Protein AF-A0A2D7HLZ3-F1 (afdb_monomer)

Radius of gyration: 40.99 Å; Cα contacts (8 Å, |Δi|>4): 1241; chains: 1; bounding box: 72×120×110 Å

Solvent-accessible surface area (backbone atoms only — not comparable to full-atom values): 44437 Å² total; per-residue (Å²): 132,90,81,93,81,89,86,87,84,82,89,75,93,78,92,80,83,88,88,86,86,84,87,84,87,84,89,84,87,83,90,89,88,86,88,88,86,86,88,84,91,84,89,79,92,80,89,85,85,85,88,85,83,85,87,88,88,89,84,91,86,83,89,76,89,81,79,78,78,71,50,76,67,53,51,46,43,54,49,25,42,56,33,31,59,35,52,71,46,89,50,65,66,51,18,37,53,25,21,46,51,36,36,72,48,22,55,58,25,54,75,18,44,71,50,36,54,66,32,73,74,48,88,49,65,65,35,26,51,23,23,50,47,17,48,21,46,31,18,56,83,44,60,87,46,41,64,67,36,56,60,39,18,66,48,89,47,68,68,58,18,54,51,33,15,46,25,43,11,40,26,33,72,79,36,47,68,61,37,63,52,31,54,70,42,92,46,66,45,32,19,50,24,27,40,51,11,43,24,48,15,65,97,33,21,57,73,32,24,63,59,38,50,62,35,62,71,44,92,49,64,70,53,22,40,45,23,41,54,18,25,40,61,33,38,83,56,12,48,74,55,36,60,60,32,62,71,46,91,49,59,66,37,23,29,48,22,35,52,40,55,38,70,43,91,70,61,56,68,74,56,50,55,52,38,58,56,34,48,68,42,91,48,57,65,32,17,23,35,22,49,53,24,43,68,67,42,54,86,53,60,70,65,48,49,56,53,31,59,52,24,26,64,38,94,44,71,65,21,11,52,45,22,30,60,51,60,56,75,47,79,92,49,57,66,64,52,45,55,55,32,52,62,32,47,74,44,89,49,63,68,27,20,47,28,21,32,47,28,42,18,57,48,16,61,78,31,36,89,44,41,67,59,47,54,50,47,51,60,56,85,80,79,96,47,75,77,61,51,52,60,47,41,54,41,40,31,52,14,51,25,45,22,23,57,72,30,40,67,58,47,50,61,52,27,43,49,92,56,93,38,38,66,51,46,20,48,22,47,20,63,34,36,81,64,31,49,65,64,33,53,57,30,56,72,44,91,50,59,40,28,20,18,32,23,30,40,14,48,38,61,24,85,77,59,62,75,84,43,52,64,64,39,59,56,30,58,72,46,93,44,65,65,28,21,39,23,18,51,59,22,43,40,75,72,48,40,71,37,69,71,50,46,54,52,32,61,57,35,47,70,42,93,49,60,69,44,18,28,47,22,44,53,43,50,58,76,28,71,89,42,77,66,56,54,53,47,33,52,63,27,57,72,42,92,45,65,68,33,17,28,40,20,28,44,46,27,34,72,43,42,70,46,18,58,76,32,44,73,64,43,57,62,34,70,76,47,89,49,60,67,36,31,26,29,24,39,52,11,54,38,44,41,83,64,61,81,89,69,70,56,68,65,58,55,52,40,46,33,52,34,41,68,40,92,47,66,69,29,19,36,35,28,35,50,24,35,46,72,56,63,64,79,50,67,68,45,43,54,38,50,56,58,44,59,78,55,89,54,64,68,44,40,64,40,37,32,57,34,45,27,75,51,20,60,78,47,71,65,53,67,69,63,44,55,55,43,54,67,47,92,48,56,69,50,23,34,42,34,54,54,21,44,73,45,29,53,82,54,63,68,63,50,49,54,52,38,53,54,34,57,70,46,93,44,59,67,31,20,34,52,26,28,43,54,41,18,73,63,13,63,81,40,23,87,40,41,52,60,39,59,59,35,52,78,39,83,86,33,26,66,35,24,52,50,14,55,60,47,20,67,41,35,46,66,86,31,44,68,63,29,53,55,22,57,73,44,89,49,66,64,48,23,49,52,18,46,54,36,42,22,51,39,14,56,74,32,55,87,42,46,71,60,44,53,51,53,35,71,74,43,91,45,69,72,55,31,53,49,37,52,51,20,50,50,37,21,69,44,74,80,79,131

Mean predicted aligned error: 16.95 Å

Sequence (833 aa):
MSELKLLGVSVFRAARSLPLPNQVTVAMGPSTARGAFGTVVRRSLNATAATLMLFLISIVIPKAVIAQEPTATEAKSGNAQKLAESLGDVDLNKRRDAAYQLATMGKDALPALDALIAQLDDRDEQVWMQAVTAIGKIGPQAEKAIEPLCQVFSDRSVQKRYRAAWAVGQMGPAAIPMLRERITDSSTSQRAGAIEALGWMSDSAKPASELLTSMLKDDRVTIRRMAVNSLGKLGSEGYPSLALALLDDDSQVKTNGIRALGRADTLTTPLLDSITRLAKDEDPGVRASALIALGHGMSDADRLLALLLQGIQDPSPNVQGAAAHLLQDLEGETEVARSALTEMLINEQRTTRMAAARALGALGENAADSTDELITALRSKNSEDDANQSTEQDVIVKALTRIGGPAVPALLRASSISDAASDHIAAALAGIASKATAPLIDALQAESEQTRAGAANALGAMNPIPEAANEPLLQCLGDSSIPVRTAAIKALSSLKGNSQEWVSKLETLAIDPHPAIRHAAVSALDRAVETDASLKIYASRLLDADDTVRLAAAVALGRSETRANSALKDLLTLRDDQNAGVRKAAIDAIAKTKTKTENLSDDIVTTVTQLLSDPDASVRIAAIKAVGNMKLTAVPIVNALTASLDGTEENVLLAALPSLSSMGAKSEISADELAKVLKDQRSAVRSAALKCLTSVESNRETMMSILISALDDTDWTVRGVAATALGEIGADAKGAVPKLFKMLASEDDTDAARGALRAIDGAGPEAVPILIEGLKSTDRRRQFYAIFLLGKVGPEASAALPVLEQLREDSDSVRAKDAFTRAIKQIETKTEE

Foldseek 3Di:
DDDDDDDDDDDDDDDDDDDDDDDDDDDDDDDDDDDDDDDDDDDDDDDDDDDDDDDDDDDDDDDD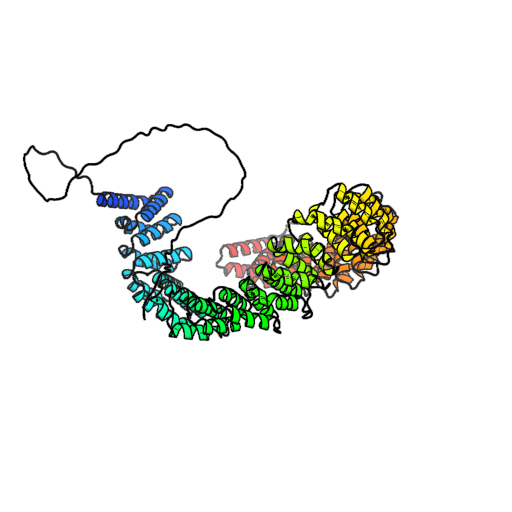DDPDDDDPLRVLLVLLLVLLVQCPDPDPVSVLVSLQVLLVSQLSNLNSLVSLLVCCPPPDPSSNLSSLSSLLSVAQSSLVNLVSLLVQLPPPDPVSLLSSLLSNLSNAPSNLVVLLVQCPDPDPSSVLSSLSSLLNNLVRLQSSLVSLLVQCPDPDPVSVLSSLQSLLSNAPNSLVSLLSQCVDPDLSSNLSSLQSLLPHQEDDPVVLVSLVVQCPPPDLSSVLSSLSSCLNHPPPLVSNLVSLLVQLVDPDLSSLVSSLVSLLVRPPCLVVSLVSLLVQCPPPDLSSNLSSLSSLLSVALSNLVSLLSLLVSLQDPDDDDPVSNVVSLVSSLSSLLRNALSNQVVLLVSQLDDDPCLLSSLSSLLSSPPSNQVVLLVQCPDPRPSSVLSSLQSLLNHVVRDPSNQVSLVVQCPDPDLSSNLSSLSSVLNPCAAPPVNLVVLLVQLPDPDLSSVLSSLLSNLRHDDDPSNLVSLLVQCPPPDVSSVLSSLQSLLPALVSLVSNVVSLLVCLPPPDLSNLLSSLSNNLRNQDPQPDDDPSNVVSLLSQCVDPDPSSVLSSLVSCQSNVDLDPSNLVSLLVLLVDPDPSNLLSSLVSLLSNFQSSVDDPVSLVVQCPRPDLSSVLSSLSSCLRHPPPPVSNLVVLLVQCPDPDLSSVLSSLQSLLVVAQVSQVSLQSLLVLCVDPSNNVSSVSSLVSNQEHELVNLVVLLVLCVDPPPSSNLSSLRHLLRNAQSNVVSLVVLVVCLVPDPDPVSVVSSVSSNCSNPDDPDD

Nearest PDB structures (foldseek):
  7z8v-assembly1_D  TM=3.385E-01  e=4.843E-14  Homo sapiens
  1oyz-assembly1_A  TM=6.927E-01  e=2.980E-04  Escherichia coli
  7mc4-assembly1_A  TM=3.566E-01  e=3.703E-04  Synechococcus sp. A15-62
  5t0c-assembly1_AU  TM=2.380E-01  e=6.049E-05  Homo sapiens

pLDDT: mean 83.48, std 18.99, range [19.7, 97.56]

Structure (mmCIF, N/CA/C/O backbone):
data_AF-A0A2D7HLZ3-F1
#
_entry.id   AF-A0A2D7HLZ3-F1
#
loop_
_atom_site.group_PDB
_atom_site.id
_atom_site.type_symbol
_atom_site.label_atom_id
_atom_site.label_alt_id
_atom_site.label_comp_id
_atom_site.label_asym_id
_atom_site.label_entity_id
_atom_site.label_seq_id
_atom_site.pdbx_PDB_ins_code
_atom_site.Cartn_x
_atom_site.Cartn_y
_atom_site.Cartn_z
_atom_site.occupancy
_atom_site.B_iso_or_equiv
_atom_site.auth_seq_id
_atom_site.auth_comp_id
_atom_site.auth_asym_id
_atom_site.auth_atom_id
_atom_site.pdbx_PDB_model_num
ATOM 1 N N . MET A 1 1 ? 3.791 -70.233 -15.169 1.00 30.72 1 MET A N 1
ATOM 2 C CA . MET A 1 1 ? 4.456 -70.978 -14.081 1.00 30.72 1 MET A CA 1
ATOM 3 C C . MET A 1 1 ? 5.748 -70.252 -13.750 1.00 30.72 1 MET A C 1
ATOM 5 O O . MET A 1 1 ? 6.523 -70.083 -14.678 1.00 30.72 1 MET A O 1
ATOM 9 N N . SER A 1 2 ? 5.874 -69.793 -12.490 1.00 28.36 2 SER A N 1
ATOM 10 C CA . SER A 1 2 ? 7.096 -69.641 -11.651 1.00 28.36 2 SER A CA 1
ATOM 11 C C . SER A 1 2 ? 8.381 -69.062 -12.272 1.00 28.36 2 SER A C 1
ATOM 13 O O . SER A 1 2 ? 8.828 -69.549 -13.298 1.00 28.36 2 SER A O 1
ATOM 15 N N . GLU A 1 3 ? 9.153 -68.140 -11.694 1.00 27.98 3 GLU A N 1
ATOM 16 C CA . GLU A 1 3 ? 9.221 -67.421 -10.407 1.00 27.98 3 GLU A CA 1
ATOM 17 C C . GLU A 1 3 ? 10.291 -66.314 -10.620 1.00 27.98 3 GLU A C 1
ATOM 19 O O . GLU A 1 3 ? 11.323 -66.560 -11.239 1.00 27.98 3 GLU A O 1
ATOM 24 N N . LEU A 1 4 ? 9.986 -65.044 -10.336 1.00 26.64 4 LEU A N 1
ATOM 25 C CA . LEU A 1 4 ? 10.468 -64.252 -9.188 1.00 26.64 4 LEU A CA 1
ATOM 26 C C . LEU A 1 4 ? 11.997 -64.161 -8.968 1.00 26.64 4 LEU A C 1
ATOM 28 O O . LEU A 1 4 ? 12.603 -65.012 -8.323 1.00 26.64 4 LEU A O 1
ATOM 32 N N . LYS A 1 5 ? 12.579 -63.010 -9.353 1.00 28.22 5 LYS A N 1
ATOM 33 C CA . LYS A 1 5 ? 13.746 -62.397 -8.689 1.00 28.22 5 LYS A CA 1
ATOM 34 C C . LYS A 1 5 ? 13.655 -60.861 -8.679 1.00 28.22 5 LYS A C 1
ATOM 36 O O . LYS A 1 5 ? 13.703 -60.228 -9.723 1.00 28.22 5 LYS A O 1
ATOM 41 N N . LEU A 1 6 ? 13.585 -60.339 -7.450 1.00 26.11 6 LEU A N 1
ATOM 42 C CA . LEU A 1 6 ? 14.273 -59.164 -6.889 1.00 26.11 6 LEU A CA 1
ATOM 43 C C . LEU A 1 6 ? 14.191 -57.805 -7.606 1.00 26.11 6 LEU A C 1
ATOM 45 O O . LEU A 1 6 ? 14.936 -57.549 -8.541 1.00 26.11 6 LEU A O 1
ATOM 49 N N . LEU A 1 7 ? 13.468 -56.873 -6.976 1.00 26.06 7 LEU A N 1
ATOM 50 C CA . LEU A 1 7 ? 14.022 -55.601 -6.486 1.00 26.06 7 LEU A CA 1
ATOM 51 C C . LEU A 1 7 ? 13.131 -55.103 -5.337 1.00 26.06 7 LEU A C 1
ATOM 53 O O . LEU A 1 7 ? 11.943 -54.856 -5.515 1.00 26.06 7 LEU A O 1
ATOM 57 N N . GLY A 1 8 ? 13.703 -55.049 -4.134 1.00 23.86 8 GLY A N 1
ATOM 58 C CA . GLY A 1 8 ? 13.049 -54.538 -2.935 1.00 23.86 8 GLY A CA 1
ATOM 59 C C . GLY A 1 8 ? 13.360 -53.060 -2.736 1.00 23.86 8 GLY A C 1
ATOM 60 O O . GLY A 1 8 ? 14.513 -52.653 -2.859 1.00 23.86 8 GLY A O 1
ATOM 61 N N . VAL A 1 9 ? 12.346 -52.282 -2.367 1.00 24.70 9 VAL A N 1
ATOM 62 C CA . VAL A 1 9 ? 12.517 -50.967 -1.743 1.00 24.70 9 VAL A CA 1
ATOM 63 C C . VAL A 1 9 ? 11.616 -50.938 -0.515 1.00 24.70 9 VAL A C 1
ATOM 65 O O . VAL A 1 9 ? 10.395 -50.865 -0.616 1.00 24.70 9 VAL A O 1
ATOM 68 N N . SER A 1 10 ? 12.239 -51.074 0.655 1.00 24.08 10 SER A N 1
ATOM 69 C CA . SER A 1 10 ? 11.597 -50.915 1.953 1.00 24.08 10 SER A CA 1
ATOM 70 C C . SER A 1 10 ? 11.665 -49.459 2.397 1.00 24.08 10 SER A C 1
ATOM 72 O O . SER A 1 10 ? 12.737 -48.858 2.463 1.00 24.08 10 SER A O 1
ATOM 74 N N . VAL A 1 11 ? 10.497 -48.960 2.771 1.00 24.78 11 VAL A N 1
ATOM 75 C CA . VAL A 1 11 ? 10.217 -47.736 3.514 1.00 24.78 11 VAL A CA 1
ATOM 76 C C . VAL A 1 11 ? 11.006 -47.694 4.831 1.00 24.78 11 VAL A C 1
ATOM 78 O O . VAL A 1 11 ? 10.887 -48.606 5.644 1.00 24.78 11 VAL A O 1
ATOM 81 N N . PHE A 1 12 ? 11.743 -46.609 5.083 1.00 24.39 12 PHE A N 1
ATOM 82 C CA . PHE A 1 12 ? 12.068 -46.153 6.440 1.00 24.39 12 PHE A CA 1
ATOM 83 C C . PHE A 1 12 ? 12.098 -44.618 6.486 1.00 24.39 12 PHE A C 1
ATOM 85 O O . PHE A 1 12 ? 12.989 -43.972 5.940 1.00 24.39 12 PHE A O 1
ATOM 92 N N . ARG A 1 13 ? 11.093 -44.043 7.160 1.00 25.20 13 ARG A N 1
ATOM 93 C CA . ARG A 1 13 ? 11.054 -42.648 7.620 1.00 25.20 13 ARG A CA 1
ATOM 94 C C . ARG A 1 13 ? 12.119 -42.468 8.706 1.00 25.20 13 ARG A C 1
ATOM 96 O O . ARG A 1 13 ? 12.040 -43.108 9.752 1.00 25.20 13 ARG A O 1
ATOM 103 N N . ALA A 1 14 ? 13.068 -41.565 8.481 1.00 25.09 14 ALA A N 1
ATOM 104 C CA . ALA A 1 14 ? 13.957 -41.032 9.505 1.00 25.09 14 ALA A CA 1
ATOM 105 C C . ALA A 1 14 ? 13.719 -39.523 9.626 1.00 25.09 14 ALA A C 1
ATOM 107 O O . ALA A 1 14 ? 13.957 -38.765 8.690 1.00 25.09 14 ALA A O 1
ATOM 108 N N . ALA A 1 15 ? 13.248 -39.100 10.797 1.00 24.47 15 ALA A N 1
ATOM 109 C CA . ALA A 1 15 ? 13.285 -37.714 11.224 1.00 24.47 15 ALA A CA 1
ATOM 110 C C . ALA A 1 15 ? 14.720 -37.359 11.639 1.00 24.47 15 ALA A C 1
ATOM 112 O O . ALA A 1 15 ? 15.272 -37.990 12.542 1.00 24.47 15 ALA A O 1
ATOM 113 N N . ARG A 1 16 ? 15.312 -36.333 11.020 1.00 24.28 16 ARG A N 1
ATOM 114 C CA . ARG A 1 16 ? 16.329 -35.482 11.650 1.00 24.28 16 ARG A CA 1
ATOM 115 C C . ARG A 1 16 ? 16.441 -34.136 10.935 1.00 24.28 16 ARG A C 1
ATOM 117 O O . ARG A 1 16 ? 16.294 -34.019 9.728 1.00 24.28 16 ARG A O 1
ATOM 124 N N . SER A 1 17 ? 16.654 -33.152 11.786 1.00 23.73 17 SER A N 1
ATOM 125 C CA . SER A 1 17 ? 16.630 -31.701 11.660 1.00 23.73 17 SER A CA 1
ATOM 126 C C . SER A 1 17 ? 17.861 -31.057 11.001 1.00 23.73 17 SER A C 1
ATOM 128 O O . SER A 1 17 ? 18.967 -31.560 11.196 1.00 23.73 17 SER A O 1
ATOM 130 N N . LEU A 1 18 ? 17.627 -29.838 10.466 1.00 24.80 18 LEU A N 1
ATOM 131 C CA . LEU A 1 18 ? 18.540 -28.702 10.160 1.00 24.80 18 LEU A CA 1
ATOM 132 C C . LEU A 1 18 ? 19.345 -28.783 8.842 1.00 24.80 18 LEU A C 1
ATOM 134 O O . LEU A 1 18 ? 19.716 -29.891 8.465 1.00 24.80 18 LEU A O 1
ATOM 138 N N . PRO A 1 19 ? 19.639 -27.648 8.141 1.00 26.42 19 PRO A N 1
ATOM 139 C CA . PRO A 1 19 ? 20.042 -26.345 8.717 1.00 26.42 19 PRO A CA 1
ATOM 140 C C . PRO A 1 19 ? 19.534 -25.048 8.023 1.00 26.42 19 PRO A C 1
ATOM 142 O O . PRO A 1 19 ? 19.071 -25.058 6.890 1.00 26.42 19 PRO A O 1
ATOM 145 N N . LEU A 1 20 ? 19.734 -23.898 8.684 1.00 22.67 20 LEU A N 1
ATOM 146 C CA . LEU A 1 20 ? 19.899 -22.581 8.040 1.00 22.67 20 LEU A CA 1
ATOM 147 C C . LEU A 1 20 ? 21.142 -21.871 8.620 1.00 22.67 20 LEU A C 1
ATOM 149 O O . LEU A 1 20 ? 21.356 -21.964 9.833 1.00 22.67 20 LEU A O 1
ATOM 153 N N . PRO A 1 21 ? 21.947 -21.164 7.797 1.00 26.52 21 PRO A N 1
ATOM 154 C CA . PRO A 1 21 ? 23.105 -20.391 8.240 1.00 26.52 21 PRO A CA 1
ATOM 155 C C . PRO A 1 21 ? 22.870 -18.864 8.341 1.00 26.52 21 PRO A C 1
ATOM 157 O O . PRO A 1 21 ? 22.204 -18.256 7.512 1.00 26.52 21 PRO A O 1
ATOM 160 N N . ASN A 1 22 ? 23.552 -18.302 9.347 1.00 24.53 22 ASN A N 1
ATOM 161 C CA . ASN A 1 22 ? 24.283 -17.028 9.478 1.00 24.53 22 ASN A CA 1
ATOM 162 C C . ASN A 1 22 ? 23.622 -15.636 9.350 1.00 24.53 22 ASN A C 1
ATOM 164 O O . ASN A 1 22 ? 23.332 -15.133 8.270 1.00 24.53 22 ASN A O 1
ATOM 168 N N . GLN A 1 23 ? 23.643 -14.936 10.494 1.00 22.77 23 GLN A N 1
ATOM 169 C CA . GLN A 1 23 ? 23.866 -13.490 10.626 1.00 22.77 23 GLN A CA 1
ATOM 170 C C . GLN A 1 23 ? 25.374 -13.163 10.637 1.00 22.77 23 GLN A C 1
ATOM 172 O O . GLN A 1 23 ? 26.174 -13.955 11.137 1.00 22.77 23 GLN A O 1
ATOM 177 N N . VAL A 1 24 ? 25.751 -11.962 10.175 1.00 23.30 24 VAL A N 1
ATOM 178 C CA . VAL A 1 24 ? 27.103 -11.382 10.307 1.00 23.30 24 VAL A CA 1
ATOM 179 C C . VAL A 1 24 ? 27.035 -9.988 10.971 1.00 23.30 24 VAL A C 1
ATOM 181 O O . VAL A 1 24 ? 26.550 -9.032 10.379 1.00 23.30 24 VAL A O 1
ATOM 184 N N . THR A 1 25 ? 27.516 -9.964 12.227 1.00 21.61 25 THR A N 1
ATOM 185 C CA . THR A 1 25 ? 28.383 -9.001 12.970 1.00 21.61 25 THR A CA 1
ATOM 186 C C . THR A 1 25 ? 28.088 -7.500 13.123 1.00 21.61 25 THR A C 1
ATOM 188 O O . THR A 1 25 ? 28.039 -6.800 12.122 1.00 21.61 25 THR A O 1
ATOM 191 N N . VAL A 1 26 ? 28.210 -7.009 14.380 1.00 22.73 26 VAL A N 1
ATOM 192 C CA . VAL A 1 26 ? 29.110 -5.908 14.859 1.00 22.73 26 VAL A CA 1
ATOM 193 C C . VAL A 1 26 ? 29.455 -6.156 16.362 1.00 22.73 26 VAL A C 1
ATOM 195 O O . VAL A 1 26 ? 28.537 -6.268 17.163 1.00 22.73 26 VAL A O 1
ATOM 198 N N . ALA A 1 27 ? 30.696 -6.565 16.712 1.00 21.02 27 ALA A N 1
ATOM 199 C CA . ALA A 1 27 ? 31.792 -5.848 17.437 1.00 21.02 27 ALA A CA 1
ATOM 200 C C . ALA A 1 27 ? 31.519 -5.517 18.944 1.00 21.02 27 ALA A C 1
ATOM 202 O O . ALA A 1 27 ? 30.461 -4.993 19.247 1.00 21.02 27 ALA A O 1
ATOM 203 N N . MET A 1 28 ? 32.353 -5.766 19.977 1.00 22.75 28 MET A N 1
ATOM 204 C CA . MET A 1 28 ? 33.820 -5.834 20.164 1.00 22.75 28 MET A CA 1
ATOM 205 C C . MET A 1 28 ? 34.230 -6.752 21.355 1.00 22.75 28 MET A C 1
ATOM 207 O O . MET A 1 28 ? 33.476 -6.887 22.314 1.00 22.75 28 MET A O 1
ATOM 211 N N . GLY A 1 29 ? 35.441 -7.341 21.321 1.00 19.70 29 GLY A N 1
ATOM 212 C CA . GLY A 1 29 ? 36.140 -7.968 22.477 1.00 19.70 29 GLY A CA 1
ATOM 213 C C . GLY A 1 29 ? 37.065 -6.975 23.230 1.00 19.70 29 GLY A C 1
ATOM 214 O O . GLY A 1 29 ? 36.887 -5.779 22.998 1.00 19.70 29 GLY A O 1
ATOM 215 N N . PRO A 1 30 ? 38.089 -7.389 24.039 1.00 31.80 30 PRO A N 1
ATOM 216 C CA . PRO A 1 30 ? 38.636 -8.753 24.219 1.00 31.80 30 PRO A CA 1
ATOM 217 C C . PRO A 1 30 ? 39.105 -9.199 25.651 1.00 31.80 30 PRO A C 1
ATOM 219 O O . PRO A 1 30 ? 39.438 -8.388 26.505 1.00 31.80 30 PRO A O 1
ATOM 222 N N . SER A 1 31 ? 39.317 -10.528 25.792 1.00 24.91 31 SER A N 1
ATOM 223 C CA . SER A 1 31 ? 40.352 -11.267 26.587 1.00 24.91 31 SER A CA 1
ATOM 224 C C . SER A 1 31 ? 40.315 -11.231 28.140 1.00 24.91 31 SER A C 1
ATOM 226 O O . SER A 1 31 ? 40.055 -10.197 28.727 1.00 24.91 31 SER A O 1
ATOM 228 N N . THR A 1 32 ? 40.580 -12.296 28.920 1.00 26.06 32 THR A N 1
ATOM 229 C CA . THR A 1 32 ? 41.599 -13.374 28.844 1.00 26.06 32 THR A CA 1
ATOM 230 C C . THR A 1 32 ? 41.185 -14.655 29.613 1.00 26.06 32 THR A C 1
ATOM 232 O O . THR A 1 32 ? 40.287 -14.640 30.448 1.00 26.06 32 THR A O 1
ATOM 235 N N . ALA A 1 33 ? 41.868 -15.769 29.310 1.00 26.31 33 ALA A N 1
ATOM 236 C CA . ALA A 1 33 ? 41.610 -17.156 29.722 1.00 26.31 33 ALA A CA 1
ATOM 237 C C . ALA A 1 33 ? 42.618 -17.730 30.751 1.00 26.31 33 ALA A C 1
ATOM 239 O O . ALA A 1 33 ? 43.710 -17.184 30.895 1.00 26.31 33 ALA A O 1
ATOM 240 N N . ARG A 1 34 ? 42.278 -18.887 31.364 1.00 25.52 34 ARG A N 1
ATOM 241 C CA . ARG A 1 34 ? 43.110 -20.069 31.777 1.00 25.52 34 ARG A CA 1
ATOM 242 C C . ARG A 1 34 ? 42.232 -20.976 32.676 1.00 25.52 34 ARG A C 1
ATOM 244 O O . ARG A 1 34 ? 41.595 -20.445 33.569 1.00 25.52 34 ARG A O 1
ATOM 251 N N . GLY A 1 35 ? 42.087 -22.302 32.571 1.00 24.08 35 GLY A N 1
ATOM 252 C CA . GLY A 1 35 ? 42.747 -23.371 31.814 1.00 24.08 35 GLY A CA 1
ATOM 253 C C . GLY A 1 35 ? 43.270 -24.461 32.771 1.00 24.08 35 GLY A C 1
ATOM 254 O O . GLY A 1 35 ? 44.176 -24.151 33.533 1.00 24.08 35 GLY A O 1
ATOM 255 N N . ALA A 1 36 ? 42.747 -25.701 32.720 1.00 24.67 36 ALA A N 1
ATOM 256 C CA . ALA A 1 36 ? 43.495 -26.953 32.979 1.00 24.67 36 ALA A CA 1
ATOM 257 C C . ALA A 1 36 ? 42.658 -28.222 32.685 1.00 24.67 36 ALA A C 1
ATOM 259 O O . ALA A 1 36 ? 41.590 -28.433 33.253 1.00 24.67 36 ALA A O 1
ATOM 260 N N . PHE A 1 37 ? 43.195 -29.060 31.794 1.00 24.09 37 PHE A N 1
ATOM 261 C CA . PHE A 1 37 ? 42.759 -30.405 31.389 1.00 24.09 37 PHE A CA 1
ATOM 262 C C . PHE A 1 37 ? 43.462 -31.492 32.226 1.00 24.09 37 PHE A C 1
ATOM 264 O O . PHE A 1 37 ? 44.553 -31.253 32.738 1.00 24.09 37 PHE A O 1
ATOM 271 N N . GLY A 1 38 ? 42.920 -32.719 32.237 1.00 22.89 38 GLY A N 1
ATOM 272 C CA . GLY A 1 38 ? 43.666 -33.910 32.668 1.00 22.89 38 GLY A CA 1
ATOM 273 C C . GLY A 1 38 ? 42.867 -35.220 32.685 1.00 22.89 38 GLY A C 1
ATOM 274 O O . GLY A 1 38 ? 42.445 -35.677 33.738 1.00 22.89 38 GLY A O 1
ATOM 275 N N . THR A 1 39 ? 42.666 -35.836 31.519 1.00 24.31 39 THR A N 1
ATOM 276 C CA . THR A 1 39 ? 42.229 -37.238 31.319 1.00 24.31 39 THR A CA 1
ATOM 277 C C . THR A 1 39 ? 43.358 -38.249 31.579 1.00 24.31 39 THR A C 1
ATOM 279 O O . THR A 1 39 ? 44.507 -37.880 31.365 1.00 24.31 39 THR A O 1
ATOM 282 N N . VAL A 1 40 ? 43.032 -39.524 31.890 1.00 22.50 40 VAL A N 1
ATOM 283 C CA . VAL A 1 40 ? 43.508 -40.767 31.203 1.00 22.50 40 VAL A CA 1
ATOM 284 C C . VAL A 1 40 ? 42.965 -42.059 31.889 1.00 22.50 40 VAL A C 1
ATOM 286 O O . VAL A 1 40 ? 43.298 -42.338 33.031 1.00 22.50 40 VAL A O 1
ATOM 289 N N . VAL A 1 41 ? 42.122 -42.815 31.145 1.00 23.61 41 VAL A N 1
ATOM 290 C CA . VAL A 1 41 ? 42.116 -44.285 30.824 1.00 23.61 41 VAL A CA 1
ATOM 291 C C . VAL A 1 41 ? 42.177 -45.330 31.983 1.00 23.61 41 VAL A C 1
ATOM 293 O O . VAL A 1 41 ? 43.083 -45.276 32.797 1.00 23.61 41 VAL A O 1
ATOM 296 N N . ARG A 1 42 ? 41.321 -46.383 32.088 1.00 21.53 42 ARG A N 1
ATOM 297 C CA . ARG A 1 42 ? 41.268 -47.615 31.238 1.00 21.53 42 ARG A CA 1
ATOM 298 C C . ARG A 1 42 ? 40.076 -48.568 31.562 1.00 21.53 42 ARG A C 1
ATOM 300 O O . ARG A 1 42 ? 39.631 -48.643 32.699 1.00 21.53 42 ARG A O 1
ATOM 307 N N . ARG A 1 43 ? 39.633 -49.327 30.537 1.00 23.52 43 ARG A N 1
ATOM 308 C CA . ARG A 1 43 ? 38.739 -50.530 30.519 1.00 23.52 43 ARG A CA 1
ATOM 309 C C . ARG A 1 43 ? 39.306 -51.679 31.409 1.00 23.52 43 ARG A C 1
ATOM 311 O O . ARG A 1 43 ? 40.500 -51.633 31.669 1.00 23.52 43 ARG A O 1
ATOM 318 N N . SER A 1 44 ? 38.620 -52.743 31.866 1.00 23.55 44 SER A N 1
ATOM 319 C CA . SER A 1 44 ? 37.548 -53.599 31.299 1.00 23.55 44 SER A CA 1
ATOM 320 C C . SER A 1 44 ? 36.967 -54.612 32.328 1.00 23.55 44 SER A C 1
ATOM 322 O O . SER A 1 44 ? 37.701 -55.066 33.196 1.00 23.55 44 SER A O 1
ATOM 324 N N . LEU A 1 45 ? 35.695 -55.002 32.123 1.00 26.50 45 LEU A N 1
ATOM 325 C CA . LEU A 1 45 ? 34.991 -56.303 32.313 1.00 26.50 45 LEU A CA 1
ATOM 326 C C . LEU A 1 45 ? 35.508 -57.409 33.274 1.00 26.50 45 LEU A C 1
ATOM 328 O O . LEU A 1 45 ? 36.605 -57.922 33.084 1.00 26.50 45 LEU A O 1
ATOM 332 N N . ASN A 1 46 ? 34.603 -57.899 34.147 1.00 25.56 46 ASN A N 1
ATOM 333 C CA . ASN A 1 46 ? 34.166 -59.315 34.291 1.00 25.56 46 ASN A CA 1
ATOM 334 C C . ASN A 1 46 ? 32.975 -59.432 35.290 1.00 25.56 46 ASN A C 1
ATOM 336 O O . ASN A 1 46 ? 33.100 -59.019 36.435 1.00 25.56 46 ASN A O 1
ATOM 340 N N . ALA A 1 47 ? 31.774 -59.816 34.819 1.00 25.20 47 ALA A N 1
ATOM 341 C CA . ALA A 1 47 ? 30.964 -61.015 35.155 1.00 25.20 47 ALA A CA 1
ATOM 342 C C . ALA A 1 47 ? 30.714 -61.290 36.667 1.00 25.20 47 ALA A C 1
ATOM 344 O O . ALA A 1 47 ? 31.653 -61.534 37.411 1.00 25.20 47 ALA A O 1
ATOM 345 N N . THR A 1 48 ? 29.479 -61.343 37.195 1.00 26.44 48 THR A N 1
ATOM 346 C CA . THR A 1 48 ? 28.528 -62.476 37.059 1.00 26.44 48 THR A CA 1
ATOM 347 C C . THR A 1 48 ? 27.170 -62.220 37.771 1.00 26.44 48 THR A C 1
ATOM 349 O O . THR A 1 48 ? 27.099 -61.505 38.761 1.00 26.44 48 THR A O 1
ATOM 352 N N . ALA A 1 49 ? 26.116 -62.824 37.203 1.00 22.42 49 ALA A N 1
ATOM 353 C CA . ALA A 1 49 ? 24.832 -63.341 37.728 1.00 22.42 49 ALA A CA 1
ATOM 354 C C . ALA A 1 49 ? 24.178 -62.862 39.061 1.00 22.42 49 ALA A C 1
ATOM 356 O O . ALA A 1 49 ? 24.640 -63.149 40.156 1.00 22.42 49 ALA A O 1
ATOM 357 N N . ALA A 1 50 ? 22.992 -62.261 38.891 1.00 24.47 50 ALA A N 1
ATOM 358 C CA . ALA A 1 50 ? 21.669 -62.489 39.510 1.00 24.47 50 ALA A CA 1
ATOM 359 C C . ALA A 1 50 ? 21.459 -63.161 40.900 1.00 24.47 50 ALA A C 1
ATOM 361 O O . ALA A 1 50 ? 21.918 -64.266 41.167 1.00 24.47 50 ALA A O 1
ATOM 362 N N . THR A 1 51 ? 20.439 -62.612 41.591 1.00 25.00 51 THR A N 1
ATOM 363 C CA . THR A 1 51 ? 19.493 -63.223 42.571 1.00 25.00 51 THR A CA 1
ATOM 364 C C . THR A 1 51 ? 19.949 -63.450 44.023 1.00 25.00 51 THR A C 1
ATOM 366 O O . THR A 1 51 ? 20.801 -64.287 44.274 1.00 25.00 51 THR A O 1
ATOM 369 N N . LEU A 1 52 ? 19.283 -62.812 45.003 1.00 22.62 52 LEU A N 1
ATOM 370 C CA . LEU A 1 52 ? 18.232 -63.400 45.872 1.00 22.62 52 LEU A CA 1
ATOM 371 C C . LEU A 1 52 ? 18.062 -62.624 47.211 1.00 22.62 52 LEU A C 1
ATOM 373 O O . LEU A 1 52 ? 18.999 -62.079 47.779 1.00 22.62 52 LEU A O 1
ATOM 377 N N . MET A 1 53 ? 16.806 -62.617 47.659 1.00 23.08 53 MET A N 1
ATOM 378 C CA . MET A 1 53 ? 16.171 -62.220 48.924 1.00 23.08 53 MET A CA 1
ATOM 379 C C . MET A 1 53 ? 16.939 -62.244 50.270 1.00 23.08 53 MET A C 1
ATOM 381 O O . MET A 1 53 ? 17.649 -63.188 50.583 1.00 23.08 53 MET A O 1
ATOM 385 N N . LEU A 1 54 ? 16.548 -61.258 51.099 1.00 25.31 54 LEU A N 1
ATOM 386 C CA . LEU A 1 54 ? 16.150 -61.268 52.530 1.00 25.31 54 LEU A CA 1
ATOM 387 C C . LEU A 1 54 ? 17.015 -61.940 53.625 1.00 25.31 54 LEU A C 1
ATOM 389 O O . LEU A 1 54 ? 17.264 -63.136 53.616 1.00 25.31 54 LEU A O 1
ATOM 393 N N . PHE A 1 55 ? 17.180 -61.142 54.696 1.00 26.02 55 PHE A N 1
ATOM 394 C CA . PHE A 1 55 ? 17.284 -61.485 56.130 1.00 26.02 55 PHE A CA 1
ATOM 395 C C . PHE A 1 55 ? 18.510 -62.269 56.632 1.00 26.02 55 PHE A C 1
ATOM 397 O O . PHE A 1 55 ? 18.657 -63.452 56.360 1.00 26.02 55 PHE A O 1
ATOM 404 N N . LEU A 1 56 ? 19.264 -61.668 57.568 1.00 23.14 56 LEU A N 1
ATOM 405 C CA . LEU A 1 56 ? 19.235 -62.082 58.983 1.00 23.14 56 LEU A CA 1
ATOM 406 C C . LEU A 1 56 ? 20.016 -61.133 59.908 1.00 23.14 56 LEU A C 1
ATOM 408 O O . LEU A 1 56 ? 20.992 -60.488 59.542 1.00 23.14 56 LEU A O 1
ATOM 412 N N . ILE A 1 57 ? 19.484 -61.059 61.122 1.00 29.70 57 ILE A N 1
ATOM 413 C CA . ILE A 1 57 ? 19.734 -60.136 62.228 1.00 29.70 57 ILE A CA 1
ATOM 414 C C . ILE A 1 57 ? 20.850 -60.697 63.127 1.00 29.70 57 ILE A C 1
ATOM 416 O O . ILE A 1 57 ? 20.878 -61.905 63.356 1.00 29.70 57 ILE A O 1
ATOM 420 N N . SER A 1 58 ? 21.631 -59.803 63.752 1.00 28.14 58 SER A N 1
ATOM 421 C CA . SER A 1 58 ? 21.983 -59.781 65.199 1.00 28.14 58 SER A CA 1
ATOM 422 C C . SER A 1 58 ? 23.485 -59.678 65.487 1.00 28.14 58 SER A C 1
ATOM 424 O O . SER A 1 58 ? 24.225 -60.614 65.216 1.00 28.14 58 SER A O 1
ATOM 426 N N . ILE A 1 59 ? 23.911 -58.583 66.137 1.00 28.97 59 ILE A N 1
ATOM 427 C CA . ILE A 1 59 ? 24.403 -58.552 67.535 1.00 28.97 59 ILE A CA 1
ATOM 428 C C . ILE A 1 59 ? 24.634 -57.079 67.973 1.00 28.97 59 ILE A C 1
ATOM 430 O O . ILE A 1 59 ? 25.498 -56.372 67.471 1.00 28.97 59 ILE A O 1
ATOM 434 N N . VAL A 1 60 ? 23.744 -56.654 68.878 1.00 34.81 60 VAL A N 1
ATOM 435 C CA . VAL A 1 60 ? 23.772 -55.683 70.001 1.00 34.81 60 VAL A CA 1
ATOM 436 C C . VAL A 1 60 ? 25.017 -54.802 70.254 1.00 34.81 60 VAL A C 1
ATOM 438 O O . VAL A 1 60 ? 26.105 -55.339 70.410 1.00 34.81 60 VAL A O 1
ATOM 441 N N . ILE A 1 61 ? 24.787 -53.486 70.478 1.00 30.98 61 ILE A N 1
ATOM 442 C CA . ILE A 1 61 ? 25.263 -52.594 71.589 1.00 30.98 61 ILE A CA 1
ATOM 443 C C . ILE A 1 61 ? 24.450 -51.254 71.538 1.00 30.98 61 ILE A C 1
ATOM 445 O O . ILE A 1 61 ? 23.910 -50.935 70.479 1.00 30.98 61 ILE A O 1
ATOM 449 N N . PRO A 1 62 ? 24.219 -50.516 72.656 1.00 34.12 62 PRO A N 1
ATOM 450 C CA . PRO A 1 62 ? 22.942 -49.840 72.930 1.00 34.12 62 PRO A CA 1
ATOM 451 C C . PRO A 1 62 ? 22.879 -48.311 72.702 1.00 34.12 62 PRO A C 1
ATOM 453 O O . PRO A 1 62 ? 23.866 -47.596 72.811 1.00 34.12 62 PRO A O 1
ATOM 456 N N . LYS A 1 63 ? 21.635 -47.853 72.465 1.00 39.19 63 LYS A N 1
ATOM 457 C CA . LYS A 1 63 ? 21.012 -46.517 72.632 1.00 39.19 63 LYS A CA 1
ATOM 458 C C . LYS A 1 63 ? 21.916 -45.267 72.666 1.00 39.19 63 LYS A C 1
ATOM 460 O O . LYS A 1 63 ? 22.368 -44.847 73.726 1.00 39.19 63 LYS A O 1
ATOM 465 N N . ALA A 1 64 ? 21.899 -44.534 71.553 1.00 32.59 64 ALA A N 1
ATOM 466 C CA . ALA A 1 64 ? 21.745 -43.078 71.549 1.00 32.59 64 ALA A CA 1
ATOM 467 C C . ALA A 1 64 ? 20.732 -42.697 70.452 1.00 32.59 64 ALA A C 1
ATOM 469 O O . ALA A 1 64 ? 20.616 -43.381 69.439 1.00 32.59 64 ALA A O 1
ATOM 470 N N . VAL A 1 65 ? 19.933 -41.672 70.730 1.00 36.75 65 VAL A N 1
ATOM 471 C CA . VAL A 1 65 ? 18.744 -41.216 69.993 1.00 36.75 65 VAL A CA 1
ATOM 472 C C . VAL A 1 65 ? 18.984 -41.118 68.476 1.00 36.75 65 VAL A C 1
ATOM 474 O O . VAL A 1 65 ? 19.806 -40.324 68.032 1.00 36.75 65 VAL A O 1
ATOM 477 N N . ILE A 1 66 ? 18.239 -41.897 67.682 1.00 32.56 66 ILE A N 1
ATOM 478 C CA . ILE A 1 66 ? 18.170 -41.744 66.221 1.00 32.56 66 ILE A CA 1
ATOM 479 C C . ILE A 1 66 ? 17.149 -40.640 65.933 1.00 32.56 66 ILE A C 1
ATOM 481 O O . ILE A 1 66 ? 15.946 -40.862 66.060 1.00 32.56 66 ILE A O 1
ATOM 485 N N . ALA A 1 67 ? 17.625 -39.457 65.552 1.00 35.53 67 ALA A N 1
ATOM 486 C CA . ALA A 1 67 ? 16.819 -38.530 64.769 1.00 35.53 67 ALA A CA 1
ATOM 487 C C . ALA A 1 67 ? 16.775 -39.081 63.336 1.00 35.53 67 ALA A C 1
ATOM 489 O O . ALA A 1 67 ? 17.818 -39.255 62.708 1.00 35.53 67 ALA A O 1
ATOM 490 N N . GLN A 1 68 ? 15.587 -39.445 62.854 1.00 39.41 68 GLN A N 1
ATOM 491 C CA . GLN A 1 68 ? 15.404 -39.900 61.478 1.00 39.41 68 GLN A CA 1
ATOM 492 C C . GLN A 1 68 ? 15.629 -38.727 60.506 1.00 39.41 68 GLN A C 1
ATOM 494 O O . GLN A 1 68 ? 14.911 -37.732 60.555 1.00 39.41 68 GLN A O 1
ATOM 499 N N . GLU A 1 69 ? 16.626 -38.882 59.631 1.00 42.81 69 GLU A N 1
ATOM 500 C CA . GLU A 1 69 ? 16.683 -38.344 58.260 1.00 42.81 69 GLU A CA 1
ATOM 501 C C . GLU A 1 69 ? 15.299 -38.117 57.614 1.00 42.81 69 GLU A C 1
ATOM 503 O O . GLU A 1 69 ? 14.712 -39.154 57.292 1.00 42.81 69 GLU A O 1
ATOM 508 N N . PRO A 1 70 ? 14.724 -36.908 57.405 1.00 44.06 70 PRO A N 1
ATOM 509 C CA . PRO A 1 70 ? 13.427 -36.827 56.735 1.00 44.06 70 PRO A CA 1
ATOM 510 C C . PRO A 1 70 ? 13.541 -37.354 55.301 1.00 44.06 70 PRO A C 1
ATOM 512 O O . PRO A 1 70 ? 14.475 -37.028 54.563 1.00 44.06 70 PRO A O 1
ATOM 515 N N . THR A 1 71 ? 12.578 -38.179 54.900 1.00 45.78 71 THR A N 1
ATOM 516 C CA . THR A 1 71 ? 12.507 -38.762 53.554 1.00 45.78 71 THR A CA 1
ATOM 517 C C . THR A 1 71 ? 12.423 -37.664 52.481 1.00 45.78 71 THR A C 1
ATOM 519 O O . THR A 1 71 ? 11.969 -36.552 52.744 1.00 45.78 71 THR A O 1
ATOM 522 N N . ALA A 1 72 ? 12.830 -37.942 51.234 1.00 52.28 72 ALA A N 1
ATOM 523 C CA . ALA A 1 72 ? 12.819 -36.940 50.151 1.00 52.28 72 ALA A CA 1
ATOM 524 C C . ALA A 1 72 ? 11.436 -36.282 49.930 1.00 52.28 72 ALA A C 1
ATOM 526 O O . ALA A 1 72 ? 11.350 -35.127 49.511 1.00 52.28 72 ALA A O 1
ATOM 527 N N . THR A 1 73 ? 10.356 -36.998 50.247 1.00 51.94 73 THR A N 1
ATOM 528 C CA . THR A 1 73 ? 8.968 -36.515 50.243 1.00 51.94 73 THR A CA 1
ATOM 529 C C . THR A 1 73 ? 8.671 -35.579 51.420 1.00 51.94 73 THR A C 1
ATOM 531 O O . THR A 1 73 ? 8.053 -34.535 51.222 1.00 51.94 73 THR A O 1
ATOM 534 N N . GLU A 1 74 ? 9.161 -35.883 52.625 1.00 54.59 74 GLU A N 1
ATOM 535 C CA . GLU A 1 74 ? 9.049 -35.005 53.802 1.00 54.59 74 GLU A CA 1
ATOM 536 C C . GLU A 1 74 ? 9.887 -33.729 53.648 1.00 54.59 74 GLU A C 1
ATOM 538 O O . GLU A 1 74 ? 9.431 -32.647 54.012 1.00 54.59 74 GLU A O 1
ATOM 543 N N . ALA A 1 75 ? 11.070 -33.816 53.029 1.00 59.50 75 ALA A N 1
ATOM 544 C CA . ALA A 1 75 ? 11.910 -32.655 52.729 1.00 59.50 75 ALA A CA 1
ATOM 545 C C . ALA A 1 75 ? 11.246 -31.703 51.713 1.00 59.50 75 ALA A C 1
ATOM 547 O O . ALA A 1 75 ? 11.276 -30.484 51.884 1.00 59.50 75 ALA A O 1
ATOM 548 N N . LYS A 1 76 ? 10.591 -32.248 50.678 1.00 60.38 76 LYS A N 1
ATOM 549 C CA . LYS A 1 76 ? 9.814 -31.463 49.702 1.00 60.38 76 LYS A CA 1
ATOM 550 C C . LYS A 1 76 ? 8.566 -30.830 50.319 1.00 60.38 76 LYS A C 1
ATOM 552 O O . LYS A 1 76 ? 8.318 -29.648 50.086 1.00 60.38 76 LYS A O 1
ATOM 557 N N . SER A 1 77 ? 7.833 -31.576 51.149 1.00 62.72 77 SER A N 1
ATOM 558 C CA . SER A 1 77 ? 6.670 -31.062 51.886 1.00 62.72 77 SER A CA 1
ATOM 559 C C . SER A 1 77 ? 7.063 -29.950 52.864 1.00 62.72 77 SER A C 1
ATOM 561 O O . SER A 1 77 ? 6.406 -28.913 52.919 1.00 62.72 77 SER A O 1
ATOM 563 N N . GLY A 1 78 ? 8.169 -30.123 53.595 1.00 69.25 78 GLY A N 1
ATOM 564 C CA . GLY A 1 78 ? 8.703 -29.105 54.501 1.00 69.25 78 GLY A CA 1
ATOM 565 C C . GLY A 1 78 ? 9.156 -27.834 53.776 1.00 69.25 78 GLY A C 1
ATOM 566 O O . GLY A 1 78 ? 9.007 -26.736 54.309 1.00 69.25 78 GLY A O 1
ATOM 567 N N . ASN A 1 79 ? 9.654 -27.956 52.542 1.00 82.44 79 ASN A N 1
ATOM 568 C CA . ASN A 1 79 ? 10.006 -26.803 51.714 1.00 82.44 79 ASN A CA 1
ATOM 569 C C . ASN A 1 79 ? 8.768 -26.061 51.187 1.00 82.44 79 ASN A C 1
ATOM 571 O O . ASN A 1 79 ? 8.751 -24.834 51.243 1.00 82.44 79 ASN A O 1
ATOM 575 N N . ALA A 1 80 ? 7.715 -26.766 50.755 1.00 85.62 80 ALA A N 1
ATOM 576 C CA . ALA A 1 80 ? 6.454 -26.132 50.351 1.00 85.62 80 ALA A CA 1
ATOM 577 C C . ALA A 1 80 ? 5.830 -25.323 51.501 1.00 85.62 80 ALA A C 1
ATOM 579 O O . ALA A 1 80 ? 5.407 -24.188 51.297 1.00 85.62 80 ALA A O 1
ATOM 580 N N . GLN A 1 81 ? 5.838 -25.871 52.722 1.00 86.62 81 GLN A N 1
ATOM 581 C CA . GLN A 1 81 ? 5.301 -25.202 53.911 1.00 86.62 81 GLN A CA 1
ATOM 582 C C . GLN A 1 81 ? 6.062 -23.906 54.245 1.00 86.62 81 GLN A C 1
ATOM 584 O O . GLN A 1 81 ? 5.451 -22.872 54.496 1.00 86.62 81 GLN A O 1
ATOM 589 N N . LYS A 1 82 ? 7.400 -23.926 54.179 1.00 87.75 82 LYS A N 1
ATOM 590 C CA . LYS A 1 82 ? 8.235 -22.729 54.406 1.00 87.75 82 LYS A CA 1
ATOM 591 C C . LYS A 1 82 ? 8.023 -21.652 53.341 1.00 87.75 82 LYS A C 1
ATOM 593 O O . LYS A 1 82 ? 8.022 -20.458 53.638 1.00 87.75 82 LYS A O 1
ATOM 598 N N . LEU A 1 83 ? 7.842 -22.065 52.087 1.00 90.56 83 LEU A N 1
ATOM 599 C CA . LEU A 1 83 ? 7.518 -21.140 51.002 1.00 90.56 83 LEU A CA 1
ATOM 600 C C . LEU A 1 83 ? 6.109 -20.552 51.172 1.00 90.56 83 LEU A C 1
ATOM 602 O O . LEU A 1 83 ? 5.910 -19.382 50.861 1.00 90.56 83 LEU A O 1
ATOM 606 N N . ALA A 1 84 ? 5.162 -21.312 51.734 1.00 89.94 84 ALA A N 1
ATOM 607 C CA . ALA A 1 84 ? 3.825 -20.823 52.072 1.00 89.94 84 ALA A CA 1
ATOM 608 C C . ALA A 1 84 ? 3.861 -19.677 53.099 1.00 89.94 84 ALA A C 1
ATOM 610 O O . ALA A 1 84 ? 3.133 -18.701 52.951 1.00 89.94 84 ALA A O 1
ATOM 611 N N . GLU A 1 85 ? 4.744 -19.750 54.099 1.00 88.88 85 GLU A N 1
ATOM 612 C CA . GLU A 1 85 ? 4.958 -18.652 55.056 1.00 88.88 85 GLU A CA 1
ATOM 613 C C . GLU A 1 85 ? 5.541 -17.408 54.364 1.00 88.88 85 GLU A C 1
ATOM 615 O O . GLU A 1 85 ? 5.107 -16.283 54.611 1.00 88.88 85 GLU A O 1
ATOM 620 N N . SER A 1 86 ? 6.479 -17.611 53.432 1.00 88.94 86 SER A N 1
ATOM 621 C CA . SER A 1 86 ? 7.144 -16.529 52.687 1.00 88.94 86 SER A CA 1
ATOM 622 C C . SER A 1 86 ? 6.222 -15.821 51.682 1.00 88.94 86 SER A C 1
ATOM 624 O O . SER A 1 86 ? 6.476 -14.672 51.322 1.00 88.94 86 SER A O 1
ATOM 626 N N . LEU A 1 87 ? 5.126 -16.464 51.259 1.00 86.81 87 LEU A N 1
ATOM 627 C CA . LEU A 1 87 ? 4.073 -15.830 50.457 1.00 86.81 87 LEU A CA 1
ATOM 628 C C . LEU A 1 87 ? 3.326 -14.727 51.215 1.00 86.81 87 LEU A C 1
ATOM 630 O O . LEU A 1 87 ? 2.725 -13.877 50.574 1.00 86.81 87 LEU A O 1
ATOM 634 N N . GLY A 1 88 ? 3.342 -14.725 52.549 1.00 80.50 88 GLY A N 1
ATOM 635 C CA . GLY A 1 88 ? 2.720 -13.681 53.367 1.00 80.50 88 GLY A CA 1
ATOM 636 C C . GLY A 1 88 ? 3.666 -12.546 53.771 1.00 80.50 88 GLY A C 1
ATOM 637 O O . GLY A 1 88 ? 3.257 -11.675 54.538 1.00 80.50 88 GLY A O 1
ATOM 638 N N . ASP A 1 89 ? 4.926 -12.556 53.317 1.00 87.19 89 ASP A N 1
ATOM 639 C CA . ASP A 1 89 ? 5.935 -11.581 53.750 1.00 87.19 89 ASP A CA 1
ATOM 640 C C . ASP A 1 89 ? 5.615 -10.165 53.221 1.00 87.19 89 ASP A C 1
ATOM 642 O O . ASP A 1 89 ? 5.063 -9.963 52.132 1.00 87.19 89 ASP A O 1
ATOM 646 N N . VAL A 1 90 ? 5.971 -9.153 54.011 1.00 83.56 90 VAL A N 1
ATOM 647 C CA . VAL A 1 90 ? 5.816 -7.739 53.644 1.00 83.56 90 VAL A CA 1
ATOM 648 C C . VAL A 1 90 ? 6.738 -7.386 52.468 1.00 83.56 90 VAL A C 1
ATOM 650 O O . VAL A 1 90 ? 6.387 -6.538 51.644 1.00 83.56 90 VAL A O 1
ATOM 653 N N . ASP A 1 91 ? 7.888 -8.059 52.355 1.00 85.56 91 ASP A N 1
ATOM 654 C CA . ASP A 1 91 ? 8.839 -7.907 51.257 1.00 85.56 91 ASP A CA 1
ATOM 655 C C . ASP A 1 91 ? 8.317 -8.541 49.957 1.00 85.56 91 ASP A C 1
ATOM 657 O O . ASP A 1 91 ? 8.170 -9.760 49.822 1.00 85.56 91 ASP A O 1
ATOM 661 N N . LEU A 1 92 ? 8.095 -7.685 48.960 1.00 87.81 92 LEU A N 1
ATOM 662 C CA . LEU A 1 92 ? 7.601 -8.068 47.643 1.00 87.81 92 LEU A CA 1
ATOM 663 C C . LEU A 1 92 ? 8.513 -9.071 46.921 1.00 87.81 92 LEU A C 1
ATOM 665 O O . LEU A 1 92 ? 8.012 -9.967 46.242 1.00 87.81 92 LEU A O 1
ATOM 669 N N . ASN A 1 93 ? 9.836 -8.939 47.045 1.00 87.00 93 ASN A N 1
ATOM 670 C CA . ASN A 1 93 ? 10.762 -9.825 46.337 1.00 87.00 93 ASN A CA 1
ATOM 671 C C . ASN A 1 93 ? 10.680 -11.245 46.893 1.00 87.00 93 ASN A C 1
ATOM 673 O O . ASN A 1 93 ? 10.621 -12.202 46.125 1.00 87.00 93 ASN A O 1
ATOM 677 N N . LYS A 1 94 ? 10.556 -11.381 48.217 1.00 89.62 94 LYS A N 1
ATOM 678 C CA . LYS A 1 94 ? 10.359 -12.686 48.853 1.00 89.62 94 LYS A CA 1
ATOM 679 C C . LYS A 1 94 ? 9.032 -13.323 48.462 1.00 89.62 94 LYS A C 1
ATOM 681 O O . LYS A 1 94 ? 9.019 -14.515 48.166 1.00 89.62 94 LYS A O 1
ATOM 686 N N . ARG A 1 95 ? 7.940 -12.547 48.389 1.00 92.38 95 ARG A N 1
ATOM 687 C CA . ARG A 1 95 ? 6.651 -13.063 47.894 1.00 92.38 95 ARG A CA 1
ATOM 688 C C . ARG A 1 95 ? 6.757 -13.559 46.454 1.00 92.38 95 ARG A C 1
ATOM 690 O O . ARG A 1 95 ? 6.281 -14.650 46.148 1.00 92.38 95 ARG A O 1
ATOM 697 N N . ARG A 1 96 ? 7.404 -12.787 45.571 1.00 90.19 96 ARG A N 1
ATOM 698 C CA . ARG A 1 96 ? 7.612 -13.158 44.159 1.00 90.19 96 ARG A CA 1
ATOM 699 C C . ARG A 1 96 ? 8.444 -14.427 44.018 1.00 90.19 96 ARG A C 1
ATOM 701 O O . ARG A 1 96 ? 8.047 -15.321 43.270 1.00 90.19 96 ARG A O 1
ATOM 708 N N . ASP A 1 97 ? 9.547 -14.523 44.753 1.00 89.00 97 ASP A N 1
ATOM 709 C CA . ASP A 1 97 ? 10.423 -15.695 44.740 1.00 89.00 97 ASP A CA 1
ATOM 710 C C . ASP A 1 97 ? 9.711 -16.931 45.299 1.00 89.00 97 ASP A C 1
ATOM 712 O O . ASP A 1 97 ? 9.797 -18.008 44.707 1.00 89.00 97 ASP A O 1
ATOM 716 N N . ALA A 1 98 ? 8.954 -16.778 46.391 1.00 92.38 98 ALA A N 1
ATOM 717 C CA . ALA A 1 98 ? 8.169 -17.859 46.976 1.00 92.38 98 ALA A CA 1
ATOM 718 C C . ALA A 1 98 ? 7.086 -18.363 46.013 1.00 92.38 98 ALA A C 1
ATOM 720 O O . ALA A 1 98 ? 6.983 -19.568 45.774 1.00 92.38 98 ALA A O 1
ATOM 721 N N . ALA A 1 99 ? 6.329 -17.451 45.397 1.00 92.88 99 ALA A N 1
ATOM 722 C CA . ALA A 1 99 ? 5.295 -17.795 44.425 1.00 92.88 99 ALA A CA 1
ATOM 723 C C . ALA A 1 99 ? 5.885 -18.488 43.190 1.00 92.88 99 ALA A C 1
ATOM 725 O O . ALA A 1 99 ? 5.358 -19.506 42.741 1.00 92.88 99 ALA A O 1
ATOM 726 N N . TYR A 1 100 ? 7.006 -17.980 42.666 1.00 92.62 100 TYR A N 1
ATOM 727 C CA . TYR A 1 100 ? 7.708 -18.594 41.541 1.00 92.62 100 TYR A CA 1
ATOM 728 C C . TYR A 1 100 ? 8.193 -20.008 41.878 1.00 92.62 100 TYR A C 1
ATOM 730 O O . TYR A 1 100 ? 7.939 -20.943 41.119 1.00 92.62 100 TYR A O 1
ATOM 738 N N . GLN A 1 101 ? 8.841 -20.195 43.032 1.00 92.88 101 GLN A N 1
ATOM 739 C CA . GLN A 1 101 ? 9.319 -21.511 43.455 1.00 92.88 101 GLN A CA 1
ATOM 740 C C . GLN A 1 101 ? 8.161 -22.500 43.607 1.00 92.88 101 GLN A C 1
ATOM 742 O O . GLN A 1 101 ? 8.223 -23.589 43.036 1.00 92.88 101 GLN A O 1
ATOM 747 N N . LEU A 1 102 ? 7.061 -22.103 44.253 1.00 93.50 102 LEU A N 1
ATOM 748 C CA . LEU A 1 102 ? 5.864 -22.941 44.372 1.00 93.50 102 LEU A CA 1
ATOM 749 C C . LEU A 1 102 ? 5.278 -23.304 42.998 1.00 93.50 102 LEU A C 1
ATOM 751 O O . LEU A 1 102 ? 4.929 -24.461 42.760 1.00 93.50 102 LEU A O 1
ATOM 755 N N . ALA A 1 103 ? 5.271 -22.374 42.040 1.00 92.12 103 ALA A N 1
ATOM 756 C CA . ALA A 1 103 ? 4.839 -22.649 40.670 1.00 92.12 103 ALA A CA 1
ATOM 757 C C . ALA A 1 103 ? 5.745 -23.645 39.920 1.00 92.12 103 ALA A C 1
ATOM 759 O O . ALA A 1 103 ? 5.306 -24.280 38.954 1.00 92.12 103 ALA A O 1
ATOM 760 N N . THR A 1 104 ? 7.004 -23.812 40.328 1.00 92.25 104 THR A N 1
ATOM 761 C CA . THR A 1 104 ? 7.909 -24.825 39.755 1.00 92.25 104 THR A CA 1
ATOM 762 C C . THR A 1 104 ? 7.774 -26.208 40.395 1.00 92.25 104 THR A C 1
ATOM 764 O O . THR A 1 104 ? 8.175 -27.191 39.778 1.00 92.25 104 THR A O 1
ATOM 767 N N . MET A 1 105 ? 7.155 -26.314 41.576 1.00 91.50 105 MET A N 1
ATOM 768 C CA . MET A 1 105 ? 7.021 -27.579 42.316 1.00 91.50 105 MET A CA 1
ATOM 769 C C . MET A 1 105 ? 5.914 -28.496 41.774 1.00 91.50 105 MET A C 1
ATOM 771 O O . MET A 1 105 ? 5.960 -29.710 41.970 1.00 91.50 105 MET A O 1
ATOM 775 N N . GLY A 1 106 ? 4.918 -27.943 41.079 1.00 91.06 106 GLY A N 1
ATOM 776 C CA . GLY A 1 106 ? 3.782 -28.712 40.569 1.00 91.06 106 GLY A CA 1
ATOM 777 C C . GLY A 1 106 ? 2.944 -29.321 41.695 1.00 91.06 106 GLY A C 1
ATOM 778 O O . GLY A 1 106 ? 2.561 -28.615 42.623 1.00 91.06 106 GLY A O 1
ATOM 779 N N . LYS A 1 107 ? 2.681 -30.633 41.640 1.00 91.81 107 LYS A N 1
ATOM 780 C CA . LYS A 1 107 ? 1.890 -31.357 42.659 1.00 91.81 107 LYS A CA 1
ATOM 781 C C . LYS A 1 107 ? 2.480 -31.256 44.069 1.00 91.81 107 LYS A C 1
ATOM 783 O O . LYS A 1 107 ? 1.733 -31.238 45.042 1.00 91.81 107 LYS A O 1
ATOM 788 N N . ASP A 1 108 ? 3.801 -31.110 44.175 1.00 91.50 108 ASP A N 1
ATOM 789 C CA . ASP A 1 108 ? 4.501 -30.994 45.459 1.00 91.50 108 ASP A CA 1
ATOM 790 C C . ASP A 1 108 ? 4.177 -29.669 46.194 1.00 91.50 108 ASP A C 1
ATOM 792 O O . ASP A 1 108 ? 4.481 -29.542 47.378 1.00 91.50 108 ASP A O 1
ATOM 796 N N . ALA A 1 109 ? 3.541 -28.688 45.533 1.00 93.62 109 ALA A N 1
ATOM 797 C CA . ALA A 1 109 ? 3.093 -27.435 46.153 1.00 93.62 109 ALA A CA 1
ATOM 798 C C . ALA A 1 109 ? 1.783 -27.565 46.955 1.00 93.62 109 ALA A C 1
ATOM 800 O O . ALA A 1 109 ? 1.371 -26.594 47.590 1.00 93.62 109 ALA A O 1
ATOM 801 N N . LEU A 1 110 ? 1.128 -28.735 46.957 1.00 94.62 110 LEU A N 1
ATOM 802 C CA . LEU A 1 110 ? -0.149 -28.958 47.648 1.00 94.62 110 LEU A CA 1
ATOM 803 C C . LEU A 1 110 ? -0.171 -28.490 49.121 1.00 94.62 110 LEU A C 1
ATOM 805 O O . LEU A 1 110 ? -1.167 -27.878 49.509 1.00 94.62 110 LEU A O 1
ATOM 809 N N . PRO A 1 111 ? 0.886 -28.681 49.941 1.00 94.25 111 PRO A N 1
ATOM 810 C CA . PRO A 1 111 ? 0.891 -28.189 51.323 1.00 94.25 111 PRO A CA 1
ATOM 811 C C . PRO A 1 111 ? 0.743 -26.663 51.450 1.00 94.25 111 PRO A C 1
ATOM 813 O O . PRO A 1 111 ? 0.313 -26.175 52.489 1.00 94.25 111 PRO A O 1
ATOM 816 N N . ALA A 1 112 ? 1.073 -25.905 50.398 1.00 94.69 112 ALA A N 1
ATOM 817 C CA . ALA A 1 112 ? 0.956 -24.449 50.349 1.00 94.69 112 ALA A CA 1
ATOM 818 C C . ALA A 1 112 ? -0.384 -23.959 49.767 1.00 94.69 112 ALA A C 1
ATOM 820 O O . ALA A 1 112 ? -0.552 -22.755 49.578 1.00 94.69 112 ALA A O 1
ATOM 821 N N . LEU A 1 113 ? -1.332 -24.854 49.460 1.00 95.50 113 LEU A N 1
ATOM 822 C CA . LEU A 1 113 ? -2.560 -24.516 48.733 1.00 95.50 113 LEU A CA 1
ATOM 823 C C . LEU A 1 113 ? -3.361 -23.386 49.393 1.00 95.50 113 LEU A C 1
ATOM 825 O O . LEU A 1 113 ? -3.739 -22.439 48.711 1.00 95.50 113 LEU A O 1
ATOM 829 N N . ASP A 1 114 ? -3.585 -23.452 50.707 1.00 95.12 114 ASP A N 1
ATOM 830 C CA . ASP A 1 114 ? -4.377 -22.436 51.412 1.00 95.12 114 ASP A CA 1
ATOM 831 C C . ASP A 1 114 ? -3.677 -21.055 51.371 1.00 95.12 114 ASP A C 1
ATOM 833 O O . ASP A 1 114 ? -4.332 -20.028 51.189 1.00 95.12 114 ASP A O 1
ATOM 837 N N . ALA A 1 115 ? -2.339 -21.020 51.433 1.00 93.56 115 ALA A N 1
ATOM 838 C CA . ALA A 1 115 ? -1.562 -19.786 51.287 1.00 93.56 115 ALA A CA 1
ATOM 839 C C . ALA A 1 115 ? -1.586 -19.246 49.848 1.00 93.56 115 ALA A C 1
ATOM 841 O O . ALA A 1 115 ? -1.674 -18.038 49.651 1.00 93.56 115 ALA A O 1
ATOM 842 N N . LEU A 1 116 ? -1.546 -20.127 48.844 1.00 95.56 116 LEU A N 1
ATOM 843 C CA . LEU A 1 116 ? -1.666 -19.760 47.431 1.00 95.56 116 LEU A CA 1
ATOM 844 C C . LEU A 1 116 ? -3.051 -19.180 47.111 1.00 95.56 116 LEU A C 1
ATOM 846 O O . LEU A 1 116 ? -3.136 -18.189 46.388 1.00 95.56 116 LEU A O 1
ATOM 850 N N . ILE A 1 117 ? -4.122 -19.751 47.677 1.00 95.81 117 ILE A N 1
ATOM 851 C CA . ILE A 1 117 ? -5.490 -19.223 47.549 1.00 95.81 117 ILE A CA 1
ATOM 852 C C . ILE A 1 117 ? -5.575 -17.811 48.141 1.00 95.81 117 ILE A C 1
ATOM 854 O O . ILE A 1 117 ? -6.165 -16.928 47.525 1.00 95.81 117 ILE A O 1
ATOM 858 N N . ALA A 1 118 ? -4.933 -17.563 49.287 1.00 92.56 118 ALA A N 1
ATOM 859 C CA . ALA A 1 118 ? -4.909 -16.235 49.901 1.00 92.56 118 ALA A CA 1
ATOM 860 C C . ALA A 1 118 ? -4.229 -15.160 49.024 1.00 92.56 118 ALA A C 1
ATOM 862 O O . ALA A 1 118 ? -4.521 -13.978 49.182 1.00 92.56 118 ALA A O 1
ATOM 863 N N . GLN A 1 119 ? -3.362 -15.548 48.078 1.00 92.38 119 GLN A N 1
ATOM 864 C CA . GLN A 1 119 ? -2.701 -14.616 47.151 1.00 92.38 119 GLN A CA 1
ATOM 865 C C . GLN A 1 119 ? -3.506 -14.320 45.876 1.00 92.38 119 GLN A C 1
ATOM 867 O O . GLN A 1 119 ? -3.043 -13.565 45.017 1.00 92.38 119 GLN A O 1
ATOM 872 N N . LEU A 1 120 ? -4.717 -14.868 45.728 1.00 90.81 120 LEU A N 1
ATOM 873 C CA . LEU A 1 120 ? -5.589 -14.546 44.592 1.00 90.81 120 LEU A CA 1
ATOM 874 C C . LEU A 1 120 ? -6.071 -13.083 44.593 1.00 90.81 120 LEU A C 1
ATOM 876 O O . LEU A 1 120 ? -6.475 -12.591 43.538 1.00 90.81 120 LEU A O 1
ATOM 880 N N . ASP A 1 121 ? -5.923 -12.384 45.722 1.00 86.44 121 ASP A N 1
ATOM 881 C CA . ASP A 1 121 ? -6.193 -10.951 45.887 1.00 86.44 121 ASP A CA 1
ATOM 882 C C . ASP A 1 121 ? -4.914 -10.087 46.003 1.00 86.44 121 ASP A C 1
ATOM 884 O O . ASP A 1 121 ? -5.004 -8.891 46.305 1.00 86.44 121 ASP A O 1
ATOM 888 N N . ASP A 1 122 ? -3.710 -10.642 45.765 1.00 87.81 122 ASP A N 1
ATOM 889 C CA . ASP A 1 122 ? -2.471 -9.846 45.826 1.00 87.81 122 ASP A CA 1
ATOM 890 C C . ASP A 1 122 ? -2.487 -8.741 44.748 1.00 87.81 122 ASP A C 1
ATOM 892 O O . ASP A 1 122 ? -2.900 -8.928 43.596 1.00 87.81 122 ASP A O 1
ATOM 896 N N . ARG A 1 123 ? -2.037 -7.546 45.148 1.00 86.19 123 ARG A N 1
ATOM 897 C CA . ARG A 1 123 ? -1.933 -6.364 44.284 1.00 86.19 123 ARG A CA 1
ATOM 898 C C . ARG A 1 123 ? -0.806 -6.496 43.265 1.00 86.19 123 ARG A C 1
ATOM 900 O O . ARG A 1 123 ? -0.854 -5.826 42.235 1.00 86.19 123 ARG A O 1
ATOM 907 N N . ASP A 1 124 ? 0.204 -7.312 43.552 1.00 89.94 124 ASP A N 1
ATOM 908 C CA . ASP A 1 124 ? 1.293 -7.591 42.629 1.00 89.94 124 ASP A CA 1
ATOM 909 C C . ASP A 1 124 ? 0.896 -8.661 41.608 1.00 89.94 124 ASP A C 1
ATOM 911 O O . ASP A 1 124 ? 0.615 -9.816 41.934 1.00 89.94 124 ASP A O 1
ATOM 915 N N . GLU A 1 125 ? 0.915 -8.281 40.332 1.00 90.62 125 GLU A N 1
ATOM 916 C CA . GLU A 1 125 ? 0.484 -9.154 39.241 1.00 90.62 125 GLU A CA 1
ATOM 917 C C . GLU A 1 125 ? 1.388 -10.384 39.069 1.00 90.62 125 GLU A C 1
ATOM 919 O O . GLU A 1 125 ? 0.913 -11.443 38.650 1.00 90.62 125 GLU A O 1
ATOM 924 N N . GLN A 1 126 ? 2.679 -10.276 39.406 1.00 90.88 126 GLN A N 1
ATOM 925 C CA . GLN A 1 126 ? 3.609 -11.397 39.310 1.00 90.88 126 GLN A CA 1
ATOM 926 C C . GLN A 1 126 ? 3.341 -12.426 40.410 1.00 90.88 126 GLN A C 1
ATOM 928 O O . GLN A 1 126 ? 3.270 -13.614 40.097 1.00 90.88 126 GLN A O 1
ATOM 933 N N . VAL A 1 127 ? 3.134 -11.994 41.659 1.00 92.31 127 VAL A N 1
ATOM 934 C CA . VAL A 1 127 ? 2.736 -12.898 42.754 1.00 92.31 127 VAL A CA 1
ATOM 935 C C . VAL A 1 127 ? 1.421 -13.599 42.412 1.00 92.31 127 VAL A C 1
ATOM 937 O O . VAL A 1 127 ? 1.370 -14.829 42.416 1.00 92.31 127 VAL A O 1
ATOM 940 N N . TRP A 1 128 ? 0.400 -12.837 42.006 1.00 95.12 128 TRP A N 1
ATOM 941 C CA . TRP A 1 128 ? -0.901 -13.375 41.603 1.00 95.12 128 TRP A CA 1
ATOM 942 C C . TRP A 1 128 ? -0.779 -14.422 40.482 1.00 95.12 128 TRP A C 1
ATOM 944 O O . TRP A 1 128 ? -1.295 -15.536 40.579 1.00 95.12 128 TRP A O 1
ATOM 954 N N . MET A 1 129 ? -0.040 -14.091 39.416 1.00 94.69 129 MET A N 1
ATOM 955 C CA . MET A 1 129 ? 0.169 -14.974 38.266 1.00 94.69 129 MET A CA 1
ATOM 956 C C . MET A 1 129 ? 0.823 -16.294 38.671 1.00 94.69 129 MET A C 1
ATOM 958 O O . MET A 1 129 ? 0.397 -17.360 38.214 1.00 94.69 129 MET A O 1
ATOM 962 N N . GLN A 1 130 ? 1.881 -16.226 39.479 1.00 95.38 130 GLN A N 1
ATOM 963 C CA . GLN A 1 130 ? 2.618 -17.411 39.901 1.00 95.38 130 GLN A CA 1
ATOM 964 C C . GLN A 1 130 ? 1.795 -18.249 40.881 1.00 95.38 130 GLN A C 1
ATOM 966 O O . GLN A 1 130 ? 1.795 -19.472 40.763 1.00 95.38 130 GLN A O 1
ATOM 971 N N . ALA A 1 131 ? 1.005 -17.618 41.754 1.00 96.00 131 ALA A N 1
ATOM 972 C CA . ALA A 1 131 ? 0.094 -18.320 42.649 1.00 96.00 131 ALA A CA 1
ATOM 973 C C . ALA A 1 131 ? -0.971 -19.119 41.876 1.00 96.00 131 ALA A C 1
ATOM 975 O O . ALA A 1 131 ? -1.110 -20.323 42.086 1.00 96.00 131 ALA A O 1
ATOM 976 N N . VAL A 1 132 ? -1.648 -18.498 40.902 1.00 97.31 132 VAL A N 1
ATOM 977 C CA . VAL A 1 132 ? -2.616 -19.191 40.027 1.00 97.31 132 VAL A CA 1
ATOM 978 C C . VAL A 1 132 ? -1.947 -20.310 39.224 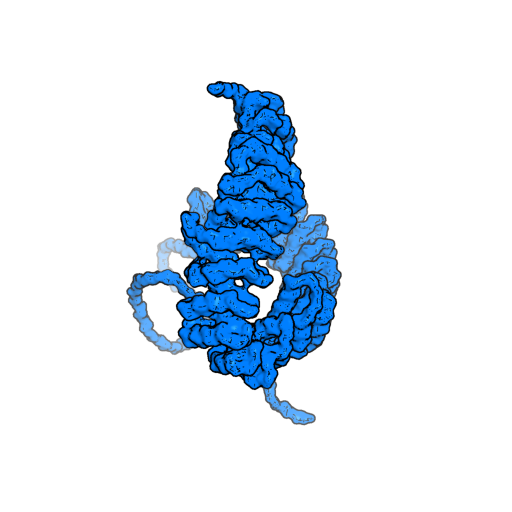1.00 97.31 132 VAL A C 1
ATOM 980 O O . VAL A 1 132 ? -2.516 -21.389 39.062 1.00 97.31 132 VAL A O 1
ATOM 983 N N . THR A 1 133 ? -0.719 -20.083 38.747 1.00 96.19 133 THR A N 1
ATOM 984 C CA . THR A 1 133 ? 0.054 -21.098 38.014 1.00 96.19 133 THR A CA 1
ATOM 985 C C . THR A 1 133 ? 0.393 -22.296 38.899 1.00 96.19 133 THR A C 1
ATOM 987 O O . THR A 1 133 ? 0.256 -23.438 38.459 1.00 96.19 133 THR A O 1
ATOM 990 N N . ALA A 1 134 ? 0.813 -22.049 40.142 1.00 96.31 134 ALA A N 1
ATOM 991 C CA . ALA A 1 134 ? 1.080 -23.090 41.124 1.00 96.31 134 ALA A CA 1
ATOM 992 C C . ALA A 1 134 ? -0.187 -23.900 41.414 1.00 96.31 134 ALA A C 1
ATOM 994 O O . ALA A 1 134 ? -0.151 -25.121 41.294 1.00 96.31 134 ALA A O 1
ATOM 995 N N . ILE A 1 135 ? -1.316 -23.228 41.679 1.00 97.06 135 ILE A N 1
ATOM 996 C CA . ILE A 1 135 ? -2.617 -23.876 41.896 1.00 97.06 135 ILE A CA 1
ATOM 997 C C . ILE A 1 135 ? -2.986 -24.770 40.707 1.00 97.06 135 ILE A C 1
ATOM 999 O O . ILE A 1 135 ? -3.264 -25.950 40.896 1.00 97.06 135 ILE A O 1
ATOM 1003 N N . GLY A 1 136 ? -2.912 -24.257 39.475 1.00 95.19 136 GLY A N 1
ATOM 1004 C CA . GLY A 1 136 ? -3.208 -25.048 38.278 1.00 95.19 136 GLY A CA 1
ATOM 1005 C C . GLY A 1 136 ? -2.302 -26.276 38.124 1.00 95.19 136 GLY A C 1
ATOM 1006 O O . GLY A 1 136 ? -2.779 -27.352 37.778 1.00 95.19 136 GLY A O 1
ATOM 1007 N N . LYS A 1 137 ? -1.004 -26.158 38.434 1.00 95.12 137 LYS A N 1
ATOM 1008 C CA . LYS A 1 137 ? -0.057 -27.285 38.355 1.00 95.12 137 LYS A CA 1
ATOM 1009 C C . LYS A 1 137 ? -0.163 -28.288 39.510 1.00 95.12 137 LYS A C 1
ATOM 1011 O O . LYS A 1 137 ? 0.331 -29.407 39.356 1.00 95.12 137 LYS A O 1
ATOM 1016 N N . ILE A 1 138 ? -0.782 -27.924 40.638 1.00 95.50 138 ILE A N 1
ATOM 1017 C CA . ILE A 1 138 ? -1.197 -28.902 41.658 1.00 95.50 138 ILE A CA 1
ATOM 1018 C C . ILE A 1 138 ? -2.232 -29.862 41.045 1.00 95.50 138 ILE A C 1
ATOM 1020 O O . ILE A 1 138 ? -2.191 -31.069 41.296 1.00 95.50 138 ILE A O 1
ATOM 1024 N N . GLY A 1 139 ? -3.097 -29.348 40.164 1.00 91.88 139 GLY A N 1
ATOM 1025 C CA . GLY A 1 139 ? -4.073 -30.137 39.417 1.00 91.88 139 GLY A CA 1
ATOM 1026 C C . GLY A 1 139 ? -5.251 -30.581 40.294 1.00 91.88 139 GLY A C 1
ATOM 1027 O O . GLY A 1 139 ? -5.612 -29.853 41.216 1.00 91.88 139 GLY A O 1
ATOM 1028 N N . PRO A 1 140 ? -5.836 -31.776 40.077 1.00 92.38 140 PRO A N 1
ATOM 1029 C CA . PRO A 1 140 ? -7.108 -32.184 40.690 1.00 92.38 140 PRO A CA 1
ATOM 1030 C C . PRO A 1 140 ? -7.184 -32.120 42.221 1.00 92.38 140 PRO A C 1
ATOM 1032 O O . PRO A 1 140 ? -8.271 -32.057 42.770 1.00 92.38 140 PRO A O 1
ATOM 1035 N N . GLN A 1 141 ? -6.049 -32.122 42.926 1.00 92.44 141 GLN A N 1
ATOM 1036 C CA . GLN A 1 141 ? -6.006 -32.051 44.392 1.00 92.44 141 GLN A CA 1
ATOM 1037 C C . GLN A 1 141 ? -6.272 -30.641 44.948 1.00 92.44 141 GLN A C 1
ATOM 1039 O O . GLN A 1 141 ? -6.501 -30.494 46.147 1.00 92.44 141 GLN A O 1
ATOM 1044 N N . ALA A 1 142 ? -6.259 -29.600 44.110 1.00 94.94 142 ALA A N 1
ATOM 1045 C CA . ALA A 1 142 ? -6.505 -28.217 44.518 1.00 94.94 142 ALA A CA 1
ATOM 1046 C C . ALA A 1 142 ? -7.997 -27.821 44.486 1.00 94.94 142 ALA A C 1
ATOM 1048 O O . ALA A 1 142 ? -8.337 -26.672 44.207 1.00 94.94 142 ALA A O 1
ATOM 1049 N N . GLU A 1 143 ? -8.900 -28.747 44.829 1.00 94.12 143 GLU A N 1
ATOM 1050 C CA . GLU A 1 143 ? -10.358 -28.549 44.757 1.00 94.12 143 GLU A CA 1
ATOM 1051 C C . GLU A 1 143 ? -10.845 -27.312 45.528 1.00 94.12 143 GLU A C 1
ATOM 1053 O O . GLU A 1 143 ? -11.721 -26.586 45.061 1.00 94.12 143 GLU A O 1
ATOM 1058 N N . LYS A 1 144 ? -10.218 -27.008 46.675 1.00 95.31 144 LYS A N 1
ATOM 1059 C CA . LYS A 1 144 ? -10.529 -25.814 47.480 1.00 95.31 144 LYS A CA 1
ATOM 1060 C C . LYS A 1 144 ? -10.376 -24.496 46.707 1.00 95.31 144 LYS A C 1
ATOM 1062 O O . LYS A 1 144 ? -10.997 -23.506 47.076 1.00 95.31 144 LYS A O 1
ATOM 1067 N N . ALA A 1 145 ? -9.551 -24.464 45.660 1.00 96.56 145 ALA A N 1
ATOM 1068 C CA . ALA A 1 145 ? -9.314 -23.265 44.865 1.00 96.56 145 ALA A CA 1
ATOM 1069 C C . ALA A 1 145 ? -10.356 -23.049 43.753 1.00 96.56 145 ALA A C 1
ATOM 1071 O O . ALA A 1 145 ? -10.359 -21.981 43.144 1.00 96.56 145 ALA A O 1
ATOM 1072 N N . ILE A 1 146 ? -11.246 -24.017 43.486 1.00 96.69 146 ILE A N 1
ATOM 1073 C CA . ILE A 1 146 ? -12.212 -23.947 42.377 1.00 96.69 146 ILE A CA 1
ATOM 1074 C C . ILE A 1 146 ? -13.132 -22.729 42.517 1.00 96.69 146 ILE A C 1
ATOM 1076 O O . ILE A 1 146 ? -13.240 -21.937 41.582 1.00 96.69 146 ILE A O 1
ATOM 1080 N N . GLU A 1 147 ? -13.783 -22.557 43.670 1.00 95.56 147 GLU A N 1
ATOM 1081 C CA . GLU A 1 147 ? -14.700 -21.434 43.891 1.00 95.56 147 GLU A CA 1
ATOM 1082 C C . GLU A 1 147 ? -13.975 -20.072 43.889 1.00 95.56 147 GLU A C 1
ATOM 1084 O O . GLU A 1 147 ? -14.394 -19.209 43.109 1.00 95.56 147 GLU A O 1
ATOM 1089 N N . PRO A 1 148 ? -12.864 -19.869 44.634 1.00 96.19 148 PRO A N 1
ATOM 1090 C CA . PRO A 1 148 ? -12.080 -18.634 44.557 1.00 96.19 148 PRO A CA 1
ATOM 1091 C C . PRO A 1 148 ? -11.641 -18.271 43.132 1.00 96.19 148 PRO A C 1
ATOM 1093 O O . PRO A 1 148 ? -11.766 -17.124 42.712 1.00 96.19 148 PRO A O 1
ATOM 1096 N N . LEU A 1 149 ? -11.181 -19.245 42.339 1.00 96.81 149 LEU A N 1
ATOM 1097 C CA . LEU A 1 149 ? -10.779 -18.996 40.953 1.00 96.81 149 LEU A CA 1
ATOM 1098 C C . LEU A 1 149 ? -11.972 -18.687 40.036 1.00 96.81 149 LEU A C 1
ATOM 1100 O O . LEU A 1 149 ? -11.842 -17.855 39.139 1.00 96.81 149 LEU A O 1
ATOM 1104 N N . CYS A 1 150 ? -13.142 -19.294 40.260 1.00 95.69 150 CYS A N 1
ATOM 1105 C CA . CYS A 1 150 ? -14.352 -18.960 39.500 1.00 95.69 150 CYS A CA 1
ATOM 1106 C C . CYS A 1 150 ? -14.824 -17.520 39.770 1.00 95.69 150 CYS A C 1
ATOM 1108 O O . CYS A 1 150 ? -15.320 -16.851 38.863 1.00 95.69 150 CYS A O 1
ATOM 1110 N N . GLN A 1 151 ? -14.624 -16.983 40.978 1.00 93.19 151 GLN A N 1
ATOM 1111 C CA . GLN A 1 151 ? -14.944 -15.577 41.270 1.00 93.19 151 GLN A CA 1
ATOM 1112 C C . GLN A 1 151 ? -14.132 -14.611 40.384 1.00 93.19 151 GLN A C 1
ATOM 1114 O O . GLN A 1 151 ? -14.668 -13.602 39.913 1.00 93.19 151 GLN A O 1
ATOM 1119 N N . VAL A 1 152 ? -12.888 -14.973 40.040 1.00 94.81 152 VAL A N 1
ATOM 1120 C CA . VAL A 1 152 ? -12.014 -14.197 39.139 1.00 94.81 152 VAL A CA 1
ATOM 1121 C C . VAL A 1 152 ? -12.568 -14.104 37.711 1.00 94.81 152 VAL A C 1
ATOM 1123 O O . VAL A 1 152 ? -12.186 -13.203 36.968 1.00 94.81 152 VAL A O 1
ATOM 1126 N N . PHE A 1 153 ? -13.525 -14.943 37.295 1.00 93.94 153 PHE A N 1
ATOM 1127 C CA . PHE A 1 153 ? -14.164 -14.800 35.977 1.00 93.94 153 PHE A CA 1
ATOM 1128 C C . PHE A 1 153 ? -14.896 -13.460 35.802 1.00 93.94 153 PHE A C 1
ATOM 1130 O O . PHE A 1 153 ? -15.099 -13.019 34.672 1.00 93.94 153 PHE A O 1
ATOM 1137 N N . SER A 1 154 ? -15.245 -12.773 36.894 1.00 89.19 154 SER A N 1
ATOM 1138 C CA . SER A 1 154 ? -15.808 -11.416 36.863 1.00 89.19 154 SER A CA 1
ATOM 1139 C C . SER A 1 154 ? -14.755 -10.298 36.830 1.00 89.19 154 SER A C 1
ATOM 1141 O O . SER A 1 154 ? -15.132 -9.126 36.771 1.00 89.19 154 SER A O 1
ATOM 1143 N N . ASP A 1 155 ? -13.458 -10.615 36.858 1.00 89.19 155 ASP A N 1
ATOM 1144 C CA . ASP A 1 155 ? -12.389 -9.613 36.843 1.00 89.19 155 ASP A CA 1
ATOM 1145 C C . ASP A 1 155 ? -12.379 -8.824 35.517 1.00 89.19 155 ASP A C 1
ATOM 1147 O O . ASP A 1 155 ? -12.733 -9.327 34.444 1.00 89.19 155 ASP A O 1
ATOM 1151 N N . ARG A 1 156 ? -11.978 -7.549 35.586 1.00 87.88 156 ARG A N 1
ATOM 1152 C CA . ARG A 1 156 ? -11.883 -6.663 34.414 1.00 87.88 156 ARG A CA 1
ATOM 1153 C C . ARG A 1 156 ? -10.737 -7.062 33.481 1.00 87.88 156 ARG A C 1
ATOM 1155 O O . ARG A 1 156 ? -10.801 -6.779 32.286 1.00 87.88 156 ARG A O 1
ATOM 1162 N N . SER A 1 157 ? -9.696 -7.700 34.010 1.00 86.12 157 SER A N 1
ATOM 1163 C CA . SER A 1 157 ? -8.538 -8.167 33.256 1.00 86.12 157 SER A CA 1
ATOM 1164 C C . SER A 1 157 ? -8.850 -9.462 32.511 1.00 86.12 157 SER A C 1
ATOM 1166 O O . SER A 1 157 ? -9.082 -10.521 33.099 1.00 86.12 157 SER A O 1
ATOM 1168 N N . VAL A 1 158 ? -8.785 -9.398 31.179 1.00 87.25 158 VAL A N 1
ATOM 1169 C CA . VAL A 1 158 ? -8.949 -10.564 30.299 1.00 87.25 158 VAL A CA 1
ATOM 1170 C C . VAL A 1 158 ? -7.893 -11.630 30.607 1.00 87.25 158 VAL A C 1
ATOM 1172 O O . VAL A 1 158 ? -8.217 -12.816 30.648 1.00 87.25 158 VAL A O 1
ATOM 1175 N N . GLN A 1 159 ? -6.652 -11.215 30.882 1.00 87.81 159 GLN A N 1
ATOM 1176 C CA . GLN A 1 159 ? -5.545 -12.106 31.227 1.00 87.81 159 GLN A CA 1
ATOM 1177 C C . GLN A 1 159 ? -5.804 -12.849 32.539 1.00 87.81 159 GLN A C 1
ATOM 1179 O O . GLN A 1 159 ? -5.532 -14.050 32.618 1.00 87.81 159 GLN A O 1
ATOM 1184 N N . LYS A 1 160 ? -6.353 -12.162 33.553 1.00 91.94 160 LYS A N 1
ATOM 1185 C CA . LYS A 1 160 ? -6.685 -12.802 34.830 1.00 91.94 160 LYS A CA 1
ATOM 1186 C C . LYS A 1 160 ? -7.771 -13.858 34.659 1.00 91.94 160 LYS A C 1
ATOM 1188 O O . LYS A 1 160 ? -7.585 -14.996 35.087 1.00 91.94 160 LYS A O 1
ATOM 1193 N N . ARG A 1 161 ? -8.847 -13.521 33.938 1.00 92.62 161 ARG A N 1
ATOM 1194 C CA . ARG A 1 161 ? -9.936 -14.461 33.622 1.00 92.62 161 ARG A CA 1
ATOM 1195 C C . ARG A 1 161 ? -9.438 -15.703 32.893 1.00 92.62 161 ARG A C 1
ATOM 1197 O O . ARG A 1 161 ? -9.759 -16.815 33.292 1.00 92.62 161 ARG A O 1
ATOM 1204 N N . TYR A 1 162 ? -8.623 -15.513 31.856 1.00 91.69 162 TYR A N 1
ATOM 1205 C CA . TYR A 1 162 ? -8.074 -16.612 31.063 1.00 91.69 162 TYR A CA 1
ATOM 1206 C C . TYR A 1 162 ? -7.210 -17.562 31.904 1.00 91.69 162 TYR A C 1
ATOM 1208 O O . TYR A 1 162 ? -7.358 -18.778 31.819 1.00 91.69 162 TYR A O 1
ATOM 1216 N N . ARG A 1 163 ? -6.325 -17.023 32.754 1.00 94.81 163 ARG A N 1
ATOM 1217 C CA . ARG A 1 163 ? -5.458 -17.845 33.615 1.00 94.81 163 ARG A CA 1
ATOM 1218 C C . ARG A 1 163 ? -6.225 -18.567 34.712 1.00 94.81 163 ARG A C 1
ATOM 1220 O O . ARG A 1 163 ? -5.927 -19.728 34.973 1.00 94.81 163 ARG A O 1
ATOM 1227 N N . ALA A 1 164 ? -7.209 -17.905 35.318 1.00 96.44 164 ALA A N 1
ATOM 1228 C CA . ALA A 1 164 ? -8.106 -18.553 36.265 1.00 96.44 164 ALA A CA 1
ATOM 1229 C C . ALA A 1 164 ? -8.862 -19.707 35.590 1.00 96.44 164 ALA A C 1
ATOM 1231 O O . ALA A 1 164 ? -8.903 -20.806 36.131 1.00 96.44 164 ALA A O 1
ATOM 1232 N N . ALA A 1 165 ? -9.371 -19.497 34.371 1.00 96.56 165 ALA A N 1
ATOM 1233 C CA . ALA A 1 165 ? -10.074 -20.525 33.608 1.00 96.56 165 ALA A CA 1
ATOM 1234 C C . ALA A 1 165 ? -9.167 -21.719 33.275 1.00 96.56 165 ALA A C 1
ATOM 1236 O O . ALA A 1 165 ? -9.566 -22.864 33.474 1.00 96.56 165 ALA A O 1
ATOM 1237 N N . TRP A 1 166 ? -7.927 -21.464 32.846 1.00 96.19 166 TRP A N 1
ATOM 1238 C CA . TRP A 1 166 ? -6.928 -22.516 32.651 1.00 96.19 166 TRP A CA 1
ATOM 1239 C C . TRP A 1 166 ? -6.678 -23.313 33.938 1.00 96.19 166 TRP A C 1
ATOM 1241 O O . TRP A 1 166 ? -6.736 -24.541 33.900 1.00 96.19 166 TRP A O 1
ATOM 1251 N N . ALA A 1 167 ? -6.455 -22.636 35.073 1.00 96.56 167 ALA A N 1
ATOM 1252 C CA . ALA A 1 167 ? -6.183 -23.287 36.355 1.00 96.56 167 ALA A CA 1
ATOM 1253 C C . ALA A 1 167 ? -7.369 -24.139 36.833 1.00 96.56 167 ALA A C 1
ATOM 1255 O O . ALA A 1 167 ? -7.163 -25.275 37.249 1.00 96.56 167 ALA A O 1
ATOM 1256 N N . VAL A 1 168 ? -8.604 -23.636 36.701 1.00 96.94 168 VAL A N 1
ATOM 1257 C CA . VAL A 1 168 ? -9.827 -24.407 36.982 1.00 96.94 168 VAL A CA 1
ATOM 1258 C C . VAL A 1 168 ? -9.937 -25.616 36.049 1.00 96.94 168 VAL A C 1
ATOM 1260 O O . VAL A 1 168 ? -10.267 -26.706 36.507 1.00 96.94 168 VAL A O 1
ATOM 1263 N N . GLY A 1 169 ? -9.594 -25.471 34.766 1.00 94.94 169 GLY A N 1
ATOM 1264 C CA . GLY A 1 169 ? -9.574 -26.583 33.813 1.00 94.94 169 GLY A CA 1
ATOM 1265 C C . GLY A 1 169 ? -8.604 -27.708 34.198 1.00 94.94 169 GLY A C 1
ATOM 1266 O O . GLY A 1 169 ? -8.922 -28.880 34.004 1.00 94.94 169 GLY A O 1
ATOM 1267 N N . GLN A 1 170 ? -7.465 -27.377 34.822 1.00 94.88 170 GLN A N 1
ATOM 1268 C CA . GLN A 1 170 ? -6.507 -28.372 35.333 1.00 94.88 170 GLN A CA 1
ATOM 1269 C C . GLN A 1 170 ? -7.022 -29.158 36.557 1.00 94.88 170 GLN A C 1
ATOM 1271 O O . GLN A 1 170 ? -6.436 -30.180 36.914 1.00 94.88 170 GLN A O 1
ATOM 1276 N N . MET A 1 171 ? -8.109 -28.719 37.205 1.00 93.50 171 MET A N 1
ATOM 1277 C CA . MET A 1 171 ? -8.725 -29.444 38.329 1.00 93.50 171 MET A CA 1
ATOM 1278 C C . MET A 1 171 ? -9.514 -30.678 37.863 1.00 93.50 171 MET A C 1
ATOM 1280 O O . MET A 1 171 ? -9.843 -31.551 38.667 1.00 93.50 171 MET A O 1
ATOM 1284 N N . GLY A 1 172 ? -9.818 -30.775 36.564 1.00 89.62 172 GLY A N 1
ATOM 1285 C CA . GLY A 1 172 ? -10.515 -31.924 35.996 1.00 89.62 172 GLY A CA 1
ATOM 1286 C C . GLY A 1 172 ? -11.962 -32.059 36.506 1.00 89.62 172 GLY A C 1
ATOM 1287 O O . GLY A 1 172 ? -12.629 -31.045 36.740 1.00 89.62 172 GLY A O 1
ATOM 1288 N N . PRO A 1 173 ? -12.487 -33.288 36.681 1.00 92.88 173 PRO A N 1
ATOM 1289 C CA . PRO A 1 173 ? -13.912 -33.532 36.928 1.00 92.88 173 PRO A CA 1
ATOM 1290 C C . PRO A 1 173 ? -14.490 -32.803 38.147 1.00 92.88 173 PRO A C 1
ATOM 1292 O O . PRO A 1 173 ? -15.675 -32.472 38.149 1.00 92.88 173 PRO A O 1
ATOM 1295 N N . ALA A 1 174 ? -13.665 -32.525 39.162 1.00 92.75 174 ALA A N 1
ATOM 1296 C CA . ALA A 1 174 ? -14.079 -31.842 40.386 1.00 92.75 174 ALA A CA 1
ATOM 1297 C C . ALA A 1 174 ? -14.626 -30.425 40.128 1.00 92.75 174 ALA A C 1
ATOM 1299 O O . ALA A 1 174 ? -15.493 -29.957 40.862 1.00 92.75 174 ALA A O 1
ATOM 1300 N N . ALA A 1 175 ? -14.187 -29.755 39.055 1.00 96.00 175 ALA A N 1
ATOM 1301 C CA . ALA A 1 175 ? -14.683 -28.428 38.685 1.00 96.00 175 ALA A CA 1
ATOM 1302 C C . ALA A 1 175 ? -16.038 -28.454 37.955 1.00 96.00 175 ALA A C 1
ATOM 1304 O O . ALA A 1 175 ? -16.722 -27.431 37.903 1.00 96.00 175 ALA A O 1
ATOM 1305 N N . ILE A 1 176 ? -16.465 -29.600 37.410 1.00 95.19 176 ILE A N 1
ATOM 1306 C CA . ILE A 1 176 ? -17.659 -29.702 36.551 1.00 95.19 176 ILE A CA 1
ATOM 1307 C C . ILE A 1 176 ? -18.947 -29.222 37.241 1.00 95.19 176 ILE A C 1
ATOM 1309 O O . ILE A 1 176 ? -19.699 -28.490 36.594 1.00 95.19 176 ILE A O 1
ATOM 1313 N N . PRO A 1 177 ? -19.240 -29.574 38.511 1.00 95.50 177 PRO A N 1
ATOM 1314 C CA . PRO A 1 177 ? -20.442 -29.082 39.186 1.00 95.50 177 PRO A CA 1
ATOM 1315 C C . PRO A 1 177 ? -20.491 -27.551 39.269 1.00 95.50 177 PRO A C 1
ATOM 1317 O O . PRO A 1 177 ? -21.504 -26.958 38.910 1.00 95.50 177 PRO A O 1
ATOM 1320 N N . MET A 1 178 ? -19.378 -26.912 39.647 1.00 95.06 178 MET A N 1
ATOM 1321 C CA . MET A 1 178 ? -19.279 -25.450 39.742 1.00 95.06 178 MET A CA 1
ATOM 1322 C C . MET A 1 178 ? -19.365 -24.789 38.358 1.00 95.06 178 MET A C 1
ATOM 1324 O O . MET A 1 178 ? -20.085 -23.812 38.169 1.00 95.06 178 MET A O 1
ATOM 1328 N N . LEU A 1 179 ? -18.680 -25.340 37.352 1.00 96.19 179 LEU A N 1
ATOM 1329 C CA . LEU A 1 179 ? -18.720 -24.814 35.983 1.00 96.19 179 LEU A CA 1
ATOM 1330 C C . LEU A 1 179 ? -20.118 -24.924 35.358 1.00 96.19 179 LEU A C 1
ATOM 1332 O O . LEU A 1 179 ? -20.529 -24.025 34.623 1.00 96.19 179 LEU A O 1
ATOM 1336 N N . ARG A 1 180 ? -20.876 -25.981 35.681 1.00 95.38 180 ARG A N 1
ATOM 1337 C CA . ARG A 1 180 ? -22.280 -26.145 35.270 1.00 95.38 180 ARG A CA 1
ATOM 1338 C C . ARG A 1 180 ? -23.186 -25.063 35.854 1.00 95.38 180 ARG A C 1
ATOM 1340 O O . ARG A 1 180 ? -24.124 -24.649 35.185 1.00 95.38 180 ARG A O 1
ATOM 1347 N N . GLU A 1 181 ? -22.925 -24.601 37.069 1.00 93.75 181 GLU A N 1
ATOM 1348 C CA . GLU A 1 181 ? -23.651 -23.464 37.636 1.00 93.75 181 GLU A CA 1
ATOM 1349 C C . GLU A 1 181 ? -23.260 -22.167 36.906 1.00 93.75 181 GLU A C 1
ATOM 1351 O O . GLU A 1 181 ? -24.115 -21.462 36.362 1.00 93.75 181 GLU A O 1
ATOM 1356 N N . ARG A 1 182 ? -21.952 -21.899 36.784 1.00 93.62 182 ARG A N 1
ATOM 1357 C CA . ARG A 1 182 ? -21.420 -20.649 36.211 1.00 93.62 182 ARG A CA 1
ATOM 1358 C C . ARG A 1 182 ? -21.727 -20.442 34.731 1.00 93.62 182 ARG A C 1
ATOM 1360 O O . ARG A 1 182 ? -21.868 -19.303 34.294 1.00 93.62 182 ARG A O 1
ATOM 1367 N N . ILE A 1 183 ? -21.893 -21.509 33.951 1.00 93.19 183 ILE A N 1
ATOM 1368 C CA . ILE A 1 183 ? -22.267 -21.400 32.532 1.00 93.19 183 ILE A CA 1
ATOM 1369 C C . ILE A 1 183 ? -23.695 -20.852 32.331 1.00 93.19 183 ILE A C 1
ATOM 1371 O O . ILE A 1 183 ? -23.998 -20.288 31.275 1.00 93.19 183 ILE A O 1
ATOM 1375 N N . THR A 1 184 ? -24.543 -20.964 33.363 1.00 89.44 184 THR A N 1
ATOM 1376 C CA . THR A 1 184 ? -25.921 -20.439 33.408 1.00 89.44 184 THR A CA 1
ATOM 1377 C C . THR A 1 184 ? -26.053 -19.110 34.161 1.00 89.44 184 THR A C 1
ATOM 1379 O O . THR A 1 184 ? -27.160 -18.602 34.326 1.00 89.44 184 THR A O 1
ATOM 1382 N N . ASP A 1 185 ? -24.937 -18.525 34.603 1.00 89.81 185 ASP A N 1
ATOM 1383 C CA . ASP A 1 185 ? -24.922 -17.275 35.367 1.00 89.81 185 ASP A CA 1
ATOM 1384 C C . ASP A 1 185 ? -25.445 -16.093 34.532 1.00 89.81 185 ASP A C 1
ATOM 1386 O O . ASP A 1 185 ? -25.188 -15.990 33.337 1.00 89.81 185 ASP A O 1
ATOM 1390 N N . SER A 1 186 ? -26.147 -15.149 35.157 1.00 85.94 186 SER A N 1
ATOM 1391 C CA . SER A 1 186 ? -26.601 -13.921 34.484 1.00 85.94 186 SER A CA 1
ATOM 1392 C C . SER A 1 186 ? -25.444 -13.065 33.934 1.00 85.94 186 SER A C 1
ATOM 1394 O O . SER A 1 186 ? -25.590 -12.367 32.925 1.00 85.94 186 SER A O 1
ATOM 1396 N N . SER A 1 187 ? -24.271 -13.131 34.570 1.00 86.25 187 SER A N 1
ATOM 1397 C CA . SER A 1 187 ? -23.073 -12.404 34.171 1.00 86.25 187 SER A CA 1
ATOM 1398 C C . SER A 1 187 ? -22.403 -13.073 32.979 1.00 86.25 187 SER A C 1
ATOM 1400 O O . SER A 1 187 ? -21.857 -14.170 33.064 1.00 86.25 187 SER A O 1
ATOM 1402 N N . THR A 1 188 ? -22.335 -12.361 31.854 1.00 86.62 188 THR A N 1
ATOM 1403 C CA . THR A 1 188 ? -21.659 -12.860 30.645 1.00 86.62 188 THR A CA 1
ATOM 1404 C C . THR A 1 188 ? -20.187 -13.190 30.888 1.00 86.62 188 THR A C 1
ATOM 1406 O O . THR A 1 188 ? -19.675 -14.129 30.290 1.00 86.62 188 THR A O 1
ATOM 1409 N N . SER A 1 189 ? -19.509 -12.460 31.780 1.00 87.06 189 SER A N 1
ATOM 1410 C CA . SER A 1 189 ? -18.109 -12.728 32.128 1.00 87.06 189 SER A CA 1
ATOM 1411 C C . SER A 1 189 ? -17.948 -14.053 32.881 1.00 87.06 189 SER A C 1
ATOM 1413 O O . SER A 1 189 ? -17.020 -14.801 32.586 1.00 87.06 189 SER A O 1
ATOM 1415 N N . GLN A 1 190 ? -18.881 -14.374 33.785 1.00 90.69 190 GLN A N 1
ATOM 1416 C CA . GLN A 1 190 ? -18.908 -15.654 34.503 1.00 90.69 190 GLN A CA 1
ATOM 1417 C C . GLN A 1 190 ? -19.146 -16.821 33.546 1.00 90.69 190 GLN A C 1
ATOM 1419 O O . GLN A 1 190 ? -18.376 -17.782 33.529 1.00 90.69 190 GLN A O 1
ATOM 1424 N N . ARG A 1 191 ? -20.137 -16.678 32.659 1.00 92.19 191 ARG A N 1
ATOM 1425 C CA . ARG A 1 191 ? -20.416 -17.661 31.605 1.00 92.19 191 ARG A CA 1
ATOM 1426 C C . ARG A 1 191 ? -19.206 -17.888 30.702 1.00 92.19 191 ARG A C 1
ATOM 1428 O O . ARG A 1 191 ? -18.824 -19.024 30.446 1.00 92.19 191 ARG A O 1
ATOM 1435 N N . ALA A 1 192 ? -18.584 -16.802 30.244 1.00 90.12 192 ALA A N 1
ATOM 1436 C CA . ALA A 1 192 ? -17.409 -16.829 29.382 1.00 90.12 192 ALA A CA 1
ATOM 1437 C C . ALA A 1 192 ? -16.215 -17.523 30.058 1.00 90.12 192 ALA A C 1
ATOM 1439 O O . ALA A 1 192 ? -15.578 -18.375 29.442 1.00 90.12 192 ALA A O 1
ATOM 1440 N N . GLY A 1 193 ? -15.936 -17.203 31.326 1.00 93.00 193 GLY A N 1
ATOM 1441 C CA . GLY A 1 193 ? -14.886 -17.865 32.100 1.00 93.00 193 GLY A CA 1
ATOM 1442 C C . GLY A 1 193 ? -15.145 -19.362 32.279 1.00 93.00 193 GLY A C 1
ATOM 1443 O O . GLY A 1 193 ? -14.229 -20.162 32.097 1.00 93.00 193 GLY A O 1
ATOM 1444 N N . ALA A 1 194 ? -16.400 -19.753 32.524 1.00 95.94 194 ALA A N 1
ATOM 1445 C CA . ALA A 1 194 ? -16.775 -21.159 32.637 1.00 95.94 194 ALA A CA 1
ATOM 1446 C C . ALA A 1 194 ? -16.597 -21.926 31.314 1.00 95.94 194 ALA A C 1
ATOM 1448 O O . ALA A 1 194 ? -16.026 -23.014 31.303 1.00 95.94 194 ALA A O 1
ATOM 1449 N N . ILE A 1 195 ? -17.023 -21.341 30.189 1.00 96.50 195 ILE A N 1
ATOM 1450 C CA . ILE A 1 195 ? -16.847 -21.915 28.842 1.00 96.50 195 ILE A CA 1
ATOM 1451 C C . ILE A 1 195 ? -15.366 -22.071 28.493 1.00 96.50 195 ILE A C 1
ATOM 1453 O O . ILE A 1 195 ? -14.962 -23.092 27.933 1.00 96.50 195 ILE A O 1
ATOM 1457 N N . GLU A 1 196 ? -14.551 -21.067 28.815 1.00 95.81 196 GLU A N 1
ATOM 1458 C CA . GLU A 1 196 ? -13.107 -21.114 28.598 1.00 95.81 196 GLU A CA 1
ATOM 1459 C C . GLU A 1 196 ? -12.470 -22.222 29.448 1.00 95.81 196 GLU A C 1
ATOM 1461 O O . GLU A 1 196 ? -11.681 -23.003 28.923 1.00 95.81 196 GLU A O 1
ATOM 1466 N N . ALA A 1 197 ? -12.857 -22.343 30.724 1.00 96.75 197 ALA A N 1
ATOM 1467 C CA . ALA A 1 197 ? -12.335 -23.358 31.639 1.00 96.75 197 ALA A CA 1
ATOM 1468 C C . ALA A 1 197 ? -12.650 -24.780 31.163 1.00 96.75 197 ALA A C 1
ATOM 1470 O O . ALA A 1 197 ? -11.753 -25.620 31.128 1.00 96.75 197 ALA A O 1
ATOM 1471 N N . LEU A 1 198 ? -13.888 -25.025 30.714 1.00 96.88 198 LEU A N 1
ATOM 1472 C CA . LEU A 1 198 ? -14.304 -26.304 30.130 1.00 96.88 198 LEU A CA 1
ATOM 1473 C C . LEU A 1 198 ? -13.445 -26.693 28.917 1.00 96.88 198 LEU A C 1
ATOM 1475 O O . LEU A 1 198 ? -13.143 -27.867 28.738 1.00 96.88 198 LEU A O 1
ATOM 1479 N N . GLY A 1 199 ? -13.001 -25.722 28.112 1.00 95.06 199 GLY A N 1
ATOM 1480 C CA . GLY A 1 199 ? -12.124 -25.965 26.961 1.00 95.06 199 GLY A CA 1
ATOM 1481 C C . GLY A 1 199 ? -10.702 -26.420 27.319 1.00 95.06 199 GLY A C 1
ATOM 1482 O O . GLY A 1 199 ? -9.999 -26.927 26.451 1.00 95.06 199 GLY A O 1
ATOM 1483 N N . TRP A 1 200 ? -10.270 -26.255 28.574 1.00 95.31 200 TRP A N 1
ATOM 1484 C CA . TRP A 1 200 ? -8.966 -26.715 29.072 1.00 95.31 200 TRP A CA 1
ATOM 1485 C C . TRP A 1 200 ? -9.011 -28.114 29.704 1.00 95.31 200 TRP A C 1
ATOM 1487 O O . TRP A 1 200 ? -7.977 -28.616 30.143 1.00 95.31 200 TRP A O 1
ATOM 1497 N N . MET A 1 201 ? -10.185 -28.750 29.756 1.00 94.00 201 MET A N 1
ATOM 1498 C CA . MET A 1 201 ? -10.406 -30.016 30.461 1.00 94.00 201 MET A CA 1
ATOM 1499 C C . MET A 1 201 ? -10.114 -31.241 29.587 1.00 94.00 201 MET A C 1
ATOM 1501 O O . MET A 1 201 ? -10.989 -32.080 29.382 1.00 94.00 201 MET A O 1
ATOM 1505 N N . SER A 1 202 ? -8.887 -31.377 29.079 1.00 84.94 202 SER A N 1
ATOM 1506 C CA . SER A 1 202 ? -8.518 -32.489 28.185 1.00 84.94 202 SER A CA 1
ATOM 1507 C C . SER A 1 202 ? -8.722 -33.873 28.823 1.00 84.94 202 SER A C 1
ATOM 1509 O O . SER A 1 202 ? -9.275 -34.765 28.185 1.00 84.94 202 SER A O 1
ATOM 1511 N N . ASP A 1 203 ? -8.395 -34.036 30.111 1.00 85.56 203 ASP A N 1
ATOM 1512 C CA . ASP A 1 203 ? -8.578 -35.299 30.857 1.00 85.56 203 ASP A CA 1
ATOM 1513 C C . ASP A 1 203 ? -10.049 -35.571 31.238 1.00 85.56 203 ASP A C 1
ATOM 1515 O O . ASP A 1 203 ? -10.388 -36.570 31.871 1.00 85.56 203 ASP A O 1
ATOM 1519 N N . SER A 1 204 ? -10.958 -34.656 30.902 1.00 91.19 204 SER A N 1
ATOM 1520 C CA . SER A 1 204 ? -12.402 -34.747 31.157 1.00 91.19 204 SER A CA 1
ATOM 1521 C C . SER A 1 204 ? -13.194 -34.204 29.972 1.00 91.19 204 SER A C 1
ATOM 1523 O O . SER A 1 204 ? -14.246 -33.583 30.140 1.00 91.19 204 SER A O 1
ATOM 1525 N N . ALA A 1 205 ? -12.677 -34.445 28.764 1.00 90.44 205 ALA A N 1
ATOM 1526 C CA . ALA A 1 205 ? -13.163 -33.814 27.548 1.00 90.44 205 ALA A CA 1
ATOM 1527 C C . ALA A 1 205 ? -14.620 -34.175 27.240 1.00 90.44 205 ALA A C 1
ATOM 1529 O O . ALA A 1 205 ? -15.386 -33.303 26.852 1.00 90.44 205 ALA A O 1
ATOM 1530 N N . LYS A 1 206 ? -15.035 -35.423 27.484 1.00 93.00 206 LYS A N 1
ATOM 1531 C CA . LYS A 1 206 ? -16.413 -35.876 27.246 1.00 93.00 206 LYS A CA 1
ATOM 1532 C C . LYS A 1 206 ? -17.469 -35.134 28.088 1.00 93.00 206 LYS A C 1
ATOM 1534 O O . LYS A 1 206 ? -18.358 -34.512 27.515 1.00 93.00 206 LYS A O 1
ATOM 1539 N N . PRO A 1 207 ? -17.409 -35.127 29.434 1.00 93.81 207 PRO A N 1
ATOM 1540 C CA . PRO A 1 207 ? -18.401 -34.388 30.214 1.00 93.81 207 PRO A CA 1
ATOM 1541 C C . PRO A 1 207 ? -18.285 -32.862 30.026 1.00 93.81 207 PRO A C 1
ATOM 1543 O O . PRO A 1 207 ? -19.282 -32.151 30.159 1.00 93.81 207 PRO A O 1
ATOM 1546 N N . ALA A 1 208 ? -17.101 -32.343 29.672 1.00 95.12 208 ALA A N 1
ATOM 1547 C CA . ALA A 1 208 ? -16.941 -30.940 29.296 1.00 95.12 208 ALA A CA 1
ATOM 1548 C C . ALA A 1 208 ? -17.603 -30.615 27.942 1.00 95.12 208 ALA A C 1
ATOM 1550 O O . ALA A 1 208 ? -18.265 -29.581 27.817 1.00 95.12 208 ALA A O 1
ATOM 1551 N N . SER A 1 209 ? -17.492 -31.498 26.943 1.00 94.38 209 SER A N 1
ATOM 1552 C CA . SER A 1 209 ? -18.103 -31.305 25.625 1.00 94.38 209 SER A CA 1
ATOM 1553 C C . SER A 1 209 ? -19.628 -31.363 25.692 1.00 94.38 209 SER A C 1
ATOM 1555 O O . SER A 1 209 ? -20.294 -30.534 25.069 1.00 94.38 209 SER A O 1
ATOM 1557 N N . GLU A 1 210 ? -20.201 -32.238 26.522 1.00 93.50 210 GLU A N 1
ATOM 1558 C CA . GLU A 1 210 ? -21.648 -32.292 26.783 1.00 93.50 210 GLU A CA 1
ATOM 1559 C C . GLU A 1 210 ? -22.186 -30.952 27.319 1.00 93.50 210 GLU A C 1
ATOM 1561 O O . GLU A 1 210 ? -23.208 -30.453 26.840 1.00 93.50 210 GLU A O 1
ATOM 1566 N N . LEU A 1 211 ? -21.470 -30.318 28.256 1.00 94.69 211 LEU A N 1
ATOM 1567 C CA . LEU A 1 211 ? -21.827 -28.993 28.774 1.00 94.69 211 LEU A CA 1
ATOM 1568 C C . LEU A 1 211 ? -21.726 -27.904 27.700 1.00 94.69 211 LEU A C 1
ATOM 1570 O O . LEU A 1 211 ? -22.667 -27.129 27.509 1.00 94.69 211 LEU A O 1
ATOM 1574 N N . LEU A 1 212 ? -20.609 -27.868 26.972 1.00 95.88 212 LEU A N 1
ATOM 1575 C CA . LEU A 1 212 ? -20.354 -26.873 25.928 1.00 95.88 212 LEU A CA 1
ATOM 1576 C C . LEU A 1 212 ? -21.335 -26.975 24.754 1.00 95.88 212 LEU A C 1
ATOM 1578 O O . LEU A 1 212 ? -21.671 -25.958 24.150 1.00 95.88 212 LEU A O 1
ATOM 1582 N N . THR A 1 213 ? -21.843 -28.173 24.459 1.00 94.50 213 THR A N 1
ATOM 1583 C CA . THR A 1 213 ? -22.804 -28.406 23.367 1.00 94.50 213 THR A CA 1
ATOM 1584 C C . THR A 1 213 ? -24.070 -27.566 23.536 1.00 94.50 213 THR A C 1
ATOM 1586 O O . THR A 1 213 ? -24.596 -27.037 22.559 1.00 94.50 213 THR A O 1
ATOM 1589 N N . SER A 1 214 ? -24.543 -27.382 24.773 1.00 91.19 214 SER A N 1
ATOM 1590 C CA . SER A 1 214 ? -25.721 -26.549 25.047 1.00 91.19 214 SER A CA 1
ATOM 1591 C C . SER A 1 214 ? -25.497 -25.066 24.718 1.00 91.19 214 SER A C 1
ATOM 1593 O O . SER A 1 214 ? -26.427 -24.383 24.294 1.00 91.19 214 SER A O 1
ATOM 1595 N N . MET A 1 215 ? -24.257 -24.579 24.831 1.00 94.44 215 MET A N 1
ATOM 1596 C CA . MET A 1 215 ? -23.906 -23.178 24.571 1.00 94.44 215 MET A CA 1
ATOM 1597 C C . MET A 1 215 ? -23.817 -22.835 23.086 1.00 94.44 215 MET A C 1
ATOM 1599 O O . MET A 1 215 ? -23.806 -21.658 22.734 1.00 94.44 215 MET A O 1
ATOM 1603 N N . LEU A 1 216 ? -23.818 -23.836 22.203 1.00 93.81 216 LEU A N 1
ATOM 1604 C CA . LEU A 1 216 ? -23.945 -23.621 20.760 1.00 93.81 216 LEU A CA 1
ATOM 1605 C C . LEU A 1 216 ? -25.330 -23.104 20.355 1.00 93.81 216 LEU A C 1
ATOM 1607 O O . LEU A 1 216 ? -25.507 -22.705 19.215 1.00 93.81 216 LEU A O 1
ATOM 1611 N N . LYS A 1 217 ? -26.310 -23.109 21.264 1.00 90.88 217 LYS A N 1
ATOM 1612 C CA . LYS A 1 217 ? -27.665 -22.589 21.027 1.00 90.88 217 LYS A CA 1
ATOM 1613 C C . LYS A 1 217 ? -27.943 -21.286 21.776 1.00 90.88 217 LYS A C 1
ATOM 1615 O O . LYS A 1 217 ? -29.096 -20.894 21.895 1.00 90.88 217 LYS A O 1
ATOM 1620 N N . ASP A 1 218 ? -26.912 -20.645 22.326 1.00 90.81 218 ASP A N 1
ATOM 1621 C CA . ASP A 1 218 ? -27.095 -19.401 23.068 1.00 90.81 218 ASP A CA 1
ATOM 1622 C C . ASP A 1 218 ? -27.495 -18.239 22.153 1.00 90.81 218 ASP A C 1
ATOM 1624 O O . ASP A 1 218 ? -26.939 -18.078 21.063 1.00 90.81 218 ASP A O 1
ATOM 1628 N N . ASP A 1 219 ? -28.378 -17.364 22.633 1.00 88.00 219 ASP A N 1
ATOM 1629 C CA . ASP A 1 219 ? -28.815 -16.182 21.881 1.00 88.00 219 ASP A CA 1
ATOM 1630 C C . ASP A 1 219 ? -27.639 -15.260 21.520 1.00 88.00 219 ASP A C 1
ATOM 1632 O O . ASP A 1 219 ? -27.630 -14.611 20.470 1.00 88.00 219 ASP A O 1
ATOM 1636 N N . ARG A 1 220 ? -26.601 -15.207 22.367 1.00 89.50 220 ARG A N 1
ATOM 1637 C CA . ARG A 1 220 ? -25.437 -14.352 22.131 1.00 89.50 220 ARG A CA 1
ATOM 1638 C C . ARG A 1 220 ? -24.407 -15.056 21.260 1.00 89.50 220 ARG A C 1
ATOM 1640 O O . ARG A 1 220 ? -23.738 -15.996 21.686 1.00 89.50 220 ARG A O 1
ATOM 1647 N N . VAL A 1 221 ? -24.149 -14.472 20.091 1.00 92.38 221 VAL A N 1
ATOM 1648 C CA . VAL A 1 221 ? -23.100 -14.907 19.150 1.00 92.38 221 VAL A CA 1
ATOM 1649 C C . VAL A 1 221 ? -21.737 -15.067 19.834 1.00 92.38 221 VAL A C 1
ATOM 1651 O O . VAL A 1 221 ? -21.004 -16.014 19.563 1.00 92.38 221 VAL A O 1
ATOM 1654 N N . THR A 1 222 ? -21.382 -14.172 20.762 1.00 90.88 222 THR A N 1
ATOM 1655 C CA . THR A 1 222 ? -20.103 -14.242 21.488 1.00 90.88 222 THR A CA 1
ATOM 1656 C C . THR A 1 222 ? -19.953 -15.531 22.292 1.00 90.88 222 THR A C 1
ATOM 1658 O O . THR A 1 222 ? -18.877 -16.124 22.279 1.00 90.88 222 THR A O 1
ATOM 1661 N N . ILE A 1 223 ? -21.025 -15.999 22.933 1.00 92.94 223 ILE A N 1
ATOM 1662 C CA . ILE A 1 223 ? -21.035 -17.245 23.700 1.00 92.94 223 ILE A CA 1
ATOM 1663 C C . ILE A 1 223 ? -20.937 -18.449 22.770 1.00 92.94 223 ILE A C 1
ATOM 1665 O O . ILE A 1 223 ? -20.094 -19.316 23.002 1.00 92.94 223 ILE A O 1
ATOM 1669 N N . ARG A 1 224 ? -21.717 -18.465 21.682 1.00 95.19 224 ARG A N 1
ATOM 1670 C CA . ARG A 1 224 ? -21.647 -19.539 20.681 1.00 95.19 224 ARG A CA 1
ATOM 1671 C C . ARG A 1 224 ? -20.235 -19.676 20.112 1.00 95.19 224 ARG A C 1
ATOM 1673 O O . ARG A 1 224 ? -19.670 -20.767 20.106 1.00 95.19 224 ARG A O 1
ATOM 1680 N N . ARG A 1 225 ? -19.603 -18.556 19.740 1.00 94.56 225 ARG A N 1
ATOM 1681 C CA . ARG A 1 225 ? -18.210 -18.520 19.255 1.00 94.56 225 ARG A CA 1
ATOM 1682 C C . ARG A 1 225 ? -17.212 -19.057 20.280 1.00 94.56 225 ARG A C 1
ATOM 1684 O O . ARG A 1 225 ? -16.290 -19.781 19.905 1.00 94.56 225 ARG A O 1
ATOM 1691 N N . MET A 1 226 ? -17.370 -18.704 21.557 1.00 92.81 226 MET A N 1
ATOM 1692 C CA . MET A 1 226 ? -16.514 -19.228 22.625 1.00 92.81 226 MET A CA 1
ATOM 1693 C C . MET A 1 226 ? -16.703 -20.733 22.811 1.00 92.81 226 MET A C 1
ATOM 1695 O O . MET A 1 226 ? -15.715 -21.456 22.897 1.00 92.81 226 MET A O 1
ATOM 1699 N N . ALA A 1 227 ? -17.948 -21.212 22.801 1.00 95.94 227 ALA A N 1
ATOM 1700 C CA . ALA A 1 227 ? -18.258 -22.631 22.917 1.00 95.94 227 ALA A CA 1
ATOM 1701 C C . ALA A 1 227 ? -17.632 -23.441 21.775 1.00 95.94 227 ALA A C 1
ATOM 1703 O O . ALA A 1 227 ? -17.000 -24.461 22.035 1.00 95.94 227 ALA A O 1
ATOM 1704 N N . VAL A 1 228 ? -17.710 -22.947 20.534 1.00 96.38 228 VAL A N 1
ATOM 1705 C CA . VAL A 1 228 ? -17.034 -23.546 19.371 1.00 96.38 228 VAL A CA 1
ATOM 1706 C C . VAL A 1 228 ? -15.524 -23.644 19.575 1.00 96.38 228 VAL A C 1
ATOM 1708 O O . VAL A 1 228 ? -14.938 -24.706 19.370 1.00 96.38 228 VAL A O 1
ATOM 1711 N N . ASN A 1 229 ? -14.880 -22.559 20.010 1.00 94.06 229 ASN A N 1
ATOM 1712 C CA . ASN A 1 229 ? -13.437 -22.561 20.241 1.00 94.06 229 ASN A CA 1
ATOM 1713 C C . ASN A 1 229 ? -13.040 -23.543 21.353 1.00 94.06 229 ASN A C 1
ATOM 1715 O O . ASN A 1 229 ? -12.065 -24.277 21.191 1.00 94.06 229 ASN A O 1
ATOM 1719 N N . SER A 1 230 ? -13.792 -23.580 22.457 1.00 95.62 230 SER A N 1
ATOM 1720 C CA . SER A 1 230 ? -13.560 -24.51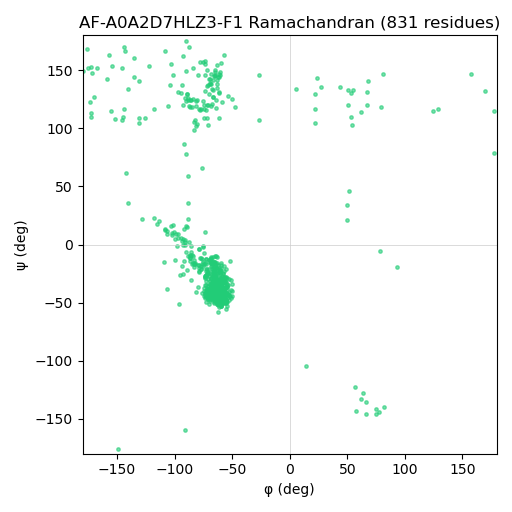4 23.564 1.00 95.62 230 SER A CA 1
ATOM 1721 C C . SER A 1 230 ? -13.775 -25.968 23.144 1.00 95.62 230 SER A C 1
ATOM 1723 O O . SER A 1 230 ? -12.929 -26.804 23.438 1.00 95.62 230 SER A O 1
ATOM 1725 N N . LEU A 1 231 ? -14.834 -26.275 22.388 1.00 95.19 231 LEU A N 1
ATOM 1726 C CA . LEU A 1 231 ? -15.064 -27.611 21.824 1.00 95.19 231 LEU A CA 1
ATOM 1727 C C . LEU A 1 231 ? -13.926 -28.033 20.890 1.00 95.19 231 LEU A C 1
ATOM 1729 O O . LEU A 1 231 ? -13.476 -29.171 20.949 1.00 95.19 231 LEU A O 1
ATOM 1733 N N . GLY A 1 232 ? -13.407 -27.110 20.077 1.00 91.88 232 GLY A N 1
ATOM 1734 C CA . GLY A 1 232 ? -12.248 -27.371 19.226 1.00 91.88 232 GLY A CA 1
ATOM 1735 C C . GLY A 1 232 ? -10.977 -27.729 20.006 1.00 91.88 232 GLY A C 1
ATOM 1736 O O . GLY A 1 232 ? -10.208 -28.569 19.545 1.00 91.88 232 GLY A O 1
ATOM 1737 N N . LYS A 1 233 ? -10.758 -27.135 21.191 1.00 92.31 233 LYS A N 1
ATOM 1738 C CA . LYS A 1 233 ? -9.621 -27.468 22.076 1.00 92.31 233 LYS A CA 1
ATOM 1739 C C . LYS A 1 233 ? -9.733 -28.866 22.689 1.00 92.31 233 LYS A C 1
ATOM 1741 O O . LYS A 1 233 ? -8.707 -29.488 22.942 1.00 92.31 233 LYS A O 1
ATOM 1746 N N . LEU A 1 234 ? -10.956 -29.360 22.889 1.00 91.69 234 LEU A N 1
ATOM 1747 C CA . LEU A 1 234 ? -11.224 -30.706 23.407 1.00 91.69 234 LEU A CA 1
ATOM 1748 C C . LEU A 1 234 ? -10.984 -31.820 22.372 1.00 91.69 234 LEU A C 1
ATOM 1750 O O . LEU A 1 234 ? -11.035 -32.998 22.720 1.00 91.69 234 LEU A O 1
ATOM 1754 N N . GLY A 1 235 ? -10.708 -31.470 21.111 1.00 87.75 235 GLY A N 1
ATOM 1755 C CA . GLY A 1 235 ? -10.343 -32.426 20.068 1.00 87.75 235 GLY A CA 1
ATOM 1756 C C . GLY A 1 235 ? -11.486 -33.375 19.699 1.00 87.75 235 GLY A C 1
ATOM 1757 O O . GLY A 1 235 ? -12.634 -32.953 19.550 1.00 87.75 235 GLY A O 1
ATOM 1758 N N . SER A 1 236 ? -11.174 -34.667 19.562 1.00 85.94 236 SER A N 1
ATOM 1759 C CA . SER A 1 236 ? -12.100 -35.705 19.080 1.00 85.94 236 SER A CA 1
ATOM 1760 C C . SER A 1 236 ? -13.409 -35.797 19.866 1.00 85.94 236 SER A C 1
ATOM 1762 O O . SER A 1 236 ? -14.443 -36.094 19.279 1.00 85.94 236 SER A O 1
ATOM 1764 N N . GLU A 1 237 ? -13.389 -35.506 21.169 1.00 89.56 237 GLU A N 1
ATOM 1765 C CA . GLU A 1 237 ? -14.587 -35.523 22.022 1.00 89.56 237 GLU A CA 1
ATOM 1766 C C . GLU A 1 237 ? -15.475 -34.279 21.830 1.00 89.56 237 GLU A C 1
ATOM 1768 O O . GLU A 1 237 ? -16.659 -34.302 22.166 1.00 89.56 237 GLU A O 1
ATOM 1773 N N . GLY A 1 238 ? -14.922 -33.183 21.299 1.00 88.62 238 GLY A N 1
ATOM 1774 C CA . GLY A 1 238 ? -15.652 -31.947 21.004 1.00 88.62 238 GLY A CA 1
ATOM 1775 C C . GLY A 1 238 ? -16.139 -31.839 19.555 1.00 88.62 238 GLY A C 1
ATOM 1776 O O . GLY A 1 238 ? -17.148 -31.182 19.294 1.00 88.62 238 GLY A O 1
ATOM 1777 N N . TYR A 1 239 ? -15.465 -32.498 18.608 1.00 87.75 239 TYR A N 1
ATOM 1778 C CA . TYR A 1 239 ? -15.782 -32.418 17.176 1.00 87.75 239 TYR A CA 1
ATOM 1779 C C . TYR A 1 239 ? -17.208 -32.842 16.793 1.00 87.75 239 TYR A C 1
ATOM 1781 O O . TYR A 1 239 ? -17.805 -32.135 15.978 1.00 87.75 239 TYR A O 1
ATOM 1789 N N . PRO A 1 240 ? -17.814 -33.905 17.364 1.00 86.56 240 PRO A N 1
ATOM 1790 C CA . PRO A 1 240 ? -19.201 -34.255 17.054 1.00 86.56 240 PRO A CA 1
ATOM 1791 C C . PRO A 1 240 ? -20.179 -33.101 17.313 1.00 86.56 240 PRO A C 1
ATOM 1793 O O . PRO A 1 240 ? -21.093 -32.875 16.523 1.00 86.56 240 PRO A O 1
ATOM 1796 N N . SER A 1 241 ? -19.950 -32.317 18.370 1.00 89.25 241 SER A N 1
ATOM 1797 C CA . SER A 1 241 ? -20.787 -31.164 18.715 1.00 89.25 241 SER A CA 1
ATOM 1798 C C . SER A 1 241 ? -20.580 -29.977 17.776 1.00 89.25 241 SER A C 1
ATOM 1800 O O . SER A 1 241 ? -21.513 -29.204 17.558 1.00 89.25 241 SER A O 1
ATOM 1802 N N . LEU A 1 242 ? -19.400 -29.844 17.159 1.00 90.81 242 LEU A N 1
ATOM 1803 C CA . LEU A 1 242 ? -19.125 -28.787 16.179 1.00 90.81 242 LEU A CA 1
ATOM 1804 C C . LEU A 1 242 ? -19.966 -28.913 14.905 1.00 90.81 242 LEU A C 1
ATOM 1806 O O . LEU A 1 242 ? -20.144 -27.911 14.217 1.00 90.81 242 LEU A O 1
ATOM 1810 N N . ALA A 1 243 ? -20.550 -30.084 14.623 1.00 86.50 243 ALA A N 1
ATOM 1811 C CA . ALA A 1 243 ? -21.526 -30.242 13.544 1.00 86.50 243 ALA A CA 1
ATOM 1812 C C . ALA A 1 243 ? -22.692 -29.244 13.664 1.00 86.50 243 ALA A C 1
ATOM 1814 O O . ALA A 1 243 ? -23.188 -28.755 12.653 1.00 86.50 243 ALA A O 1
ATOM 1815 N N . LEU A 1 244 ? -23.105 -28.906 14.892 1.00 89.06 244 LEU A N 1
ATOM 1816 C CA . LEU A 1 244 ? -24.164 -27.923 15.136 1.00 89.06 244 LEU A CA 1
ATOM 1817 C C . LEU A 1 244 ? -23.720 -26.500 14.775 1.00 89.06 244 LEU A C 1
ATOM 1819 O O . LEU A 1 244 ? -24.518 -25.731 14.257 1.00 89.06 244 LEU A O 1
ATOM 1823 N N . ALA A 1 245 ? -22.447 -26.163 14.995 1.00 92.38 245 ALA A N 1
ATOM 1824 C CA . ALA A 1 245 ? -21.901 -24.846 14.665 1.00 92.38 245 ALA A CA 1
ATOM 1825 C C . ALA A 1 245 ? -21.810 -24.598 13.152 1.00 92.38 245 ALA A C 1
ATOM 1827 O O . ALA A 1 245 ? -21.837 -23.454 12.709 1.00 92.38 245 ALA A O 1
ATOM 1828 N N . LEU A 1 246 ? -21.725 -25.666 12.352 1.00 92.94 246 LEU A N 1
ATOM 1829 C CA . LEU A 1 246 ? -21.768 -25.591 10.889 1.00 92.94 246 LEU A CA 1
ATOM 1830 C C . LEU A 1 246 ? -23.142 -25.160 10.353 1.00 92.94 246 LEU A C 1
ATOM 1832 O O . LEU A 1 246 ? -23.244 -24.779 9.191 1.00 92.94 246 LEU A O 1
ATOM 1836 N N . LEU A 1 247 ? -24.182 -25.242 11.185 1.00 91.88 247 LEU A N 1
ATOM 1837 C CA . LEU A 1 247 ? -25.558 -24.865 10.861 1.00 91.88 247 LEU A CA 1
ATOM 1838 C C . LEU A 1 247 ? -25.947 -23.500 11.455 1.00 91.88 247 LEU A C 1
ATOM 1840 O O . LEU A 1 247 ? -27.122 -23.155 11.426 1.00 91.88 247 LEU A O 1
ATOM 1844 N N . ASP A 1 248 ? -24.997 -22.758 12.034 1.00 95.06 248 ASP A N 1
ATOM 1845 C CA . ASP A 1 248 ? -25.265 -21.449 12.639 1.00 95.06 248 ASP A CA 1
ATOM 1846 C C . ASP A 1 248 ? -25.509 -20.376 11.568 1.00 95.06 248 ASP A C 1
ATOM 1848 O O . ASP A 1 248 ? -24.870 -20.375 10.511 1.00 95.06 248 ASP A O 1
ATOM 1852 N N . ASP A 1 249 ? -26.389 -19.425 11.871 1.00 93.44 249 ASP A N 1
ATOM 1853 C CA . ASP A 1 249 ? -26.673 -18.294 10.985 1.00 93.44 249 ASP A CA 1
ATOM 1854 C C . ASP A 1 249 ? -25.494 -17.300 10.927 1.00 93.44 249 ASP A C 1
ATOM 1856 O O . ASP A 1 249 ? -25.319 -16.589 9.938 1.00 93.44 249 ASP A O 1
ATOM 1860 N N . ASP A 1 250 ? -24.644 -17.257 11.961 1.00 95.62 250 ASP A N 1
ATOM 1861 C CA . ASP A 1 250 ? -23.487 -16.365 12.020 1.00 95.62 250 ASP A CA 1
ATOM 1862 C C . ASP A 1 250 ? -22.260 -16.952 11.297 1.00 95.62 250 ASP A C 1
ATOM 1864 O O . ASP A 1 250 ? -21.766 -18.046 11.600 1.00 95.62 250 ASP A O 1
ATOM 1868 N N . SER A 1 251 ? -21.701 -16.189 10.352 1.00 95.75 251 SER A N 1
ATOM 1869 C CA . SER A 1 251 ? -20.572 -16.647 9.536 1.00 95.75 251 SER A CA 1
ATOM 1870 C C . SER A 1 251 ? -19.281 -16.853 10.333 1.00 95.75 251 SER A C 1
ATOM 1872 O O . SER A 1 251 ? -18.471 -17.717 9.977 1.00 95.75 251 SER A O 1
ATOM 1874 N N . GLN A 1 252 ? -19.086 -16.141 11.450 1.00 94.56 252 GLN A N 1
ATOM 1875 C CA . GLN A 1 252 ? -17.918 -16.326 12.315 1.00 94.56 252 GLN A CA 1
ATOM 1876 C C . GLN A 1 252 ? -18.028 -17.610 13.138 1.00 94.56 252 GLN A C 1
ATOM 1878 O O . GLN A 1 252 ? -17.016 -18.288 13.335 1.00 94.56 252 GLN A O 1
ATOM 1883 N N . VAL A 1 253 ? -19.230 -17.967 13.602 1.00 95.75 253 VAL A N 1
ATOM 1884 C CA . VAL A 1 253 ? -19.480 -19.253 14.274 1.00 95.75 253 VAL A CA 1
ATOM 1885 C C . VAL A 1 253 ? -19.199 -20.408 13.312 1.00 95.75 253 VAL A C 1
ATOM 1887 O O . VAL A 1 253 ? -18.384 -21.276 13.647 1.00 95.75 253 VAL A O 1
ATOM 1890 N N . LYS A 1 254 ? -19.765 -20.363 12.095 1.00 96.44 254 LYS A N 1
ATOM 1891 C CA . LYS A 1 254 ? -19.495 -21.353 11.036 1.00 96.44 254 LYS A CA 1
ATOM 1892 C C . LYS A 1 254 ? -17.999 -21.473 10.757 1.00 96.44 254 LYS A C 1
ATOM 1894 O O . LYS A 1 254 ? -17.428 -22.557 10.858 1.00 96.44 254 LYS A O 1
ATOM 1899 N N . THR A 1 255 ? -17.337 -20.348 10.488 1.00 94.81 255 THR A N 1
ATOM 1900 C CA . THR A 1 255 ? -15.900 -20.290 10.180 1.00 94.81 255 THR A CA 1
ATOM 1901 C C . THR A 1 255 ? -15.038 -20.898 11.289 1.00 94.81 255 THR A C 1
ATOM 1903 O O . THR A 1 255 ? -14.125 -21.677 11.008 1.00 94.81 255 THR A O 1
ATOM 1906 N N . ASN A 1 256 ? -15.315 -20.582 12.557 1.00 93.38 256 ASN A N 1
ATOM 1907 C CA . ASN A 1 256 ? -14.573 -21.147 13.685 1.00 93.38 256 ASN A CA 1
ATOM 1908 C C . ASN A 1 256 ? -14.796 -22.659 13.815 1.00 93.38 256 ASN A C 1
ATOM 1910 O O . ASN A 1 256 ? -13.837 -23.386 14.076 1.00 93.38 256 ASN A O 1
ATOM 1914 N N . GLY A 1 257 ? -16.028 -23.130 13.591 1.00 94.75 257 GLY A N 1
ATOM 1915 C CA . GLY A 1 257 ? -16.361 -24.554 13.599 1.00 94.75 257 GLY A CA 1
ATOM 1916 C C . GLY A 1 257 ? -15.598 -25.309 12.515 1.00 94.75 257 GLY A C 1
ATOM 1917 O O . GLY A 1 257 ? -14.927 -26.296 12.808 1.00 94.75 257 GLY A O 1
ATOM 1918 N N . ILE A 1 258 ? -15.605 -24.784 11.288 1.00 94.25 258 ILE A N 1
ATOM 1919 C CA . ILE A 1 258 ? -14.873 -25.355 10.152 1.00 94.25 258 ILE A CA 1
ATOM 1920 C C . ILE A 1 258 ? -13.369 -25.397 10.428 1.00 94.25 258 ILE A C 1
ATOM 1922 O O . ILE A 1 258 ? -12.742 -26.430 10.224 1.00 94.25 258 ILE A O 1
ATOM 1926 N N . ARG A 1 259 ? -12.772 -24.307 10.928 1.00 91.50 259 ARG A N 1
ATOM 1927 C CA . ARG A 1 259 ? -11.331 -24.266 11.241 1.00 91.50 259 ARG A CA 1
ATOM 1928 C C . ARG A 1 259 ? -10.942 -25.229 12.355 1.00 91.50 259 ARG A C 1
ATOM 1930 O O . ARG A 1 259 ? -9.852 -25.790 12.311 1.00 91.50 259 ARG A O 1
ATOM 1937 N N . ALA A 1 260 ? -11.794 -25.391 13.364 1.00 90.56 260 ALA A N 1
ATOM 1938 C CA . ALA A 1 260 ? -11.560 -26.354 14.432 1.00 90.56 260 ALA A CA 1
ATOM 1939 C C . ALA A 1 260 ? -11.617 -27.795 13.900 1.00 90.56 260 ALA A C 1
ATOM 1941 O O . ALA A 1 260 ? -10.741 -28.588 14.233 1.00 90.56 260 ALA A O 1
ATOM 1942 N N . LEU A 1 261 ? -12.584 -28.098 13.027 1.00 89.44 261 LEU A N 1
ATOM 1943 C CA . LEU A 1 261 ? -12.698 -29.391 12.350 1.00 89.44 261 LEU A CA 1
ATOM 1944 C C . LEU A 1 261 ? -11.554 -29.644 11.359 1.00 89.44 261 LEU A C 1
ATOM 1946 O O . LEU A 1 261 ? -11.060 -30.758 11.286 1.00 89.44 261 LEU A O 1
ATOM 1950 N N . GLY A 1 262 ? -11.066 -28.623 10.653 1.00 84.62 262 GLY A N 1
ATOM 1951 C CA . GLY A 1 262 ? -9.938 -28.746 9.720 1.00 84.62 262 GLY A CA 1
ATOM 1952 C C . GLY A 1 262 ? -8.598 -29.106 10.376 1.00 84.62 262 GLY A C 1
ATOM 1953 O O . GLY A 1 262 ? -7.644 -29.399 9.669 1.00 84.62 262 GLY A O 1
ATOM 1954 N N . ARG A 1 263 ? -8.509 -29.087 11.714 1.00 83.44 263 ARG A N 1
ATOM 1955 C CA . ARG A 1 263 ? -7.352 -29.594 12.478 1.00 83.44 263 ARG A CA 1
ATOM 1956 C C . ARG A 1 263 ? -7.474 -31.073 12.847 1.00 83.44 263 ARG A C 1
ATOM 1958 O O . ARG A 1 263 ? -6.550 -31.607 13.449 1.00 83.44 263 ARG A O 1
ATOM 1965 N N . ALA A 1 264 ? -8.617 -31.699 12.578 1.00 80.19 264 ALA A N 1
ATOM 1966 C CA . ALA A 1 264 ? -8.823 -33.107 12.862 1.00 80.19 264 ALA A CA 1
ATOM 1967 C C . ALA A 1 264 ? -8.008 -33.964 11.888 1.00 80.19 264 ALA A C 1
ATOM 1969 O O . ALA A 1 264 ? -8.042 -33.723 10.684 1.00 80.19 264 ALA A O 1
ATOM 1970 N N . ASP A 1 265 ? -7.348 -35.007 12.399 1.00 70.62 265 ASP A N 1
ATOM 1971 C CA . ASP A 1 265 ? -6.600 -35.956 11.560 1.00 70.62 265 ASP A CA 1
ATOM 1972 C C . ASP A 1 265 ? -7.517 -36.724 10.595 1.00 70.62 265 ASP A C 1
ATOM 1974 O O . ASP A 1 265 ? -7.107 -37.115 9.507 1.00 70.62 265 ASP A O 1
ATOM 1978 N N . THR A 1 266 ? -8.768 -36.965 11.001 1.00 73.19 266 THR A N 1
ATOM 1979 C CA . THR A 1 266 ? -9.790 -37.609 10.170 1.00 73.19 266 THR A CA 1
ATOM 1980 C C . THR A 1 266 ? -11.143 -36.944 10.392 1.00 73.19 266 THR A C 1
ATOM 1982 O O . THR A 1 266 ? -11.563 -36.707 11.528 1.00 73.19 266 THR A O 1
ATOM 1985 N N . LEU A 1 267 ? -11.843 -36.648 9.298 1.00 78.25 267 LEU A N 1
ATOM 1986 C CA . LEU A 1 267 ? -13.215 -36.150 9.321 1.00 78.25 267 LEU A CA 1
ATOM 1987 C C . LEU A 1 267 ? -14.177 -37.270 8.929 1.00 78.25 267 LEU A C 1
ATOM 1989 O O . LEU A 1 267 ? -13.934 -38.024 7.990 1.00 78.25 267 LEU A O 1
ATOM 1993 N N . THR A 1 268 ? -15.294 -37.380 9.646 1.00 82.06 268 THR A N 1
ATOM 1994 C CA . THR A 1 268 ? -16.342 -38.348 9.304 1.00 82.06 268 THR A CA 1
ATOM 1995 C C . THR A 1 268 ? -17.078 -37.912 8.035 1.00 82.06 268 THR A C 1
ATOM 1997 O O . THR A 1 268 ? -17.233 -36.717 7.777 1.00 82.06 268 THR A O 1
ATOM 2000 N N . THR A 1 269 ? -17.593 -38.865 7.252 1.00 83.69 269 THR A N 1
ATOM 2001 C CA . THR A 1 269 ? -18.322 -38.573 6.002 1.00 83.69 269 THR A CA 1
ATOM 2002 C C . THR A 1 269 ? -19.462 -37.555 6.176 1.00 83.69 269 THR A C 1
ATOM 2004 O O . THR A 1 269 ? -19.514 -36.608 5.394 1.00 83.69 269 THR A O 1
ATOM 2007 N N . PRO A 1 270 ? -20.317 -37.628 7.221 1.00 84.38 270 PRO A N 1
ATOM 2008 C CA . PRO A 1 270 ? -21.374 -36.630 7.417 1.00 84.38 270 PRO A CA 1
ATOM 2009 C C . PRO A 1 270 ? -20.849 -35.204 7.658 1.00 84.38 270 PRO A C 1
ATOM 2011 O O . PRO A 1 270 ? -21.485 -34.225 7.252 1.00 84.38 270 PRO A O 1
ATOM 2014 N N . LEU A 1 271 ? -19.690 -35.070 8.315 1.00 85.12 271 LEU A N 1
ATOM 2015 C CA . LEU A 1 271 ? -19.029 -33.778 8.508 1.00 85.12 271 LEU A CA 1
ATOM 2016 C C . LEU A 1 271 ? -18.430 -33.272 7.195 1.00 85.12 271 LEU A C 1
ATOM 2018 O O . LEU A 1 271 ? -18.641 -32.110 6.858 1.00 85.12 271 LEU A O 1
ATOM 2022 N N . LEU A 1 272 ? -17.765 -34.139 6.425 1.00 87.50 272 LEU A N 1
ATOM 2023 C CA . LEU A 1 272 ? -17.239 -33.792 5.102 1.00 87.50 272 LEU A CA 1
ATOM 2024 C C . LEU A 1 272 ? -18.345 -33.315 4.157 1.00 87.50 272 LEU A C 1
ATOM 2026 O O . LEU A 1 272 ? -18.181 -32.287 3.503 1.00 87.50 272 LEU A O 1
ATOM 2030 N N . ASP A 1 273 ? -19.498 -33.984 4.122 1.00 88.69 273 ASP A N 1
ATOM 2031 C CA . ASP A 1 273 ? -20.632 -33.560 3.293 1.00 88.69 273 ASP A CA 1
ATOM 2032 C C . ASP A 1 273 ? -21.232 -32.227 3.763 1.00 88.69 273 ASP A C 1
ATOM 2034 O O . ASP A 1 273 ? -21.673 -31.408 2.954 1.00 88.69 273 ASP A O 1
ATOM 2038 N N . SER A 1 274 ? -21.225 -31.968 5.072 1.00 90.50 274 SER A N 1
ATOM 2039 C CA . SER A 1 274 ? -21.673 -30.686 5.625 1.00 90.50 274 SER A CA 1
ATOM 2040 C C . SER A 1 274 ? -20.715 -29.549 5.269 1.00 90.50 274 SER A C 1
ATOM 2042 O O . SER A 1 274 ? -21.162 -28.512 4.787 1.00 90.50 274 SER A O 1
ATOM 2044 N N . ILE A 1 275 ? -19.404 -29.761 5.401 1.00 92.56 275 ILE A N 1
ATOM 2045 C CA . ILE A 1 275 ? -18.386 -28.779 5.003 1.00 92.56 275 ILE A CA 1
ATOM 2046 C C . ILE A 1 275 ? -18.390 -28.584 3.476 1.00 92.56 275 ILE A C 1
ATOM 2048 O O . ILE A 1 275 ? -18.279 -27.456 3.005 1.00 92.56 275 ILE A O 1
ATOM 2052 N N . THR A 1 276 ? -18.620 -29.642 2.690 1.00 93.06 276 THR A N 1
ATOM 2053 C CA . THR A 1 276 ? -18.753 -29.546 1.224 1.00 93.06 276 THR A CA 1
ATOM 2054 C C . THR A 1 276 ? -19.914 -28.636 0.822 1.00 93.06 276 THR A C 1
ATOM 2056 O O . THR A 1 276 ? -19.785 -27.855 -0.117 1.00 93.06 276 THR A O 1
ATOM 2059 N N . ARG A 1 277 ? -21.044 -28.681 1.542 1.00 93.31 277 ARG A N 1
ATOM 2060 C CA . ARG A 1 277 ? -22.152 -27.735 1.318 1.00 93.31 277 ARG A CA 1
ATOM 2061 C C . ARG A 1 277 ? -21.748 -26.295 1.649 1.00 93.31 277 ARG A C 1
ATOM 2063 O O . ARG A 1 277 ? -22.095 -25.391 0.896 1.00 93.31 277 ARG A O 1
ATOM 2070 N N . LEU A 1 278 ? -20.963 -26.091 2.709 1.00 95.62 278 LEU A N 1
ATOM 2071 C CA . LEU A 1 278 ? -20.455 -24.772 3.114 1.00 95.62 278 LEU A CA 1
ATOM 2072 C C . LEU A 1 278 ? -19.396 -24.189 2.166 1.00 95.62 278 LEU A C 1
ATOM 2074 O O . LEU A 1 278 ? -19.171 -22.982 2.178 1.00 95.62 278 LEU A O 1
ATOM 2078 N N . ALA A 1 279 ? -18.805 -24.989 1.274 1.00 93.56 279 ALA A N 1
ATOM 2079 C CA . ALA A 1 279 ? -17.997 -24.459 0.171 1.00 93.56 279 ALA A CA 1
ATOM 2080 C C . ALA A 1 279 ? -18.818 -23.591 -0.809 1.00 93.56 279 ALA A C 1
ATOM 2082 O O . ALA A 1 279 ? -18.240 -22.904 -1.645 1.00 93.56 279 ALA A O 1
ATOM 2083 N N . LYS A 1 280 ? -20.156 -23.590 -0.694 1.00 93.44 280 LYS A N 1
ATOM 2084 C CA . LYS A 1 280 ? -21.098 -22.764 -1.468 1.00 93.44 280 LYS A CA 1
ATOM 2085 C C . LYS A 1 280 ? -21.868 -21.754 -0.602 1.00 93.44 280 LYS A C 1
ATOM 2087 O O . LYS A 1 280 ? -22.912 -21.271 -1.024 1.00 93.44 280 LYS A O 1
ATOM 2092 N N . ASP A 1 281 ? -21.388 -21.474 0.610 1.00 96.25 281 ASP A N 1
ATOM 2093 C CA . ASP A 1 281 ? -22.008 -20.509 1.526 1.00 96.25 281 ASP A CA 1
ATOM 2094 C C . ASP A 1 281 ? -21.995 -19.078 0.960 1.00 96.25 281 ASP A C 1
ATOM 2096 O O . ASP A 1 281 ? -21.125 -18.724 0.163 1.00 96.25 281 ASP A O 1
ATOM 2100 N N . GLU A 1 282 ? -22.934 -18.233 1.383 1.00 94.75 282 GLU A N 1
ATOM 2101 C CA . GLU A 1 282 ? -22.994 -16.828 0.955 1.00 94.75 282 GLU A CA 1
ATOM 2102 C C . GLU A 1 282 ? -21.757 -16.040 1.424 1.00 94.75 282 GLU A C 1
ATOM 2104 O O . GLU A 1 282 ? -21.230 -15.200 0.686 1.00 94.75 282 GLU A O 1
ATOM 2109 N N . ASP A 1 283 ? -21.228 -16.363 2.610 1.00 96.38 283 ASP A N 1
ATOM 2110 C CA . ASP A 1 283 ? -20.057 -15.698 3.175 1.00 96.38 283 ASP A CA 1
ATOM 2111 C C . ASP A 1 283 ? -18.739 -16.251 2.581 1.00 96.38 283 ASP A C 1
ATOM 2113 O O . ASP A 1 283 ? -18.455 -17.453 2.665 1.00 96.38 283 ASP A O 1
ATOM 2117 N N . PRO A 1 284 ? -17.870 -15.395 2.010 1.00 95.94 284 PRO A N 1
ATOM 2118 C CA . PRO A 1 284 ? -16.616 -15.837 1.399 1.00 95.94 284 PRO A CA 1
ATOM 2119 C C . PRO A 1 284 ? -15.600 -16.395 2.407 1.00 95.94 284 PRO A C 1
ATOM 2121 O O . PRO A 1 284 ? -14.778 -17.241 2.050 1.00 95.94 284 PRO A O 1
ATOM 2124 N N . GLY A 1 285 ? -15.631 -15.948 3.665 1.00 95.69 285 GLY A N 1
ATOM 2125 C CA . GLY A 1 285 ? -14.773 -16.475 4.727 1.00 95.69 285 GLY A CA 1
ATOM 2126 C C . GLY A 1 285 ? -15.140 -17.911 5.100 1.00 95.69 285 GLY A C 1
ATOM 2127 O O . GLY A 1 285 ? -14.243 -18.733 5.333 1.00 95.69 285 GLY A O 1
ATOM 2128 N N . VAL A 1 286 ? -16.438 -18.226 5.080 1.00 96.81 286 VAL A N 1
ATOM 2129 C CA . VAL A 1 286 ? -16.963 -19.585 5.261 1.00 96.81 286 VAL A CA 1
ATOM 2130 C C . VAL A 1 286 ? -16.537 -20.478 4.098 1.00 96.81 286 VAL A C 1
ATOM 2132 O O . VAL A 1 286 ? -15.936 -21.524 4.350 1.00 96.81 286 VAL A O 1
ATOM 2135 N N . ARG A 1 287 ? -16.736 -20.045 2.843 1.00 97.25 287 ARG A N 1
ATOM 2136 C CA . ARG A 1 287 ? -16.314 -20.812 1.653 1.00 97.25 287 ARG A CA 1
ATOM 2137 C C . ARG A 1 287 ? -14.817 -21.115 1.649 1.00 97.25 287 ARG A C 1
ATOM 2139 O O . ARG A 1 287 ? -14.425 -22.269 1.484 1.00 97.25 287 ARG A O 1
ATOM 2146 N N . ALA A 1 288 ? -13.976 -20.107 1.894 1.00 95.56 288 ALA A N 1
ATOM 2147 C CA . ALA A 1 288 ? -12.522 -20.281 1.934 1.00 95.56 288 ALA A CA 1
ATOM 2148 C C . ALA A 1 288 ? -12.095 -21.251 3.047 1.00 95.56 288 ALA A C 1
ATOM 2150 O O . ALA A 1 288 ? -11.275 -22.141 2.824 1.00 95.56 288 ALA A O 1
ATOM 2151 N N . SER A 1 289 ? -12.682 -21.117 4.242 1.00 94.81 289 SER A N 1
ATOM 2152 C CA . SER A 1 289 ? -12.385 -22.016 5.363 1.00 94.81 289 SER A CA 1
ATOM 2153 C C . SER A 1 289 ? -12.849 -23.446 5.078 1.00 94.81 289 SER A C 1
ATOM 2155 O O . SER A 1 289 ? -12.154 -24.388 5.455 1.00 94.81 289 SER A O 1
ATOM 2157 N N . ALA A 1 290 ? -13.987 -23.613 4.394 1.00 95.44 290 ALA A N 1
ATOM 2158 C CA . ALA A 1 290 ? -14.498 -24.914 3.979 1.00 95.44 290 ALA A CA 1
ATOM 2159 C C . ALA A 1 290 ? -13.544 -25.600 2.999 1.00 95.44 290 ALA A C 1
ATOM 2161 O O . ALA A 1 290 ? -13.170 -26.742 3.245 1.00 95.44 290 ALA A O 1
ATOM 2162 N N . LEU A 1 291 ? -13.079 -24.901 1.955 1.00 94.38 291 LEU A N 1
ATOM 2163 C CA . LEU A 1 291 ? -12.100 -25.453 1.009 1.00 94.38 291 LEU A CA 1
ATOM 2164 C C . LEU A 1 291 ? -10.820 -25.917 1.714 1.00 94.38 291 LEU A C 1
ATOM 2166 O O . LEU A 1 291 ? -10.366 -27.030 1.472 1.00 94.38 291 LEU A O 1
ATOM 2170 N N . ILE A 1 292 ? -10.284 -25.114 2.641 1.00 91.81 292 ILE A N 1
ATOM 2171 C CA . ILE A 1 292 ? -9.095 -25.486 3.426 1.00 91.81 292 ILE A CA 1
ATOM 2172 C C . ILE A 1 292 ? -9.351 -26.739 4.262 1.00 91.81 292 ILE A C 1
ATOM 2174 O O . ILE A 1 292 ? -8.532 -27.655 4.244 1.00 91.81 292 ILE A O 1
ATOM 2178 N N . ALA A 1 293 ? -10.473 -26.811 4.980 1.00 91.12 293 ALA A N 1
ATOM 2179 C CA . ALA A 1 293 ? -10.795 -27.985 5.790 1.00 91.12 293 ALA A CA 1
ATOM 2180 C C . ALA A 1 293 ? -10.985 -29.250 4.931 1.00 91.12 293 ALA A C 1
ATOM 2182 O O . ALA A 1 293 ? -10.537 -30.326 5.323 1.00 91.12 293 ALA A O 1
ATOM 2183 N N . LEU A 1 294 ? -11.599 -29.124 3.750 1.00 91.19 294 LEU A N 1
ATOM 2184 C CA . LEU A 1 294 ? -11.764 -30.236 2.809 1.00 91.19 294 LEU A CA 1
ATOM 2185 C C . LEU A 1 294 ? -10.421 -30.676 2.224 1.00 91.19 294 LEU A C 1
ATOM 2187 O O . LEU A 1 294 ? -10.190 -31.872 2.140 1.00 91.19 294 LEU A O 1
ATOM 2191 N N . GLY A 1 295 ? -9.517 -29.747 1.906 1.00 87.75 295 GLY A N 1
ATOM 2192 C CA . GLY A 1 295 ? -8.180 -30.080 1.405 1.00 87.75 295 GLY A CA 1
ATOM 2193 C C . GLY A 1 295 ? -7.352 -30.934 2.370 1.00 87.75 295 GLY A C 1
ATOM 2194 O O . GLY A 1 295 ? -6.589 -31.781 1.928 1.00 87.75 295 GLY A O 1
ATOM 2195 N N . HIS A 1 296 ? -7.540 -30.768 3.683 1.00 83.19 296 HIS A N 1
ATOM 2196 C CA . HIS A 1 296 ? -6.856 -31.590 4.691 1.00 83.19 296 HIS A CA 1
ATOM 2197 C C . HIS A 1 296 ? -7.582 -32.911 4.991 1.00 83.19 296 HIS A C 1
ATOM 2199 O O . HIS A 1 296 ? -6.942 -33.885 5.375 1.00 83.19 296 HIS A O 1
ATOM 2205 N N . GLY A 1 297 ? -8.916 -32.940 4.874 1.00 81.25 297 GLY A N 1
ATOM 2206 C CA . GLY A 1 297 ? -9.735 -34.059 5.353 1.00 81.25 297 GLY A CA 1
ATOM 2207 C C . GLY A 1 297 ? -10.372 -34.946 4.279 1.00 81.25 297 GLY A C 1
ATOM 2208 O O . GLY A 1 297 ? -10.855 -36.027 4.614 1.00 81.25 297 GLY A O 1
ATOM 2209 N N . MET A 1 298 ? -10.427 -34.515 3.016 1.00 85.88 298 MET A N 1
ATOM 2210 C CA . MET A 1 298 ? -11.031 -35.267 1.913 1.00 85.88 298 MET A CA 1
ATOM 2211 C C . MET A 1 298 ? -9.977 -36.117 1.203 1.00 85.88 298 MET A C 1
ATOM 2213 O O . MET A 1 298 ? -9.028 -35.589 0.640 1.00 85.88 298 MET A O 1
ATOM 2217 N N . SER A 1 299 ? -10.174 -37.436 1.185 1.00 84.19 299 SER A N 1
ATOM 2218 C CA . SER A 1 299 ? -9.279 -38.370 0.478 1.00 84.19 299 SER A CA 1
ATOM 2219 C C . SER A 1 299 ? -9.631 -38.578 -1.002 1.00 84.19 299 SER A C 1
ATOM 2221 O O . SER A 1 299 ? -8.860 -39.193 -1.728 1.00 84.19 299 SER A O 1
ATOM 2223 N N . ASP A 1 300 ? -10.803 -38.114 -1.440 1.00 87.31 300 ASP A N 1
ATOM 2224 C CA . ASP A 1 300 ? -11.270 -38.192 -2.829 1.00 87.31 300 ASP A CA 1
ATOM 2225 C C . ASP A 1 300 ? -10.677 -37.026 -3.641 1.00 87.31 300 ASP A C 1
ATOM 2227 O O . ASP A 1 300 ? -11.159 -35.892 -3.556 1.00 87.31 300 ASP A O 1
ATOM 2231 N N . ALA A 1 301 ? -9.597 -37.307 -4.376 1.00 86.12 301 ALA A N 1
ATOM 2232 C CA . ALA A 1 301 ? -8.839 -36.308 -5.128 1.00 86.12 301 ALA A CA 1
ATOM 2233 C C . ALA A 1 301 ? -9.658 -35.672 -6.263 1.00 86.12 301 ALA A C 1
ATOM 2235 O O . ALA A 1 301 ? -9.587 -34.457 -6.439 1.00 86.12 301 ALA A O 1
ATOM 2236 N N . ASP A 1 302 ? -10.491 -36.448 -6.963 1.00 88.62 302 ASP A N 1
ATOM 2237 C CA . ASP A 1 302 ? -11.337 -35.961 -8.062 1.00 88.62 302 ASP A CA 1
ATOM 2238 C C . ASP A 1 302 ? -12.376 -34.962 -7.554 1.00 88.62 302 ASP A C 1
ATOM 2240 O O . ASP A 1 302 ? -12.555 -33.861 -8.090 1.00 88.62 302 ASP A O 1
ATOM 2244 N N . ARG A 1 303 ? -13.063 -35.333 -6.467 1.00 89.38 303 ARG A N 1
ATOM 2245 C CA . ARG A 1 303 ? -14.069 -34.468 -5.850 1.00 89.38 303 ARG A CA 1
ATOM 2246 C C . ARG A 1 303 ? -13.432 -33.215 -5.258 1.00 89.38 303 ARG A C 1
ATOM 2248 O O . ARG A 1 303 ? -14.020 -32.136 -5.367 1.00 89.38 303 ARG A O 1
ATOM 2255 N N . LEU A 1 304 ? -12.248 -33.336 -4.657 1.00 91.06 304 LEU A N 1
ATOM 2256 C CA . LEU A 1 304 ? -11.501 -32.193 -4.144 1.00 91.06 304 LEU A CA 1
ATOM 2257 C C . LEU A 1 304 ? -11.070 -31.264 -5.286 1.00 91.06 304 LEU A C 1
ATOM 2259 O O . LEU A 1 304 ? -11.327 -30.064 -5.204 1.00 91.06 304 LEU A O 1
ATOM 2263 N N . LEU A 1 305 ? -10.504 -31.799 -6.371 1.00 92.31 305 LEU A N 1
ATOM 2264 C CA . LEU A 1 305 ? -10.094 -31.020 -7.539 1.00 92.31 305 LEU A CA 1
ATOM 2265 C C . LEU A 1 305 ? -11.255 -30.197 -8.098 1.00 92.31 305 LEU A C 1
ATOM 2267 O O . LEU A 1 305 ? -11.108 -28.994 -8.311 1.00 92.31 305 LEU A O 1
ATOM 2271 N N . ALA A 1 306 ? -12.426 -30.814 -8.280 1.00 92.94 306 ALA A N 1
ATOM 2272 C CA . ALA A 1 306 ? -13.608 -30.120 -8.783 1.00 92.94 306 ALA A CA 1
ATOM 2273 C C . ALA A 1 306 ? -14.004 -28.922 -7.896 1.00 92.94 306 ALA A C 1
ATOM 2275 O O . ALA A 1 306 ? -14.347 -27.852 -8.405 1.00 92.94 306 ALA A O 1
ATOM 2276 N N . LEU A 1 307 ? -13.915 -29.071 -6.570 1.00 93.75 307 LEU A N 1
ATOM 2277 C CA . LEU A 1 307 ? -14.195 -27.991 -5.617 1.00 93.75 307 LEU A CA 1
ATOM 2278 C C . LEU A 1 307 ? -13.134 -26.886 -5.663 1.00 93.75 307 LEU A C 1
ATOM 2280 O O . LEU A 1 307 ? -13.481 -25.706 -5.602 1.00 93.75 307 LEU A O 1
ATOM 2284 N N . LEU A 1 308 ? -11.855 -27.244 -5.794 1.00 93.88 308 LEU A N 1
ATOM 2285 C CA . LEU A 1 308 ? -10.766 -26.275 -5.901 1.00 93.88 308 LEU A CA 1
ATOM 2286 C C . LEU A 1 308 ? -10.863 -25.474 -7.207 1.00 93.88 308 LEU A C 1
ATOM 2288 O O . LEU A 1 308 ? -10.785 -24.250 -7.170 1.00 93.88 308 LEU A O 1
ATOM 2292 N N . LEU A 1 309 ? -11.133 -26.122 -8.344 1.00 93.19 309 LEU A N 1
ATOM 2293 C CA . LEU A 1 309 ? -11.354 -25.445 -9.630 1.00 93.19 309 LEU A CA 1
ATOM 2294 C C . LEU A 1 309 ? -12.582 -24.523 -9.603 1.00 93.19 309 LEU A C 1
ATOM 2296 O O . LEU A 1 309 ? -12.567 -23.453 -10.216 1.00 93.19 309 LEU A O 1
ATOM 2300 N N . GLN A 1 310 ? -13.633 -24.888 -8.861 1.00 94.00 310 GLN A N 1
ATOM 2301 C CA . GLN A 1 310 ? -14.749 -23.979 -8.599 1.00 94.00 310 GLN A CA 1
ATOM 2302 C C . GLN A 1 310 ? -14.304 -22.783 -7.736 1.00 94.00 310 GLN A C 1
ATOM 2304 O O . GLN A 1 310 ? -14.683 -21.649 -8.020 1.00 94.00 310 GLN A O 1
ATOM 2309 N N . GLY A 1 311 ? -13.465 -23.013 -6.721 1.00 94.06 311 GLY A N 1
ATOM 2310 C CA . GLY A 1 311 ? -12.910 -21.969 -5.857 1.00 94.06 311 GLY A CA 1
ATOM 2311 C C . GLY A 1 311 ? -11.996 -20.969 -6.577 1.00 94.06 311 GLY A C 1
ATOM 2312 O O . GLY A 1 311 ? -11.993 -19.792 -6.225 1.00 94.06 311 GLY A O 1
ATOM 2313 N N . ILE A 1 312 ? -11.271 -21.392 -7.620 1.00 94.56 312 ILE A N 1
ATOM 2314 C CA . ILE A 1 312 ? -10.479 -20.492 -8.485 1.00 94.56 312 ILE A CA 1
ATOM 2315 C C . ILE A 1 312 ? -11.367 -19.486 -9.231 1.00 94.56 312 ILE A C 1
ATOM 2317 O O . ILE A 1 312 ? -10.941 -18.363 -9.487 1.00 94.56 312 ILE A O 1
ATOM 2321 N N . GLN A 1 313 ? -12.605 -19.869 -9.542 1.00 93.06 313 GLN A N 1
ATOM 2322 C CA . GLN A 1 313 ? -13.589 -19.025 -10.225 1.00 93.06 313 GLN A CA 1
ATOM 2323 C C . GLN A 1 313 ? -14.469 -18.219 -9.256 1.00 93.06 313 GLN A C 1
ATOM 2325 O O . GLN A 1 313 ? -15.384 -17.520 -9.688 1.00 93.06 313 GLN A O 1
ATOM 2330 N N . ASP A 1 314 ? -14.229 -18.317 -7.945 1.00 94.44 314 ASP A N 1
ATOM 2331 C CA . ASP A 1 314 ? -15.005 -17.588 -6.945 1.00 94.44 314 ASP A CA 1
ATOM 2332 C C . ASP A 1 314 ? -14.767 -16.073 -7.062 1.00 94.44 314 ASP A C 1
ATOM 2334 O O . ASP A 1 314 ? -13.625 -15.660 -7.259 1.00 94.44 314 ASP A O 1
ATOM 2338 N N . PRO A 1 315 ? -15.785 -15.210 -6.888 1.00 89.62 315 PRO A N 1
ATOM 2339 C CA . PRO A 1 315 ? -15.593 -13.759 -6.945 1.00 89.62 315 PRO A CA 1
ATOM 2340 C C . PRO A 1 315 ? -14.678 -13.209 -5.835 1.00 89.62 315 PRO A C 1
ATOM 2342 O O . PRO A 1 315 ? -14.161 -12.098 -5.960 1.00 89.62 315 PRO A O 1
ATOM 2345 N N . SER A 1 316 ? -14.479 -13.942 -4.733 1.00 92.25 316 SER A N 1
ATOM 2346 C CA . SER A 1 316 ? -13.661 -13.502 -3.605 1.00 92.25 316 SER A CA 1
ATOM 2347 C C . SER A 1 316 ? -12.184 -13.889 -3.765 1.00 92.25 316 SER A C 1
ATOM 2349 O O . SER A 1 316 ? -11.862 -15.081 -3.787 1.00 92.25 316 SER A O 1
ATOM 2351 N N . PRO A 1 317 ? -11.246 -12.921 -3.708 1.00 89.12 317 PRO A N 1
ATOM 2352 C CA . PRO A 1 317 ? -9.809 -13.204 -3.744 1.00 89.12 317 PRO A CA 1
ATOM 2353 C C . PRO A 1 317 ? -9.325 -14.152 -2.635 1.00 89.12 317 PRO A C 1
ATOM 2355 O O . PRO A 1 317 ? -8.348 -14.875 -2.821 1.00 89.12 317 PRO A O 1
ATOM 2358 N N . ASN A 1 318 ? -10.007 -14.172 -1.483 1.00 89.12 318 ASN A N 1
ATOM 2359 C CA . ASN A 1 318 ? -9.662 -15.057 -0.367 1.00 89.12 318 ASN A CA 1
ATOM 2360 C C . ASN A 1 318 ? -9.959 -16.527 -0.693 1.00 89.12 318 ASN A C 1
ATOM 2362 O O . ASN A 1 318 ? -9.165 -17.403 -0.352 1.00 89.12 318 ASN A O 1
ATOM 2366 N N . VAL A 1 319 ? -11.085 -16.794 -1.362 1.00 94.94 319 VAL A N 1
ATOM 2367 C CA . VAL A 1 319 ? -11.481 -18.147 -1.780 1.00 94.94 319 VAL A CA 1
ATOM 2368 C C . VAL A 1 319 ? -10.564 -18.626 -2.904 1.00 94.94 319 VAL A C 1
ATOM 2370 O O . VAL A 1 319 ? -10.016 -19.723 -2.819 1.00 94.94 319 VAL A O 1
ATOM 2373 N N . GLN A 1 320 ? -10.300 -17.757 -3.883 1.00 93.12 320 GLN A N 1
ATOM 2374 C CA . GLN A 1 320 ? -9.344 -18.013 -4.961 1.00 93.12 320 GLN A CA 1
ATOM 2375 C C . GLN A 1 320 ? -7.946 -18.351 -4.428 1.00 93.12 320 GLN A C 1
ATOM 2377 O O . GLN A 1 320 ? -7.317 -19.308 -4.876 1.00 93.12 320 GLN A O 1
ATOM 2382 N N . GLY A 1 321 ? -7.456 -17.579 -3.451 1.00 87.62 321 GLY A N 1
ATOM 2383 C CA . GLY A 1 321 ? -6.154 -17.804 -2.826 1.00 87.62 321 GLY A CA 1
ATOM 2384 C C . GLY A 1 321 ? -6.077 -19.136 -2.079 1.00 87.62 321 GLY A C 1
ATOM 2385 O O . GLY A 1 321 ? -5.080 -19.844 -2.208 1.00 87.62 321 GLY A O 1
ATOM 2386 N N . ALA A 1 322 ? -7.135 -19.502 -1.346 1.00 91.25 322 ALA A N 1
ATOM 2387 C CA . ALA A 1 322 ? -7.227 -20.795 -0.671 1.00 91.25 322 ALA A CA 1
ATOM 2388 C C . ALA A 1 322 ? -7.216 -21.961 -1.672 1.00 91.25 322 ALA A C 1
ATOM 2390 O O . ALA A 1 322 ? -6.460 -22.913 -1.495 1.00 91.25 322 ALA A O 1
ATOM 2391 N N . ALA A 1 323 ? -8.004 -21.860 -2.747 1.00 93.19 323 ALA A N 1
ATOM 2392 C CA . ALA A 1 323 ? -8.059 -22.880 -3.787 1.00 93.19 323 ALA A CA 1
ATOM 2393 C C . ALA A 1 323 ? -6.711 -23.056 -4.504 1.00 93.19 323 ALA A C 1
ATOM 2395 O O . ALA A 1 323 ? -6.218 -24.174 -4.627 1.00 93.19 323 ALA A O 1
ATOM 2396 N N . ALA A 1 324 ? -6.080 -21.949 -4.913 1.00 88.75 324 ALA A N 1
ATOM 2397 C CA . ALA A 1 324 ? -4.793 -21.967 -5.607 1.00 88.75 324 ALA A CA 1
ATOM 2398 C C . ALA A 1 324 ? -3.671 -22.576 -4.758 1.00 88.75 324 ALA A C 1
ATOM 2400 O O . ALA A 1 324 ? -2.820 -23.277 -5.297 1.00 88.75 324 ALA A O 1
ATOM 2401 N N . HIS A 1 325 ? -3.672 -22.324 -3.445 1.00 86.94 325 HIS A N 1
ATOM 2402 C CA . HIS A 1 325 ? -2.703 -22.922 -2.527 1.00 86.94 325 HIS A CA 1
ATOM 2403 C C . HIS A 1 325 ? -2.860 -24.445 -2.450 1.00 86.94 325 HIS A C 1
ATOM 2405 O O . HIS A 1 325 ? -1.873 -25.164 -2.507 1.00 86.94 325 HIS A O 1
ATOM 2411 N N . LEU A 1 326 ? -4.092 -24.945 -2.325 1.00 88.75 326 LEU A N 1
ATOM 2412 C CA . LEU A 1 326 ? -4.351 -26.378 -2.145 1.00 88.75 326 LEU A CA 1
ATOM 2413 C C . LEU A 1 326 ? -4.115 -27.198 -3.419 1.00 88.75 326 LEU A C 1
ATOM 2415 O O . LEU A 1 326 ? -3.782 -28.373 -3.323 1.00 88.75 326 LEU A O 1
ATOM 2419 N N . LEU A 1 327 ? -4.245 -26.593 -4.605 1.00 87.19 327 LEU A N 1
ATOM 2420 C CA . LEU A 1 327 ? -3.956 -27.270 -5.877 1.00 87.19 327 LEU A CA 1
ATOM 2421 C C . LEU A 1 327 ? -2.492 -27.720 -5.999 1.00 87.19 327 LEU A C 1
ATOM 2423 O O . LEU A 1 327 ? -2.214 -28.655 -6.744 1.00 87.19 327 LEU A O 1
ATOM 2427 N N . GLN A 1 328 ? -1.566 -27.083 -5.275 1.00 79.75 328 GLN A N 1
ATOM 2428 C CA . GLN A 1 328 ? -0.157 -27.479 -5.259 1.00 79.75 328 GLN A CA 1
ATOM 2429 C C . GLN A 1 328 ? 0.061 -28.844 -4.589 1.00 79.75 328 GLN A C 1
ATOM 2431 O O . GLN A 1 328 ? 0.936 -29.598 -5.011 1.00 79.75 328 GLN A O 1
ATOM 2436 N N . ASP A 1 329 ? -0.727 -29.151 -3.559 1.00 79.12 329 ASP A N 1
ATOM 2437 C CA . ASP A 1 329 ? -0.559 -30.341 -2.719 1.00 79.12 329 ASP A CA 1
ATOM 2438 C C . ASP A 1 329 ? -1.371 -31.544 -3.241 1.00 79.12 329 ASP A C 1
ATOM 2440 O O . ASP A 1 329 ? -1.406 -32.601 -2.609 1.00 79.12 329 ASP A O 1
ATOM 2444 N N . LEU A 1 330 ? -2.041 -31.398 -4.391 1.00 80.81 330 LEU A N 1
ATOM 2445 C CA . LEU A 1 330 ? -2.882 -32.439 -4.973 1.00 80.81 330 LEU A CA 1
ATOM 2446 C C . LEU A 1 330 ? -2.030 -33.479 -5.722 1.00 80.81 330 LEU A C 1
ATOM 2448 O O . LEU A 1 330 ? -1.568 -33.251 -6.842 1.00 80.81 330 LEU A O 1
ATOM 2452 N N . GLU A 1 331 ? -1.837 -34.644 -5.106 1.00 70.00 331 GLU A N 1
ATOM 2453 C CA . GLU A 1 331 ? -1.120 -35.768 -5.715 1.00 70.00 331 GLU A CA 1
ATOM 2454 C C . GLU A 1 331 ? -1.969 -36.454 -6.807 1.00 70.00 331 GLU A C 1
ATOM 2456 O O . GLU A 1 331 ? -3.127 -36.797 -6.582 1.00 70.00 331 GLU A O 1
ATOM 2461 N N . GLY A 1 332 ? -1.384 -36.699 -7.987 1.00 71.00 332 GLY A N 1
ATOM 2462 C CA . GLY A 1 332 ? -1.962 -37.558 -9.037 1.00 71.00 332 GLY A CA 1
ATOM 2463 C C . GLY A 1 332 ? -2.812 -36.865 -10.112 1.00 71.00 332 GLY A C 1
ATOM 2464 O O . GLY A 1 332 ? -2.919 -37.403 -11.208 1.00 71.00 332 GLY A O 1
ATOM 2465 N N . GLU A 1 333 ? -3.316 -35.655 -9.859 1.00 79.06 333 GLU A N 1
ATOM 2466 C CA . GLU A 1 333 ? -4.262 -34.948 -10.749 1.00 79.06 333 GLU A CA 1
ATOM 2467 C C . GLU A 1 333 ? -3.686 -33.671 -11.399 1.00 79.06 333 GLU A C 1
ATOM 2469 O O . GLU A 1 333 ? -4.403 -32.775 -11.856 1.00 79.06 333 GLU A O 1
ATOM 2474 N N . THR A 1 334 ? -2.357 -33.557 -11.442 1.00 81.00 334 THR A N 1
ATOM 2475 C CA . THR A 1 334 ? -1.665 -32.342 -11.895 1.00 81.00 334 THR A CA 1
ATOM 2476 C C . THR A 1 334 ? -1.981 -31.973 -13.347 1.00 81.00 334 THR A C 1
ATOM 2478 O O . THR A 1 334 ? -2.138 -30.792 -13.642 1.00 81.00 334 THR A O 1
ATOM 2481 N N . GLU A 1 335 ? -2.135 -32.952 -14.244 1.00 85.88 335 GLU A N 1
ATOM 2482 C CA . GLU A 1 335 ? -2.449 -32.691 -15.658 1.00 85.88 335 GLU A CA 1
ATOM 2483 C C . GLU A 1 335 ? -3.868 -32.153 -15.860 1.00 85.88 335 GLU A C 1
ATOM 2485 O O . GLU A 1 335 ? -4.073 -31.201 -16.615 1.00 85.88 335 GLU A O 1
ATOM 2490 N N . VAL A 1 336 ? -4.849 -32.726 -15.155 1.00 87.88 336 VAL A N 1
ATOM 2491 C CA . VAL A 1 336 ? -6.249 -32.285 -15.229 1.00 87.88 336 VAL A CA 1
ATOM 2492 C C . VAL A 1 336 ? -6.377 -30.879 -14.648 1.00 87.88 336 VAL A C 1
ATOM 2494 O O . VAL A 1 336 ? -6.967 -29.997 -15.277 1.00 87.88 336 VAL A O 1
ATOM 2497 N N . ALA A 1 337 ? -5.753 -30.641 -13.488 1.00 89.44 337 ALA A N 1
ATOM 2498 C CA . ALA A 1 337 ? -5.681 -29.320 -12.879 1.00 89.44 337 ALA A CA 1
ATOM 2499 C C . ALA A 1 337 ? -5.019 -28.306 -13.821 1.00 89.44 337 ALA A C 1
ATOM 2501 O O . ALA A 1 337 ? -5.580 -27.240 -14.064 1.00 89.44 337 ALA A O 1
ATOM 2502 N N . ARG A 1 338 ? -3.861 -28.643 -14.402 1.00 92.44 338 ARG A N 1
ATOM 2503 C CA . ARG A 1 338 ? -3.140 -27.785 -15.349 1.00 92.44 338 ARG A CA 1
ATOM 2504 C C . ARG A 1 338 ? -4.009 -27.417 -16.547 1.00 92.44 338 ARG A C 1
ATOM 2506 O O . ARG A 1 338 ? -4.125 -26.232 -16.839 1.00 92.44 338 ARG A O 1
ATOM 2513 N N . SER A 1 339 ? -4.642 -28.391 -17.205 1.00 92.06 339 SER A N 1
ATOM 2514 C CA . SER A 1 339 ? -5.502 -28.139 -18.370 1.00 92.06 339 SER A CA 1
ATOM 2515 C C . SER A 1 339 ? -6.647 -27.183 -18.029 1.00 92.06 339 SER A C 1
ATOM 2517 O O . SER A 1 339 ? -6.856 -26.195 -18.732 1.00 92.06 339 SER A O 1
ATOM 2519 N N . ALA A 1 340 ? -7.342 -27.423 -16.914 1.00 92.06 340 ALA A N 1
ATOM 2520 C CA . ALA A 1 340 ? -8.436 -26.563 -16.473 1.00 92.06 340 ALA A CA 1
ATOM 2521 C C . ALA A 1 340 ? -7.956 -25.143 -16.123 1.00 92.06 340 ALA A C 1
ATOM 2523 O O . ALA A 1 340 ? -8.602 -24.159 -16.478 1.00 92.06 340 ALA A O 1
ATOM 2524 N N . LEU A 1 341 ? -6.806 -25.012 -15.456 1.00 93.50 341 LEU A N 1
ATOM 2525 C CA . LEU A 1 341 ? -6.226 -23.709 -15.128 1.00 93.50 341 LEU A CA 1
ATOM 2526 C C . LEU A 1 341 ? -5.772 -22.945 -16.380 1.00 93.50 341 LEU A C 1
ATOM 2528 O O . LEU A 1 341 ? -5.939 -21.728 -16.432 1.00 93.50 341 LEU A O 1
ATOM 2532 N N . THR A 1 342 ? -5.241 -23.634 -17.396 1.00 93.81 342 THR A N 1
ATOM 2533 C CA . THR A 1 342 ? -4.896 -23.029 -18.691 1.00 93.81 342 THR A CA 1
ATOM 2534 C C . THR A 1 342 ? -6.129 -22.423 -19.359 1.00 93.81 342 THR A C 1
ATOM 2536 O O . THR A 1 342 ? -6.086 -21.273 -19.792 1.00 93.81 342 THR A O 1
ATOM 2539 N N . GLU A 1 343 ? -7.255 -23.140 -19.382 1.00 93.19 343 GLU A N 1
ATOM 2540 C CA . GLU A 1 343 ? -8.523 -22.617 -19.913 1.00 93.19 343 GLU A CA 1
ATOM 2541 C C . GLU A 1 343 ? -9.030 -21.401 -19.119 1.00 93.19 343 GLU A C 1
ATOM 2543 O O . GLU A 1 343 ? -9.626 -20.481 -19.677 1.00 93.19 343 GLU A O 1
ATOM 2548 N N . MET A 1 344 ? -8.752 -21.327 -17.816 1.00 93.81 344 MET A N 1
ATOM 2549 C CA . MET A 1 344 ? -9.142 -20.181 -16.988 1.00 93.81 344 MET A CA 1
ATOM 2550 C C . MET A 1 344 ? -8.311 -18.914 -17.247 1.00 93.81 344 MET A C 1
ATOM 2552 O O . MET A 1 344 ? -8.730 -17.829 -16.835 1.00 93.81 344 MET A O 1
ATOM 2556 N N . LEU A 1 345 ? -7.182 -18.997 -17.963 1.00 91.50 345 LEU A N 1
ATOM 2557 C CA . LEU A 1 345 ? -6.394 -17.819 -18.354 1.00 91.50 345 LEU A CA 1
ATOM 2558 C C . LEU A 1 345 ? -7.117 -16.918 -19.363 1.00 91.50 345 LEU A C 1
ATOM 2560 O O . LEU A 1 345 ? -6.767 -15.747 -19.478 1.00 91.50 345 LEU A O 1
ATOM 2564 N N . ILE A 1 346 ? -8.135 -17.428 -20.060 1.00 89.75 346 ILE A N 1
ATOM 2565 C CA . ILE A 1 346 ? -8.959 -16.655 -21.004 1.00 89.75 346 ILE A CA 1
ATOM 2566 C C . ILE A 1 346 ? -10.308 -16.219 -20.409 1.00 89.75 346 ILE A C 1
ATOM 2568 O O . ILE A 1 346 ? -11.176 -15.733 -21.129 1.00 89.75 346 ILE A O 1
ATOM 2572 N N . ASN A 1 347 ? -10.504 -16.374 -19.095 1.00 88.69 347 ASN A N 1
ATOM 2573 C CA . ASN A 1 347 ? -11.757 -16.017 -18.429 1.00 88.69 347 ASN A CA 1
ATOM 2574 C C . ASN A 1 347 ? -12.025 -14.496 -18.463 1.00 88.69 347 ASN A C 1
ATOM 2576 O O . ASN A 1 347 ? -11.100 -13.689 -18.333 1.00 88.69 347 ASN A O 1
ATOM 2580 N N . GLU A 1 348 ? -13.294 -14.088 -18.572 1.00 85.00 348 GLU A N 1
ATOM 2581 C CA . GLU A 1 348 ? -13.691 -12.669 -18.552 1.00 85.00 348 GLU A CA 1
ATOM 2582 C C . GLU A 1 348 ? -13.297 -11.979 -17.237 1.00 85.00 348 GLU A C 1
ATOM 2584 O O . GLU A 1 348 ? -12.838 -10.831 -17.229 1.00 85.00 348 GLU A O 1
ATOM 2589 N N . GLN A 1 349 ? -13.406 -12.695 -16.114 1.00 85.81 349 GLN A N 1
ATOM 2590 C CA . GLN A 1 349 ? -13.075 -12.166 -14.799 1.00 85.81 349 GLN A CA 1
ATOM 2591 C C . GLN A 1 349 ? -11.563 -12.138 -14.581 1.00 85.81 349 GLN A C 1
ATOM 2593 O O . GLN A 1 349 ? -10.890 -13.164 -14.461 1.00 85.81 349 GLN A O 1
ATOM 2598 N N . ARG A 1 350 ? -11.035 -10.923 -14.434 1.00 86.00 350 ARG A N 1
ATOM 2599 C CA . ARG A 1 350 ? -9.624 -10.665 -14.134 1.00 86.00 350 ARG A CA 1
ATOM 2600 C C . ARG A 1 350 ? -9.116 -11.414 -12.901 1.00 86.00 350 ARG A C 1
ATOM 2602 O O . ARG A 1 350 ? -8.017 -11.960 -12.919 1.00 86.00 350 ARG A O 1
ATOM 2609 N N . THR A 1 351 ? -9.900 -11.441 -11.828 1.00 87.56 351 THR A N 1
ATOM 2610 C CA . THR A 1 351 ? -9.520 -12.117 -10.579 1.00 87.56 351 THR A CA 1
ATOM 2611 C C . THR A 1 351 ? -9.301 -13.614 -10.808 1.00 87.56 351 THR A C 1
ATOM 2613 O O . THR A 1 351 ? -8.289 -14.150 -10.359 1.00 87.56 351 THR A O 1
ATOM 2616 N N . THR A 1 352 ? -10.171 -14.254 -11.594 1.00 90.06 352 THR A N 1
ATOM 2617 C CA . THR A 1 352 ? -10.052 -15.660 -12.009 1.00 90.06 352 THR A CA 1
ATOM 2618 C C . THR A 1 352 ? -8.794 -15.903 -12.837 1.00 90.06 352 THR A C 1
ATOM 2620 O O . THR A 1 352 ? -8.034 -16.815 -12.520 1.00 90.06 352 THR A O 1
ATOM 2623 N N . ARG A 1 353 ? -8.498 -15.053 -13.834 1.00 91.06 353 ARG A N 1
ATOM 2624 C CA . ARG A 1 353 ? -7.255 -15.165 -14.624 1.00 91.06 353 ARG A CA 1
ATOM 2625 C C . ARG A 1 353 ? -6.008 -15.078 -13.743 1.00 91.06 353 ARG A C 1
ATOM 2627 O O . ARG A 1 353 ? -5.098 -15.898 -13.851 1.00 91.06 353 ARG A O 1
ATOM 2634 N N . MET A 1 354 ? -5.985 -14.124 -12.811 1.00 90.12 354 MET A N 1
ATOM 2635 C CA . MET A 1 354 ? -4.882 -13.968 -11.858 1.00 90.12 354 MET A CA 1
ATOM 2636 C C . MET A 1 354 ? -4.757 -15.172 -10.917 1.00 90.12 354 MET A C 1
ATOM 2638 O O . MET A 1 354 ? -3.644 -15.591 -10.600 1.00 90.12 354 MET A O 1
ATOM 2642 N N . ALA A 1 355 ? -5.872 -15.724 -10.436 1.00 90.81 355 ALA A N 1
ATOM 2643 C CA . ALA A 1 355 ? -5.878 -16.918 -9.596 1.00 90.81 355 ALA A CA 1
ATOM 2644 C C . ALA A 1 355 ? -5.357 -18.146 -10.355 1.00 90.81 355 ALA A C 1
ATOM 2646 O O . ALA A 1 355 ? -4.495 -18.855 -9.832 1.00 90.81 355 ALA A O 1
ATOM 2647 N N . ALA A 1 356 ? -5.790 -18.326 -11.605 1.00 93.94 356 ALA A N 1
ATOM 2648 C CA . ALA A 1 356 ? -5.318 -19.382 -12.490 1.00 93.94 356 ALA A CA 1
ATOM 2649 C C . ALA A 1 356 ? -3.808 -19.281 -12.750 1.00 93.94 356 ALA A C 1
ATOM 2651 O O . ALA A 1 356 ? -3.084 -20.256 -12.555 1.00 93.94 356 ALA A O 1
ATOM 2652 N N . ALA A 1 357 ? -3.301 -18.084 -13.067 1.00 94.00 357 ALA A N 1
ATOM 2653 C CA . ALA A 1 357 ? -1.868 -17.850 -13.239 1.00 94.00 357 ALA A CA 1
ATOM 2654 C C . ALA A 1 357 ? -1.065 -18.162 -11.960 1.00 94.00 357 ALA A C 1
ATOM 2656 O O . ALA A 1 357 ? -0.020 -18.809 -12.029 1.00 94.00 357 ALA A O 1
ATOM 2657 N N . ARG A 1 358 ? -1.552 -17.764 -10.771 1.00 92.12 358 ARG A N 1
ATOM 2658 C CA . ARG A 1 358 ? -0.890 -18.111 -9.496 1.00 92.12 358 ARG A CA 1
ATOM 2659 C C . ARG A 1 358 ? -0.847 -19.616 -9.260 1.00 92.12 358 ARG A C 1
ATOM 2661 O O . ARG A 1 358 ? 0.191 -20.102 -8.815 1.00 92.12 358 ARG A O 1
ATOM 2668 N N . ALA A 1 359 ? -1.948 -20.315 -9.534 1.00 92.12 359 ALA A N 1
ATOM 2669 C CA . ALA A 1 359 ? -2.043 -21.760 -9.375 1.00 92.12 359 ALA A CA 1
ATOM 2670 C C . ALA A 1 359 ? -1.100 -22.488 -10.348 1.00 92.12 359 ALA A C 1
ATOM 2672 O O . ALA A 1 359 ? -0.302 -23.303 -9.900 1.00 92.12 359 ALA A O 1
ATOM 2673 N N . LEU A 1 360 ? -1.074 -22.109 -11.633 1.00 93.50 360 LEU A N 1
ATOM 2674 C CA . LEU A 1 360 ? -0.107 -22.634 -12.612 1.00 93.50 360 LEU A CA 1
ATOM 2675 C C . LEU A 1 360 ? 1.339 -22.396 -12.164 1.00 93.50 360 LEU A C 1
ATOM 2677 O O . LEU A 1 360 ? 2.159 -23.306 -12.187 1.00 93.50 360 LEU A O 1
ATOM 2681 N N . GLY A 1 361 ? 1.649 -21.197 -11.666 1.00 90.19 361 GLY A N 1
ATOM 2682 C CA . GLY A 1 361 ? 2.963 -20.907 -11.097 1.00 90.19 361 GLY A CA 1
ATOM 2683 C C . GLY A 1 361 ? 3.304 -21.750 -9.862 1.00 90.19 361 GLY A C 1
ATOM 2684 O O . GLY A 1 361 ? 4.475 -22.023 -9.624 1.00 90.19 361 GLY A O 1
ATOM 2685 N N . ALA A 1 362 ? 2.317 -22.151 -9.057 1.00 88.44 362 ALA A N 1
ATOM 2686 C CA . ALA A 1 362 ? 2.523 -23.026 -7.901 1.00 88.44 362 ALA A CA 1
ATOM 2687 C C . ALA A 1 362 ? 2.789 -24.488 -8.305 1.00 88.44 362 ALA A C 1
ATOM 2689 O O . ALA A 1 362 ? 3.521 -25.175 -7.597 1.00 88.44 362 ALA A O 1
ATOM 2690 N N . LEU A 1 363 ? 2.284 -24.932 -9.464 1.00 88.31 363 LEU A N 1
ATOM 2691 C CA . LEU A 1 363 ? 2.619 -26.239 -10.048 1.00 88.31 363 LEU A CA 1
ATOM 2692 C C . LEU A 1 363 ? 4.080 -26.324 -10.537 1.00 88.31 363 LEU A C 1
ATOM 2694 O O . LEU A 1 363 ? 4.590 -27.421 -10.767 1.00 88.31 363 LEU A O 1
ATOM 2698 N N . GLY A 1 364 ? 4.773 -25.188 -10.682 1.00 88.81 364 GLY A N 1
ATOM 2699 C CA . GLY A 1 364 ? 6.190 -25.139 -11.045 1.00 88.81 364 GLY A CA 1
ATOM 2700 C C . GLY A 1 364 ? 6.465 -25.741 -12.425 1.00 88.81 364 GLY A C 1
ATOM 2701 O O . GLY A 1 364 ? 5.767 -25.435 -13.389 1.00 88.81 364 GLY A O 1
ATOM 2702 N N . GLU A 1 365 ? 7.485 -26.599 -12.533 1.00 89.56 365 GLU A N 1
ATOM 2703 C CA . GLU A 1 365 ? 7.888 -27.219 -13.809 1.00 89.56 365 GLU A CA 1
ATOM 2704 C C . GLU A 1 365 ? 6.769 -28.072 -14.439 1.00 89.56 365 GLU A C 1
ATOM 2706 O O . GLU A 1 365 ? 6.731 -28.206 -15.659 1.00 89.56 365 GLU A O 1
ATOM 2711 N N . ASN A 1 366 ? 5.801 -28.560 -13.650 1.00 87.81 366 ASN A N 1
ATOM 2712 C CA . ASN A 1 366 ? 4.653 -29.309 -14.174 1.00 87.81 366 ASN A CA 1
ATOM 2713 C C . ASN A 1 366 ? 3.701 -28.435 -15.009 1.00 87.81 366 ASN A C 1
ATOM 2715 O O . ASN A 1 366 ? 2.921 -28.965 -15.787 1.00 87.81 366 ASN A O 1
ATOM 2719 N N . ALA A 1 367 ? 3.757 -27.105 -14.888 1.00 90.69 367 ALA A N 1
ATOM 2720 C CA . ALA A 1 367 ? 2.982 -26.183 -15.721 1.00 90.69 367 ALA A CA 1
ATOM 2721 C C . ALA A 1 367 ? 3.734 -25.718 -16.984 1.00 90.69 367 ALA A C 1
ATOM 2723 O O . ALA A 1 367 ? 3.292 -24.773 -17.637 1.00 90.69 367 ALA A O 1
ATOM 2724 N N . ALA A 1 368 ? 4.852 -26.361 -17.351 1.00 90.94 368 ALA A N 1
ATOM 2725 C CA . ALA A 1 368 ? 5.649 -25.994 -18.526 1.00 90.94 368 ALA A CA 1
ATOM 2726 C C . ALA A 1 368 ? 4.817 -25.907 -19.816 1.00 90.94 368 ALA A C 1
ATOM 2728 O O . ALA A 1 368 ? 4.967 -24.951 -20.578 1.00 90.94 368 ALA A O 1
ATOM 2729 N N . ASP A 1 369 ? 3.889 -26.840 -20.012 1.00 91.62 369 ASP A N 1
ATOM 2730 C CA . ASP A 1 369 ? 3.022 -26.897 -21.192 1.00 91.62 369 ASP A CA 1
ATOM 2731 C C . ASP A 1 369 ? 1.993 -25.757 -21.263 1.00 91.62 369 ASP A C 1
ATOM 2733 O O . ASP A 1 369 ? 1.397 -25.558 -22.310 1.00 91.62 369 ASP A O 1
ATOM 2737 N N . SER A 1 370 ? 1.791 -24.998 -20.179 1.00 94.75 370 SER A N 1
ATOM 2738 C CA . SER A 1 370 ? 0.901 -23.824 -20.133 1.00 94.75 370 SER A CA 1
ATOM 2739 C C . SER A 1 370 ? 1.640 -22.500 -20.387 1.00 94.75 370 SER A C 1
ATOM 2741 O O . SER A 1 370 ? 1.082 -21.413 -20.202 1.00 94.75 370 SER A O 1
ATOM 2743 N N . THR A 1 371 ? 2.935 -22.557 -20.724 1.00 94.44 371 THR A N 1
ATOM 2744 C CA . THR A 1 371 ? 3.786 -21.363 -20.853 1.00 94.44 371 THR A CA 1
ATOM 2745 C C . THR A 1 371 ? 3.335 -20.457 -22.000 1.00 94.44 371 THR A C 1
ATOM 2747 O O . THR A 1 371 ? 3.313 -19.236 -21.836 1.00 94.44 371 THR A O 1
ATOM 2750 N N . ASP A 1 372 ? 2.964 -21.023 -23.150 1.00 93.38 372 ASP A N 1
ATOM 2751 C CA . ASP A 1 372 ? 2.566 -20.238 -24.324 1.00 93.38 372 ASP A CA 1
ATOM 2752 C C . ASP A 1 372 ? 1.222 -19.518 -24.085 1.00 93.38 372 ASP A C 1
ATOM 2754 O O . ASP A 1 372 ? 1.049 -18.358 -24.479 1.00 93.38 372 ASP A O 1
ATOM 2758 N N . GLU A 1 373 ? 0.293 -20.131 -23.349 1.00 94.81 373 GLU A N 1
ATOM 2759 C CA . GLU A 1 373 ? -0.963 -19.501 -22.937 1.00 94.81 373 GLU A CA 1
ATOM 2760 C C . GLU A 1 373 ? -0.741 -18.405 -21.893 1.00 94.81 373 GLU A C 1
ATOM 2762 O O . GLU A 1 373 ? -1.356 -17.343 -21.992 1.00 94.81 373 GLU A O 1
ATOM 2767 N N . LEU A 1 374 ? 0.184 -18.590 -20.944 1.00 93.88 374 LEU A N 1
ATOM 2768 C CA . LEU A 1 374 ? 0.586 -17.529 -20.011 1.00 93.88 374 LEU A CA 1
ATOM 2769 C C . LEU A 1 374 ? 1.203 -16.332 -20.750 1.00 93.88 374 LEU A C 1
ATOM 2771 O O . LEU A 1 374 ? 0.881 -15.185 -20.439 1.00 93.88 374 LEU A O 1
ATOM 2775 N N . ILE A 1 375 ? 2.044 -16.571 -21.760 1.00 91.75 375 ILE A N 1
ATOM 2776 C CA . ILE A 1 375 ? 2.605 -15.511 -22.615 1.00 91.75 375 ILE A CA 1
ATOM 2777 C C . ILE A 1 375 ? 1.496 -14.810 -23.412 1.00 91.75 375 ILE A C 1
ATOM 2779 O O . ILE A 1 375 ? 1.505 -13.586 -23.555 1.00 91.75 375 ILE A O 1
ATOM 2783 N N . THR A 1 376 ? 0.518 -15.563 -23.912 1.00 91.00 376 THR A N 1
ATOM 2784 C CA . THR A 1 376 ? -0.636 -15.003 -24.628 1.00 91.00 376 THR A CA 1
ATOM 2785 C C . THR A 1 376 ? -1.491 -14.136 -23.703 1.00 91.00 376 THR A C 1
ATOM 2787 O O . THR A 1 376 ? -1.854 -13.017 -24.071 1.00 91.00 376 THR A O 1
ATOM 2790 N N . ALA A 1 377 ? -1.738 -14.589 -22.471 1.00 89.81 377 ALA A N 1
ATOM 2791 C CA . ALA A 1 377 ? -2.438 -13.819 -21.448 1.00 89.81 377 ALA A CA 1
ATOM 2792 C C . ALA A 1 377 ? -1.678 -12.531 -21.085 1.00 89.81 377 ALA A C 1
ATOM 2794 O O . ALA A 1 377 ? -2.291 -11.467 -21.000 1.00 89.81 377 ALA A O 1
ATOM 2795 N N . LEU A 1 378 ? -0.344 -12.590 -20.974 1.00 88.62 378 LEU A N 1
ATOM 2796 C CA . LEU A 1 378 ? 0.516 -11.427 -20.714 1.00 88.62 378 LEU A CA 1
ATOM 2797 C C . LEU A 1 378 ? 0.381 -10.334 -21.791 1.00 88.62 378 LEU A C 1
ATOM 2799 O O . LEU A 1 378 ? 0.470 -9.142 -21.487 1.00 88.62 378 LEU A O 1
ATOM 2803 N N . ARG A 1 379 ? 0.152 -10.746 -23.045 1.00 87.25 379 ARG A N 1
ATOM 2804 C CA . ARG A 1 379 ? -0.035 -9.869 -24.212 1.00 87.25 379 ARG A CA 1
ATOM 2805 C C . ARG A 1 379 ? -1.455 -9.348 -24.388 1.00 87.25 379 ARG A C 1
ATOM 2807 O O . ARG A 1 379 ? -1.660 -8.412 -25.163 1.00 87.25 379 ARG A O 1
ATOM 2814 N N . SER A 1 380 ? -2.436 -9.949 -23.722 1.00 82.19 380 SER A N 1
ATOM 2815 C CA . SER A 1 380 ? -3.829 -9.540 -23.871 1.00 82.19 380 SER A CA 1
ATOM 2816 C C . SER A 1 380 ? -4.024 -8.100 -23.369 1.00 82.19 380 SER A C 1
ATOM 2818 O O . SER A 1 380 ? -3.671 -7.744 -22.243 1.00 82.19 380 SER A O 1
ATOM 2820 N N . LYS A 1 381 ? -4.561 -7.230 -24.234 1.00 66.50 381 LYS A N 1
ATOM 2821 C CA . LYS A 1 381 ? -4.956 -5.859 -23.881 1.00 66.50 381 LYS A CA 1
ATOM 2822 C C . LYS A 1 381 ? -6.410 -5.861 -23.413 1.00 66.50 381 LYS A C 1
ATOM 2824 O O . LYS A 1 381 ? -7.304 -5.485 -24.165 1.00 66.50 381 LYS A O 1
ATOM 2829 N N . ASN A 1 382 ? -6.647 -6.293 -22.180 1.00 58.97 382 ASN A N 1
ATOM 2830 C CA . ASN A 1 382 ? -7.983 -6.272 -21.582 1.00 58.97 382 ASN A CA 1
ATOM 2831 C C . ASN A 1 382 ? -8.201 -4.949 -20.801 1.00 58.97 382 ASN A C 1
ATOM 2833 O O . ASN A 1 382 ? -7.894 -4.878 -19.620 1.00 58.97 382 ASN A O 1
ATOM 2837 N N . SER A 1 383 ? -8.651 -3.915 -21.530 1.00 51.91 383 SER A N 1
ATOM 2838 C CA . SER A 1 383 ? -9.285 -2.612 -21.174 1.00 51.91 383 SER A CA 1
ATOM 2839 C C . SER A 1 383 ? -9.059 -1.858 -19.829 1.00 51.91 383 SER A C 1
ATOM 2841 O O . SER A 1 383 ? -9.276 -2.388 -18.744 1.00 51.91 383 SER A O 1
ATOM 2843 N N . GLU A 1 384 ? -8.860 -0.536 -20.002 1.00 48.97 384 GLU A N 1
ATOM 2844 C CA . GLU A 1 384 ? -9.311 0.680 -19.264 1.00 48.97 384 GLU A CA 1
ATOM 2845 C C . GLU A 1 384 ? -8.687 1.182 -17.941 1.00 48.97 384 GLU A C 1
ATOM 2847 O O . GLU A 1 384 ? -8.971 2.320 -17.582 1.00 48.97 384 GLU A O 1
ATOM 2852 N N . ASP A 1 385 ? -7.749 0.492 -17.287 1.00 55.75 385 ASP A N 1
ATOM 2853 C CA . ASP A 1 385 ? -7.008 1.090 -16.150 1.00 55.75 385 ASP A CA 1
ATOM 2854 C C . ASP A 1 385 ? -5.551 0.593 -16.090 1.00 55.75 385 ASP A C 1
ATOM 2856 O O . ASP A 1 385 ? -5.283 -0.546 -15.687 1.00 55.75 385 ASP A O 1
ATOM 2860 N N . ASP A 1 386 ? -4.589 1.453 -16.446 1.00 58.44 386 ASP A N 1
ATOM 2861 C CA . ASP A 1 386 ? -3.155 1.112 -16.533 1.00 58.44 386 ASP A CA 1
ATOM 2862 C C . ASP A 1 386 ? -2.599 0.520 -15.219 1.00 58.44 386 ASP A C 1
ATOM 2864 O O . ASP A 1 386 ? -1.802 -0.424 -15.224 1.00 58.44 386 ASP A O 1
ATOM 2868 N N . ALA A 1 387 ? -3.061 1.019 -14.065 1.00 60.72 387 ALA A N 1
ATOM 2869 C CA . ALA A 1 387 ? -2.621 0.550 -12.746 1.00 60.72 387 ALA A CA 1
ATOM 2870 C C . ALA A 1 387 ? -3.070 -0.894 -12.445 1.00 60.72 387 ALA A C 1
ATOM 2872 O O . ALA A 1 387 ? -2.368 -1.672 -11.789 1.00 60.72 387 ALA A O 1
ATOM 2873 N N . ASN A 1 388 ? -4.245 -1.274 -12.942 1.00 64.06 388 ASN A N 1
ATOM 2874 C CA . ASN A 1 388 ? -4.800 -2.607 -12.763 1.00 64.06 388 ASN A CA 1
ATOM 2875 C C . ASN A 1 388 ? -4.164 -3.608 -13.732 1.00 64.06 388 ASN A C 1
ATOM 2877 O O . ASN A 1 388 ? -3.879 -4.738 -13.343 1.00 64.06 388 ASN A O 1
ATOM 2881 N N . GLN A 1 389 ? -3.856 -3.203 -14.959 1.00 68.00 389 GLN A N 1
ATOM 2882 C CA . GLN A 1 389 ? -3.211 -4.092 -15.922 1.00 68.00 389 GLN A CA 1
ATOM 2883 C C . GLN A 1 389 ? -1.813 -4.539 -15.457 1.00 68.00 389 GLN A C 1
ATOM 2885 O O . GLN A 1 389 ? -1.504 -5.732 -15.497 1.00 68.00 389 GLN A O 1
ATOM 2890 N N . SER A 1 390 ? -1.017 -3.616 -14.904 1.00 68.88 390 SER A N 1
ATOM 2891 C CA . SER A 1 390 ? 0.327 -3.917 -14.385 1.00 68.88 390 SER A CA 1
ATOM 2892 C C . SER A 1 390 ? 0.315 -5.012 -13.309 1.00 68.88 390 SER A C 1
ATOM 2894 O O . SER A 1 390 ? 1.132 -5.931 -13.340 1.00 68.88 390 SER A O 1
ATOM 2896 N N . THR A 1 391 ? -0.668 -5.002 -12.405 1.00 82.75 391 THR A N 1
ATOM 2897 C CA . THR A 1 391 ? -0.732 -5.995 -11.320 1.00 82.75 391 THR A CA 1
ATOM 2898 C C . THR A 1 391 ? -1.129 -7.399 -11.791 1.00 82.75 391 THR A C 1
ATOM 2900 O O . THR A 1 391 ? -0.755 -8.381 -11.150 1.00 82.75 391 THR A O 1
ATOM 2903 N N . GLU A 1 392 ? -1.869 -7.532 -12.898 1.00 86.25 392 GLU A N 1
ATOM 2904 C CA . GLU A 1 392 ? -2.135 -8.838 -13.525 1.00 86.25 392 GLU A CA 1
ATOM 2905 C C . GLU A 1 392 ? -0.894 -9.371 -14.251 1.00 86.25 392 GLU A C 1
ATOM 2907 O O . GLU A 1 392 ? -0.508 -10.525 -14.044 1.00 86.25 392 GLU A O 1
ATOM 2912 N N . GLN A 1 393 ? -0.223 -8.517 -15.025 1.00 89.00 393 GLN A N 1
ATOM 2913 C CA . GLN A 1 393 ? 1.003 -8.873 -15.740 1.00 89.00 393 GLN A CA 1
ATOM 2914 C C . GLN A 1 393 ? 2.110 -9.318 -14.774 1.00 89.00 393 GLN A C 1
ATOM 2916 O O . GLN A 1 393 ? 2.736 -10.354 -14.997 1.00 89.00 393 GLN A O 1
ATOM 2921 N N . ASP A 1 394 ? 2.269 -8.638 -13.635 1.00 89.56 394 ASP A N 1
ATOM 2922 C CA . ASP A 1 394 ? 3.202 -9.030 -12.571 1.00 89.56 394 ASP A CA 1
ATOM 2923 C C . ASP A 1 394 ? 2.934 -10.436 -12.015 1.00 89.56 394 ASP A C 1
ATOM 2925 O O . ASP A 1 394 ? 3.861 -11.172 -11.658 1.00 89.56 394 ASP A O 1
ATOM 2929 N N . VAL A 1 395 ? 1.660 -10.825 -11.898 1.00 91.44 395 VAL A N 1
ATOM 2930 C CA . VAL A 1 395 ? 1.279 -12.163 -11.425 1.00 91.44 395 VAL A CA 1
ATOM 2931 C C . VAL A 1 395 ? 1.657 -13.222 -12.455 1.00 91.44 395 VAL A C 1
ATOM 2933 O O . VAL A 1 395 ? 2.214 -14.255 -12.077 1.00 91.44 395 VAL A O 1
ATOM 2936 N N . ILE A 1 396 ? 1.421 -12.951 -13.738 1.00 93.88 396 ILE A N 1
ATOM 2937 C CA . ILE A 1 396 ? 1.790 -13.850 -14.837 1.00 93.88 396 ILE A CA 1
ATOM 2938 C C . ILE A 1 396 ? 3.318 -13.986 -14.935 1.00 93.88 396 ILE A C 1
ATOM 2940 O O . ILE A 1 396 ? 3.828 -15.102 -15.024 1.00 93.88 396 ILE A O 1
ATOM 2944 N N . VAL A 1 397 ? 4.070 -12.886 -14.810 1.00 93.56 397 VAL A N 1
ATOM 2945 C CA . VAL A 1 397 ? 5.546 -12.900 -14.771 1.00 93.56 397 VAL A CA 1
ATOM 2946 C C . VAL A 1 397 ? 6.064 -13.767 -13.624 1.00 93.56 397 VAL A C 1
ATOM 2948 O O . VAL A 1 397 ? 6.965 -14.587 -13.818 1.00 93.56 397 VAL A O 1
ATOM 2951 N N . LYS A 1 398 ? 5.477 -13.647 -12.426 1.00 92.75 398 LYS A N 1
ATOM 2952 C CA . LYS A 1 398 ? 5.836 -14.496 -11.277 1.00 92.75 398 LYS A CA 1
ATOM 2953 C C . LYS A 1 398 ? 5.511 -15.967 -11.522 1.00 92.75 398 LYS A C 1
ATOM 2955 O O . LYS A 1 398 ? 6.284 -16.818 -11.089 1.00 92.75 398 LYS A O 1
ATOM 2960 N N . ALA A 1 399 ? 4.405 -16.272 -12.200 1.00 93.88 399 ALA A N 1
ATOM 2961 C CA . ALA A 1 399 ? 4.055 -17.640 -12.567 1.00 93.88 399 ALA A CA 1
ATOM 2962 C C . ALA A 1 399 ? 5.090 -18.242 -13.528 1.00 93.88 399 ALA A C 1
ATOM 2964 O O . ALA A 1 399 ? 5.675 -19.274 -13.215 1.00 93.88 399 ALA A O 1
ATOM 2965 N N . LEU A 1 400 ? 5.408 -17.536 -14.618 1.00 94.69 400 LEU A N 1
ATOM 2966 C CA . LEU A 1 400 ? 6.444 -17.917 -15.588 1.00 94.69 400 LEU A CA 1
ATOM 2967 C C . LEU A 1 400 ? 7.815 -18.112 -14.923 1.00 94.69 400 LEU A C 1
ATOM 2969 O O . LEU A 1 400 ? 8.523 -19.078 -15.199 1.00 94.69 400 LEU A O 1
ATOM 2973 N N . THR A 1 401 ? 8.162 -17.233 -13.980 1.00 93.12 401 THR A N 1
ATOM 2974 C CA . THR A 1 401 ? 9.406 -17.343 -13.204 1.00 93.12 401 THR A CA 1
ATOM 2975 C C . THR A 1 401 ? 9.445 -18.616 -12.353 1.00 93.12 401 THR A C 1
ATOM 2977 O O . THR A 1 401 ? 10.490 -19.258 -12.258 1.00 93.12 401 THR A O 1
ATOM 2980 N N . ARG A 1 402 ? 8.317 -19.000 -11.737 1.00 91.44 402 ARG A N 1
ATOM 2981 C CA . ARG A 1 402 ? 8.216 -20.218 -10.916 1.00 91.44 402 ARG A CA 1
ATOM 2982 C C . ARG A 1 402 ? 8.213 -21.502 -11.743 1.00 91.44 402 ARG A C 1
ATOM 2984 O O . ARG A 1 402 ? 8.742 -22.499 -11.261 1.00 91.44 402 ARG A O 1
ATOM 2991 N N . ILE A 1 403 ? 7.677 -21.471 -12.968 1.00 92.44 403 ILE A N 1
ATOM 2992 C CA . ILE A 1 403 ? 7.819 -22.575 -13.934 1.00 92.44 403 ILE A CA 1
ATOM 2993 C C . ILE A 1 403 ? 9.306 -22.817 -14.221 1.00 92.44 403 ILE A C 1
ATOM 2995 O O . ILE A 1 403 ? 9.762 -23.955 -14.249 1.00 92.44 403 ILE A O 1
ATOM 2999 N N . GLY A 1 404 ? 10.097 -21.749 -14.352 1.00 90.31 404 GLY A N 1
ATOM 3000 C CA . GLY A 1 404 ? 11.553 -21.843 -14.371 1.00 90.31 404 GLY A CA 1
ATOM 3001 C C . GLY A 1 404 ? 12.124 -22.229 -15.738 1.00 90.31 404 GLY A C 1
ATOM 3002 O O . GLY A 1 404 ? 11.690 -21.739 -16.776 1.00 90.31 404 GLY A O 1
ATOM 3003 N N . GLY A 1 405 ? 13.143 -23.095 -15.739 1.00 88.38 405 GLY A N 1
ATOM 3004 C CA . GLY A 1 405 ? 13.913 -23.471 -16.935 1.00 88.38 405 GLY A CA 1
ATOM 3005 C C . GLY A 1 405 ? 13.075 -23.907 -18.149 1.00 88.38 405 GLY A C 1
ATOM 3006 O O . GLY A 1 405 ? 13.354 -23.422 -19.246 1.00 88.38 405 GLY A O 1
ATOM 3007 N N . PRO A 1 406 ? 12.033 -24.747 -17.983 1.00 91.25 406 PRO A N 1
ATOM 3008 C CA . PRO A 1 406 ? 11.165 -25.158 -19.089 1.00 91.25 406 PRO A CA 1
ATOM 3009 C C . PRO A 1 406 ? 10.468 -24.005 -19.826 1.00 91.25 406 PRO A C 1
ATOM 3011 O O . PRO A 1 406 ? 10.180 -24.136 -21.013 1.00 91.25 406 PRO A O 1
ATOM 3014 N N . ALA A 1 407 ? 10.249 -22.857 -19.172 1.00 92.75 407 ALA A N 1
ATOM 3015 C CA . ALA A 1 407 ? 9.623 -21.695 -19.802 1.00 92.75 407 ALA A CA 1
ATOM 3016 C C . ALA A 1 407 ? 10.587 -20.889 -20.696 1.00 92.75 407 ALA A C 1
ATOM 3018 O O . ALA A 1 407 ? 10.144 -20.136 -21.565 1.00 92.75 407 ALA A O 1
ATOM 3019 N N . VAL A 1 408 ? 11.907 -21.037 -20.514 1.00 89.31 408 VAL A N 1
ATOM 3020 C CA . VAL A 1 408 ? 12.926 -20.210 -21.188 1.00 89.31 408 VAL A CA 1
ATOM 3021 C C . VAL A 1 408 ? 12.822 -20.269 -22.717 1.00 89.31 408 VAL A C 1
ATOM 3023 O O . VAL A 1 408 ? 12.795 -19.200 -23.328 1.00 89.31 408 VAL A O 1
ATOM 3026 N N . PRO A 1 409 ? 12.708 -21.441 -23.377 1.00 85.69 409 PRO A N 1
ATOM 3027 C CA . PRO A 1 409 ? 12.615 -21.487 -24.836 1.00 85.69 409 PRO A CA 1
ATOM 3028 C C . PRO A 1 409 ? 11.391 -20.744 -25.386 1.00 85.69 409 PRO A C 1
ATOM 3030 O O . PRO A 1 409 ? 11.498 -20.060 -26.402 1.00 85.69 409 PRO A O 1
ATOM 3033 N N . ALA A 1 410 ? 10.239 -20.847 -24.718 1.00 89.25 410 ALA A N 1
ATOM 3034 C CA . ALA A 1 410 ? 9.017 -20.152 -25.120 1.00 89.25 410 ALA A CA 1
ATOM 3035 C C . ALA A 1 410 ? 9.134 -18.635 -24.917 1.00 89.25 410 ALA A C 1
ATOM 3037 O O . ALA A 1 410 ? 8.815 -17.864 -25.822 1.00 89.25 410 ALA A O 1
ATOM 3038 N N . LEU A 1 411 ? 9.689 -18.201 -23.782 1.00 89.25 411 LEU A N 1
ATOM 3039 C CA . LEU A 1 411 ? 9.942 -16.788 -23.495 1.00 89.25 411 LEU A CA 1
ATOM 3040 C C . LEU A 1 411 ? 10.946 -16.159 -24.473 1.00 89.25 411 LEU A C 1
ATOM 3042 O O . LEU A 1 411 ? 10.753 -15.022 -24.900 1.00 89.25 411 LEU A O 1
ATOM 3046 N N . LEU A 1 412 ? 11.987 -16.894 -24.875 1.00 82.75 412 LEU A N 1
ATOM 3047 C CA . LEU A 1 412 ? 12.939 -16.440 -25.894 1.00 82.75 412 LEU A CA 1
ATOM 3048 C C . LEU A 1 412 ? 12.283 -16.291 -27.264 1.00 82.75 412 LEU A C 1
ATOM 3050 O O . LEU A 1 412 ? 12.485 -15.279 -27.926 1.00 82.75 412 LEU A O 1
ATOM 3054 N N . ARG A 1 413 ? 11.454 -17.255 -27.684 1.00 84.31 413 ARG A N 1
ATOM 3055 C CA . ARG A 1 413 ? 10.672 -17.100 -28.920 1.00 84.31 413 ARG A CA 1
ATOM 3056 C C . ARG A 1 413 ? 9.744 -15.895 -28.827 1.00 84.31 413 ARG A C 1
ATOM 3058 O O . ARG A 1 413 ? 9.635 -15.132 -29.781 1.00 84.31 413 ARG A O 1
ATOM 3065 N N . ALA A 1 414 ? 9.101 -15.694 -27.681 1.00 86.00 414 ALA A N 1
ATOM 3066 C CA . ALA A 1 414 ? 8.192 -14.580 -27.474 1.00 86.00 414 ALA A CA 1
ATOM 3067 C C . ALA A 1 414 ? 8.905 -13.218 -27.492 1.00 86.00 414 ALA A C 1
ATOM 3069 O O . ALA A 1 414 ? 8.332 -12.266 -28.013 1.00 86.00 414 ALA A O 1
ATOM 3070 N N . SER A 1 415 ? 10.147 -13.118 -27.013 1.00 82.12 415 SER A N 1
ATOM 3071 C CA . SER A 1 415 ? 10.909 -11.859 -27.018 1.00 82.12 415 SER A CA 1
ATOM 3072 C C . SER A 1 415 ? 11.231 -11.334 -28.426 1.00 82.12 415 SER A C 1
ATOM 3074 O O . SER A 1 415 ? 11.534 -10.153 -28.583 1.00 82.12 415 SER A O 1
ATOM 3076 N N . SER A 1 416 ? 11.089 -12.175 -29.460 1.00 75.19 416 SER A N 1
ATOM 3077 C CA . SER A 1 416 ? 11.215 -11.772 -30.866 1.00 75.19 416 SER A CA 1
ATOM 3078 C C . SER A 1 416 ? 10.113 -10.817 -31.352 1.00 75.19 416 SER A C 1
ATOM 3080 O O . SER A 1 416 ? 10.219 -10.244 -32.434 1.00 75.19 416 SER A O 1
ATOM 3082 N N . ILE A 1 417 ? 9.053 -10.617 -30.568 1.00 77.62 417 ILE A N 1
ATOM 3083 C CA . ILE A 1 417 ? 7.984 -9.668 -30.877 1.00 77.62 417 ILE A CA 1
ATOM 3084 C C . ILE A 1 417 ? 8.156 -8.455 -29.964 1.00 77.62 417 ILE A C 1
ATOM 3086 O O . ILE A 1 417 ? 8.090 -8.575 -28.740 1.00 77.62 417 ILE A O 1
ATOM 3090 N N . SER A 1 418 ? 8.367 -7.284 -30.570 1.00 74.25 418 SER A N 1
ATOM 3091 C CA . SER A 1 418 ? 8.416 -6.013 -29.846 1.00 74.25 418 SER A CA 1
ATOM 3092 C C . SER A 1 418 ? 6.993 -5.510 -29.603 1.00 74.25 418 SER A C 1
ATOM 3094 O O . SER A 1 418 ? 6.304 -5.084 -30.530 1.00 74.25 418 SER A O 1
ATOM 3096 N N . ASP A 1 419 ? 6.542 -5.605 -28.356 1.00 80.44 419 ASP A N 1
ATOM 3097 C CA . ASP A 1 419 ? 5.210 -5.219 -27.902 1.00 80.44 419 ASP A CA 1
ATOM 3098 C C . ASP A 1 419 ? 5.253 -4.729 -26.439 1.00 80.44 419 ASP A C 1
ATOM 3100 O O . ASP A 1 419 ? 6.310 -4.627 -25.817 1.00 80.44 419 ASP A O 1
ATOM 3104 N N . ALA A 1 420 ? 4.092 -4.413 -25.863 1.00 76.69 420 ALA A N 1
ATOM 3105 C CA . ALA A 1 420 ? 3.998 -3.969 -24.469 1.00 76.69 420 ALA A CA 1
ATOM 3106 C C . ALA A 1 420 ? 4.390 -5.055 -23.439 1.00 76.69 420 ALA A C 1
ATOM 3108 O O . ALA A 1 420 ? 4.631 -4.744 -22.273 1.00 76.69 420 ALA A O 1
ATOM 3109 N N . ALA A 1 421 ? 4.454 -6.330 -23.838 1.00 82.75 421 ALA A N 1
ATOM 3110 C CA . ALA A 1 421 ? 4.857 -7.431 -22.970 1.00 82.75 421 ALA A CA 1
ATOM 3111 C C . ALA A 1 421 ? 6.377 -7.658 -22.978 1.00 82.75 421 ALA A C 1
ATOM 3113 O O . ALA A 1 421 ? 6.868 -8.402 -22.131 1.00 82.75 421 ALA A O 1
ATOM 3114 N N . SER A 1 422 ? 7.140 -7.018 -23.875 1.00 81.94 422 SER A N 1
ATOM 3115 C CA . SER A 1 422 ? 8.587 -7.235 -24.007 1.00 81.94 422 SER A CA 1
ATOM 3116 C C . SER A 1 422 ? 9.359 -7.025 -22.696 1.00 81.94 422 SER A C 1
ATOM 3118 O O . SER A 1 422 ? 10.199 -7.856 -22.351 1.00 81.94 422 SER A O 1
ATOM 3120 N N . ASP A 1 423 ? 9.043 -5.979 -21.924 1.00 81.06 423 ASP A N 1
ATOM 3121 C CA . ASP A 1 423 ? 9.690 -5.723 -20.626 1.00 81.06 423 ASP A CA 1
ATOM 3122 C C . ASP A 1 423 ? 9.338 -6.797 -19.583 1.00 81.06 423 ASP A C 1
ATOM 3124 O O . ASP A 1 423 ? 10.200 -7.252 -18.829 1.00 81.06 423 ASP A O 1
ATOM 3128 N N . HIS A 1 424 ? 8.088 -7.265 -19.577 1.00 88.06 424 HIS A N 1
ATOM 3129 C CA . HIS A 1 424 ? 7.619 -8.329 -18.689 1.00 88.06 424 HIS A CA 1
ATOM 3130 C C . HIS A 1 424 ? 8.249 -9.688 -19.037 1.00 88.06 424 HIS A C 1
ATOM 3132 O O . HIS A 1 424 ? 8.635 -10.442 -18.144 1.00 88.06 424 HIS A O 1
ATOM 3138 N N . ILE A 1 425 ? 8.412 -9.988 -20.330 1.00 87.31 425 ILE A N 1
ATOM 3139 C CA . ILE A 1 425 ? 9.114 -11.185 -20.816 1.00 87.31 425 ILE A CA 1
ATOM 3140 C C . ILE A 1 425 ? 10.590 -11.130 -20.406 1.00 87.31 425 ILE A C 1
ATOM 3142 O O . ILE A 1 425 ? 11.122 -12.119 -19.898 1.00 87.31 425 ILE A O 1
ATOM 3146 N N . ALA A 1 426 ? 11.243 -9.974 -20.567 1.00 83.50 426 ALA A N 1
ATOM 3147 C CA . ALA A 1 426 ? 12.618 -9.774 -20.119 1.00 83.50 426 ALA A CA 1
ATOM 3148 C C . ALA A 1 426 ? 12.750 -9.952 -18.596 1.00 83.50 426 ALA A C 1
ATOM 3150 O O . ALA A 1 426 ? 13.682 -10.614 -18.140 1.00 83.50 426 ALA A O 1
ATOM 3151 N N . ALA A 1 427 ? 11.794 -9.439 -17.814 1.00 86.75 427 ALA A N 1
ATOM 3152 C CA . ALA A 1 427 ? 11.751 -9.620 -16.364 1.00 86.75 427 ALA A CA 1
ATOM 3153 C C . ALA A 1 427 ? 11.547 -11.090 -15.955 1.00 86.75 427 ALA A C 1
ATOM 3155 O O . ALA A 1 427 ? 12.219 -11.561 -15.038 1.00 86.75 427 ALA A O 1
ATOM 3156 N N . ALA A 1 428 ? 10.677 -11.835 -16.647 1.00 89.88 428 ALA A N 1
ATOM 3157 C CA . ALA A 1 428 ? 10.481 -13.266 -16.408 1.00 89.88 428 ALA A CA 1
ATOM 3158 C C . ALA A 1 428 ? 11.764 -14.064 -16.698 1.00 89.88 428 ALA A C 1
ATOM 3160 O O . ALA A 1 428 ? 12.207 -14.847 -15.859 1.00 89.88 428 ALA A O 1
ATOM 3161 N N . LEU A 1 429 ? 12.407 -13.820 -17.847 1.00 87.25 429 LEU A N 1
ATOM 3162 C CA . LEU A 1 429 ? 13.689 -14.439 -18.213 1.00 87.25 429 LEU A CA 1
ATOM 3163 C C . LEU A 1 429 ? 14.787 -14.126 -17.189 1.00 87.25 429 LEU A C 1
ATOM 3165 O O . LEU A 1 429 ? 15.513 -15.028 -16.772 1.00 87.25 429 LEU A O 1
ATOM 3169 N N . ALA A 1 430 ? 14.874 -12.872 -16.737 1.00 85.56 430 ALA A N 1
ATOM 3170 C CA . ALA A 1 430 ? 15.825 -12.466 -15.709 1.00 85.56 430 ALA A CA 1
ATOM 3171 C C . ALA A 1 430 ? 15.545 -13.137 -14.353 1.00 85.56 430 ALA A C 1
ATOM 3173 O O . ALA A 1 430 ? 16.480 -13.565 -13.675 1.00 85.56 430 ALA A O 1
ATOM 3174 N N . GLY A 1 431 ? 14.269 -13.277 -13.976 1.00 85.62 431 GLY A N 1
ATOM 3175 C CA . GLY A 1 431 ? 13.833 -13.935 -12.742 1.00 85.62 431 GLY A CA 1
ATOM 3176 C C . GLY A 1 431 ? 14.140 -15.435 -12.698 1.00 85.62 431 GLY A C 1
ATOM 3177 O O . GLY A 1 431 ? 14.436 -15.964 -11.628 1.00 85.62 431 GLY A O 1
ATOM 3178 N N . ILE A 1 432 ? 14.127 -16.117 -13.850 1.00 86.94 432 ILE A N 1
ATOM 3179 C CA . ILE A 1 432 ? 14.550 -17.527 -13.975 1.00 86.94 432 ILE A CA 1
ATOM 3180 C C . ILE A 1 432 ? 16.065 -17.680 -13.715 1.00 86.94 432 ILE A C 1
ATOM 3182 O O . ILE A 1 432 ? 16.542 -18.751 -13.322 1.00 86.94 432 ILE A O 1
ATOM 3186 N N . ALA A 1 433 ? 16.817 -16.587 -13.871 1.00 82.75 433 ALA A N 1
ATOM 3187 C CA . ALA A 1 433 ? 18.215 -16.442 -13.497 1.00 82.75 433 ALA A CA 1
ATOM 3188 C C . ALA A 1 433 ? 19.143 -17.483 -14.151 1.00 82.75 433 ALA A C 1
ATOM 3190 O O . ALA A 1 433 ? 19.219 -17.571 -15.376 1.00 82.75 433 ALA A O 1
ATOM 3191 N N . SER A 1 434 ? 19.878 -18.267 -13.354 1.00 76.19 434 SER A N 1
ATOM 3192 C CA . SER A 1 434 ? 20.954 -19.149 -13.832 1.00 76.19 434 SER A CA 1
ATOM 3193 C C . SER A 1 434 ? 20.508 -20.170 -14.882 1.00 76.19 434 SER A C 1
ATOM 3195 O O . SER A 1 434 ? 21.304 -20.525 -15.751 1.00 76.19 434 SER A O 1
ATOM 3197 N N . LYS A 1 435 ? 19.241 -20.610 -14.848 1.00 82.56 435 LYS A N 1
ATOM 3198 C CA . LYS A 1 435 ? 18.673 -21.527 -15.850 1.00 82.56 435 LYS A CA 1
ATOM 3199 C C . LYS A 1 435 ? 18.471 -20.855 -17.221 1.00 82.56 435 LYS A C 1
ATOM 3201 O O . LYS A 1 435 ? 18.454 -21.553 -18.229 1.00 82.56 435 LYS A O 1
ATOM 3206 N N . ALA A 1 436 ? 18.342 -19.526 -17.272 1.00 85.44 436 ALA A N 1
ATOM 3207 C CA . ALA A 1 436 ? 18.164 -18.760 -18.507 1.00 85.44 436 ALA A CA 1
ATOM 3208 C C . ALA A 1 436 ? 19.486 -18.233 -19.097 1.00 85.44 436 ALA A C 1
ATOM 3210 O O . ALA A 1 436 ? 19.529 -17.919 -20.283 1.00 85.44 436 ALA A O 1
ATOM 3211 N N . THR A 1 437 ? 20.571 -18.175 -18.315 1.00 86.69 437 THR A N 1
ATOM 3212 C CA . THR A 1 437 ? 21.846 -17.552 -18.716 1.00 86.69 437 THR A CA 1
ATOM 3213 C C . THR A 1 437 ? 22.431 -18.099 -20.019 1.00 86.69 437 THR A C 1
ATOM 3215 O O . THR A 1 437 ? 22.715 -17.321 -20.925 1.00 86.69 437 THR A O 1
ATOM 3218 N N . ALA A 1 438 ? 22.644 -19.415 -20.125 1.00 88.50 438 ALA A N 1
ATOM 3219 C CA . ALA A 1 438 ? 23.256 -20.000 -21.323 1.00 88.50 438 ALA A CA 1
ATOM 3220 C C . ALA A 1 438 ? 22.363 -19.833 -22.572 1.00 88.50 438 ALA A C 1
ATOM 3222 O O . ALA A 1 438 ? 22.853 -19.285 -23.557 1.00 88.50 438 ALA A O 1
ATOM 3223 N N . PRO A 1 439 ? 21.049 -20.149 -22.517 1.00 88.19 439 PRO A N 1
ATOM 3224 C CA . PRO A 1 439 ? 20.135 -19.871 -23.628 1.00 88.19 439 PRO A CA 1
ATOM 3225 C C . PRO A 1 439 ? 20.104 -18.401 -24.064 1.00 88.19 439 PRO A C 1
ATOM 3227 O O . PRO A 1 439 ? 19.999 -18.111 -25.252 1.00 88.19 439 PRO A O 1
ATOM 3230 N N . LEU A 1 440 ? 20.195 -17.464 -23.114 1.00 88.69 440 LEU A N 1
ATOM 3231 C CA . LEU A 1 440 ? 20.229 -16.033 -23.408 1.00 88.69 440 LEU A CA 1
ATOM 3232 C C . LEU A 1 440 ? 21.519 -15.616 -24.121 1.00 88.69 440 LEU A C 1
ATOM 3234 O O . LEU A 1 440 ? 21.462 -14.817 -25.051 1.00 88.69 440 LEU A O 1
ATOM 3238 N N . ILE A 1 441 ? 22.670 -16.150 -23.708 1.00 90.12 441 ILE A N 1
ATOM 3239 C CA . ILE A 1 441 ? 23.954 -15.874 -24.366 1.00 90.12 441 ILE A CA 1
ATOM 3240 C C . ILE A 1 441 ? 23.941 -16.404 -25.802 1.00 90.12 441 ILE A C 1
ATOM 3242 O O . ILE A 1 441 ? 24.335 -15.678 -26.713 1.00 90.12 441 ILE A O 1
ATOM 3246 N N . ASP A 1 442 ? 23.426 -17.614 -26.019 1.00 89.81 442 ASP A N 1
ATOM 3247 C CA . ASP A 1 442 ? 23.290 -18.186 -27.363 1.00 89.81 442 ASP A CA 1
ATOM 3248 C C . ASP A 1 442 ? 22.332 -17.348 -28.230 1.00 89.81 442 ASP A C 1
ATOM 3250 O O . ASP A 1 442 ? 22.601 -17.080 -29.403 1.00 89.81 442 ASP A O 1
ATOM 3254 N N . ALA A 1 443 ? 21.241 -16.849 -27.639 1.00 89.44 443 ALA A N 1
ATOM 3255 C CA . ALA A 1 443 ? 20.256 -16.011 -28.320 1.00 89.44 443 ALA A CA 1
ATOM 3256 C C . ALA A 1 443 ? 20.796 -14.634 -28.758 1.00 89.44 443 ALA A C 1
ATOM 3258 O O . ALA A 1 443 ? 20.233 -14.035 -29.676 1.00 89.44 443 ALA A O 1
ATOM 3259 N N . LEU A 1 444 ? 21.907 -14.145 -28.188 1.00 90.81 444 LEU A N 1
ATOM 3260 C CA . LEU A 1 444 ? 22.594 -12.942 -28.687 1.00 90.81 444 LEU A CA 1
ATOM 3261 C C . LEU A 1 444 ? 23.201 -13.136 -30.083 1.00 90.81 444 LEU A C 1
ATOM 3263 O O . LEU A 1 444 ? 23.531 -12.150 -30.730 1.00 90.81 444 LEU A O 1
ATOM 3267 N N . GLN A 1 445 ? 23.339 -14.374 -30.561 1.00 90.06 445 GLN A N 1
ATOM 3268 C CA . GLN A 1 445 ? 23.828 -14.700 -31.905 1.00 90.06 445 GLN A CA 1
ATOM 3269 C C . GLN A 1 445 ? 22.702 -15.177 -32.840 1.00 90.06 445 GLN A C 1
ATOM 3271 O O . GLN A 1 445 ? 22.966 -15.703 -33.919 1.00 90.06 445 GLN A O 1
ATOM 3276 N N . ALA A 1 446 ? 21.436 -15.013 -32.439 1.00 88.19 446 ALA A N 1
ATOM 3277 C CA . ALA A 1 446 ? 20.290 -15.412 -33.250 1.00 88.19 446 ALA A CA 1
ATOM 3278 C C . ALA A 1 446 ? 20.183 -14.590 -34.549 1.00 88.19 446 ALA A C 1
ATOM 3280 O O . ALA A 1 446 ? 20.517 -13.405 -34.581 1.00 88.19 446 ALA A O 1
ATOM 3281 N N . GLU A 1 447 ? 19.634 -15.189 -35.610 1.00 86.44 447 GLU A N 1
ATOM 3282 C CA . GLU A 1 447 ? 19.400 -14.492 -36.888 1.00 86.44 447 GLU A CA 1
ATOM 3283 C C . GLU A 1 447 ? 18.409 -13.323 -36.736 1.00 86.44 447 GLU A C 1
ATOM 3285 O O . GLU A 1 447 ? 18.615 -12.243 -37.293 1.00 86.44 447 GLU A O 1
ATOM 3290 N N . SER A 1 448 ? 17.362 -13.508 -35.924 1.00 85.50 448 SER A N 1
ATOM 3291 C CA . SER A 1 448 ? 16.362 -12.475 -35.628 1.00 85.50 448 SER A CA 1
ATOM 3292 C C . SER A 1 448 ? 16.949 -11.371 -34.747 1.00 85.50 448 SER A C 1
ATOM 3294 O O . SER A 1 448 ? 17.341 -11.608 -33.602 1.00 85.50 448 SER A O 1
ATOM 3296 N N . GLU A 1 449 ? 16.931 -10.137 -35.253 1.00 88.00 449 GLU A N 1
ATOM 3297 C CA . GLU A 1 449 ? 17.362 -8.952 -34.502 1.00 88.00 449 GLU A CA 1
ATOM 3298 C C . GLU A 1 449 ? 16.537 -8.719 -33.228 1.00 88.00 449 GLU A C 1
ATOM 3300 O O . GLU A 1 449 ? 17.069 -8.283 -32.210 1.00 88.00 449 GLU A O 1
ATOM 3305 N N . GLN A 1 450 ? 15.252 -9.072 -33.242 1.00 83.06 450 GLN A N 1
ATOM 3306 C CA . GLN A 1 450 ? 14.374 -8.937 -32.086 1.00 83.06 450 GLN A CA 1
ATOM 3307 C C . GLN A 1 450 ? 14.734 -9.948 -30.997 1.00 83.06 450 GLN A C 1
ATOM 3309 O O . GLN A 1 450 ? 14.763 -9.595 -29.824 1.00 83.06 450 GLN A O 1
ATOM 3314 N N . THR A 1 451 ? 15.086 -11.179 -31.384 1.00 84.31 451 THR A N 1
ATOM 3315 C CA . THR A 1 451 ? 15.562 -12.207 -30.443 1.00 84.31 451 THR A CA 1
ATOM 3316 C C . THR A 1 451 ? 16.872 -11.771 -29.785 1.00 84.31 451 THR A C 1
ATOM 3318 O O . THR A 1 451 ? 17.004 -11.869 -28.565 1.00 84.31 451 THR A O 1
ATOM 3321 N N . ARG A 1 452 ? 17.808 -11.199 -30.563 1.00 90.56 452 ARG A N 1
ATOM 3322 C CA . ARG A 1 452 ? 19.057 -10.632 -30.022 1.00 90.56 452 ARG A CA 1
ATOM 3323 C C . ARG A 1 452 ? 18.788 -9.479 -29.052 1.00 90.56 452 ARG A C 1
ATOM 3325 O O . ARG A 1 452 ? 19.343 -9.454 -27.955 1.00 90.56 452 ARG A O 1
ATOM 3332 N N . ALA A 1 453 ? 17.909 -8.542 -29.416 1.00 85.75 453 ALA A N 1
ATOM 3333 C CA . ALA A 1 453 ? 17.551 -7.408 -28.562 1.00 85.75 453 ALA A CA 1
ATOM 3334 C C . ALA A 1 453 ? 16.838 -7.856 -27.273 1.00 85.75 453 ALA A C 1
ATOM 3336 O O . ALA A 1 453 ? 17.154 -7.370 -26.185 1.00 85.75 453 ALA A O 1
ATOM 3337 N N . GLY A 1 454 ? 15.915 -8.816 -27.379 1.00 83.19 454 GLY A N 1
ATOM 3338 C CA . GLY A 1 454 ? 15.219 -9.428 -26.250 1.00 83.19 454 GLY A CA 1
ATOM 3339 C C . GLY A 1 454 ? 16.178 -10.137 -25.295 1.00 83.19 454 GLY A C 1
ATOM 3340 O O . GLY A 1 454 ? 16.102 -9.927 -24.084 1.00 83.19 454 GLY A O 1
ATOM 3341 N N . ALA A 1 455 ? 17.135 -10.898 -25.833 1.00 88.44 455 ALA A N 1
ATOM 3342 C CA . ALA A 1 455 ? 18.182 -11.544 -25.049 1.00 88.44 455 ALA A CA 1
ATOM 3343 C C . ALA A 1 455 ? 19.073 -10.526 -24.317 1.00 88.44 455 ALA A C 1
ATOM 3345 O O . ALA A 1 455 ? 19.313 -10.673 -23.119 1.00 88.44 455 ALA A O 1
ATOM 3346 N N . ALA A 1 456 ? 19.498 -9.453 -24.995 1.00 89.56 456 ALA A N 1
ATOM 3347 C CA . ALA A 1 456 ? 20.296 -8.390 -24.384 1.00 89.56 456 ALA A CA 1
ATOM 3348 C C . ALA A 1 456 ? 19.544 -7.667 -23.251 1.00 89.56 456 ALA A C 1
ATOM 3350 O O . ALA A 1 456 ? 20.114 -7.436 -22.185 1.00 89.56 456 ALA A O 1
ATOM 3351 N N . ASN A 1 457 ? 18.255 -7.362 -23.441 1.00 86.75 457 ASN A N 1
ATOM 3352 C CA . ASN A 1 457 ? 17.417 -6.750 -22.406 1.00 86.75 457 ASN A CA 1
ATOM 3353 C C . ASN A 1 457 ? 17.219 -7.671 -21.195 1.00 86.75 457 ASN A C 1
ATOM 3355 O O . ASN A 1 457 ? 17.352 -7.216 -20.060 1.00 86.75 457 ASN A O 1
ATOM 3359 N N . ALA A 1 458 ? 16.939 -8.956 -21.427 1.00 85.56 458 ALA A N 1
ATOM 3360 C CA . ALA A 1 458 ? 16.785 -9.942 -20.362 1.00 85.56 458 ALA A CA 1
ATOM 3361 C C . ALA A 1 458 ? 18.083 -10.114 -19.560 1.00 85.56 458 ALA A C 1
ATOM 3363 O O . ALA A 1 458 ? 18.047 -10.048 -18.335 1.00 85.56 458 ALA A O 1
ATOM 3364 N N . LEU A 1 459 ? 19.237 -10.230 -20.231 1.00 88.38 459 LEU A N 1
ATOM 3365 C CA . LEU A 1 459 ? 20.548 -10.269 -19.573 1.00 88.38 459 LEU A CA 1
ATOM 3366 C C . LEU A 1 459 ? 20.821 -8.992 -18.773 1.00 88.38 459 LEU A C 1
ATOM 3368 O O . LEU A 1 459 ? 21.291 -9.079 -17.646 1.00 88.38 459 LEU A O 1
ATOM 3372 N N . GLY A 1 460 ? 20.490 -7.818 -19.318 1.00 84.25 460 GLY A N 1
ATOM 3373 C CA . GLY A 1 460 ? 20.641 -6.532 -18.633 1.00 84.25 460 GLY A CA 1
ATOM 3374 C C . GLY A 1 460 ? 19.738 -6.347 -17.408 1.00 84.25 460 GLY A C 1
ATOM 3375 O O . GLY A 1 460 ? 20.075 -5.566 -16.517 1.00 84.25 460 GLY A O 1
ATOM 3376 N N . ALA A 1 461 ? 18.605 -7.053 -17.357 1.00 83.62 461 ALA A N 1
ATOM 3377 C CA . ALA A 1 461 ? 17.687 -7.068 -16.221 1.00 83.62 461 ALA A CA 1
ATOM 3378 C C . ALA A 1 461 ? 18.107 -8.059 -15.117 1.00 83.62 461 ALA A C 1
ATOM 3380 O O . ALA A 1 461 ? 17.588 -7.986 -14.001 1.00 83.62 461 ALA A O 1
ATOM 3381 N N . MET A 1 462 ? 19.049 -8.970 -15.393 1.00 83.94 462 MET A N 1
ATOM 3382 C CA . MET A 1 462 ? 19.607 -9.865 -14.378 1.00 83.94 462 MET A CA 1
ATOM 3383 C C . MET A 1 462 ? 20.469 -9.083 -13.385 1.00 83.94 462 MET A C 1
ATOM 3385 O O . MET A 1 462 ? 21.268 -8.229 -13.766 1.00 83.94 462 MET A O 1
ATOM 3389 N N . ASN A 1 463 ? 20.338 -9.400 -12.097 1.00 79.62 463 ASN A N 1
ATOM 3390 C CA . ASN A 1 463 ? 21.134 -8.779 -11.045 1.00 79.62 463 ASN A CA 1
ATOM 3391 C C . ASN A 1 463 ? 21.752 -9.846 -10.118 1.00 79.62 463 ASN A C 1
ATOM 3393 O O . ASN A 1 463 ? 21.014 -10.444 -9.330 1.00 79.62 463 ASN A O 1
ATOM 3397 N N . PRO A 1 464 ? 23.079 -10.084 -10.171 1.00 81.62 464 PRO A N 1
ATOM 3398 C CA . PRO A 1 464 ? 24.053 -9.481 -11.090 1.00 81.62 464 PRO A CA 1
ATOM 3399 C C . PRO A 1 464 ? 23.943 -10.037 -12.522 1.00 81.62 464 PRO A C 1
ATOM 3401 O O . PRO A 1 464 ? 23.466 -11.154 -12.731 1.00 81.62 464 PRO A O 1
ATOM 3404 N N . ILE A 1 465 ? 24.427 -9.274 -13.507 1.00 84.69 465 ILE A N 1
ATOM 3405 C CA . ILE A 1 465 ? 24.556 -9.746 -14.894 1.00 84.69 465 ILE A CA 1
ATOM 3406 C C . ILE A 1 465 ? 25.629 -10.853 -14.939 1.00 84.69 465 ILE A C 1
ATOM 3408 O O . ILE A 1 465 ? 26.705 -10.668 -14.361 1.00 84.69 465 ILE A O 1
ATOM 3412 N N . PRO A 1 466 ? 25.381 -11.998 -15.604 1.00 86.12 466 PRO A N 1
ATOM 3413 C CA . PRO A 1 466 ? 26.354 -13.085 -15.686 1.00 86.12 466 PRO A CA 1
ATOM 3414 C C . PRO A 1 466 ? 27.654 -12.661 -16.381 1.00 86.12 466 PRO A C 1
ATOM 3416 O O . PRO A 1 466 ? 27.611 -12.150 -17.496 1.00 86.12 466 PRO A O 1
ATOM 3419 N N . GLU A 1 467 ? 28.816 -12.961 -15.791 1.00 86.00 467 GLU A N 1
ATOM 3420 C CA . GLU A 1 467 ? 30.124 -12.595 -16.371 1.00 86.00 467 GLU A CA 1
ATOM 3421 C C . GLU A 1 467 ? 30.333 -13.147 -17.790 1.00 86.00 467 GLU A C 1
ATOM 3423 O O . GLU A 1 467 ? 30.937 -12.493 -18.640 1.00 86.00 467 GLU A O 1
ATOM 3428 N N . ALA A 1 468 ? 29.781 -14.331 -18.071 1.00 88.88 468 ALA A N 1
ATOM 3429 C CA . ALA A 1 468 ? 29.834 -14.956 -19.390 1.00 88.88 468 ALA A CA 1
ATOM 3430 C C . ALA A 1 468 ? 29.104 -14.146 -20.483 1.00 88.88 468 ALA A C 1
ATOM 3432 O O . ALA A 1 468 ? 29.399 -14.318 -21.662 1.00 88.88 468 ALA A O 1
ATOM 3433 N N . ALA A 1 469 ? 28.184 -13.247 -20.114 1.00 89.06 469 ALA A N 1
ATOM 3434 C CA . ALA A 1 469 ? 27.456 -12.396 -21.053 1.00 89.06 469 ALA A CA 1
ATOM 3435 C C . ALA A 1 469 ? 28.223 -11.121 -21.448 1.00 89.06 469 ALA A C 1
ATOM 3437 O O . ALA A 1 469 ? 27.817 -10.432 -22.381 1.00 89.06 469 ALA A O 1
ATOM 3438 N N . ASN A 1 470 ? 29.340 -10.804 -20.786 1.00 87.25 470 ASN A N 1
ATOM 3439 C CA . ASN A 1 470 ? 30.045 -9.530 -20.959 1.00 87.25 470 ASN A CA 1
ATOM 3440 C C . ASN A 1 470 ? 30.561 -9.315 -22.382 1.00 87.25 470 ASN A C 1
ATOM 3442 O O . ASN A 1 470 ? 30.284 -8.287 -22.997 1.00 87.25 470 ASN A O 1
ATOM 3446 N N . GLU A 1 471 ? 31.319 -10.282 -22.894 1.00 89.06 471 GLU A N 1
ATOM 3447 C CA . GLU A 1 471 ? 31.912 -10.202 -24.229 1.00 89.06 471 GLU A CA 1
ATOM 3448 C C . GLU A 1 471 ? 30.840 -10.262 -25.336 1.00 89.06 471 GLU A C 1
ATOM 3450 O O . GLU A 1 471 ? 30.842 -9.384 -26.202 1.00 89.06 471 GLU A O 1
ATOM 3455 N N . PRO A 1 472 ? 29.847 -11.177 -25.280 1.00 92.00 472 PRO A N 1
ATOM 3456 C CA . PRO A 1 472 ? 28.714 -11.162 -26.208 1.00 92.00 472 PRO A CA 1
ATOM 3457 C C . PRO A 1 472 ? 27.941 -9.832 -26.241 1.00 92.00 472 PRO A C 1
ATOM 3459 O O . PRO A 1 472 ? 27.607 -9.333 -27.317 1.00 92.00 472 PRO A O 1
ATOM 3462 N N . LEU A 1 473 ? 27.688 -9.210 -25.084 1.00 90.56 473 LEU A N 1
ATOM 3463 C CA . LEU A 1 473 ? 27.009 -7.911 -25.021 1.00 90.56 473 LEU A CA 1
ATOM 3464 C C . LEU A 1 473 ? 27.867 -6.779 -25.610 1.00 90.56 473 LEU A C 1
ATOM 3466 O O . LEU A 1 473 ? 27.332 -5.882 -26.261 1.00 90.56 473 LEU A O 1
ATOM 3470 N N . LEU A 1 474 ? 29.193 -6.812 -25.429 1.00 89.31 474 LEU A N 1
ATOM 3471 C CA . LEU A 1 474 ? 30.104 -5.834 -26.043 1.00 89.31 474 LEU A CA 1
ATOM 3472 C C . LEU A 1 474 ? 30.107 -5.930 -27.570 1.00 89.31 474 LEU A C 1
ATOM 3474 O O . LEU A 1 474 ? 30.152 -4.894 -28.238 1.00 89.31 474 LEU A O 1
ATOM 3478 N N . GLN A 1 475 ? 30.017 -7.142 -28.120 1.00 90.81 475 GLN A N 1
ATOM 3479 C CA . GLN A 1 475 ? 29.891 -7.357 -29.563 1.00 90.81 475 GLN A CA 1
ATOM 3480 C C . GLN A 1 475 ? 28.587 -6.756 -30.110 1.00 90.81 475 GLN A C 1
ATOM 3482 O O . GLN A 1 475 ? 28.603 -6.112 -31.160 1.00 90.81 475 GLN A O 1
ATOM 3487 N N . CYS A 1 476 ? 27.487 -6.848 -29.353 1.00 93.00 476 CYS A N 1
ATOM 3488 C CA . CYS A 1 476 ? 26.182 -6.291 -29.733 1.00 93.00 476 CYS A CA 1
ATOM 3489 C C . CYS A 1 476 ? 26.173 -4.755 -29.886 1.00 93.00 476 CYS A C 1
ATOM 3491 O O . CYS A 1 476 ? 25.291 -4.207 -30.545 1.00 93.00 476 CYS A O 1
ATOM 3493 N N . LEU A 1 477 ? 27.159 -4.030 -29.341 1.00 90.75 477 LEU A N 1
ATOM 3494 C CA . LEU A 1 477 ? 27.295 -2.581 -29.569 1.00 90.75 477 LEU A CA 1
ATOM 3495 C C . LEU A 1 477 ? 27.576 -2.226 -31.040 1.00 90.75 477 LEU A C 1
ATOM 3497 O O . LEU A 1 477 ? 27.277 -1.106 -31.468 1.00 90.75 477 LEU A O 1
ATOM 3501 N N . GLY A 1 478 ? 28.173 -3.163 -31.785 1.00 89.25 478 GLY A N 1
ATOM 3502 C CA . GLY A 1 478 ? 28.465 -3.055 -33.214 1.00 89.25 478 GLY A CA 1
ATOM 3503 C C . GLY A 1 478 ? 27.448 -3.756 -34.119 1.00 89.25 478 GLY A C 1
ATOM 3504 O O . GLY A 1 478 ? 27.714 -3.875 -35.311 1.00 89.25 478 GLY A O 1
ATOM 3505 N N . ASP A 1 479 ? 26.323 -4.237 -33.578 1.00 93.38 479 ASP A N 1
ATOM 3506 C CA . ASP A 1 479 ? 25.271 -4.889 -34.369 1.00 93.38 479 ASP A CA 1
ATOM 3507 C C . ASP A 1 479 ? 24.707 -3.929 -35.431 1.00 93.38 479 ASP A C 1
ATOM 3509 O O . ASP A 1 479 ? 24.631 -2.722 -35.213 1.00 93.38 479 ASP A O 1
ATOM 3513 N N . SER A 1 480 ? 24.279 -4.444 -36.584 1.00 91.19 480 SER A N 1
ATOM 3514 C CA . SER A 1 480 ? 23.613 -3.632 -37.612 1.00 91.19 480 SER A CA 1
ATOM 3515 C C . SER A 1 480 ? 22.258 -3.075 -37.156 1.00 91.19 480 SER A C 1
ATOM 3517 O O . SER A 1 480 ? 21.795 -2.064 -37.680 1.00 91.19 480 SER A O 1
ATOM 3519 N N . SER A 1 481 ? 21.614 -3.739 -36.196 1.00 91.56 481 SER A N 1
ATOM 3520 C CA . SER A 1 481 ? 20.276 -3.424 -35.716 1.00 91.56 481 SER A CA 1
ATOM 3521 C C . SER A 1 481 ? 20.311 -2.427 -34.560 1.00 91.56 481 SER A C 1
ATOM 3523 O O . SER A 1 481 ? 20.907 -2.663 -33.507 1.00 91.56 481 SER A O 1
ATOM 3525 N N . ILE A 1 482 ? 19.617 -1.302 -34.733 1.00 91.62 482 ILE A N 1
ATOM 3526 C CA . ILE A 1 482 ? 19.521 -0.240 -33.722 1.00 91.62 482 ILE A CA 1
ATOM 3527 C C . ILE A 1 482 ? 18.909 -0.754 -32.403 1.00 91.62 482 ILE A C 1
ATOM 3529 O O . ILE A 1 482 ? 19.519 -0.501 -31.361 1.00 91.62 482 ILE A O 1
ATOM 3533 N N . PRO A 1 483 ? 17.780 -1.503 -32.394 1.00 88.50 483 PRO A N 1
ATOM 3534 C CA . PRO A 1 483 ? 17.252 -2.114 -31.173 1.00 88.50 483 PRO A CA 1
ATOM 3535 C C . PRO A 1 483 ? 18.290 -2.931 -30.397 1.00 88.50 483 PRO A C 1
ATOM 3537 O O . PRO A 1 483 ? 18.441 -2.731 -29.192 1.00 88.50 483 PRO A O 1
ATOM 3540 N N . VAL A 1 484 ? 19.066 -3.778 -31.082 1.00 91.31 484 VAL A N 1
ATOM 3541 C CA . VAL A 1 484 ? 20.100 -4.616 -30.451 1.00 91.31 484 VAL A CA 1
ATOM 3542 C C . VAL A 1 484 ? 21.180 -3.755 -29.803 1.00 91.31 484 VAL A C 1
ATOM 3544 O O . VAL A 1 484 ? 21.506 -3.947 -28.630 1.00 91.31 484 VAL A O 1
ATOM 3547 N N . ARG A 1 485 ? 21.680 -2.744 -30.522 1.00 94.25 485 ARG A N 1
ATOM 3548 C CA . ARG A 1 485 ? 22.684 -1.812 -29.992 1.00 94.25 485 ARG A CA 1
ATOM 3549 C C . ARG A 1 485 ? 22.168 -1.053 -28.765 1.00 94.25 485 ARG A C 1
ATOM 3551 O O . ARG A 1 485 ? 22.890 -0.935 -27.779 1.00 94.25 485 ARG A O 1
ATOM 3558 N N . THR A 1 486 ? 20.927 -0.557 -28.789 1.00 91.06 486 THR A N 1
ATOM 3559 C CA . THR A 1 486 ? 20.336 0.153 -27.636 1.00 91.06 486 THR A CA 1
ATOM 3560 C C . THR A 1 486 ? 20.153 -0.757 -26.418 1.00 91.06 486 THR A C 1
ATOM 3562 O O . THR A 1 486 ? 20.485 -0.350 -25.302 1.00 91.06 486 THR A O 1
ATOM 3565 N N . ALA A 1 487 ? 19.704 -2.000 -26.625 1.00 88.81 487 ALA A N 1
ATOM 3566 C CA . ALA A 1 487 ? 19.575 -3.003 -25.571 1.00 88.81 487 ALA A CA 1
ATOM 3567 C C . ALA A 1 487 ? 20.943 -3.345 -24.956 1.00 88.81 487 ALA A C 1
ATOM 3569 O O . ALA A 1 487 ? 21.083 -3.382 -23.734 1.00 88.81 487 ALA A O 1
ATOM 3570 N N . ALA A 1 488 ? 21.977 -3.491 -25.790 1.00 91.62 488 ALA A N 1
ATOM 3571 C CA . ALA A 1 488 ? 23.348 -3.718 -25.342 1.00 91.62 488 ALA A CA 1
ATOM 3572 C C . ALA A 1 488 ? 23.903 -2.541 -24.521 1.00 91.62 488 ALA A C 1
ATOM 3574 O O . ALA A 1 488 ? 24.492 -2.765 -23.464 1.00 91.62 488 ALA A O 1
ATOM 3575 N N . ILE A 1 489 ? 23.670 -1.290 -24.945 1.00 91.75 489 ILE A N 1
ATOM 3576 C CA . ILE A 1 489 ? 24.059 -0.090 -24.177 1.00 91.75 489 ILE A CA 1
ATOM 3577 C C . ILE A 1 489 ? 23.409 -0.104 -22.788 1.00 91.75 489 ILE A C 1
ATOM 3579 O O . ILE A 1 489 ? 24.091 0.110 -21.781 1.00 91.75 489 ILE A O 1
ATOM 3583 N N . LYS A 1 490 ? 22.103 -0.391 -22.723 1.00 87.69 490 LYS A N 1
ATOM 3584 C CA . LYS A 1 490 ? 21.344 -0.455 -21.466 1.00 87.69 490 LYS A CA 1
ATOM 3585 C C . LYS A 1 490 ? 21.862 -1.567 -20.549 1.00 87.69 490 LYS A C 1
ATOM 3587 O O . LYS A 1 490 ? 22.099 -1.309 -19.372 1.00 87.69 490 LYS A O 1
ATOM 3592 N N . ALA A 1 491 ? 22.089 -2.767 -21.084 1.00 86.88 491 ALA A N 1
ATOM 3593 C CA . ALA A 1 491 ? 22.604 -3.905 -20.325 1.00 86.88 491 ALA A CA 1
ATOM 3594 C C . ALA A 1 491 ? 24.015 -3.642 -19.771 1.00 86.88 491 ALA A C 1
ATOM 3596 O O . ALA A 1 491 ? 24.280 -3.853 -18.589 1.00 86.88 491 ALA A O 1
ATOM 3597 N N . LEU A 1 492 ? 24.920 -3.113 -20.599 1.00 86.12 492 LEU A N 1
ATOM 3598 C CA . LEU A 1 492 ? 26.308 -2.858 -20.208 1.00 86.12 492 LEU A CA 1
ATOM 3599 C C . LEU A 1 492 ? 26.464 -1.687 -19.235 1.00 86.12 492 LEU A C 1
ATOM 3601 O O . LEU A 1 492 ? 27.403 -1.699 -18.436 1.00 86.12 492 LEU A O 1
ATOM 3605 N N . SER A 1 493 ? 25.540 -0.719 -19.241 1.00 82.06 493 SER A N 1
ATOM 3606 C CA . SER A 1 493 ? 25.494 0.352 -18.235 1.00 82.06 493 SER A CA 1
ATOM 3607 C C . SER A 1 493 ? 25.444 -0.210 -16.808 1.00 82.06 493 SER A C 1
ATOM 3609 O O . SER A 1 493 ? 26.144 0.297 -15.931 1.00 82.06 493 SER A O 1
ATOM 3611 N N . SER A 1 494 ? 24.712 -1.308 -16.591 1.00 75.50 494 SER A N 1
ATOM 3612 C CA . SER A 1 494 ? 24.626 -1.987 -15.292 1.00 75.50 494 SER A CA 1
ATOM 3613 C C . SER A 1 494 ? 25.892 -2.772 -14.914 1.00 75.50 494 SER A C 1
ATOM 3615 O O . SER A 1 494 ? 26.158 -2.930 -13.725 1.00 75.50 494 SER A O 1
ATOM 3617 N N . LEU A 1 495 ? 26.678 -3.257 -15.888 1.00 71.69 495 LEU A N 1
ATOM 3618 C CA . LEU A 1 495 ? 27.850 -4.114 -15.641 1.00 71.69 495 LEU A CA 1
ATOM 3619 C C . LEU A 1 495 ? 29.181 -3.350 -15.586 1.00 71.69 495 LEU A C 1
ATOM 3621 O O . LEU A 1 495 ? 29.963 -3.523 -14.655 1.00 71.69 495 LEU A O 1
ATOM 3625 N N . LYS A 1 496 ? 29.467 -2.528 -16.603 1.00 65.00 496 LYS A N 1
ATOM 3626 C CA . LYS A 1 496 ? 30.747 -1.809 -16.743 1.00 65.00 496 LYS A CA 1
ATOM 3627 C C . LYS A 1 496 ? 30.699 -0.366 -16.243 1.00 65.00 496 LYS A C 1
ATOM 3629 O O . LYS A 1 496 ? 31.741 0.292 -16.275 1.00 65.00 496 LYS A O 1
ATOM 3634 N N . GLY A 1 497 ? 29.534 0.095 -15.773 1.00 65.38 497 GLY A N 1
ATOM 3635 C CA . GLY A 1 497 ? 29.268 1.385 -15.126 1.00 65.38 497 GLY A CA 1
ATOM 3636 C C . GLY A 1 497 ? 30.368 2.441 -15.265 1.00 65.38 497 GLY A C 1
ATOM 3637 O O . GLY A 1 497 ? 30.550 3.051 -16.306 1.00 65.38 497 GLY A O 1
ATOM 3638 N N . ASN A 1 498 ? 31.133 2.666 -14.206 1.00 66.12 498 ASN A N 1
ATOM 3639 C CA . ASN A 1 498 ? 32.080 3.781 -14.142 1.00 66.12 498 ASN A CA 1
ATOM 3640 C C . ASN A 1 498 ? 33.484 3.457 -14.673 1.00 66.12 498 ASN A C 1
ATOM 3642 O O . ASN A 1 498 ? 34.431 4.181 -14.371 1.00 66.12 498 ASN A O 1
ATOM 3646 N N . SER A 1 499 ? 33.665 2.356 -15.411 1.00 83.00 499 SER A N 1
ATOM 3647 C CA . SER A 1 499 ? 34.976 2.055 -15.993 1.00 83.00 499 SER A CA 1
ATOM 3648 C C . SER A 1 499 ? 35.329 3.083 -17.070 1.00 83.00 499 SER A C 1
ATOM 3650 O O . SER A 1 499 ? 34.513 3.403 -17.933 1.00 83.00 499 SER A O 1
ATOM 3652 N N . GLN A 1 500 ? 36.565 3.588 -17.037 1.00 83.25 500 GLN A N 1
ATOM 3653 C CA . GLN A 1 500 ? 37.030 4.627 -17.964 1.00 83.25 500 GLN A CA 1
ATOM 3654 C C . GLN A 1 500 ? 36.860 4.219 -19.437 1.00 83.25 500 GLN A C 1
ATOM 3656 O O . GLN A 1 500 ? 36.497 5.037 -20.279 1.00 83.25 500 GLN A O 1
ATOM 3661 N N . GLU A 1 501 ? 37.095 2.941 -19.742 1.00 84.06 501 GLU A N 1
ATOM 3662 C CA . GLU A 1 501 ? 36.917 2.368 -21.078 1.00 84.06 501 GLU A CA 1
ATOM 3663 C C . GLU A 1 501 ? 35.452 2.436 -21.537 1.00 84.06 501 GLU A C 1
ATOM 3665 O O . GLU A 1 501 ? 35.168 2.827 -22.670 1.00 84.06 501 GLU A O 1
ATOM 3670 N N . TRP A 1 502 ? 34.508 2.098 -20.654 1.00 86.88 502 TRP A N 1
ATOM 3671 C CA . TRP A 1 502 ? 33.085 2.137 -20.975 1.00 86.88 502 TRP A CA 1
ATOM 3672 C C . TRP A 1 502 ? 32.567 3.565 -21.122 1.00 86.88 502 TRP A C 1
ATOM 3674 O O . TRP A 1 502 ? 31.857 3.849 -22.084 1.00 86.88 502 TRP A O 1
ATOM 3684 N N . VAL A 1 503 ? 32.984 4.479 -20.240 1.00 86.31 503 VAL A N 1
ATOM 3685 C CA . VAL A 1 503 ? 32.652 5.906 -20.360 1.00 86.31 503 VAL A CA 1
ATOM 3686 C C . VAL A 1 503 ? 33.136 6.454 -21.705 1.00 86.31 503 VAL A C 1
ATOM 3688 O O . VAL A 1 503 ? 32.345 7.037 -22.438 1.00 86.31 503 VAL A O 1
ATOM 3691 N N . SER A 1 504 ? 34.378 6.168 -22.111 1.00 87.94 504 SER A N 1
ATOM 3692 C CA . SER A 1 504 ? 34.905 6.600 -23.417 1.00 87.94 504 SER A CA 1
ATOM 3693 C C . SER A 1 504 ? 34.136 6.003 -24.610 1.00 87.94 504 SER A C 1
ATOM 3695 O O . SER A 1 504 ? 33.887 6.676 -25.618 1.00 87.94 504 SER A O 1
ATOM 3697 N N . LYS A 1 505 ? 33.692 4.744 -24.499 1.00 89.44 505 LYS A N 1
ATOM 3698 C CA . LYS A 1 505 ? 32.840 4.110 -25.516 1.00 89.44 505 LYS A CA 1
ATOM 3699 C C . LYS A 1 505 ? 31.479 4.803 -25.619 1.00 89.44 505 LYS A C 1
ATOM 3701 O O . LYS A 1 505 ? 31.012 5.064 -26.725 1.00 89.44 505 LYS A O 1
ATOM 3706 N N . LEU A 1 506 ? 30.860 5.127 -24.486 1.00 90.56 506 LEU A N 1
ATOM 3707 C CA . LEU A 1 506 ? 29.597 5.859 -24.440 1.00 90.56 506 LEU A CA 1
ATOM 3708 C C . LEU A 1 506 ? 29.729 7.276 -25.008 1.00 90.56 506 LEU A C 1
ATOM 3710 O O . LEU A 1 506 ? 28.861 7.705 -25.763 1.00 90.56 506 LEU A O 1
ATOM 3714 N N . GLU A 1 507 ? 30.829 7.973 -24.716 1.00 89.94 507 GLU A N 1
ATOM 3715 C CA . GLU A 1 507 ? 31.138 9.287 -25.297 1.00 89.94 507 GLU A CA 1
ATOM 3716 C C . GLU A 1 507 ? 31.178 9.224 -26.836 1.00 89.94 507 GLU A C 1
ATOM 3718 O O . GLU A 1 507 ? 30.663 10.112 -27.515 1.00 89.94 507 GLU A O 1
ATOM 3723 N N . THR A 1 508 ? 31.700 8.126 -27.393 1.00 91.69 508 THR A N 1
ATOM 3724 C CA . THR A 1 508 ? 31.705 7.877 -28.845 1.00 91.69 508 THR A CA 1
ATOM 3725 C C . THR A 1 508 ? 30.307 7.554 -29.387 1.00 91.69 508 THR A C 1
ATOM 3727 O O . THR A 1 508 ? 29.938 7.999 -30.470 1.00 91.69 508 THR A O 1
ATOM 3730 N N . LEU A 1 509 ? 29.491 6.802 -28.646 1.00 93.81 509 LEU A N 1
ATOM 3731 C CA . LEU A 1 509 ? 28.119 6.468 -29.055 1.00 93.81 509 LEU A CA 1
ATOM 3732 C C . LEU A 1 509 ? 27.158 7.665 -28.942 1.00 93.81 509 LEU A C 1
ATOM 3734 O O . LEU A 1 509 ? 26.163 7.733 -29.659 1.00 93.81 509 LEU A O 1
ATOM 3738 N N . ALA A 1 510 ? 27.468 8.655 -28.104 1.00 92.50 510 ALA A N 1
ATOM 3739 C CA . ALA A 1 510 ? 26.679 9.880 -27.975 1.00 92.50 510 ALA A CA 1
ATOM 3740 C C . ALA A 1 510 ? 26.743 10.793 -29.219 1.00 92.50 510 ALA A C 1
ATOM 3742 O O . ALA A 1 510 ? 25.942 11.725 -29.346 1.00 92.50 510 ALA A O 1
ATOM 3743 N N . ILE A 1 511 ? 27.663 10.526 -30.154 1.00 91.00 511 ILE A N 1
ATOM 3744 C CA . ILE A 1 511 ? 27.777 11.200 -31.459 1.00 91.00 511 ILE A CA 1
ATOM 3745 C C . ILE A 1 511 ? 27.356 10.307 -32.640 1.00 91.00 511 ILE A C 1
ATOM 3747 O O . ILE A 1 511 ? 27.619 10.652 -33.790 1.00 91.00 511 ILE A O 1
ATOM 3751 N N . ASP A 1 512 ? 26.696 9.176 -32.375 1.00 94.62 512 ASP A N 1
ATOM 3752 C CA . ASP A 1 512 ? 26.234 8.245 -33.409 1.00 94.62 512 ASP A CA 1
ATOM 3753 C C . ASP A 1 512 ? 25.245 8.905 -34.396 1.00 94.62 512 ASP A C 1
ATOM 3755 O O . ASP A 1 512 ? 24.430 9.742 -33.984 1.00 94.62 512 ASP A O 1
ATOM 3759 N N . PRO A 1 513 ? 25.250 8.530 -35.691 1.00 91.88 513 PRO A N 1
ATOM 3760 C CA . PRO A 1 513 ? 24.291 9.057 -36.662 1.00 91.88 513 PRO A CA 1
ATOM 3761 C C . PRO A 1 513 ? 22.827 8.837 -36.260 1.00 91.88 513 PRO A C 1
ATOM 3763 O O . PRO A 1 513 ? 21.973 9.669 -36.574 1.00 91.88 513 PRO A O 1
ATOM 3766 N N . HIS A 1 514 ? 22.523 7.753 -35.537 1.00 94.69 514 HIS A N 1
ATOM 3767 C CA . HIS A 1 514 ? 21.156 7.399 -35.187 1.00 94.69 514 HIS A CA 1
ATOM 3768 C C . HIS A 1 514 ? 20.711 8.007 -33.839 1.00 94.69 514 HIS A C 1
ATOM 3770 O O . HIS A 1 514 ? 21.346 7.752 -32.810 1.00 94.69 514 HIS A O 1
ATOM 3776 N N . PRO A 1 515 ? 19.578 8.738 -33.783 1.00 94.00 515 PRO A N 1
ATOM 3777 C CA . PRO A 1 515 ? 19.127 9.424 -32.567 1.00 94.00 515 PRO A CA 1
ATOM 3778 C C . PRO A 1 515 ? 18.874 8.480 -31.388 1.00 94.00 515 PRO A C 1
ATOM 3780 O O . PRO A 1 515 ? 19.317 8.761 -30.280 1.00 94.00 515 PRO A O 1
ATOM 3783 N N . ALA A 1 516 ? 18.270 7.308 -31.622 1.00 92.06 516 ALA A N 1
ATOM 3784 C CA . ALA A 1 516 ? 18.028 6.326 -30.556 1.00 92.06 516 ALA A CA 1
ATOM 3785 C C . ALA A 1 516 ? 19.318 5.857 -29.849 1.00 92.06 516 ALA A C 1
ATOM 3787 O O . ALA A 1 516 ? 19.310 5.606 -28.644 1.00 92.06 516 ALA A O 1
ATOM 3788 N N . ILE A 1 517 ? 20.438 5.774 -30.580 1.00 94.56 517 ILE A N 1
ATOM 3789 C CA . ILE A 1 517 ? 21.743 5.396 -30.021 1.00 94.56 517 ILE A CA 1
ATOM 3790 C C . ILE A 1 517 ? 22.318 6.551 -29.214 1.00 94.56 517 ILE A C 1
ATOM 3792 O O . ILE A 1 517 ? 22.764 6.332 -28.088 1.00 94.56 517 ILE A O 1
ATOM 3796 N N . ARG A 1 518 ? 22.238 7.781 -29.741 1.00 95.56 518 ARG A N 1
ATOM 3797 C CA . ARG A 1 518 ? 22.647 8.983 -29.002 1.00 95.56 518 ARG A CA 1
ATOM 3798 C C . ARG A 1 518 ? 21.873 9.118 -27.696 1.00 95.56 518 ARG A C 1
ATOM 3800 O O . ARG A 1 518 ? 22.485 9.297 -26.649 1.00 95.56 518 ARG A O 1
ATOM 3807 N N . HIS A 1 519 ? 20.553 8.960 -27.738 1.00 94.19 519 HIS A N 1
ATOM 3808 C CA . HIS A 1 519 ? 19.683 8.993 -26.565 1.00 94.19 519 HIS A CA 1
ATOM 3809 C C . HIS A 1 519 ? 20.073 7.927 -25.527 1.00 94.19 519 HIS A C 1
ATOM 3811 O O . HIS A 1 519 ? 20.261 8.246 -24.348 1.00 94.19 519 HIS A O 1
ATOM 3817 N N . ALA A 1 520 ? 20.244 6.670 -25.957 1.00 91.81 520 ALA A N 1
ATOM 3818 C CA . ALA A 1 520 ? 20.649 5.575 -25.075 1.00 91.81 520 ALA A CA 1
ATOM 3819 C C . ALA A 1 520 ? 22.033 5.825 -24.451 1.00 91.81 520 ALA A C 1
ATOM 3821 O O . ALA A 1 520 ? 22.221 5.598 -23.256 1.00 91.81 520 ALA A O 1
ATOM 3822 N N . ALA A 1 521 ? 22.983 6.338 -25.236 1.00 94.06 521 ALA A N 1
ATOM 3823 C CA . ALA A 1 521 ? 24.325 6.662 -24.773 1.00 94.06 521 ALA A CA 1
ATOM 3824 C C . ALA A 1 521 ? 24.332 7.823 -23.768 1.00 94.06 521 ALA A C 1
ATOM 3826 O O . ALA A 1 521 ? 24.938 7.694 -22.708 1.00 94.06 521 ALA A O 1
ATOM 3827 N N . VAL A 1 522 ? 23.615 8.920 -24.043 1.00 94.00 522 VAL A N 1
ATOM 3828 C CA . VAL A 1 522 ? 23.473 10.062 -23.117 1.00 94.00 522 VAL A CA 1
ATOM 3829 C C . VAL A 1 522 ? 22.825 9.622 -21.803 1.00 94.00 522 VAL A C 1
ATOM 3831 O O . VAL A 1 522 ? 23.305 9.979 -20.731 1.00 94.00 522 VAL A O 1
ATOM 3834 N N . SER A 1 523 ? 21.791 8.782 -21.871 1.00 91.69 523 SER A N 1
ATOM 3835 C CA . SER A 1 523 ? 21.128 8.234 -20.681 1.00 91.69 523 SER A CA 1
ATOM 3836 C C . SER A 1 523 ? 22.044 7.316 -19.863 1.00 91.69 523 SER A C 1
ATOM 3838 O O . SER A 1 523 ? 21.990 7.312 -18.633 1.00 91.69 523 SER A O 1
ATOM 3840 N N . ALA A 1 524 ? 22.898 6.533 -20.528 1.00 89.81 524 ALA A N 1
ATOM 3841 C CA . ALA A 1 524 ? 23.888 5.695 -19.859 1.00 89.81 524 ALA A CA 1
ATOM 3842 C C . ALA A 1 524 ? 25.021 6.530 -19.234 1.00 89.81 524 ALA A C 1
ATOM 3844 O O . ALA A 1 524 ? 25.444 6.221 -18.120 1.00 89.81 524 ALA A O 1
ATOM 3845 N N . LEU A 1 525 ? 25.466 7.602 -19.905 1.00 90.31 525 LEU A N 1
ATOM 3846 C CA . LEU A 1 525 ? 26.440 8.563 -19.372 1.00 90.31 525 LEU A CA 1
ATOM 3847 C C . LEU A 1 525 ? 25.901 9.295 -18.140 1.00 90.31 525 LEU A C 1
ATOM 3849 O O . LEU A 1 525 ? 26.652 9.493 -17.188 1.00 90.31 525 LEU A O 1
ATOM 3853 N N . ASP A 1 526 ? 24.607 9.639 -18.111 1.00 89.19 526 ASP A N 1
ATOM 3854 C CA . ASP A 1 526 ? 23.978 10.320 -16.967 1.00 89.19 526 ASP A CA 1
ATOM 3855 C C . ASP A 1 526 ? 24.195 9.553 -15.649 1.00 89.19 526 ASP A C 1
ATOM 3857 O O . ASP A 1 526 ? 24.414 10.149 -14.591 1.00 89.19 526 ASP A O 1
ATOM 3861 N N . ARG A 1 527 ? 24.178 8.215 -15.735 1.00 86.25 527 ARG A N 1
ATOM 3862 C CA . ARG A 1 527 ? 24.360 7.283 -14.611 1.00 86.25 527 ARG A CA 1
ATOM 3863 C C . ARG A 1 527 ? 25.825 6.947 -14.316 1.00 86.25 527 ARG A C 1
ATOM 3865 O O . ARG A 1 527 ? 26.083 6.274 -13.318 1.00 86.25 527 ARG A O 1
ATOM 3872 N N . ALA A 1 528 ? 26.752 7.361 -15.177 1.00 85.25 528 ALA A N 1
ATOM 3873 C CA . ALA A 1 528 ? 28.173 7.074 -15.050 1.00 85.25 528 ALA A CA 1
ATOM 3874 C C . ALA A 1 528 ? 28.915 8.156 -14.236 1.00 85.25 528 ALA A C 1
ATOM 3876 O O . ALA A 1 528 ? 28.344 9.178 -13.844 1.00 85.25 528 ALA A O 1
ATOM 3877 N N . VAL A 1 529 ? 30.209 7.936 -13.974 1.00 82.94 529 VAL A N 1
ATOM 3878 C CA . VAL A 1 529 ? 31.099 8.958 -13.405 1.00 82.94 529 VAL A CA 1
ATOM 3879 C C . VAL A 1 529 ? 31.172 10.139 -14.361 1.00 82.94 529 VAL A C 1
ATOM 3881 O O . VAL A 1 529 ? 31.410 9.985 -15.557 1.00 82.94 529 VAL A O 1
ATOM 3884 N N . GLU A 1 530 ? 30.974 11.323 -13.798 1.00 83.25 530 GLU A N 1
ATOM 3885 C CA . GLU A 1 530 ? 31.039 12.584 -14.520 1.00 83.25 530 GLU A CA 1
ATOM 3886 C C . GLU A 1 530 ? 32.468 12.865 -15.001 1.00 83.25 530 GLU A C 1
ATOM 3888 O O . GLU A 1 530 ? 33.419 12.858 -14.218 1.00 83.25 530 GLU A O 1
ATOM 3893 N N . THR A 1 531 ? 32.602 13.131 -16.298 1.00 85.19 531 THR A N 1
ATOM 3894 C CA . THR A 1 531 ? 33.845 13.560 -16.953 1.00 85.19 531 THR A CA 1
ATOM 3895 C C . THR A 1 531 ? 33.637 14.906 -17.648 1.00 85.19 531 THR A C 1
ATOM 3897 O O . THR A 1 531 ? 32.533 15.210 -18.108 1.00 85.19 531 THR A O 1
ATOM 3900 N N . ASP A 1 532 ? 34.701 15.694 -17.824 1.00 86.31 532 ASP A N 1
ATOM 3901 C CA . ASP A 1 532 ? 34.641 16.940 -18.610 1.00 86.31 532 ASP A CA 1
ATOM 3902 C C . ASP A 1 532 ? 34.131 16.707 -20.043 1.00 86.31 532 ASP A C 1
ATOM 3904 O O . ASP A 1 532 ? 33.480 17.568 -20.637 1.00 86.31 532 ASP A O 1
ATOM 3908 N N . ALA A 1 533 ? 34.425 15.535 -20.612 1.00 87.31 533 ALA A N 1
ATOM 3909 C CA . ALA A 1 533 ? 33.937 15.132 -21.924 1.00 87.31 533 ALA A CA 1
ATOM 3910 C C . ALA A 1 533 ? 32.424 14.856 -21.907 1.00 87.31 533 ALA A C 1
ATOM 3912 O O . ALA A 1 533 ? 31.718 15.363 -22.779 1.00 87.31 533 ALA A O 1
ATOM 3913 N N . SER A 1 534 ? 31.902 14.164 -20.887 1.00 88.38 534 SER A N 1
ATOM 3914 C CA . SER A 1 534 ? 30.457 13.950 -20.722 1.00 88.38 534 SER A CA 1
ATOM 3915 C C . SER A 1 534 ? 29.680 15.269 -20.586 1.00 88.38 534 SER A C 1
ATOM 3917 O O . SER A 1 534 ? 28.653 15.433 -21.240 1.00 88.38 534 SER A O 1
ATOM 3919 N N . LEU A 1 535 ? 30.211 16.259 -19.850 1.00 89.00 535 LEU A N 1
ATOM 3920 C CA . LEU A 1 535 ? 29.595 17.588 -19.715 1.00 89.00 535 LEU A CA 1
ATOM 3921 C C . LEU A 1 535 ? 29.505 18.321 -21.059 1.00 89.00 535 LEU A C 1
ATOM 3923 O O . LEU A 1 535 ? 28.450 18.848 -21.416 1.00 89.00 535 LEU A O 1
ATOM 3927 N N . LYS A 1 536 ? 30.598 18.310 -21.835 1.00 91.12 536 LYS A N 1
ATOM 3928 C CA . LYS A 1 536 ? 30.628 18.890 -23.188 1.00 91.12 536 LYS A CA 1
ATOM 3929 C C . LYS A 1 536 ? 29.644 18.195 -24.122 1.00 91.12 536 LYS A C 1
ATOM 3931 O O . LYS A 1 536 ? 29.001 18.861 -24.932 1.00 91.12 536 LYS A O 1
ATOM 3936 N N . ILE A 1 537 ? 29.514 16.874 -24.005 1.00 92.75 537 ILE A N 1
ATOM 3937 C CA . ILE A 1 537 ? 28.544 16.104 -24.781 1.00 92.75 537 ILE A CA 1
ATOM 3938 C C . ILE A 1 537 ? 27.130 16.549 -24.431 1.00 92.75 537 ILE A C 1
ATOM 3940 O O . ILE A 1 537 ? 26.409 16.920 -25.353 1.00 92.75 537 ILE A O 1
ATOM 3944 N N . TYR A 1 538 ? 26.749 16.593 -23.149 1.00 93.50 538 TYR A N 1
ATOM 3945 C CA . TYR A 1 538 ? 25.408 17.034 -22.762 1.00 93.50 538 TYR A CA 1
ATOM 3946 C C . TYR A 1 538 ? 25.091 18.429 -23.305 1.00 93.50 538 TYR A C 1
ATOM 3948 O O . TYR A 1 538 ? 24.069 18.593 -23.964 1.00 93.50 538 TYR A O 1
ATOM 3956 N N . ALA A 1 539 ? 25.996 19.399 -23.131 1.00 91.50 539 ALA A N 1
ATOM 3957 C CA . ALA A 1 539 ? 25.823 20.748 -23.671 1.00 91.50 539 ALA A CA 1
ATOM 3958 C C . ALA A 1 539 ? 25.623 20.733 -25.199 1.00 91.50 539 ALA A C 1
ATOM 3960 O O . ALA A 1 539 ? 24.658 21.292 -25.715 1.00 91.50 539 ALA A O 1
ATOM 3961 N N . SER A 1 540 ? 26.461 19.991 -25.934 1.00 93.00 540 SER A N 1
ATOM 3962 C CA . SER A 1 540 ? 26.340 19.870 -27.395 1.00 93.00 540 SER A CA 1
ATOM 3963 C C . SER A 1 540 ? 25.072 19.142 -27.862 1.00 93.00 540 SER A C 1
ATOM 3965 O O . SER A 1 540 ? 24.659 19.300 -29.011 1.00 93.00 540 SER A O 1
ATOM 3967 N N . ARG A 1 541 ? 24.473 18.298 -27.013 1.00 95.44 541 ARG A N 1
ATOM 3968 C CA . ARG A 1 541 ? 23.247 17.541 -27.303 1.00 95.44 541 ARG A CA 1
ATOM 3969 C C . ARG A 1 541 ? 21.973 18.319 -26.989 1.00 95.44 541 ARG A C 1
ATOM 3971 O O . ARG A 1 541 ? 20.917 17.910 -27.452 1.00 95.44 541 ARG A O 1
ATOM 3978 N N . LEU A 1 542 ? 22.055 19.472 -26.321 1.00 94.44 542 LEU A N 1
ATOM 3979 C CA . LEU A 1 542 ? 20.915 20.390 -26.211 1.00 94.44 542 LEU A CA 1
ATOM 3980 C C . LEU A 1 542 ? 20.499 20.980 -27.564 1.00 94.44 542 LEU A C 1
ATOM 3982 O O . LEU A 1 542 ? 19.367 21.413 -27.704 1.00 94.44 542 LEU A O 1
ATOM 3986 N N . LEU A 1 543 ? 21.380 20.967 -28.568 1.00 92.94 543 LEU A N 1
ATOM 3987 C CA . LEU A 1 543 ? 21.098 21.442 -29.928 1.00 92.94 543 LEU A CA 1
ATOM 3988 C C . LEU A 1 543 ? 20.856 20.292 -30.922 1.00 92.94 543 LEU A C 1
ATOM 3990 O O . LEU A 1 543 ? 20.951 20.487 -32.133 1.00 92.94 543 LEU A O 1
ATOM 3994 N N . ASP A 1 544 ? 20.604 19.076 -30.429 1.00 96.06 544 ASP A N 1
ATOM 3995 C CA . ASP A 1 544 ? 20.357 17.917 -31.288 1.00 96.06 544 ASP A CA 1
ATOM 3996 C C . ASP A 1 544 ? 19.060 18.083 -32.100 1.00 96.06 544 ASP A C 1
ATOM 3998 O O . ASP A 1 544 ? 18.081 18.665 -31.629 1.00 96.06 544 ASP A O 1
ATOM 4002 N N . ALA A 1 545 ? 19.036 17.561 -33.328 1.00 93.69 545 ALA A N 1
ATOM 4003 C CA . ALA A 1 545 ? 17.847 17.607 -34.177 1.00 93.69 545 ALA A CA 1
ATOM 4004 C C . ALA A 1 545 ? 16.677 16.811 -33.569 1.00 93.69 545 ALA A C 1
ATOM 4006 O O . ALA A 1 545 ? 15.518 17.190 -33.735 1.00 93.69 545 ALA A O 1
ATOM 4007 N N . ASP A 1 546 ? 16.988 15.736 -32.844 1.00 96.00 546 ASP A N 1
ATOM 4008 C CA . ASP A 1 546 ? 16.011 14.861 -32.208 1.00 96.00 546 ASP A CA 1
ATOM 4009 C C . ASP A 1 546 ? 15.663 15.345 -30.793 1.00 96.00 546 ASP A C 1
ATOM 4011 O O . ASP A 1 546 ? 16.540 15.613 -29.967 1.00 96.00 546 ASP A O 1
ATOM 4015 N N . ASP A 1 547 ? 14.369 15.468 -30.506 1.00 94.88 547 ASP A N 1
ATOM 4016 C CA . ASP A 1 547 ? 13.875 16.008 -29.240 1.00 94.88 547 ASP A CA 1
ATOM 4017 C C . ASP A 1 547 ? 14.103 15.067 -28.049 1.00 94.88 547 ASP A C 1
ATOM 4019 O O . ASP A 1 547 ? 14.348 15.546 -26.940 1.00 94.88 547 ASP A O 1
ATOM 4023 N N . THR A 1 548 ? 14.120 13.748 -28.262 1.00 94.81 548 THR A N 1
ATOM 4024 C CA . THR A 1 548 ? 14.422 12.766 -27.212 1.00 94.81 548 THR A CA 1
ATOM 4025 C C . THR A 1 548 ? 15.870 12.890 -26.752 1.00 94.81 548 THR A C 1
ATOM 4027 O O . THR A 1 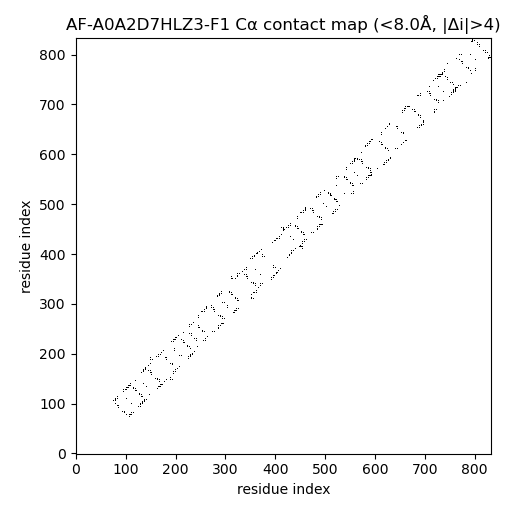548 ? 16.156 12.813 -25.554 1.00 94.81 548 THR A O 1
ATOM 4030 N N . VAL A 1 549 ? 16.791 13.170 -27.680 1.00 96.31 549 VAL A N 1
ATOM 4031 C CA . VAL A 1 549 ? 18.204 13.406 -27.364 1.00 96.31 549 VAL A CA 1
ATOM 4032 C C . VAL A 1 549 ? 18.375 14.725 -26.608 1.00 96.31 549 VAL A C 1
ATOM 4034 O O . VAL A 1 549 ? 19.063 14.741 -25.581 1.00 96.31 549 VAL A O 1
ATOM 4037 N N . ARG A 1 550 ? 17.708 15.805 -27.049 1.00 96.88 550 ARG A N 1
ATOM 4038 C CA . ARG A 1 550 ? 17.708 17.092 -26.325 1.00 96.88 550 ARG A CA 1
ATOM 4039 C C . ARG A 1 550 ? 17.156 16.944 -24.909 1.00 96.88 550 ARG A C 1
ATOM 4041 O O . ARG A 1 550 ? 17.749 17.456 -23.960 1.00 96.88 550 ARG A O 1
ATOM 4048 N N . LEU A 1 551 ? 16.066 16.193 -24.754 1.00 96.31 551 LEU A N 1
ATOM 4049 C CA . LEU A 1 551 ? 15.452 15.904 -23.462 1.00 96.31 551 LEU A CA 1
ATOM 4050 C C . LEU A 1 551 ? 16.420 15.164 -22.535 1.00 96.31 551 LEU A C 1
ATOM 4052 O O . LEU A 1 551 ? 16.637 15.601 -21.405 1.00 96.31 551 LEU A O 1
ATOM 4056 N N . ALA A 1 552 ? 17.032 14.072 -23.005 1.00 95.19 552 ALA A N 1
ATOM 4057 C CA . ALA A 1 552 ? 17.991 13.309 -22.207 1.00 95.19 552 ALA A CA 1
ATOM 4058 C C . ALA A 1 552 ? 19.189 14.168 -21.774 1.00 95.19 552 ALA A C 1
ATOM 4060 O O . ALA A 1 552 ? 19.627 14.079 -20.627 1.00 95.19 552 ALA A O 1
ATOM 4061 N N . ALA A 1 553 ? 19.677 15.046 -22.654 1.00 96.31 553 ALA A N 1
ATOM 4062 C CA . ALA A 1 553 ? 20.752 15.980 -22.337 1.00 96.31 553 ALA A CA 1
ATOM 4063 C C . ALA A 1 553 ? 20.346 17.012 -21.270 1.00 96.31 553 ALA A C 1
ATOM 4065 O O . ALA A 1 553 ? 21.086 17.220 -20.306 1.00 96.31 553 ALA A O 1
ATOM 4066 N N . ALA A 1 554 ? 19.160 17.616 -21.396 1.00 96.06 554 ALA A N 1
ATOM 4067 C CA . ALA A 1 554 ? 18.641 18.574 -20.419 1.00 96.06 554 ALA A CA 1
ATOM 4068 C C . ALA A 1 554 ? 18.432 17.920 -19.042 1.00 96.06 554 ALA A C 1
ATOM 4070 O O . ALA A 1 554 ? 18.826 18.483 -18.020 1.00 96.06 554 ALA A O 1
ATOM 4071 N N . VAL A 1 555 ? 17.900 16.692 -19.007 1.00 95.50 555 VAL A N 1
ATOM 4072 C CA . VAL A 1 555 ? 17.745 15.903 -17.773 1.00 95.50 555 VAL A CA 1
ATOM 4073 C C . VAL A 1 555 ? 19.100 15.585 -17.139 1.00 95.50 555 VAL A C 1
ATOM 4075 O O . VAL A 1 555 ? 19.255 15.746 -15.925 1.00 95.50 555 VAL A O 1
ATOM 4078 N N . ALA A 1 556 ? 20.086 15.169 -17.940 1.00 93.31 556 ALA A N 1
ATOM 4079 C CA . ALA A 1 556 ? 21.427 14.859 -17.452 1.00 93.31 556 ALA A CA 1
ATOM 4080 C C . ALA A 1 556 ? 22.100 16.093 -16.832 1.00 93.31 556 ALA A C 1
ATOM 4082 O O . ALA A 1 556 ? 22.677 16.003 -15.742 1.00 93.31 556 ALA A O 1
ATOM 4083 N N . LEU A 1 557 ? 21.972 17.260 -17.475 1.00 92.88 557 LEU A N 1
ATOM 4084 C CA . LEU A 1 557 ? 22.476 18.533 -16.950 1.00 92.88 557 LEU A CA 1
ATOM 4085 C C . LEU A 1 557 ? 21.736 18.973 -15.691 1.00 92.88 557 LEU A C 1
ATOM 4087 O O . LEU A 1 557 ? 22.338 19.472 -14.744 1.00 92.88 557 LEU A O 1
ATOM 4091 N N . GLY A 1 558 ? 20.436 18.710 -15.640 1.00 90.44 558 GLY A N 1
ATOM 4092 C CA . GLY A 1 558 ? 19.601 18.956 -14.483 1.00 90.44 558 GLY A CA 1
ATOM 4093 C C . GLY A 1 558 ? 19.809 17.978 -13.332 1.00 90.44 558 GLY A C 1
ATOM 4094 O O . GLY A 1 558 ? 18.994 17.995 -12.420 1.00 90.44 558 GLY A O 1
ATOM 4095 N N . ARG A 1 559 ? 20.828 17.105 -13.290 1.00 90.62 559 ARG A N 1
ATOM 4096 C CA . ARG A 1 559 ? 21.067 16.242 -12.110 1.00 90.62 559 ARG A CA 1
ATOM 4097 C C . ARG A 1 559 ? 21.690 16.985 -10.938 1.00 90.62 559 ARG A C 1
ATOM 4099 O O . ARG A 1 559 ? 21.244 16.783 -9.806 1.00 90.62 559 ARG A O 1
ATOM 4106 N N . SER A 1 560 ? 22.657 17.855 -11.202 1.00 87.69 560 SER A N 1
ATOM 4107 C CA . SER A 1 560 ? 23.406 18.586 -10.182 1.00 87.69 560 SER A CA 1
ATOM 4108 C C . SER A 1 560 ? 23.555 20.060 -10.549 1.00 87.69 560 SER A C 1
ATOM 4110 O O . SER A 1 560 ? 23.441 20.458 -11.706 1.00 87.69 560 SER A O 1
ATOM 4112 N N . GLU A 1 561 ? 23.840 20.872 -9.537 1.00 87.31 561 GLU A N 1
ATOM 4113 C CA . GLU A 1 561 ? 24.127 22.295 -9.706 1.00 87.31 561 GLU A CA 1
ATOM 4114 C C . GLU A 1 561 ? 25.363 22.534 -10.593 1.00 87.31 561 GLU A C 1
ATOM 4116 O O . GLU A 1 561 ? 25.349 23.423 -11.441 1.00 87.31 561 GLU A O 1
ATOM 4121 N N . THR A 1 562 ? 26.419 21.723 -10.447 1.00 86.25 562 THR A N 1
ATOM 4122 C CA . THR A 1 562 ? 27.655 21.845 -11.241 1.00 86.25 562 THR A CA 1
ATOM 4123 C C . THR A 1 562 ? 27.394 21.637 -12.728 1.00 86.25 562 THR A C 1
ATOM 4125 O O . THR A 1 562 ? 27.837 22.440 -13.551 1.00 86.25 562 THR A O 1
ATOM 4128 N N . ARG A 1 563 ? 26.617 20.602 -13.064 1.00 89.75 563 ARG A N 1
ATOM 4129 C CA . ARG A 1 563 ? 26.220 20.292 -14.437 1.00 89.75 563 ARG A CA 1
ATOM 4130 C C . ARG A 1 563 ? 25.376 21.411 -15.034 1.00 89.75 563 ARG A C 1
ATOM 4132 O O . ARG A 1 563 ? 25.725 21.925 -16.094 1.00 89.75 563 ARG A O 1
ATOM 4139 N N . ALA A 1 564 ? 24.328 21.840 -14.334 1.00 89.25 564 ALA A N 1
ATOM 4140 C CA . ALA A 1 564 ? 23.455 22.914 -14.799 1.00 89.25 564 ALA A CA 1
ATOM 4141 C C . ALA A 1 564 ? 24.231 24.222 -15.037 1.00 89.25 564 ALA A C 1
ATOM 4143 O O . ALA A 1 564 ? 24.071 24.854 -16.079 1.00 89.25 564 ALA A O 1
ATOM 4144 N N . ASN A 1 565 ? 25.146 24.584 -14.129 1.00 88.38 565 ASN A N 1
ATOM 4145 C CA . ASN A 1 565 ? 25.990 25.773 -14.277 1.00 88.38 565 ASN A CA 1
ATOM 4146 C C . ASN A 1 565 ? 26.926 25.694 -15.495 1.00 88.38 565 ASN A C 1
ATOM 4148 O O . ASN A 1 565 ? 27.187 26.719 -16.123 1.00 88.38 565 ASN A O 1
ATOM 4152 N N . SER A 1 566 ? 27.417 24.502 -15.854 1.00 88.19 566 SER A N 1
ATOM 4153 C CA . SER A 1 566 ? 28.337 24.324 -16.989 1.00 88.19 566 SER A CA 1
ATOM 4154 C C . SER A 1 566 ? 27.709 24.636 -18.354 1.00 88.19 566 SER A C 1
ATOM 4156 O O . SER A 1 566 ? 28.423 25.032 -19.272 1.00 88.19 566 SER A O 1
ATOM 4158 N N . ALA A 1 567 ? 26.382 24.509 -18.470 1.00 90.56 567 ALA A N 1
ATOM 4159 C CA . ALA A 1 567 ? 25.627 24.676 -19.712 1.00 90.56 567 ALA A CA 1
ATOM 4160 C C . ALA A 1 567 ? 24.453 25.664 -19.564 1.00 90.56 567 ALA A C 1
ATOM 4162 O O . ALA A 1 567 ? 23.501 25.622 -20.339 1.00 90.56 567 ALA A O 1
ATOM 4163 N N . LEU A 1 568 ? 24.498 26.563 -18.570 1.00 90.19 568 LEU A N 1
ATOM 4164 C CA . LEU A 1 568 ? 23.385 27.468 -18.256 1.00 90.19 568 LEU A CA 1
ATOM 4165 C C . LEU A 1 568 ? 22.962 28.315 -19.465 1.00 90.19 568 LEU A C 1
ATOM 4167 O O . LEU A 1 568 ? 21.773 28.468 -19.721 1.00 90.19 568 LEU A O 1
ATOM 4171 N N . LYS A 1 569 ? 23.926 28.828 -20.238 1.00 89.94 569 LYS A N 1
ATOM 4172 C CA . LYS A 1 569 ? 23.630 29.613 -21.446 1.00 89.94 569 LYS A CA 1
ATOM 4173 C C . LYS A 1 569 ? 22.849 28.803 -22.476 1.00 89.94 569 LYS A C 1
ATOM 4175 O O . LYS A 1 569 ? 21.870 29.310 -23.008 1.00 89.94 569 LYS A O 1
ATOM 4180 N N . ASP A 1 570 ? 23.248 27.556 -22.706 1.00 91.56 570 ASP A N 1
ATOM 4181 C CA . ASP A 1 570 ? 22.590 26.668 -23.664 1.00 91.56 570 ASP A CA 1
ATOM 4182 C C . ASP A 1 570 ? 21.191 26.268 -23.164 1.00 91.56 570 ASP A C 1
ATOM 4184 O O . ASP A 1 570 ? 20.226 26.323 -23.923 1.00 91.56 570 ASP A O 1
ATOM 4188 N N . LEU A 1 571 ? 21.040 25.978 -21.864 1.00 93.19 571 LEU A N 1
ATOM 4189 C CA . LEU A 1 571 ? 19.746 25.672 -21.238 1.00 93.19 571 LEU A CA 1
ATOM 4190 C C . LEU A 1 571 ? 18.736 26.823 -21.366 1.00 93.19 571 LEU A C 1
ATOM 4192 O O . LEU A 1 571 ? 17.556 26.571 -21.600 1.00 93.19 571 LEU A O 1
ATOM 4196 N N . LEU A 1 572 ? 19.180 28.080 -21.257 1.00 92.44 572 LEU A N 1
ATOM 4197 C CA . LEU A 1 572 ? 18.313 29.257 -21.400 1.00 92.44 572 LEU A CA 1
ATOM 4198 C C . LEU A 1 572 ? 17.733 29.399 -22.817 1.00 92.44 572 LEU A C 1
ATOM 4200 O O . LEU A 1 572 ? 16.638 29.940 -22.975 1.00 92.44 572 LEU A O 1
ATOM 4204 N N . THR A 1 573 ? 18.426 28.889 -23.842 1.00 92.06 573 THR A N 1
ATOM 4205 C CA . THR A 1 573 ? 17.926 28.916 -25.229 1.00 92.06 573 THR A CA 1
ATOM 4206 C C . THR A 1 573 ? 16.772 27.940 -25.467 1.00 92.06 573 THR A C 1
ATOM 4208 O O . THR A 1 573 ? 15.969 28.153 -26.372 1.00 92.06 573 THR A O 1
ATOM 4211 N N . LEU A 1 574 ? 16.628 26.909 -24.625 1.00 94.94 574 LEU A N 1
ATOM 4212 C CA . LEU A 1 574 ? 15.593 25.879 -24.769 1.00 94.94 574 LEU A CA 1
ATOM 4213 C C . LEU A 1 574 ? 14.191 26.340 -24.367 1.00 94.94 574 LEU A C 1
ATOM 4215 O O . LEU A 1 574 ? 13.242 25.574 -24.500 1.00 94.94 574 LEU A O 1
ATOM 4219 N N . ARG A 1 575 ? 14.022 27.582 -23.906 1.00 93.88 575 ARG A N 1
ATOM 4220 C CA . ARG A 1 575 ? 12.695 28.144 -23.604 1.00 93.88 575 ARG A CA 1
ATOM 4221 C C . ARG A 1 575 ? 11.766 28.202 -24.821 1.00 93.88 575 ARG A C 1
ATOM 4223 O O . ARG A 1 575 ? 10.554 28.205 -24.652 1.00 93.88 575 ARG A O 1
ATOM 4230 N N . ASP A 1 576 ? 12.344 28.220 -26.021 1.00 93.38 576 ASP A N 1
ATOM 4231 C CA . ASP A 1 576 ? 11.637 28.282 -27.303 1.00 93.38 576 ASP A CA 1
ATOM 4232 C C . ASP A 1 576 ? 11.583 26.907 -28.012 1.00 93.38 576 ASP A C 1
ATOM 4234 O O . ASP A 1 576 ? 11.203 26.813 -29.183 1.00 93.38 576 ASP A O 1
ATOM 4238 N N . ASP A 1 577 ? 11.972 25.819 -27.327 1.00 96.56 577 ASP A N 1
ATOM 4239 C CA . ASP A 1 577 ? 11.943 24.466 -27.896 1.00 96.56 577 ASP A CA 1
ATOM 4240 C C . ASP A 1 577 ? 10.511 24.037 -28.244 1.00 96.56 577 ASP A C 1
ATOM 4242 O O . ASP A 1 577 ? 9.566 24.302 -27.501 1.00 96.56 577 ASP A O 1
ATOM 4246 N N . GLN A 1 578 ? 10.338 23.326 -29.357 1.00 94.56 578 GLN A N 1
ATOM 4247 C CA . GLN A 1 578 ? 9.025 22.841 -29.789 1.00 94.56 578 GLN A CA 1
ATOM 4248 C C . GLN A 1 578 ? 8.454 21.782 -28.833 1.00 94.56 578 GLN A C 1
ATOM 4250 O O . GLN A 1 578 ? 7.242 21.724 -28.618 1.00 94.56 578 GLN A O 1
ATOM 4255 N N . ASN A 1 579 ? 9.315 20.965 -28.218 1.00 95.56 579 ASN A N 1
ATOM 4256 C CA . ASN A 1 579 ? 8.905 19.890 -27.326 1.00 95.56 579 ASN A CA 1
ATOM 4257 C C . ASN A 1 579 ? 8.753 20.402 -25.880 1.00 95.56 579 ASN A C 1
ATOM 4259 O O . ASN A 1 579 ? 9.716 20.835 -25.245 1.00 95.56 579 ASN A O 1
ATOM 4263 N N . ALA A 1 580 ? 7.540 20.299 -25.328 1.00 96.06 580 ALA A N 1
ATOM 4264 C CA . ALA A 1 580 ? 7.236 20.736 -23.962 1.00 96.06 580 ALA A CA 1
ATOM 4265 C C . ALA A 1 580 ? 8.053 19.991 -22.890 1.00 96.06 580 ALA A C 1
ATOM 4267 O O . ALA A 1 580 ? 8.456 20.581 -21.890 1.00 96.06 580 ALA A O 1
ATOM 4268 N N . GLY A 1 581 ? 8.363 18.710 -23.111 1.00 96.06 581 GLY A N 1
ATOM 4269 C CA . GLY A 1 581 ? 9.228 17.925 -22.232 1.00 96.06 581 GLY A CA 1
ATOM 4270 C C . GLY A 1 581 ? 10.643 18.497 -22.148 1.00 96.06 581 GLY A C 1
ATOM 4271 O O . GLY A 1 581 ? 11.203 18.566 -21.053 1.00 96.06 581 GLY A O 1
ATOM 4272 N N . VAL A 1 582 ? 11.196 18.969 -23.271 1.00 97.00 582 VAL A N 1
ATOM 4273 C CA . VAL A 1 582 ? 12.512 19.629 -23.308 1.00 97.00 582 VAL A CA 1
ATOM 4274 C C . VAL A 1 582 ? 12.468 20.955 -22.551 1.00 97.00 582 VAL A C 1
ATOM 4276 O O . VAL A 1 582 ? 13.310 21.174 -21.680 1.00 97.00 582 VAL A O 1
ATOM 4279 N N . ARG A 1 583 ? 11.451 21.798 -22.794 1.00 97.56 583 ARG A N 1
ATOM 4280 C CA . ARG A 1 583 ? 11.268 23.068 -22.062 1.00 97.56 583 ARG A CA 1
ATOM 4281 C C . ARG A 1 583 ? 11.163 2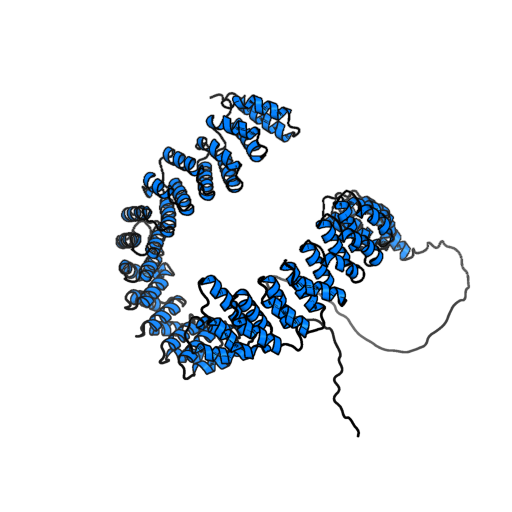2.846 -20.552 1.00 97.56 583 ARG A C 1
ATOM 4283 O O . ARG A 1 583 ? 11.818 23.534 -19.771 1.00 97.56 583 ARG A O 1
ATOM 4290 N N . LYS A 1 584 ? 10.395 21.832 -20.140 1.00 96.88 584 LYS A N 1
ATOM 4291 C CA . LYS A 1 584 ? 10.259 21.409 -18.741 1.00 96.88 584 LYS A CA 1
ATOM 4292 C C . LYS A 1 584 ? 11.601 20.969 -18.141 1.00 96.88 584 LYS A C 1
ATOM 4294 O O . LYS A 1 584 ? 11.976 21.431 -17.067 1.00 96.88 584 LYS A O 1
ATOM 4299 N N . ALA A 1 585 ? 12.337 20.090 -18.821 1.00 95.81 585 ALA A N 1
ATOM 4300 C CA . ALA A 1 585 ? 13.636 19.622 -18.339 1.00 95.81 585 ALA A CA 1
ATOM 4301 C C . ALA A 1 585 ? 14.661 20.764 -18.245 1.00 95.81 585 ALA A C 1
ATOM 4303 O O . ALA A 1 585 ? 15.463 20.795 -17.312 1.00 95.81 585 ALA A O 1
ATOM 4304 N N . ALA A 1 586 ? 14.604 21.727 -19.170 1.00 95.69 586 ALA A N 1
ATOM 4305 C CA . ALA A 1 586 ? 15.449 22.912 -19.144 1.00 95.69 586 ALA A CA 1
ATOM 4306 C C . ALA A 1 586 ? 15.184 23.773 -17.900 1.00 95.69 586 ALA A C 1
ATOM 4308 O O . ALA A 1 586 ? 16.130 24.119 -17.194 1.00 95.69 586 ALA A O 1
ATOM 4309 N N . ILE A 1 587 ? 13.920 24.069 -17.573 1.00 95.25 587 ILE A N 1
ATOM 4310 C CA . ILE A 1 587 ? 13.597 24.858 -16.373 1.00 95.25 587 ILE A CA 1
ATOM 4311 C C . ILE A 1 587 ? 13.904 24.109 -15.072 1.00 95.25 587 ILE A C 1
ATOM 4313 O O . ILE A 1 587 ? 14.427 24.715 -14.136 1.00 95.25 587 ILE A O 1
ATOM 4317 N N . ASP A 1 588 ? 13.690 22.790 -15.028 1.00 94.12 588 ASP A N 1
ATOM 4318 C CA . ASP A 1 588 ? 14.091 21.948 -13.892 1.00 94.12 588 ASP A CA 1
ATOM 4319 C C . ASP A 1 588 ? 15.618 21.974 -13.678 1.00 94.12 588 ASP A C 1
ATOM 4321 O O . ASP A 1 588 ? 16.093 21.979 -12.537 1.00 94.12 588 ASP A O 1
ATOM 4325 N N . ALA A 1 589 ? 16.402 22.023 -14.761 1.00 93.06 589 ALA A N 1
ATOM 4326 C CA . ALA A 1 589 ? 17.853 22.165 -14.694 1.00 93.06 589 ALA A CA 1
ATOM 4327 C C . ALA A 1 589 ? 18.274 23.571 -14.235 1.00 93.06 589 ALA A C 1
ATOM 4329 O O . ALA A 1 589 ? 19.093 23.694 -13.321 1.00 93.06 589 ALA A O 1
ATOM 4330 N N . ILE A 1 590 ? 17.680 24.627 -14.805 1.00 92.12 590 ILE A N 1
ATOM 4331 C CA . ILE A 1 590 ? 17.940 26.027 -14.424 1.00 92.12 590 ILE A CA 1
ATOM 4332 C C . ILE A 1 590 ? 17.639 26.245 -12.934 1.00 92.12 590 ILE A C 1
ATOM 4334 O O . ILE A 1 590 ? 18.441 26.864 -12.235 1.00 92.12 590 ILE A O 1
ATOM 4338 N N . ALA A 1 591 ? 16.557 25.657 -12.414 1.00 89.88 591 ALA A N 1
ATOM 4339 C CA . ALA A 1 591 ? 16.159 25.754 -11.008 1.00 89.88 591 ALA A CA 1
ATOM 4340 C C . ALA A 1 591 ? 17.228 25.274 -10.009 1.00 89.88 591 ALA A C 1
ATOM 4342 O O . ALA A 1 591 ? 17.201 25.654 -8.837 1.00 89.88 591 ALA A O 1
ATOM 4343 N N . LYS A 1 592 ? 18.162 24.420 -10.449 1.00 88.00 592 LYS A N 1
ATOM 4344 C CA . LYS A 1 592 ? 19.255 23.895 -9.617 1.00 88.00 592 LYS A CA 1
ATOM 4345 C C . LYS A 1 592 ? 20.480 24.793 -9.578 1.00 88.00 592 LYS A C 1
ATOM 4347 O O . LYS A 1 592 ? 21.355 24.564 -8.745 1.00 88.00 592 LYS A O 1
ATOM 4352 N N . THR A 1 593 ? 20.555 25.796 -10.446 1.00 83.12 593 THR A N 1
ATOM 4353 C CA . THR A 1 593 ? 21.620 26.793 -10.393 1.00 83.12 593 THR A CA 1
ATOM 4354 C C . THR A 1 593 ? 21.368 27.676 -9.167 1.00 83.12 593 THR A C 1
ATOM 4356 O O . THR A 1 593 ? 20.455 28.498 -9.154 1.00 83.12 593 THR A O 1
ATOM 4359 N N . LYS A 1 594 ? 22.113 27.486 -8.063 1.00 68.00 594 LYS A N 1
ATOM 4360 C CA . LYS A 1 594 ? 22.016 28.383 -6.895 1.00 68.00 594 LYS A CA 1
ATOM 4361 C C . LYS A 1 594 ? 22.747 29.684 -7.204 1.00 68.00 594 LYS A C 1
ATOM 4363 O O . LYS A 1 594 ? 23.771 30.014 -6.604 1.00 68.00 594 LYS A O 1
ATOM 4368 N N . THR A 1 595 ? 22.238 30.449 -8.159 1.00 59.84 595 THR A N 1
ATOM 4369 C CA . THR A 1 595 ? 22.694 31.820 -8.357 1.00 59.84 595 THR A CA 1
ATOM 4370 C C . THR A 1 595 ? 22.317 32.604 -7.105 1.00 59.84 595 THR A C 1
ATOM 4372 O O . THR A 1 595 ? 21.135 32.693 -6.770 1.00 59.84 595 THR A O 1
ATOM 4375 N N . LYS A 1 596 ? 23.307 33.134 -6.371 1.00 55.16 596 LYS A N 1
ATOM 4376 C CA . LYS A 1 596 ? 23.045 34.053 -5.253 1.00 55.16 596 LYS A CA 1
ATOM 4377 C C . LYS A 1 596 ? 22.095 35.142 -5.757 1.00 55.16 596 LYS A C 1
ATOM 4379 O O . LYS A 1 596 ? 22.397 35.803 -6.748 1.00 55.16 596 LYS A O 1
ATOM 4384 N N . THR A 1 597 ? 20.970 35.307 -5.065 1.00 52.09 597 THR A N 1
ATOM 4385 C CA . THR A 1 597 ? 19.824 36.177 -5.396 1.00 52.09 597 THR A CA 1
ATOM 4386 C C . THR A 1 597 ? 20.180 37.634 -5.703 1.00 52.09 597 THR A C 1
ATOM 4388 O O . THR A 1 597 ? 19.351 38.360 -6.235 1.00 52.09 597 THR A O 1
ATOM 4391 N N . GLU A 1 598 ? 21.396 38.072 -5.384 1.00 50.59 598 GLU A N 1
ATOM 4392 C CA . GLU A 1 598 ? 21.849 39.455 -5.531 1.00 50.59 598 GLU A CA 1
ATOM 4393 C C . GLU A 1 598 ? 22.315 39.812 -6.955 1.00 50.59 598 GLU A C 1
ATOM 4395 O O . GLU A 1 598 ? 22.374 40.994 -7.262 1.00 50.59 598 GLU A O 1
ATOM 4400 N N . ASN A 1 599 ? 22.587 38.834 -7.836 1.00 55.25 599 ASN A N 1
ATOM 4401 C CA . ASN A 1 599 ? 22.978 39.062 -9.241 1.00 55.25 599 ASN A CA 1
ATOM 4402 C C . ASN A 1 599 ? 22.354 38.005 -10.178 1.00 55.25 599 ASN A C 1
ATOM 4404 O O . ASN A 1 599 ? 23.061 37.209 -10.800 1.00 55.25 599 ASN A O 1
ATOM 4408 N N . LEU A 1 600 ? 21.021 37.953 -10.249 1.00 63.88 600 LEU A N 1
ATOM 4409 C CA . LEU A 1 600 ? 20.317 37.153 -11.259 1.00 63.88 600 LEU A CA 1
ATOM 4410 C C . LEU A 1 600 ? 20.508 37.789 -12.641 1.00 63.88 600 LEU A C 1
ATOM 4412 O O . LEU A 1 600 ? 20.278 38.983 -12.804 1.00 63.88 600 LEU A O 1
ATOM 4416 N N . SER A 1 601 ? 20.917 37.004 -13.639 1.00 75.31 601 SER A N 1
ATOM 4417 C CA . SER A 1 601 ? 20.993 37.487 -15.021 1.00 75.31 601 SER A CA 1
ATOM 4418 C C . SER A 1 601 ? 19.591 37.741 -15.578 1.00 75.31 601 SER A C 1
ATOM 4420 O O . SER A 1 601 ? 18.716 36.883 -15.418 1.00 75.31 601 SER A O 1
ATOM 4422 N N . ASP A 1 602 ? 19.411 38.841 -16.311 1.00 83.31 602 ASP A N 1
ATOM 4423 C CA . ASP A 1 602 ? 18.156 39.192 -16.997 1.00 83.31 602 ASP A CA 1
ATOM 4424 C C . ASP A 1 602 ? 17.613 38.046 -17.873 1.00 83.31 602 ASP A C 1
ATOM 4426 O O . ASP A 1 602 ? 16.400 37.859 -17.988 1.00 83.31 602 ASP A O 1
ATOM 4430 N N . ASP A 1 603 ? 18.499 37.207 -18.420 1.00 85.94 603 ASP A N 1
ATOM 4431 C CA . ASP A 1 603 ? 18.131 36.036 -19.220 1.00 85.94 603 ASP A CA 1
ATOM 4432 C C . ASP A 1 603 ? 17.371 34.961 -18.423 1.00 85.94 603 ASP A C 1
ATOM 4434 O O . ASP A 1 603 ? 16.453 34.337 -18.960 1.00 85.94 603 ASP A O 1
ATOM 4438 N N . ILE A 1 604 ? 17.706 34.751 -17.141 1.00 88.94 604 ILE A N 1
ATOM 4439 C CA . ILE A 1 604 ? 16.989 33.808 -16.261 1.00 88.94 604 ILE A CA 1
ATOM 4440 C C . ILE A 1 604 ? 15.601 34.365 -15.966 1.00 88.94 604 ILE A C 1
ATOM 4442 O O . ILE A 1 604 ? 14.616 33.643 -16.099 1.00 88.94 604 ILE A O 1
ATOM 4446 N N . VAL A 1 605 ? 15.514 35.652 -15.613 1.00 89.44 605 VAL A N 1
ATOM 4447 C CA . VAL A 1 605 ? 14.230 36.310 -15.336 1.00 89.44 605 VAL A CA 1
ATOM 4448 C C . VAL A 1 605 ? 13.324 36.230 -16.562 1.00 89.44 605 VAL A C 1
ATOM 4450 O O . VAL A 1 605 ? 12.172 35.819 -16.438 1.00 89.44 605 VAL A O 1
ATOM 4453 N N . THR A 1 606 ? 13.856 36.531 -17.746 1.00 91.81 606 THR A N 1
ATOM 4454 C CA . THR A 1 606 ? 13.132 36.445 -19.022 1.00 91.81 606 THR A CA 1
ATOM 4455 C C . THR A 1 606 ? 12.641 35.023 -19.289 1.00 91.81 606 THR A C 1
ATOM 4457 O O . THR A 1 606 ? 11.459 34.815 -19.552 1.00 91.81 606 THR A O 1
ATOM 4460 N N . THR A 1 607 ? 13.528 34.035 -19.154 1.00 93.56 607 THR A N 1
ATOM 4461 C CA . THR A 1 607 ? 13.215 32.625 -19.420 1.00 93.56 607 THR A CA 1
ATOM 4462 C C . THR A 1 607 ? 12.146 32.089 -18.471 1.00 93.56 607 THR A C 1
ATOM 4464 O O . THR A 1 607 ? 11.156 31.521 -18.922 1.00 93.56 607 THR A O 1
ATOM 4467 N N . VAL A 1 608 ? 12.294 32.310 -17.163 1.00 93.00 608 VAL A N 1
ATOM 4468 C CA . VAL A 1 608 ? 11.307 31.876 -16.164 1.00 93.00 608 VAL A CA 1
ATOM 4469 C C . VAL A 1 608 ? 9.960 32.560 -16.404 1.00 93.00 608 VAL A C 1
ATOM 4471 O O . VAL A 1 608 ? 8.935 31.888 -16.401 1.00 93.00 608 VAL A O 1
ATOM 4474 N N . THR A 1 609 ? 9.954 33.872 -16.665 1.00 93.31 609 THR A N 1
ATOM 4475 C CA . THR A 1 609 ? 8.719 34.638 -16.924 1.00 93.31 609 THR A CA 1
ATOM 4476 C C . THR A 1 609 ? 7.971 34.099 -18.145 1.00 93.31 609 THR A C 1
ATOM 4478 O O . THR A 1 609 ? 6.755 33.921 -18.092 1.00 93.31 609 THR A O 1
ATOM 4481 N N . GLN A 1 610 ? 8.689 33.781 -19.225 1.00 94.38 610 GLN A N 1
ATOM 4482 C CA . GLN A 1 610 ? 8.099 33.191 -20.426 1.00 94.38 610 GLN A CA 1
ATOM 4483 C C . GLN A 1 610 ? 7.515 31.798 -20.146 1.00 94.38 610 GLN A C 1
ATOM 4485 O O . GLN A 1 610 ? 6.378 31.526 -20.526 1.00 94.38 610 GLN A O 1
ATOM 4490 N N . LEU A 1 611 ? 8.248 30.939 -19.429 1.00 95.75 611 LEU A N 1
ATOM 4491 C CA . LEU A 1 611 ? 7.815 29.568 -19.128 1.00 95.75 611 LEU A CA 1
ATOM 4492 C C . LEU A 1 611 ? 6.682 29.488 -18.090 1.00 95.75 611 LEU A C 1
ATOM 4494 O O . LEU A 1 611 ? 5.941 28.507 -18.070 1.00 95.75 611 LEU A O 1
ATOM 4498 N N . LEU A 1 612 ? 6.484 30.519 -17.261 1.00 94.12 612 LEU A N 1
ATOM 4499 C CA . LEU A 1 612 ? 5.279 30.649 -16.425 1.00 94.12 612 LEU A CA 1
ATOM 4500 C C . LEU A 1 612 ? 4.005 30.812 -17.268 1.00 94.12 612 LEU A C 1
ATOM 4502 O O . LEU A 1 612 ? 2.934 30.391 -16.842 1.00 94.12 612 LEU A O 1
ATOM 4506 N N . SER A 1 613 ? 4.131 31.376 -18.472 1.00 92.06 613 SER A N 1
ATOM 4507 C CA . SER A 1 613 ? 3.030 31.582 -19.423 1.00 92.06 613 SER A CA 1
ATOM 4508 C C . SER A 1 613 ? 3.015 30.539 -20.551 1.00 92.06 613 SER A C 1
ATOM 4510 O O . SER A 1 613 ? 2.394 30.763 -21.590 1.00 92.06 613 SER A O 1
ATOM 4512 N N . ASP A 1 614 ? 3.717 29.414 -20.380 1.00 95.50 614 ASP A N 1
ATOM 4513 C CA . ASP A 1 614 ? 3.827 28.366 -21.400 1.00 95.50 614 ASP A CA 1
ATOM 4514 C C . ASP A 1 614 ? 2.455 27.752 -21.737 1.00 95.50 614 ASP A C 1
ATOM 4516 O O . ASP A 1 614 ? 1.637 27.586 -20.829 1.00 95.50 614 ASP A O 1
ATOM 4520 N N . PRO A 1 615 ? 2.172 27.368 -22.999 1.00 92.38 615 PRO A N 1
ATOM 4521 C CA . PRO A 1 615 ? 0.928 26.678 -23.345 1.00 92.38 615 PRO A CA 1
ATOM 4522 C C . PRO A 1 615 ? 0.754 25.330 -22.623 1.00 92.38 615 PRO A C 1
ATOM 4524 O O . PRO A 1 615 ? -0.379 24.944 -22.329 1.00 92.38 615 PRO A O 1
ATOM 4527 N N . ASP A 1 616 ? 1.841 24.630 -22.289 1.00 94.25 616 ASP A N 1
ATOM 4528 C CA . ASP A 1 616 ? 1.801 23.335 -21.611 1.00 94.25 616 ASP A CA 1
ATOM 4529 C C . ASP A 1 616 ? 1.778 23.479 -20.079 1.00 94.25 616 ASP A C 1
ATOM 4531 O O . ASP A 1 616 ? 2.651 24.090 -19.457 1.00 94.25 616 ASP A O 1
ATOM 4535 N N . ALA A 1 617 ? 0.785 22.851 -19.448 1.00 92.44 617 ALA A N 1
ATOM 4536 C CA . ALA A 1 617 ? 0.592 22.869 -18.000 1.00 92.44 617 ALA A CA 1
ATOM 4537 C C . ALA A 1 617 ? 1.795 22.336 -17.211 1.00 92.44 617 ALA A C 1
ATOM 4539 O O . ALA A 1 617 ? 2.146 22.873 -16.158 1.00 92.44 617 ALA A O 1
ATOM 4540 N N . SER A 1 618 ? 2.446 21.284 -17.713 1.00 93.56 618 SER A N 1
ATOM 4541 C CA . SER A 1 618 ? 3.581 20.652 -17.037 1.00 93.56 618 SER A CA 1
ATOM 4542 C C . SER A 1 618 ? 4.791 21.578 -17.006 1.00 93.56 618 SER A C 1
ATOM 4544 O O . SER A 1 618 ? 5.531 21.577 -16.019 1.00 93.56 618 SER A O 1
ATOM 4546 N N . VAL A 1 619 ? 4.978 22.376 -18.061 1.00 96.12 619 VAL A N 1
ATOM 4547 C CA . VAL A 1 619 ? 6.030 23.397 -18.137 1.00 96.12 619 VAL A CA 1
ATOM 4548 C C . VAL A 1 619 ? 5.740 24.531 -17.158 1.00 96.12 619 VAL A C 1
ATOM 4550 O O . VAL A 1 619 ? 6.616 24.864 -16.356 1.00 96.12 619 VAL A O 1
ATOM 4553 N N . ARG A 1 620 ? 4.500 25.046 -17.126 1.00 95.12 620 ARG A N 1
ATOM 4554 C CA . ARG A 1 620 ? 4.090 26.079 -16.156 1.00 95.12 620 ARG A CA 1
ATOM 4555 C C . ARG A 1 620 ? 4.335 25.636 -14.716 1.00 95.12 620 ARG A C 1
ATOM 4557 O O . ARG A 1 620 ? 4.946 26.363 -13.939 1.00 95.12 620 ARG A O 1
ATOM 4564 N N . ILE A 1 621 ? 3.932 24.415 -14.359 1.00 94.06 621 ILE A N 1
ATOM 4565 C CA . ILE A 1 621 ? 4.139 23.857 -13.010 1.00 94.06 621 ILE A CA 1
ATOM 4566 C C . ILE A 1 621 ? 5.630 23.780 -12.660 1.00 94.06 621 ILE A C 1
ATOM 4568 O O . ILE A 1 621 ? 6.014 24.099 -11.531 1.00 94.06 621 ILE A O 1
ATOM 4572 N N . ALA A 1 622 ? 6.478 23.352 -13.598 1.00 93.88 622 ALA A N 1
ATOM 4573 C CA . ALA A 1 622 ? 7.921 23.294 -13.380 1.00 93.88 622 ALA A CA 1
ATOM 4574 C C . ALA A 1 622 ? 8.520 24.698 -13.188 1.00 93.88 622 ALA A C 1
ATOM 4576 O O . ALA A 1 622 ? 9.290 24.907 -12.250 1.00 93.88 622 ALA A O 1
ATOM 4577 N N . ALA A 1 623 ? 8.088 25.683 -13.981 1.00 94.88 623 ALA A N 1
ATOM 4578 C CA . ALA A 1 623 ? 8.489 27.080 -13.820 1.00 94.88 623 ALA A CA 1
ATOM 4579 C C . ALA A 1 623 ? 8.061 27.663 -12.464 1.00 94.88 623 ALA A C 1
ATOM 4581 O O . ALA A 1 623 ? 8.877 28.266 -11.770 1.00 94.88 623 ALA A O 1
ATOM 4582 N N . ILE A 1 624 ? 6.829 27.407 -12.018 1.00 93.00 624 ILE A N 1
ATOM 4583 C CA . ILE A 1 624 ? 6.331 27.840 -10.704 1.00 93.00 624 ILE A CA 1
ATOM 4584 C C . ILE A 1 624 ? 7.171 27.255 -9.557 1.00 93.00 624 ILE A C 1
ATOM 4586 O O . ILE A 1 624 ? 7.502 27.954 -8.593 1.00 93.00 624 ILE A O 1
ATOM 4590 N N . LYS A 1 625 ? 7.541 25.972 -9.651 1.00 90.56 625 LYS A N 1
ATOM 4591 C CA . LYS A 1 625 ? 8.422 25.321 -8.670 1.00 90.56 625 LYS A CA 1
ATOM 4592 C C . LYS A 1 625 ? 9.833 25.902 -8.710 1.00 90.56 625 LYS A C 1
ATOM 4594 O O . LYS A 1 625 ? 10.438 26.093 -7.655 1.00 90.56 625 LYS A O 1
ATOM 4599 N N . ALA A 1 626 ? 10.348 26.207 -9.901 1.00 89.94 626 ALA A N 1
ATOM 4600 C CA . ALA A 1 626 ? 11.641 26.859 -10.070 1.00 89.94 626 ALA A CA 1
ATOM 4601 C C . ALA A 1 626 ? 11.674 28.230 -9.377 1.00 89.94 626 ALA A C 1
ATOM 4603 O O . ALA A 1 626 ? 12.618 28.502 -8.635 1.00 89.94 626 ALA A O 1
ATOM 4604 N N . VAL A 1 627 ? 10.613 29.037 -9.519 1.00 88.94 627 VAL A N 1
ATOM 4605 C CA . VAL A 1 627 ? 10.458 30.325 -8.816 1.00 88.94 627 VAL A CA 1
ATOM 4606 C C . VAL A 1 627 ? 10.590 30.155 -7.304 1.00 88.94 627 VAL A C 1
ATOM 4608 O O . VAL A 1 627 ? 11.383 30.864 -6.683 1.00 88.94 627 VAL A O 1
ATOM 4611 N N . GLY A 1 628 ? 9.873 29.191 -6.716 1.00 82.94 628 GLY A N 1
ATOM 4612 C CA . GLY A 1 628 ? 9.933 28.918 -5.278 1.00 82.94 628 GLY A CA 1
ATOM 4613 C C . GLY A 1 628 ? 11.312 28.429 -4.816 1.00 82.94 628 GLY A C 1
ATOM 4614 O O . GLY A 1 628 ? 11.864 28.945 -3.844 1.00 82.94 628 GLY A O 1
ATOM 4615 N N . ASN A 1 629 ? 11.912 27.480 -5.543 1.00 83.00 629 ASN A N 1
ATOM 4616 C CA . ASN A 1 629 ? 13.221 26.905 -5.208 1.00 83.00 629 ASN A CA 1
ATOM 4617 C C . ASN A 1 629 ? 14.353 27.937 -5.267 1.00 83.00 629 ASN A C 1
ATOM 4619 O O . ASN A 1 629 ? 15.225 27.959 -4.396 1.00 83.00 629 ASN A O 1
ATOM 4623 N N . MET A 1 630 ? 14.329 28.799 -6.284 1.00 82.62 630 MET A N 1
ATOM 4624 C CA . MET A 1 630 ? 15.314 29.862 -6.482 1.00 82.62 630 MET A CA 1
ATOM 4625 C C . MET A 1 630 ? 14.968 31.143 -5.705 1.00 82.62 630 MET A C 1
ATOM 4627 O O . MET A 1 630 ? 15.773 32.072 -5.679 1.00 82.62 630 MET A O 1
ATOM 4631 N N . LYS A 1 631 ? 13.791 31.198 -5.060 1.00 82.19 631 LYS A N 1
ATOM 4632 C CA . LYS A 1 631 ? 13.252 32.367 -4.345 1.00 82.19 631 LYS A CA 1
ATOM 4633 C C . LYS A 1 631 ? 13.258 33.634 -5.208 1.00 82.19 631 LYS A C 1
ATOM 4635 O O . LYS A 1 631 ? 13.699 34.695 -4.767 1.00 82.19 631 LYS A O 1
ATOM 4640 N N . LEU A 1 632 ? 12.806 33.514 -6.455 1.00 83.12 632 LEU A N 1
ATOM 4641 C CA . LEU A 1 632 ? 12.815 34.622 -7.410 1.00 83.12 632 LEU A CA 1
ATOM 4642 C C . LEU A 1 632 ? 11.709 35.621 -7.071 1.00 83.12 632 LEU A C 1
ATOM 4644 O O . LEU A 1 632 ? 10.536 35.273 -7.106 1.00 83.12 632 LEU A O 1
ATOM 4648 N N . THR A 1 633 ? 12.079 36.871 -6.789 1.00 82.88 633 THR A N 1
ATOM 4649 C CA . THR A 1 633 ? 11.138 37.951 -6.428 1.00 82.88 633 THR A CA 1
ATOM 4650 C C . THR A 1 633 ? 11.146 39.109 -7.426 1.00 82.88 633 THR A C 1
ATOM 4652 O O . THR A 1 633 ? 10.837 40.240 -7.061 1.00 82.88 633 THR A O 1
ATOM 4655 N N . ALA A 1 634 ? 11.567 38.873 -8.671 1.00 85.19 634 ALA A N 1
ATOM 4656 C CA . ALA A 1 634 ? 11.555 39.910 -9.700 1.00 85.19 634 ALA A CA 1
ATOM 4657 C C . ALA A 1 634 ? 10.109 40.256 -10.096 1.00 85.19 634 ALA A C 1
ATOM 4659 O O . ALA A 1 634 ? 9.289 39.356 -10.273 1.00 85.19 634 ALA A O 1
ATOM 4660 N N . VAL A 1 635 ? 9.812 41.545 -10.293 1.00 86.50 635 VAL A N 1
ATOM 4661 C CA . VAL A 1 635 ? 8.453 42.035 -10.608 1.00 86.50 635 VAL A CA 1
ATOM 4662 C C . VAL A 1 635 ? 7.806 41.311 -11.805 1.00 86.50 635 VAL A C 1
ATOM 4664 O O . VAL A 1 635 ? 6.659 40.890 -11.673 1.00 86.50 635 VAL A O 1
ATOM 4667 N N . PRO A 1 636 ? 8.499 41.063 -12.940 1.00 89.12 636 PRO A N 1
ATOM 4668 C CA . PRO A 1 636 ? 7.900 40.320 -14.055 1.00 89.12 636 PRO A CA 1
ATOM 4669 C C . PRO A 1 636 ? 7.465 38.894 -13.686 1.00 89.12 636 PRO A C 1
ATOM 4671 O O . PRO A 1 636 ? 6.436 38.422 -14.162 1.00 89.12 636 PRO A O 1
ATOM 4674 N N . ILE A 1 637 ? 8.220 38.229 -12.804 1.00 88.56 637 ILE A N 1
ATOM 4675 C CA . ILE A 1 637 ? 7.933 36.867 -12.336 1.00 88.56 637 ILE A CA 1
ATOM 4676 C C . ILE A 1 637 ? 6.714 36.868 -11.420 1.00 88.56 637 ILE A C 1
ATOM 4678 O O . ILE A 1 637 ? 5.842 36.020 -11.583 1.00 88.56 637 ILE A O 1
ATOM 4682 N N . VAL A 1 638 ? 6.641 37.822 -10.486 1.00 87.12 638 VAL A N 1
ATOM 4683 C CA . VAL A 1 638 ? 5.483 37.986 -9.595 1.00 87.12 638 VAL A CA 1
ATOM 4684 C C . VAL A 1 638 ? 4.218 38.191 -10.423 1.00 87.12 638 VAL A C 1
ATOM 4686 O O . VAL A 1 638 ? 3.263 37.443 -10.258 1.00 87.12 638 VAL A O 1
ATOM 4689 N N . ASN A 1 639 ? 4.244 39.112 -11.389 1.00 87.88 639 ASN A N 1
ATOM 4690 C CA . ASN A 1 639 ? 3.090 39.392 -12.245 1.00 87.88 639 ASN A CA 1
ATOM 4691 C C . ASN A 1 639 ? 2.641 38.160 -13.050 1.00 87.88 639 ASN A C 1
ATOM 4693 O O . ASN A 1 639 ? 1.447 37.877 -13.123 1.00 87.88 639 ASN A O 1
ATOM 4697 N N . ALA A 1 640 ? 3.580 37.405 -13.631 1.00 89.62 640 ALA A N 1
ATOM 4698 C CA . ALA A 1 640 ? 3.262 36.181 -14.371 1.00 89.62 640 ALA A CA 1
ATOM 4699 C C . ALA A 1 640 ? 2.725 35.058 -13.461 1.00 89.62 640 ALA A C 1
ATOM 4701 O O . ALA A 1 640 ? 1.823 34.309 -13.844 1.00 89.62 640 ALA A O 1
ATOM 4702 N N . LEU A 1 641 ? 3.248 34.950 -12.237 1.00 88.69 641 LEU A N 1
ATOM 4703 C CA . LEU A 1 641 ? 2.786 33.982 -11.246 1.00 88.69 641 LEU A CA 1
ATOM 4704 C C . LEU A 1 641 ? 1.379 34.326 -10.732 1.00 88.69 641 LEU A C 1
ATOM 4706 O O . LEU A 1 641 ? 0.549 33.429 -10.611 1.00 88.69 641 LEU A O 1
ATOM 4710 N N . THR A 1 642 ? 1.079 35.607 -10.508 1.00 87.50 642 THR A N 1
ATOM 4711 C CA . THR A 1 642 ? -0.270 36.081 -10.162 1.00 87.50 642 THR A CA 1
ATOM 4712 C C . THR A 1 642 ? -1.255 35.833 -11.302 1.00 87.50 642 THR A C 1
ATOM 4714 O O . THR A 1 642 ? -2.333 35.300 -11.063 1.00 87.50 642 THR A O 1
ATOM 4717 N N . ALA A 1 643 ? -0.869 36.097 -12.556 1.00 87.94 643 ALA A N 1
ATOM 4718 C CA . ALA A 1 643 ? -1.703 35.793 -13.725 1.00 87.94 643 ALA A CA 1
ATOM 4719 C C . ALA A 1 643 ? -2.027 34.290 -13.862 1.00 87.94 643 ALA A C 1
ATOM 4721 O O . ALA A 1 643 ? -3.063 33.921 -14.412 1.00 87.94 643 ALA A O 1
ATOM 4722 N N . SER A 1 644 ? -1.183 33.406 -13.314 1.00 87.69 644 SER A N 1
ATOM 4723 C CA . SER A 1 644 ? -1.445 31.958 -13.295 1.00 87.69 644 SER A CA 1
ATOM 4724 C C . SER A 1 644 ? -2.625 31.568 -12.388 1.00 87.69 644 SER A C 1
ATOM 4726 O O . SER A 1 644 ? -3.134 30.454 -12.510 1.00 87.69 644 SER A O 1
ATOM 4728 N N . LEU A 1 645 ? -3.081 32.466 -11.502 1.00 87.00 645 LEU A N 1
ATOM 4729 C CA . LEU A 1 645 ? -4.250 32.256 -10.639 1.00 87.00 645 LEU A CA 1
ATOM 4730 C C . LEU A 1 645 ? -5.589 32.387 -11.376 1.00 87.00 645 LEU A C 1
ATOM 4732 O O . LEU A 1 645 ? -6.593 31.872 -10.889 1.00 87.00 645 LEU A O 1
ATOM 4736 N N . ASP A 1 646 ? -5.609 33.018 -12.554 1.00 84.12 646 ASP A N 1
ATOM 4737 C CA . ASP A 1 646 ? -6.804 33.098 -13.407 1.00 84.12 646 ASP A CA 1
ATOM 4738 C C . ASP A 1 646 ? -7.045 31.797 -14.210 1.00 84.12 646 ASP A C 1
ATOM 4740 O O . ASP A 1 646 ? -8.039 31.664 -14.928 1.00 84.12 646 ASP A O 1
ATOM 4744 N N . GLY A 1 647 ? -6.135 30.821 -14.107 1.00 78.56 647 GLY A N 1
ATOM 4745 C CA . GLY A 1 647 ? -6.228 29.530 -14.786 1.00 78.56 647 GLY A CA 1
ATOM 4746 C C . GLY A 1 647 ? -7.272 28.583 -14.181 1.00 78.56 647 GLY A C 1
ATOM 4747 O O . GLY A 1 647 ? -7.599 28.639 -13.000 1.00 78.56 647 GLY A O 1
ATOM 4748 N N . THR A 1 648 ? -7.774 27.647 -14.990 1.00 76.19 648 THR A N 1
ATOM 4749 C CA . THR A 1 648 ? -8.766 26.640 -14.557 1.00 76.19 648 THR A CA 1
ATOM 4750 C C . THR A 1 648 ? -8.136 25.337 -14.053 1.00 76.19 648 THR A C 1
ATOM 4752 O O . THR A 1 648 ? -8.805 24.518 -13.416 1.00 76.19 648 THR A O 1
ATOM 4755 N N . GLU A 1 649 ? -6.847 25.118 -14.307 1.00 87.25 649 GLU A N 1
ATOM 4756 C CA . GLU A 1 649 ? -6.159 23.862 -14.011 1.00 87.25 649 GLU A CA 1
ATOM 4757 C C . GLU A 1 649 ? -5.725 23.747 -12.545 1.00 87.25 649 GLU A C 1
ATOM 4759 O O . GLU A 1 649 ? -4.939 24.547 -12.040 1.00 87.25 649 GLU A O 1
ATOM 4764 N N . GLU A 1 650 ? -6.170 22.680 -11.878 1.00 89.12 650 GLU A N 1
ATOM 4765 C CA . GLU A 1 650 ? -5.936 22.453 -10.445 1.00 89.12 650 GLU A CA 1
ATOM 4766 C C . GLU A 1 650 ? -4.449 22.431 -10.086 1.00 89.12 650 GLU A C 1
ATOM 4768 O O . GLU A 1 650 ? -4.011 23.118 -9.167 1.00 89.12 650 GLU A O 1
ATOM 4773 N N . ASN A 1 651 ? -3.655 21.666 -10.838 1.00 88.94 651 ASN A N 1
ATOM 4774 C CA . ASN A 1 651 ? -2.243 21.452 -10.531 1.00 88.94 651 ASN A CA 1
ATOM 4775 C C . ASN A 1 651 ? -1.407 22.732 -10.661 1.00 88.94 651 ASN A C 1
ATOM 4777 O O . ASN A 1 651 ? -0.422 22.892 -9.940 1.00 88.94 651 ASN A O 1
ATOM 4781 N N . VAL A 1 652 ? -1.795 23.643 -11.560 1.00 91.75 652 VAL A N 1
ATOM 4782 C CA . VAL A 1 652 ? -1.139 24.948 -11.721 1.00 91.75 652 VAL A CA 1
ATOM 4783 C C . VAL A 1 652 ? -1.455 25.834 -10.518 1.00 91.75 652 VAL A C 1
ATOM 4785 O O . VAL A 1 652 ? -0.533 26.368 -9.905 1.00 91.75 652 VAL A O 1
ATOM 4788 N N . LEU A 1 653 ? -2.726 25.912 -10.110 1.00 91.50 653 LEU A N 1
ATOM 4789 C CA . LEU A 1 653 ? -3.153 26.680 -8.933 1.00 91.50 653 LEU A CA 1
ATOM 4790 C C . LEU A 1 653 ? -2.486 26.170 -7.648 1.00 91.50 653 LEU A C 1
ATOM 4792 O O . LEU A 1 653 ? -1.928 26.950 -6.874 1.00 91.50 653 LEU A O 1
ATOM 4796 N N . LEU A 1 654 ? -2.479 24.849 -7.446 1.00 90.69 654 LEU A N 1
ATOM 4797 C CA . LEU A 1 654 ? -1.855 24.211 -6.284 1.00 90.69 654 LEU A CA 1
ATOM 4798 C C . LEU A 1 654 ? -0.331 24.374 -6.252 1.00 90.69 654 LEU A C 1
ATOM 4800 O O . LEU A 1 654 ? 0.253 24.304 -5.173 1.00 90.69 654 LEU A O 1
ATOM 4804 N N . ALA A 1 655 ? 0.319 24.597 -7.397 1.00 89.62 655 ALA A N 1
ATOM 4805 C CA . ALA A 1 655 ? 1.733 24.950 -7.443 1.00 89.62 655 ALA A CA 1
ATOM 4806 C C . ALA A 1 655 ? 1.957 26.448 -7.178 1.00 89.62 655 ALA A C 1
ATOM 4808 O O . ALA A 1 655 ? 2.900 26.805 -6.471 1.00 89.62 655 ALA A O 1
ATOM 4809 N N . ALA A 1 656 ? 1.108 27.322 -7.731 1.00 91.12 656 ALA A N 1
ATOM 4810 C CA . ALA A 1 656 ? 1.283 28.774 -7.669 1.00 91.12 656 ALA A CA 1
ATOM 4811 C C . ALA A 1 656 ? 1.104 29.322 -6.250 1.00 91.12 656 ALA A C 1
ATOM 4813 O O . ALA A 1 656 ? 1.942 30.086 -5.772 1.00 91.12 656 ALA A O 1
ATOM 4814 N N . LEU A 1 657 ? 0.051 28.891 -5.553 1.00 90.56 657 LEU A N 1
ATOM 4815 C CA . LEU A 1 657 ? -0.319 29.414 -4.235 1.00 90.56 657 LEU A CA 1
ATOM 4816 C C . LEU A 1 657 ? 0.777 29.207 -3.165 1.00 90.56 657 LEU A C 1
ATOM 4818 O O . LEU A 1 657 ? 1.103 30.165 -2.463 1.00 90.56 657 LEU A O 1
ATOM 4822 N N . PRO A 1 658 ? 1.424 28.027 -3.036 1.00 87.94 658 PRO A N 1
ATOM 4823 C CA . PRO A 1 658 ? 2.563 27.865 -2.130 1.00 87.94 658 PRO A CA 1
ATOM 4824 C C . PRO A 1 658 ? 3.780 28.712 -2.513 1.00 87.94 658 PRO A C 1
ATOM 4826 O O . PRO A 1 658 ? 4.444 29.254 -1.627 1.00 87.94 658 PRO A O 1
ATOM 4829 N N . SER A 1 659 ? 4.078 28.849 -3.812 1.00 86.94 659 SER A N 1
ATOM 4830 C CA . SER A 1 659 ? 5.184 29.698 -4.271 1.00 86.94 659 SER A CA 1
ATOM 4831 C C . SER A 1 659 ? 4.949 31.154 -3.868 1.00 86.94 659 SER A C 1
ATOM 4833 O O . SER A 1 659 ? 5.842 31.769 -3.291 1.00 86.94 659 SER A O 1
ATOM 4835 N N . LEU A 1 660 ? 3.733 31.667 -4.050 1.00 87.12 660 LEU A N 1
ATOM 4836 C CA . LEU A 1 660 ? 3.334 33.013 -3.632 1.00 87.12 660 LEU A CA 1
ATOM 4837 C C . LEU A 1 660 ? 3.377 33.198 -2.109 1.00 87.12 660 LEU A C 1
ATOM 4839 O O . LEU A 1 660 ? 3.957 34.166 -1.620 1.00 87.12 660 LEU A O 1
ATOM 4843 N N . SER A 1 661 ? 2.869 32.224 -1.349 1.00 86.00 661 SER A N 1
ATOM 4844 C CA . SER A 1 661 ? 2.954 32.205 0.119 1.00 86.00 661 SER A CA 1
ATOM 4845 C C . SER A 1 661 ? 4.400 32.319 0.615 1.00 86.00 661 SER A C 1
ATOM 4847 O O . SER A 1 661 ? 4.679 33.100 1.525 1.00 86.00 661 SER A O 1
ATOM 4849 N N . SER A 1 662 ? 5.346 31.619 -0.024 1.00 82.12 662 SER A N 1
ATOM 4850 C CA . SER A 1 662 ? 6.768 31.663 0.352 1.00 82.12 662 SER A CA 1
ATOM 4851 C C . SER A 1 662 ? 7.431 33.032 0.139 1.00 82.12 662 SER A C 1
ATOM 4853 O O . SER A 1 662 ? 8.440 33.340 0.777 1.00 82.12 662 SER A O 1
ATOM 4855 N N . MET A 1 663 ? 6.861 33.860 -0.740 1.00 78.38 663 MET A N 1
ATOM 4856 C CA . MET A 1 663 ? 7.314 35.227 -1.007 1.00 78.38 663 MET A CA 1
ATOM 4857 C C . MET A 1 663 ? 6.745 36.225 0.015 1.00 78.38 663 MET A C 1
ATOM 4859 O O . MET A 1 663 ? 7.303 37.314 0.186 1.00 78.38 663 MET A O 1
ATOM 4863 N N . GLY A 1 664 ? 5.670 35.852 0.720 1.00 77.88 664 GLY A N 1
ATOM 4864 C CA . GLY A 1 664 ? 4.983 36.680 1.710 1.00 77.88 664 GLY A CA 1
ATOM 4865 C C . GLY A 1 664 ? 4.488 38.002 1.121 1.00 77.88 664 GLY A C 1
ATOM 4866 O O . GLY A 1 664 ? 4.123 38.074 -0.054 1.00 77.88 664 GLY A O 1
ATOM 4867 N N . ALA A 1 665 ? 4.551 39.075 1.913 1.00 68.94 665 ALA A N 1
ATOM 4868 C CA . ALA A 1 665 ? 4.123 40.421 1.510 1.00 68.94 665 ALA A CA 1
ATOM 4869 C C . ALA A 1 665 ? 4.828 40.971 0.250 1.00 68.94 665 ALA A C 1
ATOM 4871 O O . ALA A 1 665 ? 4.315 41.880 -0.392 1.00 68.94 665 ALA A O 1
ATOM 4872 N N . LYS A 1 666 ? 5.985 40.414 -0.146 1.00 70.88 666 LYS A N 1
ATOM 4873 C CA . LYS A 1 666 ? 6.701 40.816 -1.373 1.00 70.88 666 LYS A CA 1
ATOM 4874 C C . LYS A 1 666 ? 6.023 40.354 -2.662 1.00 70.88 666 LYS A C 1
ATOM 4876 O O . LYS A 1 666 ? 6.446 40.766 -3.735 1.00 70.88 666 LYS A O 1
ATOM 4881 N N . SER A 1 667 ? 5.047 39.455 -2.570 1.00 70.50 667 SER A N 1
ATOM 4882 C CA . SER A 1 667 ? 4.254 39.054 -3.732 1.00 70.50 667 SER A CA 1
ATOM 4883 C C . SER A 1 667 ? 3.263 40.135 -4.170 1.00 70.50 667 SER A C 1
ATOM 4885 O O . SER A 1 667 ? 2.770 40.044 -5.284 1.00 70.50 667 SER A O 1
ATOM 4887 N N . GLU A 1 668 ? 2.977 41.138 -3.324 1.00 74.69 668 GLU A N 1
ATOM 4888 C CA . GLU A 1 668 ? 2.040 42.244 -3.604 1.00 74.69 668 GLU A CA 1
ATOM 4889 C C . GLU A 1 668 ? 0.657 41.796 -4.131 1.00 74.69 668 GLU A C 1
ATOM 4891 O O . GLU A 1 668 ? -0.070 42.585 -4.730 1.00 74.69 668 GLU A O 1
ATOM 4896 N N . ILE A 1 669 ? 0.265 40.538 -3.886 1.00 78.62 669 ILE A N 1
ATOM 4897 C CA . ILE A 1 669 ? -1.043 40.015 -4.291 1.00 78.62 669 ILE A CA 1
ATOM 4898 C C . ILE A 1 669 ? -2.133 40.638 -3.436 1.00 78.62 669 ILE A C 1
ATOM 4900 O O . ILE A 1 669 ? -2.023 40.723 -2.212 1.00 78.62 669 ILE A O 1
ATOM 4904 N N . SER A 1 670 ? -3.223 41.012 -4.096 1.00 78.25 670 SER A N 1
ATOM 4905 C CA . SER A 1 670 ? -4.400 41.556 -3.431 1.00 78.25 670 SER A CA 1
ATOM 4906 C C . SER A 1 670 ? -5.273 40.459 -2.804 1.00 78.25 670 SER A C 1
ATOM 4908 O O . SER A 1 670 ? -5.453 39.378 -3.376 1.00 78.25 670 SER A O 1
ATOM 4910 N N . ALA A 1 671 ? -5.914 40.755 -1.665 1.00 75.69 671 ALA A N 1
ATOM 4911 C CA . ALA A 1 671 ? -6.998 39.923 -1.127 1.00 75.69 671 ALA A CA 1
ATOM 4912 C C . ALA A 1 671 ? -8.079 39.615 -2.174 1.00 75.69 671 ALA A C 1
ATOM 4914 O O . ALA A 1 671 ? -8.641 38.522 -2.159 1.00 75.69 671 ALA A O 1
ATOM 4915 N N . ASP A 1 672 ? -8.361 40.549 -3.087 1.00 80.44 672 ASP A N 1
ATOM 4916 C CA . ASP A 1 672 ? -9.393 40.398 -4.115 1.00 80.44 672 ASP A CA 1
ATOM 4917 C C . ASP A 1 672 ? -9.057 39.299 -5.133 1.00 80.44 672 ASP A C 1
ATOM 4919 O O . ASP A 1 672 ? -9.947 38.559 -5.562 1.00 80.44 672 ASP A O 1
ATOM 4923 N N . GLU A 1 673 ? -7.784 39.140 -5.501 1.00 83.06 673 GLU A N 1
ATOM 4924 C CA . GLU A 1 673 ? -7.332 38.054 -6.379 1.00 83.06 673 GLU A CA 1
ATOM 4925 C C . GLU A 1 673 ? -7.473 36.693 -5.691 1.00 83.06 673 GLU A C 1
ATOM 4927 O O . GLU A 1 673 ? -8.057 35.767 -6.258 1.00 83.06 673 GLU A O 1
ATOM 4932 N N . LEU A 1 674 ? -7.046 36.580 -4.430 1.00 85.94 674 LEU A N 1
ATOM 4933 C CA . LEU A 1 674 ? -7.208 35.345 -3.655 1.00 85.94 674 LEU A CA 1
ATOM 4934 C C . LEU A 1 674 ? -8.681 35.041 -3.350 1.00 85.94 674 LEU A C 1
ATOM 4936 O O . LEU A 1 674 ? -9.080 33.876 -3.349 1.00 85.94 674 LEU A O 1
ATOM 4940 N N . ALA A 1 675 ? -9.520 36.064 -3.169 1.00 83.62 675 ALA A N 1
ATOM 4941 C CA . ALA A 1 675 ? -10.958 35.913 -2.966 1.00 83.62 675 ALA A CA 1
ATOM 4942 C C . ALA A 1 675 ? -11.676 35.305 -4.181 1.00 83.62 675 ALA A C 1
ATOM 4944 O O . ALA A 1 675 ? -12.707 34.649 -4.009 1.00 83.62 675 ALA A O 1
ATOM 4945 N N . LYS A 1 676 ? -11.149 35.477 -5.403 1.00 87.31 676 LYS A N 1
ATOM 4946 C CA . LYS A 1 676 ? -11.649 34.755 -6.587 1.00 87.31 676 LYS A CA 1
ATOM 4947 C C . LYS A 1 676 ? -11.325 33.264 -6.492 1.00 87.31 676 LYS A C 1
ATOM 4949 O O . LYS A 1 676 ? -12.221 32.444 -6.673 1.00 87.31 676 LYS A O 1
ATOM 4954 N N . VAL A 1 677 ? -10.085 32.918 -6.142 1.00 89.94 677 VAL A N 1
ATOM 4955 C CA . VAL A 1 677 ? -9.623 31.521 -6.017 1.00 89.94 677 VAL A CA 1
ATOM 4956 C C . VAL A 1 677 ? -10.320 30.794 -4.860 1.00 89.94 677 VAL A C 1
ATOM 4958 O O . VAL A 1 677 ? -10.637 29.611 -4.957 1.00 89.94 677 VAL A O 1
ATOM 4961 N N . LEU A 1 678 ? -10.664 31.508 -3.785 1.00 90.12 678 LEU A N 1
ATOM 4962 C CA . LEU A 1 678 ? -11.460 30.979 -2.671 1.00 90.12 678 LEU A CA 1
ATOM 4963 C C . LEU A 1 678 ? -12.891 30.569 -3.064 1.00 90.12 678 LEU A C 1
ATOM 4965 O O . LEU A 1 678 ? -13.567 29.921 -2.271 1.00 90.12 678 LEU A O 1
ATOM 4969 N N . LYS A 1 679 ? -13.358 30.901 -4.274 1.00 89.62 679 LYS A N 1
ATOM 4970 C CA . LYS A 1 679 ? -14.651 30.452 -4.823 1.00 89.62 679 LYS A CA 1
ATOM 4971 C C . LYS A 1 679 ? -14.527 29.237 -5.751 1.00 89.62 679 LYS A C 1
ATOM 4973 O O . LYS A 1 679 ? -15.522 28.844 -6.360 1.00 89.62 679 LYS A O 1
ATOM 4978 N N . ASP A 1 680 ? -13.335 28.653 -5.884 1.00 92.38 680 ASP A N 1
ATOM 4979 C CA . ASP A 1 680 ? -13.115 27.459 -6.704 1.00 92.38 680 ASP A CA 1
ATOM 4980 C C . ASP A 1 680 ? -13.950 26.273 -6.190 1.00 92.38 680 ASP A C 1
ATOM 4982 O O . ASP A 1 680 ? -14.135 26.096 -4.985 1.00 92.38 680 ASP A O 1
ATOM 4986 N N . GLN A 1 681 ? -14.458 25.438 -7.098 1.00 90.56 681 GLN A N 1
ATOM 4987 C CA . GLN A 1 681 ? -15.276 24.271 -6.742 1.00 90.56 681 GLN A CA 1
ATOM 4988 C C . GLN A 1 681 ? -14.478 23.215 -5.959 1.00 90.56 681 GLN A C 1
ATOM 4990 O O . GLN A 1 681 ? -15.042 22.492 -5.135 1.00 90.56 681 GLN A O 1
ATOM 4995 N N . ARG A 1 682 ? -13.159 23.149 -6.159 1.00 92.50 682 ARG A N 1
ATOM 4996 C CA . ARG A 1 682 ? -12.265 22.159 -5.550 1.00 92.50 682 ARG A CA 1
ATOM 4997 C C . ARG A 1 682 ? -11.780 22.632 -4.182 1.00 92.50 682 ARG A C 1
ATOM 4999 O O . ARG A 1 682 ? -11.157 23.686 -4.051 1.00 92.50 682 ARG A O 1
ATOM 5006 N N . SER A 1 683 ? -11.998 21.818 -3.155 1.00 93.12 683 SER A N 1
ATOM 5007 C CA . SER A 1 683 ? -11.620 22.147 -1.775 1.00 93.12 683 SER A CA 1
ATOM 5008 C C . SER A 1 683 ? -10.110 22.243 -1.551 1.00 93.12 683 SER A C 1
ATOM 5010 O O . SER A 1 683 ? -9.662 23.066 -0.748 1.00 93.12 683 SER A O 1
ATOM 5012 N N . ALA A 1 684 ? -9.308 21.477 -2.298 1.00 92.81 684 ALA A N 1
ATOM 5013 C CA . ALA A 1 684 ? -7.847 21.550 -2.252 1.00 92.81 684 ALA A CA 1
ATOM 5014 C C . ALA A 1 684 ? -7.329 22.941 -2.662 1.00 92.81 684 ALA A C 1
ATOM 5016 O O . ALA A 1 684 ? -6.489 23.522 -1.969 1.00 92.81 684 ALA A O 1
ATOM 5017 N N . VAL A 1 685 ? -7.883 23.504 -3.742 1.00 93.19 685 VAL A N 1
ATOM 5018 C CA . VAL A 1 685 ? -7.540 24.844 -4.242 1.00 93.19 685 VAL A CA 1
ATOM 5019 C C . VAL A 1 685 ? -7.948 25.912 -3.230 1.00 93.19 685 VAL A C 1
ATOM 5021 O O . VAL A 1 685 ? -7.119 26.742 -2.857 1.00 93.19 685 VAL A O 1
ATOM 5024 N N . ARG A 1 686 ? -9.181 25.848 -2.705 1.00 94.19 686 ARG A N 1
ATOM 5025 C CA . ARG A 1 686 ? -9.650 26.781 -1.664 1.00 94.19 686 ARG A CA 1
ATOM 5026 C C . ARG A 1 686 ? -8.766 26.740 -0.415 1.00 94.19 686 ARG A C 1
ATOM 5028 O O . ARG A 1 686 ? -8.364 27.783 0.096 1.00 94.19 686 ARG A O 1
ATOM 5035 N N . SER A 1 687 ? -8.396 25.542 0.037 1.00 92.00 687 SER A N 1
ATOM 5036 C CA . SER A 1 687 ? -7.515 25.350 1.197 1.00 92.00 687 SER A CA 1
ATOM 5037 C C . SER A 1 687 ? -6.124 25.953 0.973 1.00 92.00 687 SER A C 1
ATOM 5039 O O . SER A 1 687 ? -5.570 26.589 1.870 1.00 92.00 687 SER A O 1
ATOM 5041 N N . ALA A 1 688 ? -5.547 25.771 -0.219 1.00 91.38 688 ALA A N 1
ATOM 5042 C CA . ALA A 1 688 ? -4.253 26.350 -0.576 1.00 91.38 688 ALA A CA 1
ATOM 5043 C C . ALA A 1 688 ? -4.318 27.883 -0.671 1.00 91.38 688 ALA A C 1
ATOM 5045 O O . ALA A 1 688 ? -3.408 28.564 -0.195 1.00 91.38 688 ALA A O 1
ATOM 5046 N N . ALA A 1 689 ? -5.410 28.427 -1.215 1.00 92.44 689 ALA A N 1
ATOM 5047 C CA . AL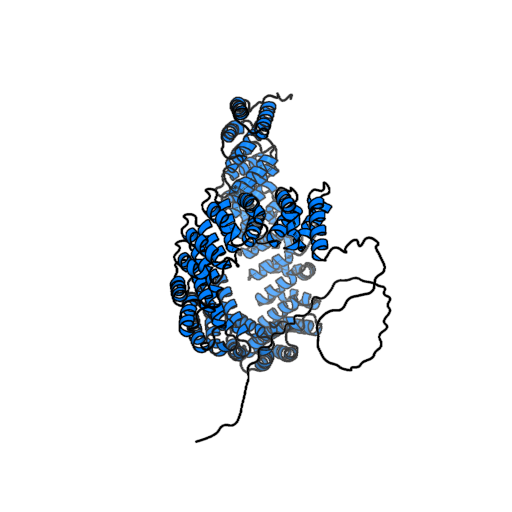A A 1 689 ? -5.617 29.867 -1.326 1.00 92.44 689 ALA A CA 1
ATOM 5048 C C . ALA A 1 689 ? -5.735 30.520 0.051 1.00 92.44 689 ALA A C 1
ATOM 5050 O O . ALA A 1 689 ? -5.138 31.567 0.290 1.00 92.44 689 ALA A O 1
ATOM 5051 N N . LEU A 1 690 ? -6.415 29.853 0.987 1.00 91.88 690 LEU A N 1
ATOM 5052 C CA . LEU A 1 690 ? -6.544 30.326 2.359 1.00 91.88 690 LEU A CA 1
ATOM 5053 C C . LEU A 1 690 ? -5.191 30.376 3.084 1.00 91.88 690 LEU A C 1
ATOM 5055 O O . LEU A 1 690 ? -4.886 31.362 3.749 1.00 91.88 690 LEU A O 1
ATOM 5059 N N . LYS A 1 691 ? -4.338 29.359 2.901 1.00 89.75 691 LYS A N 1
ATOM 5060 C CA . LYS A 1 691 ? -2.958 29.384 3.421 1.00 89.75 691 LYS A CA 1
ATOM 5061 C C . LYS A 1 691 ? -2.145 30.515 2.800 1.00 89.75 691 LYS A C 1
ATOM 5063 O O . LYS A 1 691 ? -1.456 31.236 3.516 1.00 89.75 691 LYS A O 1
ATOM 5068 N N . CYS A 1 692 ? -2.251 30.707 1.486 1.00 89.50 692 CYS A N 1
ATOM 5069 C CA . CYS A 1 692 ? -1.566 31.801 0.805 1.00 89.50 692 CYS A CA 1
ATOM 5070 C C . CYS A 1 692 ? -1.988 33.166 1.362 1.00 89.50 692 CYS A C 1
ATOM 5072 O O . CYS A 1 692 ? -1.123 33.971 1.703 1.00 89.50 692 CYS A O 1
ATOM 5074 N N . LEU A 1 693 ? -3.294 33.385 1.551 1.00 88.38 693 LEU A N 1
ATOM 5075 C CA . LEU A 1 693 ? -3.849 34.608 2.135 1.00 88.38 693 LEU A CA 1
ATOM 5076 C C . LEU A 1 693 ? -3.200 34.932 3.484 1.00 88.38 693 LEU A C 1
ATOM 5078 O O . LEU A 1 693 ? -2.738 36.049 3.677 1.00 88.38 693 LEU A O 1
ATOM 5082 N N . THR A 1 694 ? -3.080 33.948 4.381 1.00 84.75 694 THR A N 1
ATOM 5083 C CA . THR A 1 694 ? -2.502 34.169 5.722 1.00 84.75 694 THR A CA 1
ATOM 5084 C C . THR A 1 694 ? -1.042 34.619 5.715 1.00 84.75 694 THR A C 1
ATOM 5086 O O . THR A 1 694 ? -0.587 35.245 6.667 1.00 84.75 694 THR A O 1
ATOM 5089 N N . SER A 1 695 ? -0.294 34.298 4.655 1.00 83.25 695 SER A N 1
ATOM 5090 C CA . SER A 1 695 ? 1.126 34.653 4.532 1.00 83.25 695 SER A CA 1
ATOM 5091 C C . SER A 1 695 ? 1.357 35.976 3.799 1.00 83.25 695 SER A C 1
ATOM 5093 O O . SER A 1 695 ? 2.411 36.592 3.964 1.00 83.25 695 SER A O 1
ATOM 5095 N N . VAL A 1 696 ? 0.416 36.375 2.942 1.00 81.50 696 VAL A N 1
ATOM 5096 C CA . VAL A 1 696 ? 0.579 37.496 2.008 1.00 81.50 696 VAL A CA 1
ATOM 5097 C C . VAL A 1 696 ? -0.224 38.724 2.436 1.00 81.50 696 VAL A C 1
ATOM 5099 O O . VAL A 1 696 ? 0.269 39.845 2.308 1.00 81.50 696 VAL A O 1
ATOM 5102 N N . GLU A 1 697 ? -1.433 38.530 2.965 1.00 80.88 697 GLU A N 1
ATOM 5103 C CA . GLU A 1 697 ? -2.335 39.629 3.295 1.00 80.88 697 GLU A CA 1
ATOM 5104 C C . GLU A 1 697 ? -1.839 40.401 4.522 1.00 80.88 697 GLU A C 1
ATOM 5106 O O . GLU A 1 697 ? -1.715 39.866 5.624 1.00 80.88 697 GLU A O 1
ATOM 5111 N N . SER A 1 698 ? -1.573 41.692 4.325 1.00 75.94 698 SER A N 1
ATOM 5112 C CA . SER A 1 698 ? -1.086 42.580 5.385 1.00 75.94 698 SER A CA 1
ATOM 5113 C C . SER A 1 698 ? -2.232 43.249 6.153 1.00 75.94 698 SER A C 1
ATOM 5115 O O . SER A 1 698 ? -2.050 43.667 7.299 1.00 75.94 698 SER A O 1
ATOM 5117 N N . ASN A 1 699 ? -3.427 43.343 5.560 1.00 83.69 699 ASN A N 1
ATOM 5118 C CA . ASN A 1 699 ? -4.623 43.853 6.214 1.00 83.69 699 ASN A CA 1
ATOM 5119 C C . ASN A 1 699 ? -5.278 42.770 7.082 1.00 83.69 699 ASN A C 1
ATOM 5121 O O . ASN A 1 699 ? -6.023 41.899 6.622 1.00 83.69 699 ASN A O 1
ATOM 5125 N N . ARG A 1 700 ? -5.034 42.885 8.388 1.00 82.12 700 ARG A N 1
ATOM 5126 C CA . ARG A 1 700 ? -5.525 41.941 9.391 1.00 82.12 700 ARG A CA 1
ATOM 5127 C C . ARG A 1 700 ? -7.050 41.848 9.453 1.00 82.12 700 ARG A C 1
ATOM 5129 O O . ARG A 1 700 ? -7.564 40.762 9.694 1.00 82.12 700 ARG A O 1
ATOM 5136 N N . GLU A 1 701 ? -7.774 42.942 9.231 1.00 85.19 701 GLU A N 1
ATOM 5137 C CA . GLU A 1 701 ? -9.241 42.959 9.291 1.00 85.19 701 GLU A CA 1
ATOM 5138 C C . GLU A 1 701 ? -9.854 42.165 8.130 1.00 85.19 701 GLU A C 1
ATOM 5140 O O . GLU A 1 701 ? -10.672 41.266 8.349 1.00 85.19 701 GLU A O 1
ATOM 5145 N N . THR A 1 702 ? -9.382 42.419 6.907 1.00 85.19 702 THR A N 1
ATOM 5146 C CA . THR A 1 702 ? -9.793 41.677 5.707 1.00 85.19 702 THR A CA 1
ATOM 5147 C C . THR A 1 702 ? -9.463 40.190 5.838 1.00 85.19 702 THR A C 1
ATOM 5149 O O . THR A 1 702 ? -10.319 39.340 5.585 1.00 85.19 702 THR A O 1
ATOM 5152 N N . MET A 1 703 ? -8.254 39.864 6.308 1.00 87.81 703 MET A N 1
ATOM 5153 C CA . MET A 1 703 ? -7.834 38.482 6.544 1.00 87.81 703 MET A CA 1
ATOM 5154 C C . MET A 1 703 ? -8.740 37.767 7.558 1.00 87.81 703 MET A C 1
ATOM 5156 O O . MET A 1 703 ? -9.208 36.661 7.287 1.00 87.81 703 MET A O 1
ATOM 5160 N N . MET A 1 704 ? -9.033 38.393 8.704 1.00 88.56 704 MET A N 1
ATOM 5161 C CA . MET A 1 704 ? -9.916 37.811 9.723 1.00 88.56 704 MET A CA 1
ATOM 5162 C C . MET A 1 704 ? -11.331 37.577 9.189 1.00 88.56 704 MET A C 1
ATOM 5164 O O . MET A 1 704 ? -11.900 36.514 9.432 1.00 88.56 704 MET A O 1
ATOM 5168 N N . SER A 1 705 ? -11.883 38.525 8.427 1.00 90.44 705 SER A N 1
ATOM 5169 C CA . SER A 1 705 ? -13.205 38.389 7.804 1.00 90.44 705 SER A CA 1
ATOM 5170 C C . SER A 1 705 ? -13.279 37.168 6.877 1.00 90.44 705 SER A C 1
ATOM 5172 O O . SER A 1 705 ? -14.186 36.338 6.996 1.00 90.44 705 SER A O 1
ATOM 5174 N N . ILE A 1 706 ? -12.274 36.995 6.012 1.00 91.06 706 ILE A N 1
ATOM 5175 C CA . ILE A 1 706 ? -12.195 35.865 5.079 1.00 91.06 706 ILE A CA 1
ATOM 5176 C C . ILE A 1 706 ? -12.037 34.535 5.830 1.00 91.06 706 ILE A C 1
ATOM 5178 O O . ILE A 1 706 ? -12.763 33.582 5.543 1.00 91.06 706 ILE A O 1
ATOM 5182 N N . LEU A 1 707 ? -11.147 34.466 6.826 1.00 92.75 707 LEU A N 1
ATOM 5183 C CA . LEU A 1 707 ? -10.933 33.256 7.629 1.00 92.75 707 LEU A CA 1
ATOM 5184 C C . LEU A 1 707 ? -12.192 32.847 8.406 1.00 92.75 707 LEU A C 1
ATOM 5186 O O . LEU A 1 707 ? -12.553 31.672 8.416 1.00 92.75 707 LEU A O 1
ATOM 5190 N N . ILE A 1 708 ? -12.899 33.805 9.014 1.00 93.50 708 ILE A N 1
ATOM 5191 C CA . ILE A 1 708 ? -14.162 33.544 9.720 1.00 93.50 708 ILE A CA 1
ATOM 5192 C C . ILE A 1 708 ? -15.246 33.072 8.744 1.00 93.50 708 ILE A C 1
ATOM 5194 O O . ILE A 1 708 ? -16.068 32.228 9.105 1.00 93.50 708 ILE A O 1
ATOM 5198 N N . SER A 1 709 ? -15.279 33.590 7.514 1.00 93.25 709 SER A N 1
ATOM 5199 C CA . SER A 1 709 ? -16.194 33.100 6.476 1.00 93.25 709 SER A CA 1
ATOM 5200 C C . SER A 1 709 ? -15.857 31.671 6.036 1.00 93.25 709 SER A C 1
ATOM 5202 O O . SER A 1 709 ? -16.768 30.877 5.826 1.00 93.25 709 SER A O 1
ATOM 5204 N N . ALA A 1 710 ? -14.573 31.319 5.936 1.00 94.62 710 ALA A N 1
ATOM 5205 C CA . ALA A 1 710 ? -14.122 29.990 5.514 1.00 94.62 710 ALA A CA 1
ATOM 5206 C C . ALA A 1 710 ? -14.450 28.871 6.524 1.00 94.62 710 ALA A C 1
ATOM 5208 O O . ALA A 1 710 ? -14.446 27.696 6.162 1.00 94.62 710 ALA A O 1
ATOM 5209 N N . LEU A 1 711 ? -14.803 29.210 7.771 1.00 95.19 711 LEU A N 1
ATOM 5210 C CA . LEU A 1 711 ? -15.333 28.245 8.746 1.00 95.19 711 LEU A CA 1
ATOM 5211 C C . LEU A 1 711 ? -16.715 27.684 8.361 1.00 95.19 711 LEU A C 1
ATOM 5213 O O . LEU A 1 711 ? -17.121 26.672 8.926 1.00 95.19 711 LEU A O 1
ATOM 5217 N N . ASP A 1 712 ? -17.424 28.306 7.413 1.00 93.50 712 ASP A N 1
ATOM 5218 C CA . ASP A 1 712 ? -18.703 27.810 6.881 1.00 93.50 712 ASP A CA 1
ATOM 5219 C C . ASP A 1 712 ? -18.542 27.014 5.570 1.00 93.50 712 ASP A C 1
ATOM 5221 O O . ASP A 1 712 ? -19.537 26.693 4.918 1.00 93.50 712 ASP A O 1
ATOM 5225 N N . ASP A 1 713 ? -17.308 26.702 5.152 1.00 94.69 713 ASP A N 1
ATOM 5226 C CA . ASP A 1 713 ? -17.072 25.928 3.931 1.00 94.69 713 ASP A CA 1
ATOM 5227 C C . ASP A 1 713 ? -17.697 24.528 4.029 1.00 94.69 713 ASP A C 1
ATOM 5229 O O . ASP A 1 713 ? -17.738 23.915 5.099 1.00 94.69 713 ASP A O 1
ATOM 5233 N N . THR A 1 714 ? -18.178 23.996 2.904 1.00 91.69 714 THR A N 1
ATOM 5234 C CA . THR A 1 714 ? -18.763 22.650 2.837 1.00 91.69 714 THR A CA 1
ATOM 5235 C C . THR A 1 714 ? -17.744 21.557 3.152 1.00 91.69 714 THR A C 1
ATOM 5237 O O . THR A 1 714 ? -18.104 20.520 3.708 1.00 91.69 714 THR A O 1
ATOM 5240 N N . ASP A 1 715 ? -16.474 21.785 2.821 1.00 93.19 715 ASP A N 1
ATOM 5241 C CA . ASP A 1 715 ? -15.395 20.821 2.981 1.00 93.19 715 ASP A CA 1
ATOM 5242 C C . ASP A 1 715 ? -14.654 21.018 4.313 1.00 93.19 715 ASP A C 1
ATOM 5244 O O . ASP A 1 715 ? -14.238 22.123 4.675 1.00 93.19 715 ASP A O 1
ATOM 5248 N N . TRP A 1 716 ? -14.486 19.922 5.054 1.00 90.88 716 TRP A N 1
ATOM 5249 C CA . TRP A 1 716 ? -13.870 19.928 6.379 1.00 90.88 716 TRP A CA 1
ATOM 5250 C C . TRP A 1 716 ? -12.386 20.323 6.349 1.00 90.88 716 TRP A C 1
ATOM 5252 O O . TRP A 1 716 ? -11.897 20.911 7.315 1.00 90.88 716 TRP A O 1
ATOM 5262 N N . THR A 1 717 ? -11.658 20.089 5.247 1.00 92.56 717 THR A N 1
ATOM 5263 C CA . THR A 1 717 ? -10.244 20.480 5.150 1.00 92.56 717 THR A CA 1
ATOM 5264 C C . THR A 1 717 ? -10.100 21.993 5.086 1.00 92.56 717 THR A C 1
ATOM 5266 O O . THR A 1 717 ? -9.205 22.551 5.724 1.00 92.56 717 THR A O 1
ATOM 5269 N N . VAL A 1 718 ? -10.994 22.671 4.357 1.00 94.75 718 VAL A N 1
ATOM 5270 C CA . VAL A 1 718 ? -10.996 24.138 4.248 1.00 94.75 718 VAL A CA 1
ATOM 5271 C C . VAL A 1 718 ? -11.303 24.756 5.612 1.00 94.75 718 VAL A C 1
ATOM 5273 O O . VAL A 1 718 ? -10.558 25.626 6.074 1.00 94.75 718 VAL A O 1
ATOM 5276 N N . ARG A 1 719 ? -12.334 24.246 6.302 1.00 95.56 719 ARG A N 1
ATOM 5277 C CA . ARG A 1 719 ? -12.679 24.681 7.665 1.00 95.56 719 ARG A CA 1
ATOM 5278 C C . ARG A 1 719 ? -11.530 24.455 8.646 1.00 95.56 719 ARG A C 1
ATOM 5280 O O . ARG A 1 719 ? -11.230 25.331 9.456 1.00 95.56 719 ARG A O 1
ATOM 5287 N N . GLY A 1 720 ? -10.858 23.307 8.555 1.00 93.50 720 GLY A N 1
ATOM 5288 C CA . GLY A 1 720 ? -9.701 22.977 9.383 1.00 93.50 720 GLY A CA 1
ATOM 5289 C C . GLY A 1 720 ? -8.545 23.962 9.202 1.00 93.50 720 GLY A C 1
ATOM 5290 O O . GLY A 1 720 ? -8.015 24.467 10.190 1.00 93.50 720 GLY A O 1
ATOM 5291 N N . VAL A 1 721 ? -8.200 24.304 7.954 1.00 94.44 721 VAL A N 1
ATOM 5292 C CA . VAL A 1 721 ? -7.162 25.306 7.647 1.00 94.44 721 VAL A CA 1
ATOM 5293 C C . VAL A 1 721 ? -7.537 26.683 8.199 1.00 94.44 721 VAL A C 1
ATOM 5295 O O . VAL A 1 721 ? -6.693 27.338 8.811 1.00 94.44 721 VAL A O 1
ATOM 5298 N N . ALA A 1 722 ? -8.795 27.103 8.035 1.00 95.88 722 ALA A N 1
ATOM 5299 C CA . ALA A 1 722 ? -9.294 28.362 8.584 1.00 95.88 722 ALA A CA 1
ATOM 5300 C C . ALA A 1 722 ? -9.161 28.405 10.115 1.00 95.88 722 ALA A C 1
ATOM 5302 O O . ALA A 1 722 ? -8.656 29.380 10.673 1.00 95.88 722 ALA A O 1
ATOM 5303 N N . ALA A 1 723 ? -9.563 27.326 10.794 1.00 95.81 723 ALA A N 1
ATOM 5304 C CA . ALA A 1 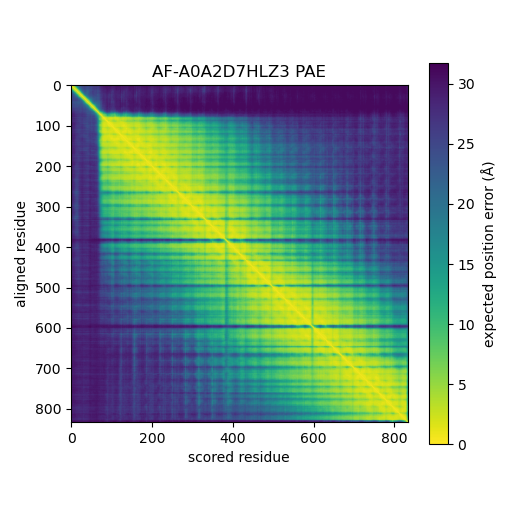723 ? -9.476 27.206 12.244 1.00 95.81 723 ALA A CA 1
ATOM 5305 C C . ALA A 1 723 ? -8.023 27.256 12.740 1.00 95.81 723 ALA A C 1
ATOM 5307 O O . ALA A 1 723 ? -7.731 27.981 13.691 1.00 95.81 723 ALA A O 1
ATOM 5308 N N . THR A 1 724 ? -7.102 26.542 12.086 1.00 94.81 724 THR A N 1
ATOM 5309 C CA . THR A 1 724 ? -5.672 26.589 12.428 1.00 94.81 724 THR A CA 1
ATOM 5310 C C . THR A 1 7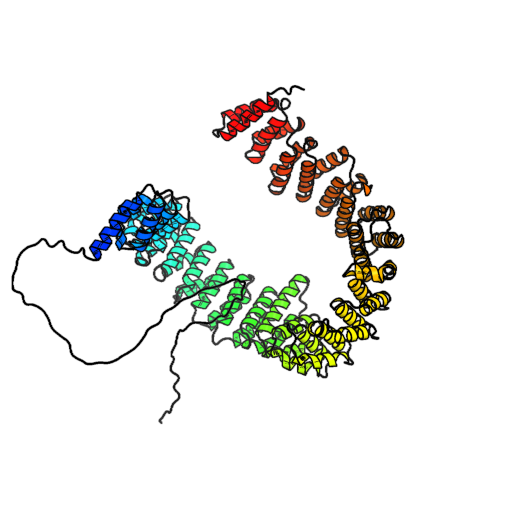24 ? -5.114 28.003 12.301 1.00 94.81 724 THR A C 1
ATOM 5312 O O . THR A 1 724 ? -4.521 28.495 13.258 1.00 94.81 724 THR A O 1
ATOM 5315 N N . ALA A 1 725 ? -5.368 28.683 11.180 1.00 93.00 725 ALA A N 1
ATOM 5316 C CA . ALA A 1 725 ? -4.898 30.049 10.959 1.00 93.00 725 ALA A CA 1
ATOM 5317 C C . ALA A 1 725 ? -5.448 31.037 12.004 1.00 93.00 725 ALA A C 1
ATOM 5319 O O . ALA A 1 725 ? -4.709 31.852 12.547 1.00 93.00 725 ALA A O 1
ATOM 5320 N N . LEU A 1 726 ? -6.734 30.935 12.355 1.00 94.38 726 LEU A N 1
ATOM 5321 C CA . LEU A 1 726 ? -7.335 31.750 13.420 1.00 94.38 726 LEU A CA 1
ATOM 5322 C C . LEU A 1 726 ? -6.722 31.454 14.797 1.00 94.38 726 LEU A C 1
ATOM 5324 O O . LEU A 1 726 ? -6.547 32.366 15.602 1.00 94.38 726 LEU A O 1
ATOM 5328 N N . GLY A 1 727 ? -6.355 30.199 15.059 1.00 92.44 727 GLY A N 1
ATOM 5329 C CA . GLY A 1 727 ? -5.610 29.814 16.255 1.00 92.44 727 GLY A CA 1
ATOM 5330 C C . GLY A 1 727 ? -4.209 30.430 16.313 1.00 92.44 727 GLY A C 1
ATOM 5331 O O . GLY A 1 727 ? -3.809 30.909 17.369 1.00 92.44 727 GLY A O 1
ATOM 5332 N N . GLU A 1 728 ? -3.486 30.464 15.190 1.00 90.31 728 GLU A N 1
ATOM 5333 C CA . GLU A 1 728 ? -2.161 31.098 15.082 1.00 90.31 728 GLU A CA 1
ATOM 5334 C C . GLU A 1 728 ? -2.220 32.621 15.277 1.00 90.31 728 GLU A C 1
ATOM 5336 O O . GLU A 1 728 ? -1.313 33.201 15.873 1.00 90.31 728 GLU A O 1
ATOM 5341 N N . ILE A 1 729 ? -3.311 33.264 14.845 1.00 89.56 729 ILE A N 1
ATOM 5342 C CA . ILE A 1 729 ? -3.591 34.685 15.118 1.00 89.56 729 ILE A CA 1
ATOM 5343 C C . ILE A 1 729 ? -3.798 34.934 16.625 1.00 89.56 729 ILE A C 1
ATOM 5345 O O . ILE A 1 729 ? -3.480 36.021 17.115 1.00 89.56 729 ILE A O 1
ATOM 5349 N N . GLY A 1 730 ? -4.301 33.942 17.366 1.00 89.19 730 GLY A N 1
ATOM 5350 C CA . GLY A 1 730 ? -4.417 33.972 18.823 1.00 89.19 730 GLY A CA 1
ATOM 5351 C C . GLY A 1 730 ? -5.555 34.859 19.335 1.00 89.19 730 GLY A C 1
ATOM 5352 O O . GLY A 1 730 ? -6.646 34.888 18.770 1.00 89.19 730 GLY A O 1
ATOM 5353 N N . ALA A 1 731 ? -5.318 35.575 20.437 1.00 88.56 731 ALA A N 1
ATOM 5354 C CA . ALA A 1 731 ? -6.352 36.295 21.191 1.00 88.56 731 ALA A CA 1
ATOM 5355 C C . ALA A 1 731 ? -7.111 37.378 20.400 1.00 88.56 731 ALA A C 1
ATOM 5357 O O . ALA A 1 731 ? -8.201 37.774 20.810 1.00 88.56 731 ALA A O 1
ATOM 5358 N N . ASP A 1 732 ? -6.579 37.836 19.268 1.00 88.06 732 ASP A N 1
ATOM 5359 C CA . ASP A 1 732 ? -7.254 38.811 18.406 1.00 88.06 732 ASP A CA 1
ATOM 5360 C C . ASP A 1 732 ? -8.381 38.168 17.570 1.00 88.06 732 ASP A C 1
ATOM 5362 O O . ASP A 1 732 ? -9.282 38.858 17.103 1.00 88.06 732 ASP A O 1
ATOM 5366 N N . ALA A 1 733 ? -8.403 36.836 17.441 1.00 91.50 733 ALA A N 1
ATOM 5367 C CA . ALA A 1 733 ? -9.419 36.088 16.697 1.00 91.50 733 ALA A CA 1
ATOM 5368 C C . ALA A 1 733 ? -10.662 35.709 17.535 1.00 91.50 733 ALA A C 1
ATOM 5370 O O . ALA A 1 733 ? -11.401 34.790 17.175 1.00 91.50 733 ALA A O 1
ATOM 5371 N N . LYS A 1 734 ? -10.942 36.414 18.643 1.00 92.06 734 LYS A N 1
ATOM 5372 C CA . LYS A 1 734 ? -12.102 36.145 19.527 1.00 92.06 734 LYS A CA 1
ATOM 5373 C C . LYS A 1 734 ? -13.446 36.127 18.791 1.00 92.06 734 LYS A C 1
ATOM 5375 O O . LYS A 1 734 ? -14.282 35.282 19.102 1.00 92.06 734 LYS A O 1
ATOM 5380 N N . GLY A 1 735 ? -13.610 36.958 17.760 1.00 90.62 735 GLY A N 1
ATOM 5381 C CA . GLY A 1 735 ? -14.822 36.983 16.931 1.00 90.62 735 GLY A CA 1
ATOM 5382 C C . GLY A 1 735 ? -15.097 35.682 16.159 1.00 90.62 735 GLY A C 1
ATOM 5383 O O . GLY A 1 735 ? -16.218 35.458 15.710 1.00 90.62 735 GLY A O 1
ATOM 5384 N N . ALA A 1 736 ? -14.111 34.785 16.029 1.00 95.06 736 ALA A N 1
ATOM 5385 C CA . ALA A 1 736 ? -14.289 33.467 15.416 1.00 95.06 736 ALA A CA 1
ATOM 5386 C C . ALA A 1 736 ? -14.867 32.4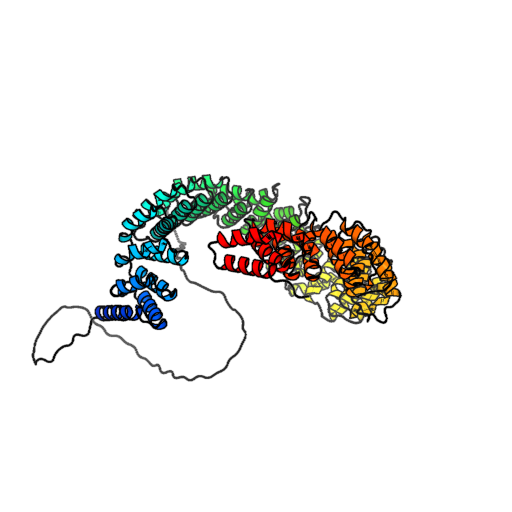14 16.375 1.00 95.06 736 ALA A C 1
ATOM 5388 O O . ALA A 1 736 ? -15.350 31.367 15.930 1.00 95.06 736 ALA A O 1
ATOM 5389 N N . VAL A 1 737 ? -14.824 32.671 17.688 1.00 95.88 737 VAL A N 1
ATOM 5390 C CA . VAL A 1 737 ? -15.195 31.702 18.728 1.00 95.88 737 VAL A CA 1
ATOM 5391 C C . VAL A 1 737 ? -16.601 31.131 18.543 1.00 95.88 737 VAL A C 1
ATOM 5393 O O . VAL A 1 737 ? -16.727 29.913 18.674 1.00 95.88 737 VAL A O 1
ATOM 5396 N N . PRO A 1 738 ? -17.649 31.903 18.186 1.00 95.38 738 PRO A N 1
ATOM 5397 C CA . PRO A 1 738 ? -18.975 31.327 17.978 1.00 95.38 738 PRO A CA 1
ATOM 5398 C C . PRO A 1 738 ? -18.996 30.225 16.906 1.00 95.38 738 PRO A C 1
ATOM 5400 O O . PRO A 1 738 ? -19.576 29.159 17.117 1.00 95.38 738 PRO A O 1
ATOM 5403 N N . LYS A 1 739 ? -18.318 30.439 15.770 1.00 95.50 739 LYS A N 1
ATOM 5404 C CA . LYS A 1 739 ? -18.264 29.454 14.678 1.00 95.50 739 LYS A CA 1
ATOM 5405 C C . LYS A 1 739 ? -17.379 28.259 15.029 1.00 95.50 739 LYS A C 1
ATOM 5407 O O . LYS A 1 739 ? -17.802 27.119 14.853 1.00 95.50 739 LYS A O 1
ATOM 5412 N N . LEU A 1 740 ? -16.204 28.504 15.612 1.00 95.81 740 LEU A N 1
ATOM 5413 C CA . LEU A 1 740 ? -15.310 27.442 16.088 1.00 95.81 740 LEU A CA 1
ATOM 5414 C C . LEU A 1 740 ? -15.983 26.567 17.156 1.00 95.81 740 LEU A C 1
ATOM 5416 O O . LEU A 1 740 ? -15.829 25.349 17.162 1.00 95.81 740 LEU A O 1
ATOM 5420 N N . PHE A 1 741 ? -16.782 27.166 18.039 1.00 94.81 741 PHE A N 1
ATOM 5421 C CA . PHE A 1 741 ? -17.537 26.429 19.046 1.00 94.81 741 PHE A CA 1
ATOM 5422 C C . PHE A 1 741 ? -18.618 25.536 18.424 1.00 94.81 741 PHE A C 1
ATOM 5424 O O . PHE A 1 741 ? -18.823 24.410 18.881 1.00 94.81 741 PHE A O 1
ATOM 5431 N N . LYS A 1 742 ? -19.282 25.995 17.356 1.00 92.69 742 LYS A N 1
ATOM 5432 C CA . LYS A 1 742 ? -20.251 25.187 16.599 1.00 92.69 742 LYS A CA 1
ATOM 5433 C C . LYS A 1 742 ? -19.589 23.973 15.934 1.00 92.69 742 LYS A C 1
ATOM 5435 O O . LYS A 1 742 ? -20.163 22.886 15.960 1.00 92.69 742 LYS A O 1
ATOM 5440 N N . MET A 1 743 ? -18.373 24.134 15.409 1.00 93.19 743 MET A N 1
ATOM 5441 C CA . MET A 1 743 ? -17.599 23.054 14.779 1.00 93.19 743 MET A CA 1
ATOM 5442 C C . MET A 1 743 ? -17.269 21.891 15.728 1.00 93.19 743 MET A C 1
ATOM 5444 O O . MET A 1 743 ? -17.124 20.764 15.271 1.00 93.19 743 MET A O 1
ATOM 5448 N N . LEU A 1 744 ? -17.238 22.109 17.050 1.00 89.94 744 LEU A N 1
ATOM 5449 C CA . LEU A 1 744 ? -17.012 21.038 18.038 1.00 89.94 744 LEU A CA 1
ATOM 5450 C C . LEU A 1 744 ? -18.059 19.910 17.998 1.00 89.94 744 LEU A C 1
ATOM 5452 O O . LEU A 1 744 ? -17.840 18.867 18.608 1.00 89.94 744 LEU A O 1
ATOM 5456 N N . ALA A 1 745 ? -19.208 20.126 17.352 1.00 85.50 745 ALA A N 1
ATOM 5457 C CA . ALA A 1 745 ? -20.252 19.114 17.207 1.00 85.50 745 ALA A CA 1
ATOM 5458 C C . ALA A 1 745 ? -19.961 18.077 16.103 1.00 85.50 745 ALA A C 1
ATOM 5460 O O . ALA A 1 745 ? -20.594 17.025 16.091 1.00 85.50 745 ALA A O 1
ATOM 5461 N N . SER A 1 746 ? -19.040 18.375 15.184 1.00 83.94 746 SER A N 1
ATOM 5462 C CA . SER A 1 746 ? -18.665 17.520 14.055 1.00 83.94 746 SER A CA 1
ATOM 5463 C C . SER A 1 746 ? -17.407 16.723 14.397 1.00 83.94 746 SER A C 1
ATOM 5465 O O . SER A 1 746 ? -16.426 17.296 14.878 1.00 83.94 746 SER A O 1
ATOM 5467 N N . GLU A 1 747 ? -17.413 15.408 14.164 1.00 80.94 747 GLU A N 1
ATOM 5468 C CA . GLU A 1 747 ? -16.233 14.569 14.418 1.00 80.94 747 GLU A CA 1
ATOM 5469 C C . GLU A 1 747 ? -15.043 14.984 13.541 1.00 80.94 747 GLU A C 1
ATOM 5471 O O . GLU A 1 747 ? -13.930 15.071 14.057 1.00 80.94 747 GLU A O 1
ATOM 5476 N N . ASP A 1 748 ? -15.293 15.361 12.283 1.00 80.00 748 ASP A N 1
ATOM 5477 C CA . ASP A 1 748 ? -14.257 15.765 11.321 1.00 80.00 748 ASP A CA 1
ATOM 5478 C C . ASP A 1 748 ? -13.580 17.099 11.688 1.00 80.00 748 ASP A C 1
ATOM 5480 O O . ASP A 1 748 ? -12.405 17.318 11.399 1.00 80.00 748 ASP A O 1
ATOM 5484 N N . ASP A 1 749 ? -14.302 18.002 12.361 1.00 88.75 749 ASP A N 1
ATOM 5485 C CA . ASP A 1 749 ? -13.826 19.358 12.673 1.00 88.75 749 ASP A CA 1
ATOM 5486 C C . ASP A 1 749 ? -13.299 19.515 14.107 1.00 88.75 749 ASP A C 1
ATOM 5488 O O . ASP A 1 749 ? -12.678 20.530 14.450 1.00 88.75 749 ASP A O 1
ATOM 5492 N N . THR A 1 750 ? -13.571 18.528 14.967 1.00 88.19 750 THR A N 1
ATOM 5493 C CA . THR A 1 750 ? -13.380 18.644 16.417 1.00 88.19 750 THR A CA 1
ATOM 5494 C C . THR A 1 750 ? -11.950 19.033 16.779 1.00 88.19 750 THR A C 1
ATOM 5496 O O . THR A 1 750 ? -11.746 19.921 17.607 1.00 88.19 750 THR A O 1
ATOM 5499 N N . ASP A 1 751 ? -10.946 18.379 16.201 1.00 88.75 751 ASP A N 1
ATOM 5500 C CA . ASP A 1 751 ? -9.560 18.585 16.623 1.00 88.75 751 ASP A CA 1
ATOM 5501 C C . ASP A 1 751 ? -9.020 19.955 16.199 1.00 88.75 751 ASP A C 1
ATOM 5503 O O . ASP A 1 751 ? -8.390 20.643 17.012 1.00 88.75 751 ASP A O 1
ATOM 5507 N N . ALA A 1 752 ? -9.345 20.404 14.983 1.00 91.00 752 ALA A N 1
ATOM 5508 C CA . ALA A 1 752 ? -8.978 21.732 14.498 1.00 91.00 752 ALA A CA 1
ATOM 5509 C C . ALA A 1 752 ? -9.649 22.835 15.333 1.00 91.00 752 ALA A C 1
ATOM 5511 O O . ALA A 1 752 ? -8.979 23.756 15.808 1.00 91.00 752 ALA A O 1
ATOM 5512 N N . ALA A 1 753 ? -10.952 22.699 15.604 1.00 93.56 753 ALA A N 1
ATOM 5513 C CA . ALA A 1 753 ? -11.703 23.638 16.433 1.00 93.56 753 ALA A CA 1
ATOM 5514 C C . ALA A 1 753 ? -11.166 23.705 17.872 1.00 93.56 753 ALA A C 1
ATOM 5516 O O . ALA A 1 753 ? -10.995 24.789 18.430 1.00 93.56 753 ALA A O 1
ATOM 5517 N N . ARG A 1 754 ? -10.835 22.559 18.480 1.00 93.31 754 ARG A N 1
ATOM 5518 C CA . ARG A 1 754 ? -10.243 22.501 19.829 1.00 93.31 754 ARG A CA 1
ATOM 5519 C C . ARG A 1 754 ? -8.885 23.182 19.900 1.00 93.31 754 ARG A C 1
ATOM 5521 O O . ARG A 1 754 ? -8.614 23.871 20.889 1.00 93.31 754 ARG A O 1
ATOM 5528 N N . GLY A 1 755 ? -8.042 22.956 18.892 1.00 92.88 755 GLY A N 1
ATOM 5529 C CA . GLY A 1 755 ? -6.740 23.602 18.764 1.00 92.88 755 GLY A CA 1
ATOM 5530 C C . GLY A 1 755 ? -6.886 25.119 18.694 1.00 92.88 755 GLY A C 1
ATOM 5531 O O . GLY A 1 755 ? -6.298 25.824 19.512 1.00 92.88 755 GLY A O 1
ATOM 5532 N N . ALA A 1 756 ? -7.754 25.596 17.801 1.00 95.44 756 ALA A N 1
ATOM 5533 C CA . ALA A 1 756 ? -8.031 27.016 17.610 1.00 95.44 756 ALA A CA 1
ATOM 5534 C C . ALA A 1 756 ? -8.573 27.685 18.884 1.00 95.44 756 ALA A C 1
ATOM 5536 O O . ALA A 1 756 ? -7.987 28.645 19.373 1.00 95.44 756 ALA A O 1
ATOM 5537 N N . LEU A 1 757 ? -9.632 27.135 19.490 1.00 95.44 757 LEU A N 1
ATOM 5538 C CA . LEU A 1 757 ? -10.241 27.689 20.709 1.00 95.44 757 LEU A CA 1
ATOM 5539 C C . LEU A 1 757 ? -9.258 27.756 21.883 1.00 95.44 757 LEU A C 1
ATOM 5541 O O . LEU A 1 757 ? -9.313 28.678 22.693 1.00 95.44 757 LEU A O 1
ATOM 5545 N N . ARG A 1 758 ? -8.352 26.777 21.986 1.00 92.94 758 ARG A N 1
ATOM 5546 C CA . ARG A 1 758 ? -7.314 26.774 23.019 1.00 92.94 758 ARG A CA 1
ATOM 5547 C C . ARG A 1 758 ? -6.239 27.828 22.755 1.00 92.94 758 ARG A C 1
ATOM 5549 O O . ARG A 1 758 ? -5.749 28.404 23.717 1.00 92.94 758 ARG A O 1
ATOM 5556 N N . ALA A 1 759 ? -5.858 28.039 21.497 1.00 93.06 759 ALA A N 1
ATOM 5557 C CA . ALA A 1 759 ? -4.843 29.020 21.120 1.00 93.06 759 ALA A CA 1
ATOM 5558 C C . ALA A 1 759 ? -5.355 30.467 21.231 1.00 93.06 759 ALA A C 1
ATOM 5560 O O . ALA A 1 759 ? -4.608 31.345 21.651 1.00 93.06 759 ALA A O 1
ATOM 5561 N N . ILE A 1 760 ? -6.638 30.700 20.932 1.00 95.06 760 ILE A N 1
ATOM 5562 C CA . ILE A 1 760 ? -7.293 32.005 21.113 1.00 95.06 760 ILE A CA 1
ATOM 5563 C C . ILE A 1 760 ? -7.402 32.365 22.607 1.00 95.06 760 ILE A C 1
ATOM 5565 O O . ILE A 1 760 ? -7.261 33.531 22.966 1.00 95.06 760 ILE A O 1
ATOM 5569 N N . ASP A 1 761 ? -7.638 31.374 23.479 1.00 89.81 761 ASP A N 1
ATOM 5570 C CA . ASP A 1 761 ? -7.689 31.508 24.951 1.00 89.81 761 ASP A CA 1
ATOM 5571 C C . ASP A 1 761 ? -8.582 32.659 25.468 1.00 89.81 761 ASP A C 1
ATOM 5573 O O . ASP A 1 761 ? -8.325 33.295 26.494 1.00 89.81 761 ASP A O 1
ATOM 5577 N N . GLY A 1 762 ? -9.672 32.937 24.756 1.00 90.12 762 GLY A N 1
ATOM 5578 C CA . GLY A 1 762 ? -10.633 33.966 25.122 1.00 90.12 762 GLY A CA 1
ATOM 5579 C C . GLY A 1 762 ? -11.822 33.989 24.177 1.00 90.12 762 GLY A C 1
ATOM 5580 O O . GLY A 1 762 ? -11.794 33.358 23.125 1.00 90.12 762 GLY A O 1
ATOM 5581 N N . ALA A 1 763 ? -12.868 34.715 24.556 1.00 90.88 763 ALA A N 1
ATOM 5582 C CA . ALA A 1 763 ? -14.057 34.921 23.739 1.00 90.88 763 ALA A CA 1
ATOM 5583 C C . ALA A 1 763 ? -14.617 36.325 23.991 1.00 90.88 763 ALA A C 1
ATOM 5585 O O . ALA A 1 763 ? -14.393 36.879 25.068 1.00 90.88 763 ALA A O 1
ATOM 5586 N N . GLY A 1 764 ? -15.295 36.900 22.998 1.00 89.44 764 GLY A N 1
ATOM 5587 C CA . GLY A 1 764 ? -16.040 38.146 23.161 1.00 89.44 764 GLY A CA 1
ATOM 5588 C C . GLY A 1 764 ? -17.481 37.911 23.641 1.00 89.44 764 GLY A C 1
ATOM 5589 O O . GLY A 1 764 ? -17.952 36.763 23.664 1.00 89.44 764 GLY A O 1
ATOM 5590 N N . PRO A 1 765 ? -18.201 38.980 24.024 1.00 90.88 765 PRO A N 1
ATOM 5591 C CA . PRO A 1 765 ? -19.582 38.906 24.508 1.00 90.88 765 PRO A CA 1
ATOM 5592 C C . PRO A 1 765 ? -20.549 38.283 23.486 1.00 90.88 765 PRO A C 1
ATOM 5594 O O . PRO A 1 765 ? -21.528 37.637 23.862 1.00 90.88 765 PRO A O 1
ATOM 5597 N N . GLU A 1 766 ? -20.251 38.386 22.191 1.00 92.31 766 GLU A N 1
ATOM 5598 C CA . GLU A 1 766 ? -21.007 37.766 21.101 1.00 92.31 766 GLU A CA 1
ATOM 5599 C C . GLU A 1 766 ? -21.061 36.230 21.177 1.00 92.31 766 GLU A C 1
ATOM 5601 O O . GLU A 1 766 ? -21.981 35.616 20.634 1.00 92.31 766 GLU A O 1
ATOM 5606 N N . ALA A 1 767 ? -20.114 35.592 21.875 1.00 94.00 767 ALA A N 1
ATOM 5607 C CA . ALA A 1 767 ? -20.096 34.144 22.065 1.00 94.00 767 ALA A CA 1
ATOM 5608 C C . ALA A 1 767 ? -20.986 33.671 23.227 1.00 94.00 767 ALA A C 1
ATOM 5610 O O . ALA A 1 767 ? -21.325 32.489 23.294 1.00 94.00 767 ALA A O 1
ATOM 5611 N N . VAL A 1 768 ? -21.406 34.558 24.136 1.00 95.06 768 VAL A N 1
ATOM 5612 C CA . VAL A 1 768 ? -22.151 34.181 25.351 1.00 95.06 768 VAL A CA 1
ATOM 5613 C C . VAL A 1 768 ? -23.407 33.344 25.051 1.00 95.06 768 VAL A C 1
ATOM 5615 O O . VAL A 1 768 ? -23.567 32.302 25.693 1.00 95.06 768 VAL A O 1
ATOM 5618 N N . PRO A 1 769 ? -24.266 33.680 24.063 1.00 95.81 769 PRO A N 1
ATOM 5619 C CA . PRO A 1 769 ? -25.469 32.892 23.787 1.00 95.81 769 PRO A CA 1
ATOM 5620 C C . PRO A 1 769 ? -25.179 31.435 23.396 1.00 95.81 769 PRO A C 1
ATOM 5622 O O . PRO A 1 769 ? -25.787 30.514 23.944 1.00 95.81 769 PRO A O 1
ATOM 5625 N N . ILE A 1 770 ? -24.220 31.207 22.489 1.00 94.88 770 ILE A N 1
ATOM 5626 C CA . ILE A 1 770 ? -23.892 29.854 22.013 1.00 94.88 770 ILE A CA 1
ATOM 5627 C C . ILE A 1 770 ? -23.122 29.045 23.067 1.00 94.88 770 ILE A C 1
ATOM 5629 O O . ILE A 1 770 ? -23.257 27.823 23.144 1.00 94.88 770 ILE A O 1
ATOM 5633 N N . LEU A 1 771 ? -22.355 29.712 23.935 1.00 95.25 771 LEU A N 1
ATOM 5634 C CA . LEU A 1 771 ? -21.692 29.055 25.059 1.00 95.25 771 LEU A CA 1
ATOM 5635 C C . LEU A 1 771 ? -22.705 28.634 26.138 1.00 95.25 771 LEU A C 1
ATOM 5637 O O . LEU A 1 771 ? -22.586 27.530 26.667 1.00 95.25 771 LEU A O 1
ATOM 5641 N N . ILE A 1 772 ? -23.741 29.439 26.413 1.00 94.94 772 ILE A N 1
ATOM 5642 C CA . ILE A 1 772 ? -24.849 29.048 27.308 1.00 94.94 772 ILE A CA 1
ATOM 5643 C C . ILE A 1 772 ? -25.590 27.818 26.766 1.00 94.94 772 ILE A C 1
ATOM 5645 O O . ILE A 1 772 ? -25.906 26.908 27.533 1.00 94.94 772 ILE A O 1
ATOM 5649 N N . GLU A 1 773 ? -25.841 27.751 25.455 1.00 93.00 773 GLU A N 1
ATOM 5650 C CA . GLU A 1 773 ? -26.375 26.539 24.814 1.00 93.00 773 GLU A CA 1
ATOM 5651 C C . GLU A 1 773 ? -25.433 25.343 25.038 1.00 93.00 773 GLU A C 1
ATOM 5653 O O . GLU A 1 773 ? -25.862 24.259 25.438 1.00 93.00 773 GLU A O 1
ATOM 5658 N N . GLY A 1 774 ? -24.128 25.564 24.867 1.00 91.44 774 GLY A N 1
ATOM 5659 C CA . GLY A 1 774 ? -23.080 24.573 25.083 1.00 91.44 774 GLY A CA 1
ATOM 5660 C C . GLY A 1 774 ? -23.030 23.973 26.491 1.00 91.44 774 GLY A C 1
ATOM 5661 O O . GLY A 1 774 ? -22.713 22.791 26.626 1.00 91.44 774 GLY A O 1
ATOM 5662 N N . LEU A 1 775 ? -23.390 24.735 27.531 1.00 91.38 775 LEU A N 1
ATOM 5663 C CA . LEU A 1 775 ? -23.470 24.235 28.913 1.00 91.38 775 LEU A CA 1
ATOM 5664 C C . LEU A 1 775 ? -24.490 23.100 29.076 1.00 91.38 775 LEU A C 1
ATOM 5666 O O . LEU A 1 775 ? -24.300 22.216 29.915 1.00 91.38 775 LEU A O 1
ATOM 5670 N N . LYS A 1 776 ? -25.550 23.121 28.259 1.00 87.88 776 LYS A N 1
ATOM 5671 C CA . LYS A 1 776 ? -26.652 22.147 28.260 1.00 87.88 776 LYS A CA 1
ATOM 5672 C C . LYS A 1 776 ? -26.413 20.969 27.306 1.00 87.88 776 LYS A C 1
ATOM 5674 O O . LYS A 1 776 ? -27.262 20.088 27.198 1.00 87.88 776 LYS A O 1
ATOM 5679 N N . SER A 1 777 ? -25.280 20.949 26.603 1.00 86.94 777 SER A N 1
ATOM 5680 C CA . SER A 1 777 ? -24.921 19.882 25.666 1.00 86.94 777 SER A CA 1
ATOM 5681 C C . SER A 1 777 ? -24.586 18.577 26.395 1.00 86.94 777 SER A C 1
ATOM 5683 O O . SER A 1 777 ? -23.905 18.583 27.420 1.00 86.94 777 SER A O 1
ATOM 5685 N N . THR A 1 778 ? -24.984 17.439 25.821 1.00 83.88 778 THR A N 1
ATOM 5686 C CA . THR A 1 778 ? -24.536 16.109 26.273 1.00 83.88 778 THR A CA 1
ATOM 5687 C C . THR A 1 778 ? -23.093 15.806 25.857 1.00 83.88 778 THR A C 1
ATOM 5689 O O . THR A 1 778 ? -22.453 14.923 26.434 1.00 83.88 778 THR A O 1
ATOM 5692 N N . ASP A 1 779 ? -22.544 16.554 24.891 1.00 83.75 779 ASP A N 1
ATOM 5693 C CA . ASP A 1 779 ? -21.131 16.472 24.527 1.00 83.75 779 ASP A CA 1
ATOM 5694 C C . ASP A 1 779 ? -20.267 17.165 25.589 1.00 83.75 779 ASP A C 1
ATOM 5696 O O . ASP A 1 779 ? -20.210 18.397 25.682 1.00 83.75 779 ASP A O 1
ATOM 5700 N N . ARG A 1 780 ? -19.530 16.347 26.348 1.00 84.69 780 ARG A N 1
ATOM 5701 C CA . ARG A 1 780 ? -18.597 16.781 27.398 1.00 84.69 780 ARG A CA 1
ATOM 5702 C C . ARG A 1 780 ? -17.549 17.781 26.906 1.00 84.69 780 ARG A C 1
ATOM 5704 O O . ARG A 1 780 ? -17.071 18.585 27.701 1.00 84.69 780 ARG A O 1
ATOM 5711 N N . ARG A 1 781 ? -17.167 17.747 25.625 1.00 83.81 781 ARG A N 1
ATOM 5712 C CA . ARG A 1 781 ? -16.194 18.683 25.036 1.00 83.81 781 ARG A CA 1
ATOM 5713 C C . ARG A 1 781 ? -16.811 20.066 24.878 1.00 83.81 781 ARG A C 1
ATOM 5715 O O . ARG A 1 781 ? -16.225 21.038 25.349 1.00 83.81 781 ARG A O 1
ATOM 5722 N N . ARG A 1 782 ? -18.006 20.149 24.282 1.00 90.62 782 ARG A N 1
ATOM 5723 C CA . ARG A 1 782 ? -18.761 21.411 24.167 1.00 90.62 782 ARG A CA 1
ATOM 5724 C C . ARG A 1 782 ? -19.046 21.990 25.548 1.00 90.62 782 ARG A C 1
ATOM 5726 O O . ARG A 1 782 ? -18.808 23.173 25.761 1.00 90.62 782 ARG A O 1
ATOM 5733 N N . GLN A 1 783 ? -19.434 21.146 26.503 1.00 90.00 783 GLN A N 1
ATOM 5734 C CA . GLN A 1 783 ? -19.647 21.566 27.884 1.00 90.00 783 GLN A CA 1
ATOM 5735 C C . GLN A 1 783 ? -18.360 22.111 28.530 1.00 90.00 783 GLN A C 1
ATOM 5737 O O . GLN A 1 783 ? -18.382 23.177 29.138 1.00 90.00 783 GLN A O 1
ATOM 5742 N N . PHE A 1 784 ? -17.217 21.437 28.356 1.00 90.12 784 PHE A N 1
ATOM 5743 C CA . PHE A 1 784 ? -15.929 21.909 28.875 1.00 90.12 784 PHE A CA 1
ATOM 5744 C C . PHE A 1 784 ? -15.534 23.282 28.310 1.00 90.12 784 PHE A C 1
ATOM 5746 O O . PHE A 1 784 ? -15.213 24.185 29.083 1.00 90.12 784 PHE A O 1
ATOM 5753 N N . TYR A 1 785 ? -15.570 23.455 26.982 1.00 92.69 785 TYR A N 1
ATOM 5754 C CA . TYR A 1 785 ? -15.204 24.726 26.348 1.00 92.69 785 TYR A CA 1
ATOM 5755 C C . TYR A 1 785 ? -16.216 25.838 26.641 1.00 92.69 785 TYR A C 1
ATOM 5757 O O . TYR A 1 785 ? -15.805 26.984 26.774 1.00 92.69 785 TYR A O 1
ATOM 5765 N N . ALA A 1 786 ? -17.501 25.515 26.822 1.00 93.81 786 ALA A N 1
ATOM 5766 C CA . ALA A 1 786 ? -18.505 26.474 27.274 1.00 93.81 786 ALA A CA 1
ATOM 5767 C C . ALA A 1 786 ? -18.149 27.047 28.650 1.00 93.81 786 ALA A C 1
ATOM 5769 O O . ALA A 1 786 ? -18.039 28.260 28.797 1.00 93.81 786 ALA A O 1
ATOM 5770 N N . ILE A 1 787 ? -17.886 26.181 29.637 1.00 92.81 787 ILE A N 1
ATOM 5771 C CA . ILE A 1 787 ? -17.497 26.598 30.996 1.00 92.81 787 ILE A CA 1
ATOM 5772 C C . ILE A 1 787 ? -16.208 27.425 30.955 1.00 92.81 787 ILE A C 1
ATOM 5774 O O . ILE A 1 787 ? -16.119 28.482 31.575 1.00 92.81 787 ILE A O 1
ATOM 5778 N N . PHE A 1 788 ? -15.206 26.938 30.221 1.00 92.19 788 PHE A N 1
ATOM 5779 C CA . PHE A 1 788 ? -13.897 27.574 30.132 1.00 92.19 788 PHE A CA 1
ATOM 5780 C C . PHE A 1 788 ? -13.959 28.968 29.493 1.00 92.19 788 PHE A C 1
ATOM 5782 O O . PHE A 1 788 ? -13.429 29.921 30.059 1.00 92.19 788 PHE A O 1
ATOM 5789 N N . LEU A 1 789 ? -14.616 29.097 28.336 1.00 93.81 789 LEU A N 1
ATOM 5790 C CA . LEU A 1 789 ? -14.671 30.354 27.590 1.00 93.81 789 LEU A CA 1
ATOM 5791 C C . LEU A 1 789 ? -15.594 31.377 28.255 1.00 93.81 789 LEU A C 1
ATOM 5793 O O . LEU A 1 789 ? -15.246 32.549 28.261 1.00 93.81 789 LEU A O 1
ATOM 5797 N N . LEU A 1 790 ? -16.699 30.961 28.887 1.00 93.44 790 LEU A N 1
ATOM 5798 C CA . LEU A 1 790 ? -17.555 31.873 29.663 1.00 93.44 790 LEU A CA 1
ATOM 5799 C C . LEU A 1 790 ? -16.789 32.540 30.811 1.00 93.44 790 LEU A C 1
ATOM 5801 O O . LEU A 1 790 ? -16.916 33.743 31.010 1.00 93.44 790 LEU A O 1
ATOM 5805 N N . GLY A 1 791 ? -15.934 31.789 31.512 1.00 90.31 791 GLY A N 1
ATOM 5806 C CA . GLY A 1 791 ? -15.034 32.367 32.513 1.00 90.31 791 GLY A CA 1
ATOM 5807 C C . GLY A 1 791 ? -14.048 33.381 31.919 1.00 90.31 791 GLY A C 1
ATOM 5808 O O . GLY A 1 791 ? -13.731 34.379 32.555 1.00 90.31 791 GLY A O 1
ATOM 5809 N N . LYS A 1 792 ? -13.591 33.167 30.678 1.00 91.00 792 LYS A N 1
ATOM 5810 C CA . LYS A 1 792 ? -12.665 34.068 29.969 1.00 91.00 792 LYS A CA 1
ATOM 5811 C C . LYS A 1 792 ? -13.326 35.311 29.364 1.00 91.00 792 LYS A C 1
ATOM 5813 O O . LYS A 1 792 ? -12.617 36.287 29.143 1.00 91.00 792 LYS A O 1
ATOM 5818 N N . VAL A 1 793 ? -14.636 35.286 29.101 1.00 91.62 793 VAL A N 1
ATOM 5819 C CA . VAL A 1 793 ? -15.418 36.488 28.746 1.00 91.62 793 VAL A CA 1
ATOM 5820 C C . VAL A 1 793 ? -15.492 37.444 29.945 1.00 91.62 793 VAL A C 1
ATOM 5822 O O . VAL A 1 793 ? -15.436 38.657 29.774 1.00 91.62 793 VAL A O 1
ATOM 5825 N N . GLY A 1 794 ? -15.576 36.911 31.169 1.00 88.50 794 GLY A N 1
ATOM 5826 C CA . GLY A 1 794 ? -15.621 37.721 32.388 1.00 88.50 794 GLY A CA 1
ATOM 5827 C C . GLY A 1 794 ? -17.009 38.337 32.640 1.00 88.50 794 GLY A C 1
ATOM 5828 O O . GLY A 1 794 ? -18.014 37.682 32.352 1.00 88.50 794 GLY A O 1
ATOM 5829 N N . PRO A 1 795 ? -17.109 39.569 33.180 1.00 89.69 795 PRO A N 1
ATOM 5830 C CA . PRO A 1 795 ? -18.379 40.169 33.622 1.00 89.69 795 PRO A CA 1
ATOM 5831 C C . PRO A 1 795 ? -19.479 40.259 32.556 1.00 89.69 795 PRO A C 1
ATOM 5833 O O . PRO A 1 795 ? -20.673 40.198 32.867 1.00 89.69 795 PRO A O 1
ATOM 5836 N N . GLU A 1 796 ? -19.094 40.351 31.285 1.00 90.62 796 GLU A N 1
ATOM 5837 C CA . GLU A 1 796 ? -20.027 40.399 30.156 1.00 90.62 796 GLU A CA 1
ATOM 5838 C C . GLU A 1 796 ? -20.778 39.066 29.950 1.00 90.62 796 GLU A C 1
ATOM 5840 O O . GLU A 1 796 ? -21.834 39.039 29.320 1.00 90.62 796 GLU A O 1
ATOM 5845 N N . ALA A 1 797 ? -20.307 37.968 30.555 1.00 91.88 797 ALA A N 1
ATOM 5846 C CA . ALA A 1 797 ? -20.982 36.669 30.579 1.00 91.88 797 ALA A CA 1
ATOM 5847 C C . ALA A 1 797 ? -21.937 36.478 31.775 1.00 91.88 797 ALA A C 1
ATOM 5849 O O . ALA A 1 797 ? -22.367 35.355 32.041 1.00 91.88 797 ALA A O 1
ATOM 5850 N N . SER A 1 798 ? -22.321 37.549 32.482 1.00 92.50 798 SER A N 1
ATOM 5851 C CA . SER A 1 798 ? -23.257 37.495 33.625 1.00 92.50 798 SER A CA 1
ATOM 5852 C C . SER A 1 798 ? -24.581 36.776 33.322 1.00 92.50 798 SER A C 1
ATOM 5854 O O . SER A 1 798 ? -25.136 36.108 34.195 1.00 92.50 798 SER A O 1
ATOM 5856 N N . ALA A 1 799 ? -25.047 36.811 32.069 1.00 93.25 799 ALA A N 1
ATOM 5857 C CA . ALA A 1 799 ? -26.223 36.067 31.613 1.00 93.25 799 ALA A CA 1
ATOM 5858 C C . ALA A 1 799 ? -26.103 34.534 31.785 1.00 93.25 799 ALA A C 1
ATOM 5860 O O . ALA A 1 799 ? -27.119 33.840 31.814 1.00 93.25 799 ALA A O 1
ATOM 5861 N N . ALA A 1 800 ? -24.887 33.992 31.908 1.00 93.25 800 ALA A N 1
ATOM 5862 C CA . ALA A 1 800 ? -24.640 32.565 32.103 1.00 93.25 800 ALA A CA 1
ATOM 5863 C C . ALA A 1 800 ? -24.675 32.117 33.576 1.00 93.25 800 ALA A C 1
ATOM 5865 O O . ALA A 1 800 ? -24.758 30.912 33.826 1.00 93.25 800 ALA A O 1
ATOM 5866 N N . LEU A 1 801 ? -24.633 33.049 34.541 1.00 93.31 801 LEU A N 1
ATOM 5867 C CA . LEU A 1 801 ? -24.551 32.735 35.976 1.00 93.31 801 LEU A CA 1
ATOM 5868 C C . LEU A 1 801 ? -25.676 31.806 36.462 1.00 93.31 801 LEU A C 1
ATOM 5870 O O . LEU A 1 801 ? -25.338 30.770 37.035 1.00 93.31 801 LEU A O 1
ATOM 5874 N N . PRO A 1 802 ? -26.971 32.049 36.151 1.00 94.06 802 PRO A N 1
ATOM 5875 C CA . PRO A 1 802 ? -28.044 31.184 36.647 1.00 94.06 802 PRO A CA 1
ATOM 5876 C C . PRO A 1 802 ? -27.901 29.729 36.180 1.00 94.06 802 PRO A C 1
ATOM 5878 O O . PRO A 1 802 ? -28.191 28.791 36.916 1.00 94.06 802 PRO A O 1
ATOM 5881 N N . VAL A 1 803 ? -27.420 29.529 34.947 1.00 93.31 803 VAL A N 1
ATOM 5882 C CA . VAL A 1 803 ? -27.233 28.193 34.364 1.00 93.31 803 VAL A CA 1
ATOM 5883 C C . VAL A 1 803 ? -26.010 27.498 34.970 1.00 93.31 803 VAL A C 1
ATOM 5885 O O . VAL A 1 803 ? -26.057 26.301 35.243 1.00 93.31 803 VAL A O 1
ATOM 5888 N N . LEU A 1 804 ? -24.916 28.231 35.201 1.00 92.69 804 LEU A N 1
ATOM 5889 C CA . LEU A 1 804 ? -23.702 27.698 35.825 1.00 92.69 804 LEU A CA 1
ATOM 5890 C C . LEU A 1 804 ? -23.925 27.314 37.295 1.00 92.69 804 LEU A C 1
ATOM 5892 O O . LEU A 1 804 ? -23.403 26.291 37.740 1.00 92.69 804 LEU A O 1
ATOM 5896 N N . GLU A 1 805 ? -24.695 28.111 38.039 1.00 93.19 805 GLU A N 1
ATOM 5897 C CA . GLU A 1 805 ? -25.053 27.835 39.434 1.00 93.19 805 GLU A CA 1
ATOM 5898 C C . GLU A 1 805 ? -25.905 26.576 39.552 1.00 93.19 805 GLU A C 1
ATOM 5900 O O . GLU A 1 805 ? -25.551 25.677 40.317 1.00 93.19 805 GLU A O 1
ATOM 5905 N N . GLN A 1 806 ? -26.949 26.468 38.726 1.00 92.50 806 GLN A N 1
ATOM 5906 C CA . GLN A 1 806 ? -27.802 25.286 38.679 1.00 92.50 806 GLN A CA 1
ATOM 5907 C C . GLN A 1 806 ? -26.987 24.017 38.366 1.00 92.50 806 GLN A C 1
ATOM 5909 O O . GLN A 1 806 ? -27.042 23.037 39.103 1.00 92.50 806 GLN A O 1
ATOM 5914 N N . LEU A 1 807 ? -26.144 24.047 37.325 1.00 89.94 807 LEU A N 1
ATOM 5915 C CA . LEU A 1 807 ? -25.317 22.892 36.947 1.00 89.94 807 LEU A CA 1
ATOM 5916 C C . LEU A 1 807 ? -24.269 22.514 38.008 1.00 89.94 807 LEU A C 1
ATOM 5918 O O . LEU A 1 807 ? -23.886 21.346 38.115 1.00 89.94 807 LEU A O 1
ATOM 5922 N N . ARG A 1 808 ? -23.789 23.481 38.799 1.00 91.31 808 ARG A N 1
ATOM 5923 C CA . ARG A 1 808 ? -22.880 23.226 39.925 1.00 91.31 808 ARG A CA 1
ATOM 5924 C C . ARG A 1 808 ? -23.583 22.482 41.059 1.00 91.31 808 ARG A C 1
ATOM 5926 O O . ARG A 1 808 ? -22.960 21.618 41.680 1.00 91.31 808 ARG A O 1
ATOM 5933 N N . GLU A 1 809 ? -24.832 22.829 41.351 1.00 90.81 809 GLU A N 1
ATOM 5934 C CA . GLU A 1 809 ? -25.633 22.173 42.389 1.00 90.81 809 GLU A CA 1
ATOM 5935 C C . GLU A 1 809 ? -26.021 20.751 41.979 1.00 90.81 809 GLU A C 1
ATOM 5937 O O . GLU A 1 809 ? -25.796 19.820 42.756 1.00 90.81 809 GLU A O 1
ATOM 5942 N N . ASP A 1 810 ? -26.461 20.581 40.730 1.00 87.62 810 ASP A N 1
ATOM 5943 C CA . ASP A 1 810 ? -26.952 19.313 40.175 1.00 87.62 810 ASP A CA 1
ATOM 5944 C C . ASP A 1 810 ? -25.843 18.272 39.896 1.00 87.62 810 ASP A C 1
ATOM 5946 O O . ASP A 1 810 ? -26.120 17.091 39.694 1.00 87.62 810 ASP A O 1
ATOM 5950 N N . SER A 1 811 ? -24.570 18.677 39.841 1.00 82.88 811 SER A N 1
ATOM 5951 C CA . SER A 1 811 ? -23.461 17.789 39.458 1.00 82.88 811 SER A CA 1
ATOM 5952 C C . SER A 1 811 ? -22.896 16.986 40.635 1.00 82.88 811 SER A C 1
ATOM 5954 O O . SER A 1 811 ? -22.310 17.570 41.532 1.00 82.88 811 SER A O 1
ATOM 5956 N N . ASP A 1 812 ? -22.837 15.654 40.570 1.00 83.00 812 ASP A N 1
ATOM 5957 C CA . ASP A 1 812 ? -22.174 14.833 41.611 1.00 83.00 812 ASP A CA 1
ATOM 5958 C C . ASP A 1 812 ? -20.631 14.805 41.523 1.00 83.00 812 ASP A C 1
ATOM 5960 O O . ASP A 1 812 ? -19.937 14.343 42.432 1.00 83.00 812 ASP A O 1
ATOM 5964 N N . SER A 1 813 ? -20.050 15.302 40.426 1.00 83.50 813 SER A N 1
ATOM 5965 C CA . SER A 1 813 ? -18.598 15.285 40.217 1.00 83.50 813 SER A CA 1
ATOM 5966 C C . SER A 1 813 ? -17.906 16.478 40.877 1.00 83.50 813 SER A C 1
ATOM 5968 O O . SER A 1 813 ? -18.092 17.621 40.456 1.00 83.50 813 SER A O 1
ATOM 5970 N N . VAL A 1 814 ? -17.010 16.207 41.835 1.00 83.69 814 VAL A N 1
ATOM 5971 C CA . VAL A 1 814 ? -16.159 17.226 42.490 1.00 83.69 814 VAL A CA 1
ATOM 5972 C C . VAL A 1 814 ? -15.398 18.065 41.455 1.00 83.69 814 VAL A C 1
ATOM 5974 O O . VAL A 1 814 ? -15.398 19.290 41.508 1.00 83.69 814 VAL A O 1
ATOM 5977 N N . ARG A 1 815 ? -14.832 17.413 40.431 1.00 78.94 815 ARG A N 1
ATOM 5978 C CA . ARG A 1 815 ? -14.069 18.083 39.367 1.00 78.94 815 ARG A CA 1
ATOM 5979 C C . ARG A 1 815 ? -14.927 19.026 38.515 1.00 78.94 815 ARG A C 1
ATOM 5981 O O . ARG A 1 815 ? -14.420 20.052 38.062 1.00 78.94 815 ARG A O 1
ATOM 5988 N N . ALA A 1 816 ? -16.193 18.681 38.273 1.00 79.81 816 ALA A N 1
ATOM 5989 C CA . ALA A 1 816 ? -17.119 19.542 37.540 1.00 79.81 816 ALA A CA 1
ATOM 5990 C C . ALA A 1 816 ? -17.573 20.729 38.402 1.00 79.81 816 ALA A C 1
ATOM 5992 O O . ALA A 1 816 ? -17.512 21.862 37.929 1.00 79.81 816 ALA A O 1
ATOM 5993 N N . LYS A 1 817 ? -17.900 20.503 39.687 1.00 85.62 817 LYS A N 1
ATOM 5994 C CA . LYS A 1 817 ? -18.206 21.585 40.644 1.00 85.62 817 LYS A CA 1
ATOM 5995 C C . LYS A 1 817 ? -17.079 22.611 40.726 1.00 85.62 817 LYS A C 1
ATOM 5997 O O . LYS A 1 817 ? -17.342 23.813 40.686 1.00 85.62 817 LYS A O 1
ATOM 6002 N N . ASP A 1 818 ? -15.830 22.152 40.759 1.00 88.00 818 ASP A N 1
ATOM 6003 C CA . ASP A 1 818 ? -14.656 23.029 40.754 1.00 88.00 818 ASP A CA 1
ATOM 6004 C C . ASP A 1 818 ? -14.545 23.855 39.465 1.00 88.00 818 ASP A C 1
ATOM 6006 O O . ASP A 1 818 ? -14.153 25.022 39.504 1.00 88.00 818 ASP A O 1
ATOM 6010 N N . ALA A 1 819 ? -14.875 23.272 38.308 1.00 86.44 819 ALA A N 1
ATOM 6011 C CA . ALA A 1 819 ? -14.843 23.976 37.028 1.00 86.44 819 ALA A CA 1
ATOM 6012 C C . ALA A 1 819 ? -15.917 25.071 36.948 1.00 86.44 819 ALA A C 1
ATOM 6014 O O . ALA A 1 819 ? -15.584 26.202 36.592 1.00 86.44 819 ALA A O 1
ATOM 6015 N N . PHE A 1 820 ? -17.157 24.771 37.349 1.00 92.06 820 PHE A N 1
ATOM 6016 C CA . PHE A 1 820 ? -18.234 25.764 37.422 1.00 92.06 820 PHE A CA 1
ATOM 6017 C C . PHE A 1 820 ? -17.908 26.878 38.419 1.00 92.06 820 PHE A C 1
ATOM 6019 O O . PHE A 1 820 ? -18.054 28.051 38.099 1.00 92.06 820 PHE A O 1
ATOM 6026 N N . THR A 1 821 ? -17.382 26.528 39.596 1.00 91.00 821 THR A N 1
ATOM 6027 C CA . THR A 1 821 ? -17.001 27.506 40.628 1.00 91.00 821 THR A CA 1
ATOM 6028 C C . THR A 1 821 ? -15.912 28.458 40.137 1.00 91.00 821 THR A C 1
ATOM 6030 O O . THR A 1 821 ? -15.984 29.657 40.395 1.00 91.00 821 THR A O 1
ATOM 6033 N N . ARG A 1 822 ? -14.915 27.956 39.393 1.00 90.44 822 ARG A N 1
ATOM 6034 C CA . ARG A 1 822 ? -13.893 28.813 38.775 1.00 90.44 822 ARG A CA 1
ATOM 6035 C C . ARG A 1 822 ? -14.486 29.757 37.732 1.00 90.44 822 ARG A C 1
ATOM 6037 O O . ARG A 1 822 ? -14.142 30.932 37.759 1.00 90.44 822 ARG A O 1
ATOM 6044 N N . ALA A 1 823 ? -15.360 29.262 36.855 1.00 91.06 823 ALA A N 1
ATOM 6045 C CA . ALA A 1 823 ? -15.992 30.086 35.827 1.00 91.06 823 ALA A CA 1
ATOM 6046 C C . ALA A 1 823 ? -16.888 31.177 36.437 1.00 91.06 823 ALA A C 1
ATOM 6048 O O . ALA A 1 823 ? -16.739 32.339 36.080 1.00 91.06 823 ALA A O 1
ATOM 6049 N N . ILE A 1 824 ? -17.735 30.829 37.416 1.00 92.88 824 ILE A N 1
ATOM 6050 C CA . ILE A 1 824 ? -18.576 31.783 38.164 1.00 92.88 824 ILE A CA 1
ATOM 6051 C C . ILE A 1 824 ? -17.705 32.867 38.798 1.00 92.88 824 ILE A C 1
ATOM 6053 O O . ILE A 1 824 ? -17.921 34.049 38.549 1.00 92.88 824 ILE A O 1
ATOM 6057 N N . LYS A 1 825 ? -16.648 32.468 39.520 1.00 92.44 825 LYS A N 1
ATOM 6058 C CA . LYS A 1 825 ? -15.721 33.422 40.133 1.00 92.44 825 LYS A CA 1
ATOM 6059 C C . LYS A 1 825 ? -15.124 34.364 39.089 1.00 92.44 825 LYS A C 1
ATOM 6061 O O . LYS A 1 825 ? -15.086 35.562 39.325 1.00 92.44 825 LYS A O 1
ATOM 6066 N N . GLN A 1 826 ? -14.666 33.854 37.946 1.00 91.25 826 GLN A N 1
ATOM 6067 C CA . GLN A 1 826 ? -14.085 34.683 36.883 1.00 91.25 826 GLN A CA 1
ATOM 6068 C C . GLN A 1 826 ? -15.090 35.670 36.267 1.00 91.25 826 GLN A C 1
ATOM 6070 O O . GLN A 1 826 ? -14.697 36.780 35.930 1.00 91.25 826 GLN A O 1
ATOM 6075 N N . ILE A 1 827 ? -16.371 35.303 36.174 1.00 92.12 827 ILE A N 1
ATOM 6076 C CA . ILE A 1 827 ? -17.445 36.189 35.695 1.00 92.12 827 ILE A CA 1
ATOM 6077 C C . ILE A 1 827 ? -17.779 37.270 36.735 1.00 92.12 827 ILE A C 1
ATOM 6079 O O . ILE A 1 827 ? -17.999 38.424 36.387 1.00 92.12 827 ILE A O 1
ATOM 6083 N N . GLU A 1 828 ? -17.795 36.918 38.021 1.00 88.31 828 GLU A N 1
ATOM 6084 C CA . GLU A 1 828 ? -18.108 37.842 39.121 1.00 88.31 828 GLU A CA 1
ATOM 6085 C C . GLU A 1 828 ? -16.949 38.781 39.482 1.00 88.31 828 GLU A C 1
ATOM 6087 O O . GLU A 1 828 ? -17.158 39.827 40.104 1.00 88.31 828 GLU A O 1
ATOM 6092 N N . THR A 1 829 ? -15.715 38.419 39.116 1.00 79.81 829 THR A N 1
ATOM 6093 C CA . THR A 1 829 ? -14.547 39.261 39.380 1.00 79.81 829 THR A CA 1
ATOM 6094 C C . THR A 1 829 ? -14.601 40.467 38.442 1.00 79.81 829 THR A C 1
ATOM 6096 O O . THR A 1 829 ? -14.390 40.329 37.240 1.00 79.81 829 THR A O 1
ATOM 6099 N N . LYS A 1 830 ? -14.881 41.663 38.977 1.00 55.69 830 LYS A N 1
ATOM 6100 C CA . LYS A 1 830 ? -14.734 42.916 38.224 1.00 55.69 830 LYS A CA 1
ATOM 6101 C C . LYS A 1 830 ? -13.284 43.047 37.766 1.00 55.69 830 LYS A C 1
ATOM 6103 O O . LYS A 1 830 ? -12.382 43.045 38.601 1.00 55.69 830 LYS A O 1
ATOM 6108 N N . THR A 1 831 ? -13.072 43.168 36.463 1.00 48.62 831 THR A N 1
ATOM 6109 C CA . THR A 1 831 ? -11.801 43.615 35.897 1.00 48.62 831 THR A CA 1
ATOM 6110 C C . THR A 1 831 ? -11.554 45.036 36.411 1.00 48.62 831 THR A C 1
ATOM 6112 O O . THR A 1 831 ? -12.297 45.951 36.063 1.00 48.62 831 THR A O 1
ATOM 6115 N N . GLU A 1 832 ? -10.591 45.212 37.315 1.00 39.50 832 GLU A N 1
ATOM 6116 C CA . GLU A 1 832 ? -9.970 46.524 37.520 1.00 39.50 832 GLU A CA 1
ATOM 6117 C C . GLU A 1 832 ? -9.205 46.848 36.226 1.00 39.50 832 GLU A C 1
ATOM 6119 O O . GLU A 1 832 ? -8.486 45.981 35.722 1.00 39.50 832 GLU A O 1
ATOM 6124 N N . GLU A 1 833 ? -9.474 48.025 35.649 1.00 36.91 833 GLU A N 1
ATOM 6125 C CA . GLU A 1 833 ? -8.909 48.514 34.376 1.00 36.91 833 GLU A CA 1
ATOM 6126 C C . GLU A 1 833 ? -7.376 48.540 34.345 1.00 36.91 833 GLU A C 1
ATOM 6128 O O . GLU A 1 833 ? -6.759 48.946 35.361 1.00 36.91 833 GLU A O 1
#

Secondary structure (DSSP, 8-state):
-----------------------------------------------------------------------HHHHHHHHHHHHHHHTT-S-HHHHHHHHHHHHHHGGGGGGGHHHHHHGGG-S-HHHHHHHHHHHHHHGGG-GGGHHHHHHGGG-S-HHHHHHHHHHHHTTGGGGHHHHHHHTT-S-HHHHHHHHHHHTT-GGGHHHHHHHHHHHTT-S-HHHHHHHHHHHHHTGGGTHHHHHHHTT-SSHHHHHHHHHHHTT-SS--HHHHHHHHHHTT-SSHHHHHHHHHHHHHH---HHHHHHHHHHHHT-SSHHHHHHHHHHGGG-SS-HHHHHHHHHHHTT-S-HHHHHHHHHHHHHHGGGGGGGHHHHHHHHH----S-HHHHHHHHHHHHHHHHHH-GGGHHHHHHHHTS-STTHHHHHHHHHHHTHHHHHHHHHHTT-SSHHHHHHHHHHHHHSSSPPGGGHHHHHHHTT-S-HHHHHHHHHHHHHHHTT-HHHHHHHHHHTT-SSHHHHHHHHHHHHTS---HHHHHHHHHHTT-SSHHHHHHHHHHHTTSHHHHHHTHHHHHHGGG-S-HHHHHHHHHHHTT----GGG--HHHHHHHHHHHT-SSHHHHHHHHHHHHHHT---HHHHHHHHHGGG---HHHHHHHHHHHHHHGGGG---HHHHHHHTT-S-HHHHHHHHHHHHHH---HHHHHHHHHHHTT-SSHHHHHHHHHHHHHHGGGGGGGHHHHHHHTTSTTTHHHHHHHHHHH----GGGHHHHHHHHT-S-HHHHHHHHHHHHHHGGGGGGGHHHHHHHHHH---HHHHHHHHHHHHHHHS----